Protein AF-A0A5J9T657-F1 (afdb_monomer)

Sequence (774 aa):
MEIEASYQVIKADTIDAAAERILDELKEDTASTTRWISSKENVIYFDGWDGLGASAVLRAVVQRLVASDQAPPELHFDQIIRINCSKWESRRAMQRVIAEQLKLPDEVMQMLDAQDEDDDYRGADHGSRAELPQVAREIYQRIQNRRLLVIFYNGSSEEIDLTNFGFHLYSSNKVLWTFQGAFRLKSRMKIDGAMKTAAGTTTGLFLSAASADENAALWPDLVRHEAAELVARKSIGHSIMEPARVADCFLYLLNLCGMGRHFTMDYDLATHSSNYWVCDGIIRQLEGDTDLDDSSWRAAEALRREMLLDVDYYPDHHYLPSHLLKCAGIVPCWTSPTYRIVQILDGGAISSRVDIFQHFNKLAVLKLSHCTFSFLSPPFICCHYLRFLWLDHCKDQEEISDDGAAGKEEGIRRCFGRLWVLVVRYTPCDQILSAQMMDLMAQLRELNVMGAQDWDLGQMQERLPNICKLRVTKSTIHCSRSLSENDLFSGMNKMDLLDFSGNRITSGMTNLSMAGNSKSSTLETIIIDDGCVGLEQISFKGCANLKNVSLRGLFEVLFSLDISGTPVKTLDLSAMEVPKLDELIALGCNKLCAILWPPEGKRRENLNKLRIDTTGVTVRSSASSLSVKYGSREPTTYDKYIFVSDSRLLRSLLVFKEYFDRNYTHVEISSPSSRIAVDVGGSKEKSSRIIKSGSGNEHLVPASIQNQQQQQQPEIIDNNASVYAGVADTLKDHVQQEGEGDDGNAPTITQIWPCPPAENCTLMTATCTYKTSR

Solvent-accessible surface area (backbone atoms only — not comparable to full-atom values): 43516 Å² total; per-residue (Å²): 132,86,80,73,59,45,76,46,79,44,80,28,76,44,58,65,54,44,18,54,57,50,52,63,74,60,40,57,71,85,87,45,92,85,55,87,68,59,61,31,66,34,22,34,38,41,37,21,55,68,26,38,41,25,52,49,21,58,48,51,38,51,50,53,65,70,71,37,97,74,58,58,78,49,63,67,54,80,41,79,46,75,47,81,32,38,74,57,61,23,52,35,54,50,50,49,56,50,38,61,74,70,64,57,60,68,69,59,53,48,52,52,51,55,48,53,52,52,33,40,31,68,52,52,56,70,59,74,35,66,63,53,69,69,56,13,48,54,46,25,68,73,53,61,98,57,40,34,36,38,40,36,30,37,29,55,84,58,81,77,69,52,52,72,56,27,52,74,58,51,92,75,28,37,35,45,31,33,70,32,36,55,68,24,56,54,46,64,68,57,50,53,44,36,49,60,75,41,88,75,61,64,52,24,32,40,38,32,43,40,58,87,60,94,56,77,67,43,60,62,50,36,43,42,50,32,20,44,52,57,58,71,37,76,85,57,56,94,54,94,60,52,32,69,51,50,31,50,54,51,53,50,52,53,47,50,53,52,55,21,67,79,58,78,42,87,75,53,59,90,81,38,49,39,55,52,36,44,44,63,48,71,45,60,76,76,89,86,60,95,85,56,87,56,57,44,58,52,50,31,48,46,48,49,74,64,53,61,62,49,70,82,63,67,75,69,60,84,77,53,57,71,66,57,55,64,58,52,76,78,52,19,31,41,36,22,75,70,76,71,44,76,46,79,50,90,62,56,54,51,64,87,48,47,70,66,36,68,78,39,57,76,37,8,36,42,39,39,30,44,35,28,33,25,74,90,65,42,53,54,35,73,16,58,46,24,16,31,44,34,39,32,49,30,39,79,39,87,75,81,88,71,98,56,67,74,67,51,52,57,31,46,44,45,21,42,38,51,21,32,35,43,35,38,29,53,22,83,45,63,72,66,61,22,57,73,47,39,67,39,24,56,49,24,28,33,42,36,39,30,43,32,73,70,33,57,59,51,50,49,41,73,44,40,49,47,23,28,35,43,33,45,26,54,21,34,31,29,23,87,50,86,66,65,96,38,49,64,63,25,66,34,36,52,23,32,35,43,33,48,21,33,24,35,41,79,43,60,53,44,64,54,43,47,49,60,32,30,92,59,37,47,32,28,36,40,37,26,43,66,9,31,38,53,35,31,35,41,30,43,35,32,26,61,50,27,61,44,68,45,47,22,33,47,20,74,49,25,30,38,42,31,45,18,35,16,52,35,38,56,51,53,33,48,60,27,33,29,65,42,40,32,34,43,35,31,42,51,16,60,49,52,28,18,47,41,64,37,53,89,87,28,38,49,83,62,57,76,26,39,35,39,22,27,50,54,86,72,51,79,80,74,54,93,70,83,74,81,81,71,69,102,59,65,74,86,77,50,56,35,31,38,36,30,47,53,75,59,38,55,63,45,49,54,86,37,46,79,55,57,78,74,46,93,63,52,73,45,73,47,76,74,74,74,85,73,76,83,76,88,74,84,86,86,80,88,81,85,84,91,85,82,91,82,89,85,86,87,92,82,90,90,85,92,83,88,82,90,82,93,83,76,80,86,75,87,74,74,72,59,66,62,56,58,43,45,59,54,39,72,70,38,78,77,48,82,88,83,78,96,70,97,74,90,90,80,85,87,85,89,70,80,85,80,84,81,82,82,93,82,80,91,82,81,92,78,92,82,89,81,84,89,82,135

InterPro domains:
  IPR032675 Leucine-rich repeat domain superfamily [G3DSA:3.80.10.10] (345-627)

Organism: NCBI:txid38414

Structure (mmCIF, N/CA/C/O backbone):
data_AF-A0A5J9T657-F1
#
_entry.id   AF-A0A5J9T657-F1
#
loop_
_atom_site.group_PDB
_atom_site.id
_atom_site.type_symbol
_atom_site.label_atom_id
_atom_site.label_alt_id
_atom_site.label_comp_id
_atom_site.label_asym_id
_atom_site.label_entity_id
_atom_site.label_seq_id
_atom_site.pdbx_PDB_ins_code
_atom_site.Cartn_x
_atom_site.Cartn_y
_atom_site.Cartn_z
_atom_site.occupancy
_atom_site.B_iso_or_equiv
_atom_site.auth_seq_id
_atom_site.auth_comp_id
_atom_site.auth_asym_id
_atom_site.auth_atom_id
_atom_site.pdbx_PDB_model_num
ATOM 1 N N . MET A 1 1 ? 7.099 10.907 41.645 1.00 30.80 1 MET A N 1
ATOM 2 C CA . MET A 1 1 ? 7.145 9.447 41.836 1.00 30.80 1 MET A CA 1
ATOM 3 C C . MET A 1 1 ? 6.456 8.875 40.615 1.00 30.80 1 MET A C 1
ATOM 5 O O . MET A 1 1 ? 5.234 8.895 40.558 1.00 30.80 1 MET A O 1
ATOM 9 N N . GLU A 1 2 ? 7.229 8.585 39.571 1.00 35.03 2 GLU A N 1
ATOM 10 C CA . GLU A 1 2 ? 6.698 7.950 38.364 1.00 35.03 2 GLU A CA 1
ATOM 11 C C . GLU A 1 2 ? 6.259 6.544 38.764 1.00 35.03 2 GLU A C 1
ATOM 13 O O . GLU A 1 2 ? 7.067 5.748 39.237 1.00 35.03 2 GLU A O 1
ATOM 18 N N . ILE A 1 3 ? 4.956 6.284 38.699 1.00 46.38 3 ILE A N 1
ATOM 19 C CA . ILE A 1 3 ? 4.428 4.932 38.844 1.00 46.38 3 ILE A CA 1
ATOM 20 C C . ILE A 1 3 ? 4.750 4.252 37.514 1.00 46.38 3 ILE A C 1
ATOM 22 O O . ILE A 1 3 ? 4.110 4.544 36.504 1.00 46.38 3 ILE A O 1
ATOM 26 N N . GLU A 1 4 ? 5.807 3.440 37.498 1.00 55.03 4 GLU A N 1
ATOM 27 C CA . GLU A 1 4 ? 6.110 2.549 36.379 1.00 55.03 4 GLU A CA 1
ATOM 28 C C . GLU A 1 4 ? 4.933 1.592 36.173 1.00 55.03 4 GLU A C 1
ATOM 30 O O . GLU A 1 4 ? 4.333 1.105 37.135 1.00 55.03 4 GLU A O 1
ATOM 35 N N . ALA A 1 5 ? 4.582 1.338 34.915 1.00 62.38 5 ALA A N 1
ATOM 36 C CA . ALA A 1 5 ? 3.502 0.420 34.603 1.00 62.38 5 ALA A CA 1
ATOM 37 C C . ALA A 1 5 ? 3.824 -1.000 35.090 1.00 62.38 5 ALA A C 1
ATOM 39 O O . ALA A 1 5 ? 4.952 -1.482 34.962 1.00 62.38 5 ALA A O 1
ATOM 40 N N . SER A 1 6 ? 2.821 -1.685 35.639 1.00 74.19 6 SER A N 1
ATOM 41 C CA . SER A 1 6 ? 2.997 -3.042 36.153 1.00 74.19 6 SER A CA 1
ATOM 42 C C . SER A 1 6 ? 2.939 -4.060 35.012 1.00 74.19 6 SER A C 1
ATOM 44 O O . SER A 1 6 ? 1.988 -4.083 34.234 1.00 74.19 6 SER A O 1
ATOM 46 N N . TYR A 1 7 ? 3.966 -4.904 34.899 1.00 81.00 7 TYR A N 1
ATOM 47 C CA . TYR A 1 7 ? 4.030 -5.973 33.901 1.00 81.00 7 TYR A CA 1
ATOM 48 C C . TYR A 1 7 ? 3.754 -7.333 34.546 1.00 81.00 7 TYR A C 1
ATOM 50 O O . TYR A 1 7 ? 4.418 -7.706 35.515 1.00 81.00 7 TYR A O 1
ATOM 58 N N . GLN A 1 8 ? 2.806 -8.092 33.994 1.00 85.81 8 GLN A N 1
ATOM 59 C CA . GLN A 1 8 ? 2.430 -9.416 34.483 1.00 85.81 8 GLN A CA 1
ATOM 60 C C . GLN A 1 8 ? 2.322 -10.431 33.339 1.00 85.81 8 GLN A C 1
ATOM 62 O O . GLN A 1 8 ? 1.755 -10.162 32.280 1.00 85.81 8 GLN A O 1
ATOM 67 N N . VAL A 1 9 ? 2.833 -11.640 33.586 1.00 84.88 9 VAL A N 1
ATOM 68 C CA . VAL A 1 9 ? 2.644 -12.795 32.699 1.00 84.88 9 VAL A CA 1
ATOM 69 C C . VAL A 1 9 ? 1.591 -13.707 33.310 1.00 84.88 9 VAL A C 1
ATOM 71 O O . VAL A 1 9 ? 1.775 -14.214 34.418 1.00 84.88 9 VAL A O 1
ATOM 74 N N . ILE A 1 10 ? 0.494 -13.924 32.591 1.00 89.31 10 ILE A N 1
ATOM 75 C CA . ILE A 1 10 ? -0.579 -14.831 32.988 1.00 89.31 10 ILE A CA 1
ATOM 76 C C . ILE A 1 10 ? -0.336 -16.210 32.374 1.00 89.31 10 ILE A C 1
ATOM 78 O O . ILE A 1 10 ? -0.006 -16.333 31.196 1.00 89.31 10 ILE A O 1
ATOM 82 N N . LYS A 1 11 ? -0.499 -17.266 33.175 1.00 88.38 11 LYS A N 1
ATOM 83 C CA . LYS A 1 11 ? -0.468 -18.640 32.666 1.00 88.38 11 LYS A CA 1
ATOM 84 C C . LYS A 1 11 ? -1.838 -18.981 32.097 1.00 88.38 11 LYS A C 1
ATOM 86 O O . LYS A 1 11 ? -2.811 -19.009 32.847 1.00 88.38 11 LYS A O 1
ATOM 91 N N . ALA A 1 12 ? -1.906 -19.213 30.793 1.00 88.62 12 ALA A N 1
ATOM 92 C CA . ALA A 1 12 ? -3.137 -19.559 30.104 1.00 88.62 12 ALA A CA 1
ATOM 93 C C . ALA A 1 12 ? -2.839 -20.500 28.933 1.00 88.62 12 ALA A C 1
ATOM 95 O O . ALA A 1 12 ? -2.118 -20.140 28.004 1.00 88.62 12 ALA A O 1
ATOM 96 N N . ASP A 1 13 ? -3.450 -21.684 28.971 1.00 87.50 13 ASP A N 1
ATOM 97 C CA . ASP A 1 13 ? -3.316 -22.699 27.918 1.00 87.50 13 ASP A CA 1
ATOM 98 C C . ASP A 1 13 ? -4.470 -22.644 26.901 1.00 87.50 13 ASP A C 1
ATOM 100 O O . ASP A 1 13 ? -4.532 -23.464 25.990 1.00 87.50 13 ASP A O 1
ATOM 104 N N . THR A 1 14 ? -5.409 -21.702 27.064 1.00 90.00 14 THR A N 1
ATOM 105 C CA . THR A 1 14 ? -6.547 -21.467 26.160 1.00 90.00 14 THR A CA 1
ATOM 106 C C . THR A 1 14 ? -6.940 -19.986 26.132 1.00 90.00 14 THR A C 1
ATOM 108 O O . THR A 1 14 ? -6.676 -19.240 27.080 1.00 90.00 14 THR A O 1
ATOM 111 N N . ILE A 1 15 ? -7.632 -19.567 25.064 1.00 91.06 15 ILE A N 1
ATOM 112 C CA . ILE A 1 15 ? -8.256 -18.234 24.949 1.00 91.06 15 ILE A CA 1
ATOM 113 C C . ILE A 1 15 ? -9.222 -17.973 26.108 1.00 91.06 15 ILE A C 1
ATOM 115 O O . ILE A 1 15 ? -9.247 -16.875 26.659 1.00 91.06 15 ILE A O 1
ATOM 119 N N . ASP A 1 16 ? -9.988 -18.990 26.497 1.00 91.81 16 ASP A N 1
ATOM 120 C CA . ASP A 1 16 ? -10.971 -18.886 27.569 1.00 91.81 16 ASP A CA 1
ATOM 121 C C . ASP A 1 16 ? -10.309 -18.659 28.930 1.00 91.81 16 ASP A C 1
ATOM 123 O O . ASP A 1 16 ? -10.722 -17.762 29.660 1.00 91.81 16 ASP A O 1
ATOM 127 N N . ALA A 1 17 ? -9.235 -19.389 29.243 1.00 91.75 17 ALA A N 1
ATOM 128 C CA . ALA A 1 17 ? -8.482 -19.188 30.481 1.00 91.75 17 ALA A CA 1
ATOM 129 C C . ALA A 1 17 ? -7.867 -17.779 30.564 1.00 91.75 17 ALA A C 1
ATOM 131 O O . ALA A 1 17 ? -7.911 -17.143 31.617 1.00 91.75 17 ALA A O 1
ATOM 132 N N . ALA A 1 18 ? -7.332 -17.267 29.449 1.00 93.25 18 ALA A N 1
ATOM 133 C CA . ALA A 1 18 ? -6.825 -15.898 29.385 1.00 93.25 18 ALA A CA 1
ATOM 134 C C . ALA A 1 18 ? -7.951 -14.865 29.577 1.00 93.25 18 ALA A C 1
ATOM 136 O O . ALA A 1 18 ? -7.769 -13.882 30.295 1.00 93.25 18 ALA A O 1
ATOM 137 N N . ALA A 1 19 ? -9.124 -15.100 28.979 1.00 94.06 19 ALA A N 1
ATOM 138 C CA . ALA A 1 19 ? -10.280 -14.221 29.113 1.00 94.06 19 ALA A CA 1
ATOM 139 C C . ALA A 1 19 ? -10.802 -14.154 30.558 1.00 94.06 19 ALA A C 1
ATOM 141 O O . ALA A 1 19 ? -11.076 -13.057 31.037 1.00 94.06 19 ALA A O 1
ATOM 142 N N . GLU A 1 20 ? -10.887 -15.284 31.269 1.00 91.94 20 GLU A N 1
ATOM 143 C CA . GLU A 1 20 ? -11.274 -15.305 32.691 1.00 91.94 20 GLU A CA 1
ATOM 144 C C . GLU A 1 20 ? -10.306 -14.486 33.551 1.00 91.94 20 GLU A C 1
ATOM 146 O O . GLU A 1 20 ? -10.727 -13.665 34.365 1.00 91.94 20 GLU A O 1
ATOM 151 N N . ARG A 1 21 ? -8.997 -14.623 33.309 1.00 91.81 21 ARG A N 1
ATOM 152 C CA . ARG A 1 21 ? -7.999 -13.854 34.056 1.00 91.81 21 ARG A CA 1
ATOM 153 C C . ARG A 1 21 ? -8.118 -12.348 33.813 1.00 91.81 21 ARG A C 1
ATOM 155 O O . ARG A 1 21 ? -7.916 -11.576 34.743 1.00 91.81 21 ARG A O 1
ATOM 162 N N . ILE A 1 22 ? -8.452 -11.925 32.593 1.00 92.38 22 ILE A N 1
ATOM 163 C CA . ILE A 1 22 ? -8.705 -10.509 32.284 1.00 92.38 22 ILE A CA 1
ATOM 164 C C . ILE A 1 22 ? -10.003 -10.027 32.938 1.00 92.38 22 ILE A C 1
ATOM 166 O O . ILE A 1 22 ? -10.049 -8.899 33.421 1.00 92.38 22 ILE A O 1
ATOM 170 N N . LEU A 1 23 ? -11.049 -10.858 32.986 1.00 91.31 23 LEU A N 1
ATOM 171 C CA . LEU A 1 23 ? -12.284 -10.516 33.693 1.00 91.31 23 LEU A CA 1
ATOM 172 C C . LEU A 1 23 ? -12.022 -10.251 35.178 1.00 91.31 23 LEU A C 1
ATOM 174 O O . LEU A 1 23 ? -12.600 -9.317 35.721 1.00 91.31 23 LEU A O 1
ATOM 178 N N . ASP A 1 24 ? -11.118 -10.992 35.819 1.00 88.50 24 ASP A N 1
ATOM 179 C CA . ASP A 1 24 ? -10.728 -10.704 37.203 1.00 88.50 24 ASP A CA 1
ATOM 180 C C . ASP A 1 24 ? -10.113 -9.304 37.374 1.00 88.50 24 ASP A C 1
ATOM 182 O O . ASP A 1 24 ? -10.429 -8.626 38.346 1.00 88.50 24 ASP A O 1
ATOM 186 N N . GLU A 1 25 ? -9.308 -8.836 36.417 1.00 88.00 25 GLU A N 1
ATOM 187 C CA . GLU A 1 25 ? -8.697 -7.492 36.440 1.00 88.00 25 GLU A CA 1
ATOM 188 C C . GLU A 1 25 ? -9.691 -6.363 36.092 1.00 88.00 25 GLU A C 1
ATOM 190 O O . GLU A 1 25 ? -9.469 -5.189 36.404 1.00 88.00 25 GLU A O 1
ATOM 195 N N . LEU A 1 26 ? -10.806 -6.697 35.433 1.00 88.06 26 LEU A N 1
ATOM 196 C CA . LEU A 1 26 ? -11.867 -5.747 35.081 1.00 88.06 26 LEU A CA 1
ATOM 197 C C . LEU A 1 26 ? -12.898 -5.536 36.197 1.00 88.06 26 LEU A C 1
ATOM 199 O O . LEU A 1 26 ? -13.703 -4.601 36.096 1.00 88.06 26 LEU A O 1
ATOM 203 N N . LYS A 1 27 ? -12.892 -6.381 37.236 1.00 85.31 27 LYS A N 1
ATOM 204 C CA . LYS A 1 27 ? -13.780 -6.243 38.395 1.00 85.31 27 LYS A CA 1
ATOM 205 C C . LYS A 1 27 ? -13.559 -4.906 39.097 1.00 85.31 27 LYS A C 1
ATOM 207 O O . LYS A 1 27 ? -12.460 -4.354 39.143 1.00 85.31 27 LYS A O 1
ATOM 212 N N . GLU A 1 28 ? -14.645 -4.365 39.629 1.00 70.88 28 GLU A N 1
ATOM 213 C CA . GLU A 1 28 ? -14.604 -3.181 40.476 1.00 70.88 28 GLU A CA 1
ATOM 214 C C . GLU A 1 28 ? -14.025 -3.543 41.849 1.00 70.88 28 GLU A C 1
ATOM 216 O O . GLU A 1 28 ? -14.540 -4.422 42.537 1.00 70.88 28 GLU A O 1
ATOM 221 N N . ASP A 1 29 ? -12.947 -2.870 42.249 1.00 64.31 29 ASP A N 1
ATOM 222 C CA . ASP A 1 29 ? -12.283 -3.126 43.526 1.00 64.31 29 ASP A CA 1
ATOM 223 C C . ASP A 1 29 ? -13.157 -2.609 44.686 1.00 64.31 29 ASP A C 1
ATOM 225 O O . ASP A 1 29 ? -13.167 -1.421 45.016 1.00 64.31 29 ASP A O 1
ATOM 229 N N . THR A 1 30 ? -13.904 -3.498 45.342 1.00 49.47 30 THR A N 1
ATOM 230 C CA . THR A 1 30 ? -14.799 -3.140 46.461 1.00 49.47 30 THR A CA 1
ATOM 231 C C . THR A 1 30 ? -14.046 -2.670 47.716 1.00 49.47 30 THR A C 1
ATOM 233 O O . THR A 1 30 ? -14.628 -2.010 48.579 1.00 49.47 30 THR A O 1
ATOM 236 N N . ALA A 1 31 ? -12.739 -2.944 47.816 1.00 44.84 31 ALA A N 1
ATOM 237 C CA . ALA A 1 31 ? -11.897 -2.620 48.972 1.00 44.84 31 ALA A CA 1
ATOM 238 C C . ALA A 1 31 ? -11.174 -1.254 48.900 1.00 44.84 31 ALA A C 1
ATOM 240 O O . ALA A 1 31 ? -10.516 -0.860 49.865 1.00 44.84 31 ALA A O 1
ATOM 241 N N . SER A 1 32 ? -11.264 -0.521 47.784 1.00 45.81 32 SER A N 1
ATOM 242 C CA . SER A 1 32 ? -10.390 0.631 47.496 1.00 45.81 32 SER A CA 1
ATOM 243 C C . SER A 1 32 ? -11.063 2.007 47.563 1.00 45.81 32 SER A C 1
ATOM 245 O O . SER A 1 32 ? -10.472 3.000 47.143 1.00 45.81 32 SER A O 1
ATOM 247 N N . THR A 1 33 ? -12.233 2.125 48.199 1.00 41.97 33 THR A N 1
ATOM 248 C CA . THR A 1 33 ? -12.957 3.403 48.407 1.00 41.97 33 THR A CA 1
ATOM 249 C C . THR A 1 33 ? -12.160 4.490 49.153 1.00 41.97 33 THR A C 1
ATOM 251 O O . THR A 1 33 ? -12.629 5.618 49.282 1.00 41.97 33 THR A O 1
ATOM 254 N N . THR A 1 34 ? -10.947 4.195 49.631 1.00 38.75 34 THR A N 1
ATOM 255 C CA . THR A 1 34 ? -10.036 5.143 50.299 1.00 38.75 34 THR A CA 1
ATOM 256 C C . THR A 1 34 ? -8.671 5.331 49.620 1.00 38.75 34 THR A C 1
ATOM 258 O O . THR A 1 34 ? -7.859 6.110 50.121 1.00 38.75 34 THR A O 1
ATOM 261 N N . ARG A 1 35 ? -8.396 4.697 48.470 1.00 39.31 35 ARG A N 1
ATOM 262 C CA . ARG A 1 35 ? -7.158 4.924 47.703 1.00 39.31 35 ARG A CA 1
ATOM 263 C C . ARG A 1 35 ? -7.488 5.702 46.435 1.00 39.31 35 ARG A C 1
ATOM 265 O O . ARG A 1 35 ? -8.300 5.264 45.632 1.00 39.31 35 ARG A O 1
ATOM 272 N N . TRP A 1 36 ? -6.836 6.847 46.243 1.00 38.88 36 TRP A N 1
ATOM 273 C CA . TRP A 1 36 ? -6.757 7.513 44.943 1.00 38.88 36 TRP A CA 1
ATOM 274 C C . TRP A 1 36 ? -5.977 6.592 43.991 1.00 38.88 36 TRP A C 1
ATOM 276 O O . TRP A 1 36 ? -4.772 6.758 43.818 1.00 38.88 36 TRP A O 1
ATOM 286 N N . ILE A 1 37 ? -6.636 5.558 43.463 1.00 47.28 37 ILE A N 1
ATOM 287 C CA . ILE A 1 37 ? -6.090 4.718 42.399 1.00 47.28 37 ILE A CA 1
ATOM 288 C C . ILE A 1 37 ? -5.828 5.651 41.223 1.00 47.28 37 ILE A C 1
ATOM 290 O O . ILE A 1 37 ? -6.696 6.435 40.829 1.00 47.28 37 ILE A O 1
ATOM 294 N N . SER A 1 38 ? -4.599 5.630 40.715 1.00 54.97 38 SER A N 1
ATOM 295 C CA . SER A 1 38 ? -4.261 6.432 39.549 1.00 54.97 38 SER A CA 1
ATOM 296 C C . SER A 1 38 ? -5.163 6.001 38.388 1.00 54.97 38 SER A C 1
ATOM 298 O O . SER A 1 38 ? -5.343 4.808 38.155 1.00 54.97 38 SER A O 1
ATOM 300 N N . SER A 1 39 ? -5.726 6.947 37.629 1.00 61.25 39 SER A N 1
ATOM 301 C CA . SER A 1 39 ? -6.559 6.640 36.450 1.00 61.25 39 SER A CA 1
ATOM 302 C C . SER A 1 39 ? -5.846 5.752 35.415 1.00 61.25 39 SER A C 1
ATOM 304 O O . SER A 1 39 ? -6.501 5.165 34.558 1.00 61.25 39 SER A O 1
ATOM 306 N N . LYS A 1 40 ? -4.517 5.618 35.520 1.00 65.44 40 LYS A N 1
ATOM 307 C CA . LYS A 1 40 ? -3.672 4.745 34.702 1.00 65.44 40 LYS A CA 1
ATOM 308 C C . LYS A 1 40 ? -3.894 3.255 34.970 1.00 65.44 40 LYS A C 1
ATOM 310 O O . LYS A 1 40 ? -3.883 2.474 34.027 1.00 65.44 40 LYS A O 1
ATOM 315 N N . GLU A 1 41 ? -4.159 2.839 36.211 1.00 69.06 41 GLU A N 1
ATOM 316 C CA . GLU A 1 41 ? -4.401 1.418 36.558 1.00 69.06 41 GLU A CA 1
ATOM 317 C C . GLU A 1 41 ? -5.683 0.855 35.920 1.00 69.06 41 GLU A C 1
ATOM 319 O O . GLU A 1 41 ? -5.887 -0.353 35.845 1.00 69.06 41 GLU A O 1
ATOM 324 N N . ASN A 1 42 ? -6.537 1.733 35.397 1.00 81.12 42 ASN A N 1
ATOM 325 C CA . ASN A 1 42 ? -7.739 1.367 34.664 1.00 81.12 42 ASN A CA 1
ATOM 326 C C . ASN A 1 42 ? -7.511 1.106 33.170 1.00 81.12 42 ASN A C 1
ATOM 328 O O . ASN A 1 42 ? -8.449 0.706 32.476 1.00 81.12 42 ASN A O 1
ATOM 332 N N . VAL A 1 43 ? -6.294 1.331 32.675 1.00 88.12 43 VAL A N 1
ATOM 333 C CA . VAL A 1 43 ? -5.906 1.089 31.287 1.00 88.12 43 VAL A CA 1
ATOM 334 C C . VAL A 1 43 ? -5.037 -0.164 31.238 1.00 88.12 43 VAL A C 1
ATOM 336 O O . VAL A 1 43 ? -3.906 -0.174 31.729 1.00 88.12 43 VAL A O 1
ATOM 339 N N . ILE A 1 44 ? -5.595 -1.220 30.649 1.00 91.25 44 ILE A N 1
ATOM 340 C CA . ILE A 1 44 ? -5.023 -2.561 30.566 1.00 91.25 44 ILE A CA 1
ATOM 341 C C . ILE A 1 44 ? -4.645 -2.848 29.114 1.00 91.25 44 ILE A C 1
ATOM 343 O O . ILE A 1 44 ? -5.502 -2.855 28.227 1.00 91.25 44 ILE A O 1
ATOM 347 N N . TYR A 1 45 ? -3.370 -3.132 28.880 1.00 91.12 45 TYR A N 1
ATOM 348 C CA . TYR A 1 45 ? -2.883 -3.670 27.617 1.00 91.12 45 TYR A CA 1
ATOM 349 C C . TYR A 1 45 ? -2.791 -5.195 27.698 1.00 91.12 45 TYR A C 1
ATOM 351 O O . TYR A 1 45 ? -2.228 -5.727 28.657 1.00 91.12 45 TYR A O 1
ATOM 359 N N . PHE A 1 46 ? -3.296 -5.899 26.683 1.00 92.00 46 PHE A N 1
ATOM 360 C CA . PHE A 1 46 ? -3.136 -7.347 26.556 1.00 92.00 46 PHE A CA 1
ATOM 361 C C . PHE A 1 46 ? -2.364 -7.726 25.291 1.00 92.00 46 PHE A C 1
ATOM 363 O O . PHE A 1 46 ? -2.773 -7.413 24.171 1.00 92.00 46 PHE A O 1
ATOM 370 N N . ASP A 1 47 ? -1.261 -8.445 25.480 1.00 87.00 47 ASP A N 1
ATOM 371 C CA . ASP A 1 47 ? -0.331 -8.821 24.419 1.00 87.00 47 ASP A CA 1
ATOM 372 C C . ASP A 1 47 ? -0.700 -10.133 23.714 1.00 87.00 47 ASP A C 1
ATOM 374 O O . ASP A 1 47 ? -0.242 -10.366 22.604 1.00 87.00 47 ASP A O 1
ATOM 378 N N . GLY A 1 48 ? -1.526 -10.996 24.315 1.00 89.00 48 GLY A N 1
ATOM 379 C CA . GLY A 1 48 ? -1.687 -12.375 23.834 1.00 89.00 48 GLY A CA 1
ATOM 380 C C . GLY A 1 48 ? -0.436 -13.222 24.087 1.00 89.00 48 GLY A C 1
ATOM 381 O O . GLY A 1 48 ? 0.305 -12.960 25.037 1.00 89.00 48 GLY A O 1
ATOM 382 N N . TRP A 1 49 ? -0.211 -14.231 23.243 1.00 87.12 49 TRP A N 1
ATOM 383 C CA . TRP A 1 49 ? 1.005 -15.052 23.232 1.00 87.12 49 TRP A CA 1
ATOM 384 C C . TRP A 1 49 ? 1.994 -14.447 22.228 1.00 87.12 49 TRP A C 1
ATOM 386 O O . TRP A 1 49 ? 2.051 -14.870 21.074 1.00 87.12 49 TRP A O 1
ATOM 396 N N . ASP A 1 50 ? 2.694 -13.393 22.657 1.00 78.12 50 ASP A N 1
ATOM 397 C CA . ASP A 1 50 ? 3.577 -12.560 21.821 1.00 78.12 50 ASP A CA 1
ATOM 398 C C . ASP A 1 50 ? 2.864 -11.940 20.598 1.00 78.12 50 ASP A C 1
ATOM 400 O O . ASP A 1 50 ? 3.414 -11.819 19.503 1.00 78.12 50 ASP A O 1
ATOM 404 N N . GLY A 1 51 ? 1.604 -11.539 20.778 1.00 80.50 51 GLY A N 1
ATOM 405 C CA . GLY A 1 51 ? 0.748 -10.936 19.755 1.00 80.50 51 GLY A CA 1
ATOM 406 C C . GLY A 1 51 ? -0.356 -11.820 19.233 1.00 80.50 51 GLY A C 1
ATOM 407 O O . GLY A 1 51 ? -1.472 -11.333 19.034 1.00 80.50 51 GLY A O 1
ATOM 408 N N . LEU A 1 52 ? -0.095 -13.115 19.097 1.00 85.38 52 LEU A N 1
ATOM 409 C CA . LEU A 1 52 ? -1.102 -14.032 18.598 1.00 85.38 52 LEU A CA 1
ATOM 410 C C . LEU A 1 52 ? -2.196 -14.260 19.650 1.00 85.38 52 LEU A C 1
ATOM 412 O O . LEU A 1 52 ? -1.926 -14.411 20.841 1.00 85.38 52 LEU A O 1
ATOM 416 N N . GLY A 1 53 ? -3.452 -14.294 19.216 1.00 88.19 53 GLY A N 1
ATOM 417 C CA . GLY A 1 53 ? -4.618 -14.580 20.047 1.00 88.19 53 GLY A CA 1
ATOM 418 C C . GLY A 1 53 ? -5.151 -13.387 20.840 1.00 88.19 53 GLY A C 1
ATOM 419 O O . GLY A 1 53 ? -6.225 -13.503 21.432 1.00 88.19 53 GLY A O 1
ATOM 420 N N . ALA A 1 54 ? -4.471 -12.235 20.844 1.00 90.25 54 ALA A N 1
ATOM 421 C CA . ALA A 1 54 ? -4.876 -11.076 21.641 1.00 90.25 54 ALA A CA 1
ATOM 422 C C . ALA A 1 54 ? -6.285 -10.583 21.272 1.00 90.25 54 ALA A C 1
ATOM 424 O O . ALA A 1 54 ? -7.148 -10.419 22.139 1.00 90.25 54 ALA A O 1
ATOM 425 N N . SER A 1 55 ? -6.557 -10.437 19.970 1.00 89.12 55 SER A N 1
ATOM 426 C CA . SER A 1 55 ? -7.876 -10.029 19.473 1.00 89.12 55 SER A CA 1
ATOM 427 C C . SER A 1 55 ? -8.972 -11.052 19.807 1.00 89.12 55 SER A C 1
ATOM 429 O O . SER A 1 55 ? -10.103 -10.695 20.159 1.00 89.12 55 SER A O 1
ATOM 431 N N . ALA A 1 56 ? -8.633 -12.344 19.744 1.00 90.75 56 ALA A N 1
ATOM 432 C CA . ALA A 1 56 ? -9.555 -13.422 20.079 1.00 90.75 56 ALA A CA 1
ATOM 433 C C . ALA A 1 56 ? -9.932 -13.404 21.570 1.00 90.75 56 ALA A C 1
ATOM 435 O O . ALA A 1 56 ? -11.112 -13.526 21.901 1.00 90.75 56 ALA A O 1
ATOM 436 N N . VAL A 1 57 ? -8.961 -13.170 22.458 1.00 93.31 57 VAL A N 1
ATOM 437 C CA . VAL A 1 57 ? -9.192 -13.044 23.903 1.00 93.31 57 VAL A CA 1
ATOM 438 C C . VAL A 1 57 ? -10.045 -11.818 24.231 1.00 93.31 57 VAL A C 1
ATOM 440 O O . VAL A 1 57 ? -11.038 -11.953 24.944 1.00 93.31 57 VAL A O 1
ATOM 443 N N . LEU A 1 58 ? -9.746 -10.641 23.668 1.00 93.50 58 LEU A N 1
ATOM 444 C CA . LEU A 1 58 ? -10.568 -9.435 23.864 1.00 93.50 58 LEU A CA 1
ATOM 445 C C . LEU A 1 58 ? -12.029 -9.672 23.451 1.00 93.50 58 LEU A C 1
ATOM 447 O O . LEU A 1 58 ? -12.959 -9.252 24.144 1.00 93.50 58 LEU A O 1
ATOM 451 N N . ARG A 1 59 ? -12.258 -10.397 22.350 1.00 90.81 59 ARG A N 1
ATOM 452 C CA . ARG A 1 59 ? -13.612 -10.793 21.941 1.00 90.81 59 ARG A CA 1
ATOM 453 C C . ARG A 1 59 ? -14.251 -11.775 22.916 1.00 90.81 59 ARG A C 1
ATOM 455 O O . ARG A 1 59 ? -15.435 -11.628 23.209 1.00 90.81 59 ARG A O 1
ATOM 462 N N . ALA A 1 60 ? -13.501 -12.754 23.408 1.00 92.00 60 ALA A N 1
ATOM 463 C CA . ALA A 1 60 ? -13.991 -13.740 24.364 1.00 92.00 60 ALA A CA 1
ATOM 464 C C . ALA A 1 60 ? -14.408 -13.090 25.698 1.00 92.00 60 ALA A C 1
ATOM 466 O O . ALA A 1 60 ? -15.455 -13.442 26.243 1.00 92.00 60 ALA A O 1
ATOM 467 N N . VAL A 1 61 ? -13.654 -12.090 26.176 1.00 93.00 61 VAL A N 1
ATOM 468 C CA . VAL A 1 61 ? -14.011 -11.241 27.331 1.00 93.00 61 VAL A CA 1
ATOM 469 C C . VAL A 1 61 ? -15.343 -10.542 27.075 1.00 93.00 61 VAL A C 1
ATOM 471 O O . VAL A 1 61 ? -16.291 -10.647 27.849 1.00 93.00 61 VAL A O 1
ATOM 474 N N . VAL A 1 62 ? -15.448 -9.879 25.928 1.00 90.75 62 VAL A N 1
ATOM 475 C CA . VAL A 1 62 ? -16.652 -9.167 25.510 1.00 90.75 62 VAL A CA 1
ATOM 476 C C . VAL A 1 62 ? -17.878 -10.079 25.408 1.00 90.75 62 VAL A C 1
ATOM 478 O O . VAL A 1 62 ? -18.969 -9.681 25.810 1.00 90.75 62 VAL A O 1
ATOM 481 N N . GLN A 1 63 ? -17.732 -11.271 24.828 1.00 89.81 63 GLN A N 1
ATOM 482 C CA . GLN A 1 63 ? -18.832 -12.224 24.662 1.00 89.81 63 GLN A CA 1
ATOM 483 C C . GLN A 1 63 ? -19.381 -12.673 26.015 1.00 89.81 63 GLN A C 1
ATOM 485 O O . GLN A 1 63 ? -20.595 -12.723 26.181 1.00 89.81 63 GL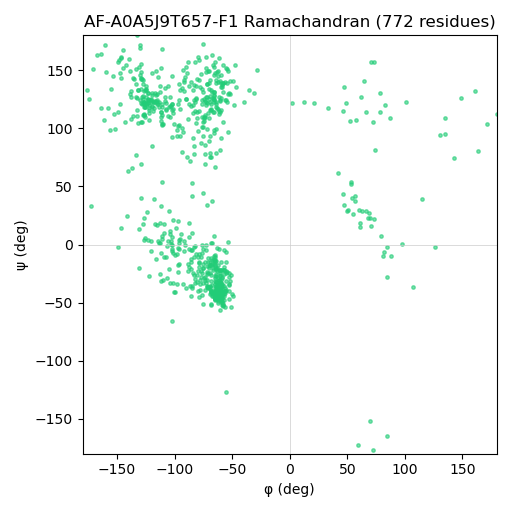N A O 1
ATOM 490 N N . ARG A 1 64 ? -18.506 -12.919 26.994 1.00 89.25 64 ARG A N 1
ATOM 491 C CA . ARG A 1 64 ? -18.898 -13.283 28.363 1.00 89.25 64 ARG A CA 1
ATOM 492 C C . ARG A 1 64 ? -19.625 -12.155 29.086 1.00 89.25 64 ARG A C 1
ATOM 494 O O . ARG A 1 64 ? -20.639 -12.410 29.728 1.00 89.25 64 ARG A O 1
ATOM 501 N N . LEU A 1 65 ? -19.158 -10.914 28.930 1.00 88.19 65 LEU A N 1
ATOM 502 C CA . LEU A 1 65 ? -19.817 -9.741 29.517 1.00 88.19 65 LEU A CA 1
ATOM 503 C C . LEU A 1 65 ? -21.222 -9.502 28.947 1.00 88.19 65 LEU A C 1
ATOM 505 O O . LEU A 1 65 ? -22.090 -9.019 29.660 1.00 88.19 65 LEU A O 1
ATOM 509 N N . VAL A 1 66 ? -21.455 -9.837 27.672 1.00 83.19 66 VAL A N 1
ATOM 510 C CA . VAL A 1 66 ? -22.766 -9.662 27.018 1.00 83.19 66 VAL A CA 1
ATOM 511 C C . VAL A 1 66 ? -23.700 -10.854 27.238 1.00 83.19 66 VAL A C 1
ATOM 513 O O . VAL A 1 66 ? -24.905 -10.661 27.335 1.00 83.19 66 VAL A O 1
ATOM 516 N N . ALA A 1 67 ? -23.176 -12.081 27.283 1.00 74.25 67 ALA A N 1
ATOM 517 C CA . ALA A 1 67 ? -23.984 -13.297 27.410 1.00 74.25 67 ALA A CA 1
ATOM 518 C C . ALA A 1 67 ? -24.468 -13.570 28.844 1.00 74.25 67 ALA A C 1
ATOM 520 O O . ALA A 1 67 ? -25.336 -14.418 29.043 1.00 74.25 67 ALA A O 1
ATOM 521 N N . SER A 1 68 ? -23.891 -12.901 29.843 1.00 61.31 68 SER A N 1
ATOM 522 C CA . SER A 1 68 ? -24.188 -13.167 31.245 1.00 61.31 68 SER A CA 1
ATOM 523 C C . SER A 1 68 ? -25.266 -12.225 31.784 1.00 61.31 68 SER A C 1
ATOM 525 O O . SER A 1 68 ? -24.963 -11.170 32.336 1.00 61.31 68 SER A O 1
ATOM 527 N N . ASP A 1 69 ? -26.526 -12.667 31.735 1.00 55.69 69 ASP A N 1
ATOM 528 C CA . ASP A 1 69 ? -27.633 -12.084 32.522 1.00 55.69 69 ASP A CA 1
ATOM 529 C C . ASP A 1 69 ? -27.399 -12.206 34.054 1.00 55.69 69 ASP A C 1
ATOM 531 O O . ASP A 1 69 ? -28.196 -11.724 34.858 1.00 55.69 69 ASP A O 1
ATOM 535 N N . GLN A 1 70 ? -26.307 -12.864 34.474 1.00 54.84 70 GLN A N 1
ATOM 536 C CA . GLN A 1 70 ? -25.897 -13.118 35.861 1.00 54.84 70 GLN A CA 1
ATOM 537 C C . GLN A 1 70 ? -24.454 -12.661 36.149 1.00 54.84 70 GLN A C 1
ATOM 539 O O . GLN A 1 70 ? -23.814 -13.191 37.061 1.00 54.84 70 GLN A O 1
ATOM 544 N N . ALA A 1 71 ? -23.899 -11.722 35.371 1.00 63.28 71 ALA A N 1
ATOM 545 C CA . ALA A 1 71 ? -22.549 -11.223 35.626 1.00 63.28 71 ALA A CA 1
ATOM 546 C C . ALA A 1 71 ? -22.448 -10.709 37.077 1.00 63.28 71 ALA A C 1
ATOM 548 O O . ALA A 1 71 ? -23.387 -10.060 37.552 1.00 63.28 71 ALA A O 1
ATOM 549 N N . PRO A 1 72 ? -21.338 -10.979 37.795 1.00 72.25 72 PRO A N 1
ATOM 550 C CA . PRO A 1 72 ? -21.110 -10.380 39.103 1.00 72.25 72 PRO A CA 1
ATOM 551 C C . PRO A 1 72 ? -21.338 -8.862 39.023 1.00 72.25 72 PRO A C 1
ATOM 553 O O . PRO A 1 72 ? -20.914 -8.262 38.032 1.00 72.25 72 PRO A O 1
ATOM 556 N N . PRO A 1 73 ? -21.954 -8.217 40.032 1.00 72.69 73 PRO A N 1
ATOM 557 C CA . PRO A 1 73 ? -22.206 -6.770 40.010 1.00 72.69 73 PRO A CA 1
ATOM 558 C C . PRO A 1 73 ? -20.941 -5.949 39.713 1.00 72.69 73 PRO A C 1
ATOM 560 O O . PRO A 1 73 ? -20.983 -4.924 39.041 1.00 72.69 73 PRO A O 1
ATOM 563 N N . GLU A 1 74 ? -19.790 -6.466 40.144 1.00 78.94 74 GLU A N 1
ATOM 564 C CA . GLU A 1 74 ? -18.455 -5.912 39.917 1.00 78.94 74 GLU A CA 1
ATOM 565 C C . GLU A 1 74 ? -18.050 -5.844 38.437 1.00 78.94 74 GLU A C 1
ATOM 567 O O . GLU A 1 74 ? -17.142 -5.091 38.109 1.00 78.94 74 GLU A O 1
ATOM 572 N N . LEU A 1 75 ? -18.707 -6.580 37.536 1.00 83.25 75 LEU A N 1
ATOM 573 C CA . LEU A 1 75 ? -18.457 -6.607 36.086 1.00 83.25 75 LEU A CA 1
ATOM 574 C C . LEU A 1 75 ? -19.568 -5.937 35.267 1.00 83.25 75 LEU A C 1
ATOM 576 O O . LEU A 1 75 ? -19.577 -6.027 34.038 1.00 83.25 75 LEU A O 1
ATOM 580 N N . HIS A 1 76 ? -20.500 -5.252 35.930 1.00 84.81 76 HIS A N 1
ATOM 581 C CA . HIS A 1 76 ? -21.575 -4.538 35.260 1.00 84.81 76 HIS A CA 1
ATOM 582 C C . HIS A 1 76 ? -21.093 -3.175 34.738 1.00 84.81 76 HIS A C 1
ATOM 584 O O . HIS A 1 76 ? -20.778 -2.271 35.510 1.00 84.81 76 HIS A O 1
ATOM 590 N N . PHE A 1 77 ? -21.074 -3.011 33.415 1.00 86.50 77 PHE A N 1
ATOM 591 C CA . PHE A 1 77 ? -20.782 -1.741 32.747 1.00 86.50 77 PHE A CA 1
ATOM 592 C C . PHE A 1 77 ? -22.062 -1.180 32.122 1.00 86.50 77 PHE A C 1
ATOM 594 O O . PHE A 1 77 ? -22.769 -1.902 31.421 1.00 86.50 77 PHE A O 1
ATOM 601 N N . ASP A 1 78 ? -22.326 0.117 32.302 1.00 87.44 78 ASP A N 1
ATOM 602 C CA . ASP A 1 78 ? -23.482 0.793 31.692 1.00 87.44 78 ASP A CA 1
ATOM 603 C C . ASP A 1 78 ? -23.411 0.753 30.161 1.00 87.44 78 ASP A C 1
ATOM 605 O O . ASP A 1 78 ? -24.429 0.770 29.464 1.00 87.44 78 ASP A O 1
ATOM 609 N N . GLN A 1 79 ? -22.189 0.744 29.620 1.00 88.31 79 GLN A N 1
ATOM 610 C CA . GLN A 1 79 ? -21.946 0.689 28.188 1.00 88.31 79 GLN A CA 1
ATOM 611 C C . GLN A 1 79 ? -20.564 0.101 27.873 1.00 88.31 79 GLN A C 1
ATOM 613 O O . GLN A 1 79 ? -19.548 0.519 28.429 1.00 88.31 79 GLN A O 1
ATOM 618 N N . ILE A 1 80 ? -20.525 -0.830 26.914 1.00 90.94 80 ILE A N 1
ATOM 619 C CA . ILE A 1 80 ? -19.285 -1.360 26.329 1.00 90.94 80 ILE A CA 1
ATOM 620 C C . ILE A 1 80 ? -19.078 -0.705 24.960 1.00 90.94 80 ILE A C 1
ATOM 622 O O . ILE A 1 80 ? -19.872 -0.906 24.038 1.00 90.94 80 ILE A O 1
ATOM 626 N N . ILE A 1 81 ? -18.007 0.073 24.827 1.00 91.75 81 ILE A N 1
ATOM 627 C CA . ILE A 1 81 ? -17.635 0.810 23.615 1.00 91.75 81 ILE A CA 1
ATOM 628 C C . ILE A 1 81 ? -16.514 0.028 22.931 1.00 91.75 81 ILE A C 1
ATOM 630 O O . ILE A 1 81 ? -15.477 -0.231 23.530 1.00 91.75 81 ILE A O 1
ATOM 634 N N . ARG A 1 82 ? -16.723 -0.394 21.683 1.00 92.56 82 ARG A N 1
ATOM 635 C CA . ARG A 1 82 ? -15.747 -1.181 20.913 1.00 92.56 82 ARG A CA 1
ATOM 636 C C . ARG A 1 82 ? -15.178 -0.338 19.786 1.00 92.56 82 ARG A C 1
ATOM 638 O O . ARG A 1 82 ? -15.835 -0.191 18.758 1.00 92.56 82 ARG A O 1
ATOM 645 N N . ILE A 1 83 ? -13.958 0.141 19.961 1.00 92.19 83 ILE A N 1
ATOM 646 C CA . ILE A 1 83 ? -13.253 0.942 18.968 1.00 92.19 83 ILE A CA 1
ATOM 647 C C . ILE A 1 83 ? -12.342 0.004 18.177 1.00 92.19 83 ILE A C 1
ATOM 649 O O . ILE A 1 83 ? -11.305 -0.445 18.668 1.00 92.19 83 ILE A O 1
ATOM 653 N N . ASN A 1 84 ? -12.751 -0.343 16.958 1.00 88.31 84 ASN A N 1
ATOM 654 C CA . ASN A 1 84 ? -11.940 -1.175 16.077 1.00 88.31 84 ASN A CA 1
ATOM 655 C C . ASN A 1 84 ? -11.172 -0.300 15.085 1.00 88.31 84 ASN A C 1
ATOM 657 O O . ASN A 1 84 ? -11.680 0.003 14.012 1.00 88.31 84 ASN A O 1
ATOM 661 N N . CYS A 1 85 ? -9.937 0.048 15.442 1.00 89.00 85 CYS A N 1
ATOM 662 C CA . CYS A 1 85 ? -8.988 0.726 14.562 1.00 89.00 85 CYS A CA 1
ATOM 663 C C . CYS A 1 85 ? -7.823 -0.204 14.205 1.00 89.00 85 CYS A C 1
ATOM 665 O O . CYS A 1 85 ? -6.691 0.252 14.068 1.00 89.00 85 CYS A O 1
ATOM 667 N N . SER A 1 86 ? -8.077 -1.517 14.094 1.00 83.94 86 SER A N 1
ATOM 668 C CA . SER A 1 86 ? -7.037 -2.506 13.763 1.00 83.94 86 SER A CA 1
ATOM 669 C C . SER A 1 86 ? -6.358 -2.224 12.419 1.00 83.94 86 SER A C 1
ATOM 671 O O . SER A 1 86 ? -5.179 -2.528 12.263 1.00 83.94 86 SER A O 1
ATOM 673 N N . LYS A 1 87 ? -7.085 -1.590 11.491 1.00 82.88 87 LYS A N 1
ATOM 674 C CA . LYS A 1 87 ? -6.541 -0.886 10.330 1.00 82.88 87 LYS A CA 1
ATOM 675 C C . LYS A 1 87 ? -6.478 0.593 10.661 1.00 82.88 87 LYS A C 1
ATOM 677 O O . LYS A 1 87 ? -7.494 1.281 10.624 1.00 82.88 87 LYS A O 1
ATOM 682 N N . TRP A 1 88 ? -5.302 1.052 11.060 1.00 87.25 88 TRP A N 1
ATOM 683 C CA . TRP A 1 88 ? -5.122 2.455 11.386 1.00 87.25 88 TRP A CA 1
ATOM 684 C C . TRP A 1 88 ? -5.137 3.297 10.113 1.00 87.25 88 TRP A C 1
ATOM 686 O O . TRP A 1 88 ? -4.326 3.076 9.219 1.00 87.25 88 TRP A O 1
ATOM 696 N N . GLU A 1 89 ? -6.060 4.253 10.050 1.00 90.00 89 GLU A N 1
ATOM 697 C CA . GLU A 1 89 ? -6.099 5.266 8.997 1.00 90.00 89 GLU A CA 1
ATOM 698 C C . GLU A 1 89 ? -5.550 6.578 9.548 1.00 90.00 89 GLU A C 1
ATOM 700 O O . GLU A 1 89 ? -4.474 7.001 9.155 1.00 90.00 89 GLU A O 1
ATOM 705 N N . SER A 1 90 ? -6.242 7.188 10.511 1.00 93.44 90 SER A N 1
ATOM 706 C CA . SER A 1 90 ? -5.809 8.415 11.181 1.00 93.44 90 SER A CA 1
ATOM 707 C C . SER A 1 90 ? -6.529 8.608 12.511 1.00 93.44 90 SER A C 1
ATOM 709 O O . SER A 1 90 ? -7.512 7.921 12.818 1.00 93.44 90 SER A O 1
ATOM 711 N N . ARG A 1 91 ? -6.085 9.598 13.295 1.00 94.38 91 ARG A N 1
ATOM 712 C CA . ARG A 1 91 ? -6.801 10.006 14.513 1.00 94.38 91 ARG A CA 1
ATOM 713 C C . ARG A 1 91 ? -8.206 10.503 14.163 1.00 94.38 91 ARG A C 1
ATOM 715 O O . ARG A 1 91 ? -9.172 10.137 14.827 1.00 94.38 91 ARG A O 1
ATOM 722 N N . ARG A 1 92 ? -8.358 11.242 13.058 1.00 95.25 92 ARG A N 1
ATOM 723 C CA . ARG A 1 92 ? -9.672 11.678 12.560 1.00 95.25 92 ARG A CA 1
ATOM 724 C C . ARG A 1 92 ? -10.610 10.508 12.243 1.00 95.25 92 ARG A C 1
ATOM 726 O O . ARG A 1 92 ? -11.771 10.537 12.648 1.00 95.25 92 ARG A O 1
ATOM 733 N N . ALA A 1 93 ? -10.111 9.465 11.579 1.00 95.19 93 ALA A N 1
ATOM 734 C CA . ALA A 1 93 ? -10.901 8.277 11.253 1.00 95.19 93 ALA A CA 1
ATOM 735 C C . ALA A 1 93 ? -11.361 7.525 12.515 1.00 95.19 93 ALA A C 1
ATOM 737 O O . ALA A 1 93 ? -12.525 7.141 12.621 1.00 95.19 93 ALA A O 1
ATOM 738 N N . MET A 1 94 ? -10.489 7.392 13.521 1.00 94.94 94 MET A N 1
ATOM 739 C CA . MET A 1 94 ? -10.866 6.830 14.824 1.00 94.94 94 MET A CA 1
ATOM 740 C C . MET A 1 94 ? -11.987 7.637 15.494 1.00 94.94 94 MET A C 1
ATOM 742 O O . MET A 1 94 ? -12.932 7.057 16.029 1.00 94.94 94 MET A O 1
ATOM 746 N N . GLN A 1 95 ? -11.921 8.970 15.432 1.00 94.69 95 GLN A N 1
ATOM 747 C CA . GLN A 1 95 ? -12.958 9.840 15.984 1.00 94.69 95 GLN A CA 1
ATOM 748 C C . GLN A 1 95 ? -14.315 9.643 15.289 1.00 94.69 95 GLN A C 1
ATOM 750 O O . GLN A 1 95 ? -15.344 9.617 15.965 1.00 94.69 95 GLN A O 1
ATOM 755 N N . ARG A 1 96 ? -14.314 9.423 13.967 1.00 95.44 96 ARG A N 1
ATOM 756 C CA . ARG A 1 96 ? -15.512 9.062 13.191 1.00 95.44 96 ARG A CA 1
ATOM 757 C C . ARG A 1 96 ? -16.103 7.722 13.647 1.00 95.44 96 ARG A C 1
ATOM 759 O O . ARG A 1 96 ? -17.292 7.661 13.944 1.00 95.44 96 ARG A O 1
ATOM 766 N N . VAL A 1 97 ? -15.275 6.686 13.815 1.00 94.44 97 VAL A N 1
ATOM 767 C CA . VAL A 1 97 ? -15.711 5.368 14.331 1.00 94.44 97 VAL A CA 1
ATOM 768 C C . VAL A 1 97 ? -16.366 5.493 15.712 1.00 94.44 97 VAL A C 1
ATOM 770 O O . VAL A 1 97 ? -17.403 4.878 15.974 1.00 94.44 97 VAL A O 1
ATOM 773 N N . ILE A 1 98 ? -15.790 6.309 16.602 1.00 95.31 98 ILE A N 1
ATOM 774 C CA . ILE A 1 98 ? -16.361 6.572 17.929 1.00 95.31 98 ILE A CA 1
ATOM 775 C C . ILE A 1 98 ? -17.713 7.293 17.804 1.00 95.31 98 ILE A C 1
ATOM 777 O O . ILE A 1 98 ? -18.680 6.888 18.454 1.00 95.31 98 ILE A O 1
ATOM 781 N N . ALA A 1 99 ? -17.800 8.331 16.967 1.00 95.44 99 ALA A N 1
ATOM 782 C CA . ALA A 1 99 ? -19.023 9.104 16.759 1.00 95.44 99 ALA A CA 1
ATOM 783 C C . ALA A 1 99 ? -20.180 8.235 16.235 1.00 95.44 99 ALA A C 1
ATOM 785 O O . ALA A 1 99 ? -21.285 8.279 16.785 1.00 95.44 99 ALA A O 1
ATOM 786 N N . GLU A 1 100 ? -19.911 7.381 15.245 1.00 94.56 100 GLU A N 1
ATOM 787 C CA . GLU A 1 100 ? -20.879 6.433 14.682 1.00 94.56 100 GLU A CA 1
ATOM 788 C C . GLU A 1 100 ? -21.361 5.421 15.728 1.00 94.56 100 GLU A C 1
ATOM 790 O O . GLU A 1 100 ? -22.564 5.184 15.879 1.00 94.56 100 GLU A O 1
ATOM 795 N N . GLN A 1 101 ? -20.439 4.845 16.507 1.00 93.62 101 GLN A N 1
ATOM 796 C CA . GLN A 1 101 ? -20.785 3.872 17.542 1.00 93.62 101 GLN A CA 1
ATOM 797 C C . GLN A 1 101 ? -21.631 4.484 18.666 1.00 93.62 101 GLN A C 1
ATOM 799 O O . GLN A 1 101 ? -22.535 3.827 19.194 1.00 93.62 101 GLN A O 1
ATOM 804 N N . LEU A 1 102 ? -21.349 5.733 19.039 1.00 93.12 102 LEU A N 1
ATOM 805 C CA . LEU A 1 102 ? -22.114 6.471 20.044 1.00 93.12 102 LEU A CA 1
ATOM 806 C C . LEU A 1 102 ? -23.431 7.047 19.503 1.00 93.12 102 LEU A C 1
ATOM 808 O O . LEU A 1 102 ? -24.252 7.505 20.309 1.00 93.12 102 LEU A O 1
ATOM 812 N N . LYS A 1 103 ? -23.649 6.968 18.180 1.00 95.00 103 LYS A N 1
ATOM 813 C CA . LYS A 1 103 ? -24.775 7.570 17.455 1.00 95.00 103 LYS A CA 1
ATOM 814 C C . LYS A 1 103 ? -24.886 9.063 17.763 1.00 95.00 103 LYS A C 1
ATOM 816 O O . LYS A 1 103 ? -25.927 9.525 18.234 1.00 95.00 103 LYS A O 1
ATOM 821 N N . LEU A 1 104 ? -23.773 9.778 17.604 1.00 94.88 104 LEU A N 1
ATOM 822 C CA . LEU A 1 104 ? -23.762 11.232 17.748 1.00 94.88 104 LEU A CA 1
ATOM 823 C C . LEU A 1 104 ? -24.620 11.894 16.652 1.00 94.88 104 LEU A C 1
ATOM 825 O O . LEU A 1 104 ? -24.855 11.266 15.619 1.00 94.88 104 LEU A O 1
ATOM 829 N N . PRO A 1 105 ? -25.113 13.125 16.883 1.00 95.38 105 PRO A N 1
ATOM 830 C CA . PRO A 1 105 ? -25.958 13.834 15.923 1.00 95.38 105 PRO A CA 1
ATOM 831 C C . PRO A 1 105 ? -25.288 14.041 14.558 1.00 95.38 105 PRO A C 1
ATOM 833 O O . PRO A 1 105 ? -24.059 14.131 14.471 1.00 95.38 105 PRO A O 1
ATOM 836 N N . ASP A 1 106 ? -26.097 14.172 13.503 1.00 95.00 106 ASP A N 1
ATOM 837 C CA . ASP A 1 106 ? -25.616 14.364 12.127 1.00 95.00 106 ASP A CA 1
ATOM 838 C C . ASP A 1 106 ? -24.753 15.628 11.987 1.00 95.00 106 ASP A C 1
ATOM 840 O O . ASP A 1 106 ? -23.838 15.661 11.165 1.00 95.00 106 ASP A O 1
ATOM 844 N N . GLU A 1 107 ? -24.971 16.645 12.827 1.00 95.81 107 GLU A N 1
ATOM 845 C CA . GLU A 1 107 ? -24.142 17.851 12.880 1.00 95.81 107 GLU A CA 1
ATOM 846 C C . GLU A 1 107 ? -22.671 17.523 13.186 1.00 95.81 107 GLU A C 1
ATOM 848 O O . GLU A 1 107 ? -21.768 18.125 12.608 1.00 95.81 107 GLU A O 1
ATOM 853 N N . VAL A 1 108 ? -22.404 16.530 14.043 1.00 95.31 108 VAL A N 1
ATOM 854 C CA . VAL A 1 108 ? -21.037 16.096 14.381 1.00 95.31 108 VAL A CA 1
ATOM 855 C C . VAL A 1 108 ? -20.365 15.430 13.182 1.00 95.31 108 VAL A C 1
ATOM 857 O O . VAL A 1 108 ? -19.184 15.669 12.921 1.00 95.31 108 VAL A O 1
ATOM 860 N N . MET A 1 109 ? -21.116 14.625 12.426 1.00 95.81 109 MET A N 1
ATOM 861 C CA . MET A 1 109 ? -20.615 13.994 11.203 1.00 95.81 109 MET A CA 1
ATOM 862 C C . MET A 1 109 ? -20.319 15.048 10.131 1.00 95.81 109 MET A C 1
ATOM 864 O O . MET A 1 109 ? -19.243 15.028 9.540 1.00 95.81 109 MET A O 1
ATOM 868 N N . GLN A 1 110 ? -21.196 16.044 9.977 1.00 95.31 110 GLN A N 1
ATOM 869 C CA . GLN A 1 110 ? -20.978 17.174 9.069 1.00 95.31 110 GLN A CA 1
ATOM 870 C C . GLN A 1 110 ? -19.727 17.986 9.430 1.00 95.31 110 GLN A C 1
ATOM 872 O O . GLN A 1 110 ? -19.023 18.439 8.533 1.00 95.31 110 GLN A O 1
ATOM 877 N N . MET A 1 111 ? -19.401 18.147 10.719 1.00 95.44 111 MET A N 1
ATOM 878 C CA . MET A 1 111 ? -18.156 18.806 11.140 1.00 95.44 111 MET A CA 1
ATOM 879 C C . MET A 1 111 ? -16.905 18.029 10.717 1.00 95.44 111 MET A C 1
ATOM 881 O O . MET A 1 111 ? -15.916 18.633 10.297 1.00 95.44 111 MET A O 1
ATOM 885 N N . LEU A 1 112 ? -16.934 16.697 10.836 1.00 95.38 112 LEU A N 1
ATOM 886 C CA . LEU A 1 112 ? -15.840 15.838 10.377 1.00 95.38 112 LEU A CA 1
ATOM 887 C C . LEU A 1 112 ? -15.698 15.922 8.855 1.00 95.38 112 LEU A C 1
ATOM 889 O O . LEU A 1 112 ? -14.587 16.119 8.369 1.00 95.38 112 LEU A O 1
ATOM 893 N N . ASP A 1 113 ? -16.814 15.833 8.130 1.00 95.38 113 ASP A N 1
ATOM 894 C CA . ASP A 1 113 ? -16.846 15.855 6.666 1.00 95.38 113 ASP A CA 1
ATOM 895 C C . ASP A 1 113 ? -16.400 17.210 6.103 1.00 95.38 113 ASP A C 1
ATOM 897 O O . ASP A 1 113 ? -15.584 17.253 5.188 1.00 95.38 113 ASP A O 1
ATOM 901 N N . ALA A 1 114 ? -16.853 18.322 6.689 1.00 93.62 114 ALA A N 1
ATOM 902 C CA . ALA A 1 114 ? -16.447 19.664 6.273 1.00 93.62 114 ALA A CA 1
ATOM 903 C C . ALA A 1 114 ? -14.938 19.896 6.452 1.00 93.62 114 ALA A C 1
ATOM 905 O O . ALA A 1 114 ? -14.302 20.518 5.598 1.00 93.62 114 ALA A O 1
ATOM 906 N N . GLN A 1 115 ? -14.354 19.389 7.543 1.00 95.00 115 GLN A N 1
ATOM 907 C CA . GLN A 1 115 ? -12.912 19.488 7.751 1.00 95.00 115 GLN A CA 1
ATOM 908 C C . GLN A 1 115 ? -12.138 18.531 6.837 1.00 95.00 115 GLN A C 1
ATOM 910 O O . GLN A 1 115 ? -11.110 18.936 6.310 1.00 95.00 115 GLN A O 1
ATOM 915 N N . ASP A 1 116 ? -12.625 17.306 6.611 1.00 93.50 116 ASP A N 1
ATOM 916 C CA . ASP A 1 116 ? -12.010 16.374 5.657 1.00 93.50 116 ASP A CA 1
ATOM 917 C C . ASP A 1 116 ? -12.013 16.945 4.231 1.00 93.50 116 ASP A C 1
ATOM 919 O O . ASP A 1 116 ? -11.033 16.786 3.503 1.00 93.50 116 ASP A O 1
ATOM 923 N N . GLU A 1 117 ? -13.081 17.649 3.839 1.00 92.69 117 GLU A N 1
ATOM 924 C CA . GLU A 1 117 ? -13.118 18.390 2.580 1.00 92.69 117 GLU A CA 1
ATOM 925 C C . GLU A 1 117 ? -12.095 19.536 2.563 1.00 92.69 117 GLU A C 1
ATOM 927 O O . GLU A 1 117 ? -11.360 19.665 1.588 1.00 92.69 117 GLU A O 1
ATOM 932 N N . ASP A 1 118 ? -12.004 20.376 3.603 1.00 91.69 118 ASP A N 1
ATOM 933 C CA . ASP A 1 118 ? -10.992 21.451 3.644 1.00 91.69 118 ASP A CA 1
ATOM 934 C C . ASP A 1 118 ? -9.559 20.893 3.596 1.00 91.69 118 ASP A C 1
ATOM 936 O O . ASP A 1 118 ? -8.712 21.437 2.885 1.00 91.69 118 ASP A O 1
ATOM 940 N N . ASP A 1 119 ? -9.309 19.783 4.290 1.00 93.06 119 ASP A N 1
ATOM 941 C CA . ASP A 1 119 ? -8.037 19.064 4.306 1.00 93.06 119 ASP A CA 1
ATOM 942 C C . ASP A 1 119 ? -7.694 18.488 2.915 1.00 93.06 119 ASP A C 1
ATOM 944 O O . ASP A 1 119 ? -6.543 18.604 2.487 1.00 93.06 119 ASP A O 1
ATOM 948 N N . ASP A 1 120 ? -8.674 17.968 2.157 1.00 91.62 120 ASP A N 1
ATOM 949 C CA . ASP A 1 120 ? -8.500 17.557 0.749 1.00 91.62 120 ASP A CA 1
ATOM 950 C C . ASP A 1 120 ? -7.997 18.738 -0.113 1.00 91.62 120 ASP A C 1
ATOM 952 O O . ASP A 1 120 ? -7.055 18.576 -0.891 1.00 91.62 120 ASP A O 1
ATOM 956 N N . TYR A 1 121 ? -8.557 19.945 0.051 1.00 90.38 121 TYR A N 1
ATOM 957 C CA . TYR A 1 121 ? -8.118 21.151 -0.680 1.00 90.38 121 TYR A CA 1
ATOM 958 C C . TYR A 1 121 ? -6.798 21.745 -0.176 1.00 90.38 121 TYR A C 1
ATOM 960 O O . TYR A 1 121 ? -6.137 22.495 -0.898 1.00 90.38 121 TYR A O 1
ATOM 968 N N . ARG A 1 122 ? -6.394 21.434 1.058 1.00 88.94 122 ARG A N 1
ATOM 969 C CA . ARG A 1 122 ? -5.039 21.719 1.559 1.00 88.94 122 ARG A CA 1
ATOM 970 C C . ARG A 1 122 ? -4.024 20.671 1.108 1.00 88.94 122 ARG A C 1
ATOM 972 O O . ARG A 1 122 ? -2.833 20.869 1.329 1.00 88.94 122 ARG A O 1
ATOM 979 N N . GLY A 1 123 ? -4.486 19.580 0.495 1.00 88.69 123 GLY A N 1
ATOM 980 C CA . GLY A 1 123 ? -3.672 18.420 0.155 1.00 88.69 123 GLY A CA 1
ATOM 981 C C . GLY A 1 123 ? -3.087 17.731 1.389 1.00 88.69 123 GLY A C 1
ATOM 982 O O . GLY A 1 123 ? -2.007 17.157 1.311 1.00 88.69 123 GLY A O 1
ATOM 983 N N . ALA A 1 124 ? -3.768 17.806 2.536 1.00 90.19 124 ALA A N 1
ATOM 984 C CA . ALA A 1 124 ? -3.331 17.125 3.744 1.00 90.19 124 ALA A CA 1
ATOM 985 C C . ALA A 1 124 ? -3.493 15.607 3.584 1.00 90.19 124 ALA A C 1
ATOM 987 O O . ALA A 1 124 ? -4.575 15.107 3.247 1.00 90.19 124 ALA A O 1
ATOM 988 N N . ASP A 1 125 ? -2.412 14.876 3.859 1.00 87.62 125 ASP A N 1
ATOM 989 C CA . ASP A 1 125 ? -2.416 13.418 3.833 1.00 87.62 125 ASP A CA 1
ATOM 990 C C . ASP A 1 125 ? -3.460 12.861 4.810 1.00 87.62 125 ASP A C 1
ATOM 992 O O . ASP A 1 125 ? -3.601 13.353 5.933 1.00 87.62 125 ASP A O 1
ATOM 996 N N . HIS A 1 126 ? -4.174 11.814 4.391 1.00 87.50 126 HIS A N 1
ATOM 997 C CA . HIS A 1 126 ? -5.263 11.233 5.178 1.00 87.50 126 HIS A CA 1
ATOM 998 C C . HIS A 1 126 ? -4.762 10.700 6.523 1.00 87.50 126 HIS A C 1
ATOM 1000 O O . HIS A 1 126 ? -5.443 10.887 7.532 1.00 87.50 126 HIS A O 1
ATOM 1006 N N . GLY A 1 127 ? -3.564 10.102 6.551 1.00 86.88 127 GLY A N 1
ATOM 1007 C CA . GLY A 1 127 ? -2.946 9.545 7.752 1.00 86.88 127 GLY A CA 1
ATOM 1008 C C . GLY A 1 127 ? -2.520 10.594 8.776 1.00 86.88 127 GLY A C 1
ATOM 1009 O O . GLY A 1 127 ? -2.519 10.329 9.979 1.00 86.88 127 GLY A O 1
ATOM 1010 N N . SER A 1 128 ? -2.236 11.811 8.308 1.00 89.56 128 SER A N 1
ATOM 1011 C CA . SER A 1 128 ? -1.825 12.950 9.138 1.00 89.56 128 SER A CA 1
ATOM 1012 C C . SER A 1 128 ? -2.978 13.665 9.860 1.00 89.56 128 SER A C 1
ATOM 1014 O O . SER A 1 128 ? -2.734 14.491 10.742 1.00 89.56 128 SER A O 1
ATOM 1016 N N . ARG A 1 129 ? -4.241 13.363 9.522 1.00 94.00 129 ARG A N 1
ATOM 1017 C CA . ARG A 1 129 ? -5.404 14.104 10.037 1.00 94.00 129 ARG A CA 1
ATOM 1018 C C . ARG A 1 129 ? -5.621 13.865 11.533 1.00 94.00 129 ARG A C 1
ATOM 1020 O O . ARG A 1 129 ? -5.933 12.753 11.973 1.00 94.00 129 ARG A O 1
ATOM 1027 N N . ALA A 1 130 ? -5.497 14.941 12.307 1.00 93.94 130 ALA A N 1
ATOM 1028 C CA . ALA A 1 130 ? -5.682 14.953 13.758 1.00 93.94 130 ALA A CA 1
ATOM 1029 C C . ALA A 1 130 ? -7.163 14.986 14.165 1.00 93.94 130 ALA A C 1
ATOM 1031 O O . ALA A 1 130 ? -8.024 15.355 13.375 1.00 93.94 130 ALA A O 1
ATOM 1032 N N 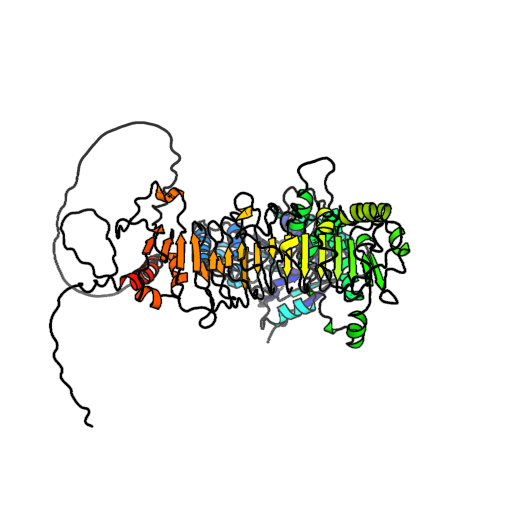. GLU A 1 131 ? -7.467 14.632 15.404 1.00 94.81 131 GLU A N 1
ATOM 1033 C CA . GLU A 1 131 ? -8.772 14.741 16.057 1.00 94.81 131 GLU A CA 1
ATOM 1034 C C . GLU A 1 131 ? -9.277 16.196 16.172 1.00 94.81 131 GLU A C 1
ATOM 1036 O O . GLU A 1 131 ? -8.497 17.138 16.306 1.00 94.81 131 GLU A O 1
ATOM 1041 N N . LEU A 1 132 ? -10.601 16.391 16.141 1.00 96.31 132 LEU A N 1
ATOM 1042 C CA . LEU A 1 132 ? -11.240 17.685 16.403 1.00 96.31 132 LEU A CA 1
ATOM 1043 C C . LEU A 1 132 ? -11.566 17.856 17.890 1.00 96.31 132 LEU A C 1
ATOM 1045 O O . LEU A 1 132 ? -12.345 17.059 18.428 1.00 96.31 132 LEU A O 1
ATOM 1049 N N . PRO A 1 133 ? -11.106 18.940 18.543 1.00 95.25 133 PRO A N 1
ATOM 1050 C CA . PRO A 1 133 ? -11.463 19.236 19.931 1.00 95.25 133 PRO A CA 1
ATOM 1051 C C . PRO A 1 133 ? -12.973 19.392 20.152 1.00 95.25 133 PRO A C 1
ATOM 1053 O O . PRO A 1 133 ? -13.497 19.035 21.207 1.00 95.25 133 PRO A O 1
ATOM 1056 N N . GLN A 1 134 ? -13.697 19.921 19.162 1.00 94.44 134 GLN A N 1
ATOM 1057 C CA . GLN A 1 134 ? -15.144 20.100 19.254 1.00 94.44 134 GLN A CA 1
ATOM 1058 C C . GLN A 1 134 ? -15.871 18.753 19.290 1.00 94.44 134 GLN A C 1
ATOM 1060 O O . GLN A 1 134 ? -16.735 18.558 20.136 1.00 94.44 134 GLN A O 1
ATOM 1065 N N . VAL A 1 135 ? -15.472 17.807 18.439 1.00 95.75 135 VAL A N 1
ATOM 1066 C CA . VAL A 1 135 ? -16.062 16.462 18.408 1.00 95.75 135 VAL A CA 1
ATOM 1067 C C . VAL A 1 135 ? -15.682 15.670 19.664 1.00 95.75 135 VAL A C 1
ATOM 1069 O O . VAL A 1 135 ? -16.524 14.976 20.226 1.00 95.75 135 VAL A O 1
ATOM 1072 N N . ALA A 1 136 ? -14.456 15.829 20.177 1.00 95.06 136 ALA A N 1
ATOM 1073 C CA . ALA A 1 136 ? -14.038 15.222 21.445 1.00 95.06 136 ALA A CA 1
ATOM 1074 C C . ALA A 1 136 ? -14.910 15.685 22.628 1.00 95.06 136 ALA A C 1
ATOM 1076 O O . ALA A 1 136 ? -15.254 14.893 23.507 1.00 95.06 136 ALA A O 1
ATOM 1077 N N . ARG A 1 137 ? -15.330 16.956 22.631 1.00 93.94 137 ARG A N 1
ATOM 1078 C CA . ARG A 1 137 ? -16.259 17.494 23.632 1.00 93.94 137 ARG A CA 1
ATOM 1079 C C . ARG A 1 137 ? -17.656 16.877 23.526 1.00 93.94 137 ARG A C 1
ATOM 1081 O O . ARG A 1 137 ? -18.224 16.544 24.563 1.00 93.94 137 ARG A O 1
ATOM 1088 N N . GLU A 1 138 ? -18.183 16.678 22.319 1.00 94.94 138 GLU A N 1
ATOM 1089 C CA . GLU A 1 138 ? -19.472 15.994 22.113 1.00 94.94 138 GLU A CA 1
ATOM 1090 C C . GLU A 1 138 ? -19.416 14.526 22.566 1.00 94.94 138 GLU A C 1
ATOM 1092 O O . GLU A 1 138 ? -20.317 14.044 23.257 1.00 94.94 138 GLU A O 1
ATOM 1097 N N . ILE A 1 139 ? -18.314 13.827 22.264 1.00 93.50 139 ILE A N 1
ATOM 1098 C CA . ILE A 1 139 ? -18.062 12.463 22.754 1.00 93.50 139 ILE A CA 1
ATOM 1099 C C . ILE A 1 139 ? -18.087 12.442 24.284 1.00 93.50 139 ILE A C 1
ATOM 1101 O O . ILE A 1 139 ? -18.829 11.655 24.873 1.00 93.50 139 ILE A O 1
ATOM 1105 N N . TYR A 1 140 ? -17.332 13.333 24.929 1.00 91.88 140 TYR A N 1
ATOM 1106 C CA . TYR A 1 140 ? -17.292 13.438 26.386 1.00 91.88 140 TYR A CA 1
ATOM 1107 C C . TYR A 1 140 ? -18.688 13.676 26.985 1.00 91.88 140 TYR A C 1
ATOM 1109 O O . TYR A 1 140 ? -19.105 12.959 27.897 1.00 91.88 140 TYR A O 1
ATOM 1117 N N . GLN A 1 141 ? -19.456 14.623 26.437 1.00 91.31 141 GLN A N 1
ATOM 1118 C CA . GLN A 1 141 ? -20.813 14.917 26.907 1.00 91.31 141 GLN A CA 1
ATOM 1119 C C . GLN A 1 141 ? -21.762 13.721 26.780 1.00 91.31 141 GLN A C 1
ATOM 1121 O O . GLN A 1 141 ? -22.658 13.554 27.610 1.00 91.31 141 GLN A O 1
ATOM 1126 N N . ARG A 1 142 ? -21.564 12.875 25.764 1.00 90.88 142 ARG A N 1
ATOM 1127 C CA . ARG A 1 142 ? -22.392 11.694 25.507 1.00 90.88 142 ARG A CA 1
ATOM 1128 C C . ARG A 1 142 ? -22.131 10.540 26.475 1.00 90.88 142 ARG A C 1
ATOM 1130 O O . ARG A 1 142 ? -23.041 9.727 26.692 1.00 90.88 142 ARG A O 1
ATOM 1137 N N . ILE A 1 143 ? -20.910 10.445 27.000 1.00 89.31 143 ILE A N 1
ATOM 1138 C CA . ILE A 1 143 ? -20.439 9.315 27.815 1.00 89.31 143 ILE A CA 1
ATOM 1139 C C . ILE A 1 143 ? -20.241 9.658 29.299 1.00 89.31 143 ILE A C 1
ATOM 1141 O O . ILE A 1 143 ? -20.049 8.747 30.101 1.00 89.31 143 ILE A O 1
ATOM 1145 N N . GLN A 1 144 ? -20.296 10.939 29.679 1.00 85.12 144 GLN A N 1
ATOM 1146 C CA . GLN A 1 144 ? -20.183 11.374 31.075 1.00 85.12 144 GLN A CA 1
ATOM 1147 C C . GLN A 1 144 ? -21.213 10.683 31.994 1.00 85.12 144 GLN A C 1
ATOM 1149 O O . GLN A 1 144 ? -22.321 10.347 31.570 1.00 85.12 144 GLN A O 1
ATOM 1154 N N . ASN A 1 145 ? -20.859 10.523 33.274 1.00 81.94 145 ASN A N 1
ATOM 1155 C CA . ASN A 1 145 ? -21.697 9.924 34.328 1.00 81.94 145 ASN A CA 1
ATOM 1156 C C . ASN A 1 145 ? -22.128 8.465 34.076 1.00 81.94 145 ASN A C 1
ATOM 1158 O O . ASN A 1 145 ? -23.197 8.052 34.523 1.00 81.94 145 ASN A O 1
ATOM 1162 N N . ARG A 1 146 ? -21.310 7.687 33.359 1.00 83.44 146 ARG A N 1
ATOM 1163 C CA . ARG A 1 146 ? -21.518 6.255 33.106 1.00 83.44 146 ARG A CA 1
ATOM 1164 C C . ARG A 1 146 ? -20.262 5.472 33.457 1.00 83.44 146 ARG A C 1
ATOM 1166 O O . ARG A 1 146 ? -19.161 5.982 33.255 1.00 83.44 146 ARG A O 1
ATOM 1173 N N . ARG A 1 147 ? -20.434 4.233 33.913 1.00 86.00 147 ARG A N 1
ATOM 1174 C CA . ARG A 1 147 ? -19.367 3.240 34.040 1.00 86.00 147 ARG A CA 1
ATOM 1175 C C . ARG A 1 147 ? -19.161 2.547 32.694 1.00 86.00 147 ARG A C 1
ATOM 1177 O O . ARG A 1 147 ? -20.033 1.826 32.211 1.00 86.00 147 ARG A O 1
ATOM 1184 N N . LEU A 1 148 ? -18.007 2.773 32.081 1.00 89.00 148 LEU A N 1
ATOM 1185 C CA . LEU A 1 148 ? -17.713 2.363 30.708 1.00 89.00 148 LEU A CA 1
ATOM 1186 C C . LEU A 1 148 ? -16.604 1.315 30.662 1.00 89.00 148 LEU A C 1
ATOM 1188 O O . LEU A 1 148 ? -15.623 1.408 31.402 1.00 89.00 148 LEU A O 1
ATOM 1192 N N . LEU A 1 149 ? -16.728 0.379 29.724 1.00 91.88 149 LEU A N 1
ATOM 1193 C CA . LEU A 1 149 ? -15.615 -0.449 29.267 1.00 91.88 149 LEU A CA 1
ATOM 1194 C C . LEU A 1 149 ? -15.301 -0.099 27.815 1.00 91.88 149 LEU A C 1
ATOM 1196 O O . LEU A 1 149 ? -16.141 -0.294 26.934 1.00 91.88 149 LEU A O 1
ATOM 1200 N N . VAL A 1 150 ? -14.092 0.391 27.560 1.00 93.25 150 VAL A N 1
ATOM 1201 C CA . VAL A 1 150 ? -13.594 0.619 26.202 1.00 93.25 150 VAL A CA 1
ATOM 1202 C C . VAL A 1 150 ? -12.744 -0.572 25.782 1.00 93.25 150 VAL A C 1
ATOM 1204 O O . VAL A 1 150 ? -11.741 -0.875 26.418 1.00 93.25 150 VAL A O 1
ATOM 1207 N N . ILE A 1 151 ? -13.138 -1.239 24.701 1.00 94.12 151 ILE A N 1
ATOM 1208 C CA . ILE A 1 151 ? -12.345 -2.272 24.036 1.00 94.12 151 ILE A CA 1
ATOM 1209 C C . ILE A 1 151 ? -11.716 -1.642 22.805 1.00 94.12 151 ILE A C 1
ATOM 1211 O O . ILE A 1 151 ? -12.438 -1.281 21.872 1.00 94.12 151 ILE A O 1
ATOM 1215 N N . PHE A 1 152 ? -10.395 -1.503 22.797 1.00 93.31 152 PHE A N 1
ATOM 1216 C CA . PHE A 1 152 ? -9.690 -0.784 21.744 1.00 93.31 152 PHE A CA 1
ATOM 1217 C C . PHE A 1 152 ? -8.693 -1.680 21.003 1.00 93.31 152 PHE A C 1
ATOM 1219 O O . PHE A 1 152 ? -7.736 -2.196 21.573 1.00 93.31 152 PHE A O 1
ATOM 1226 N N . TYR A 1 153 ? -8.916 -1.847 19.701 1.00 91.00 153 TYR A N 1
ATOM 1227 C CA . TYR A 1 153 ? -7.976 -2.518 18.808 1.00 91.00 153 TYR A CA 1
ATOM 1228 C C . TYR A 1 153 ? -7.148 -1.448 18.102 1.00 91.00 153 TYR A C 1
ATOM 1230 O O . TYR A 1 153 ? -7.639 -0.799 17.177 1.00 91.00 153 TYR A O 1
ATOM 1238 N N . ASN A 1 154 ? -5.914 -1.245 18.557 1.00 89.12 154 ASN A N 1
ATOM 1239 C CA . ASN A 1 154 ? -5.045 -0.172 18.092 1.00 89.12 154 ASN A CA 1
ATOM 1240 C C . ASN A 1 154 ? -4.139 -0.647 16.949 1.00 89.12 154 ASN A C 1
ATOM 1242 O O . ASN A 1 154 ? -3.117 -1.283 17.186 1.00 89.12 154 ASN A O 1
ATOM 1246 N N . GLY A 1 155 ? -4.485 -0.335 15.703 1.00 85.56 155 GLY A N 1
ATOM 1247 C CA . GLY A 1 155 ? -3.668 -0.664 14.531 1.00 85.56 155 GLY A CA 1
ATOM 1248 C C . GLY A 1 155 ? -2.436 0.222 14.327 1.00 85.56 155 GLY A C 1
ATOM 1249 O O . GLY A 1 155 ? -1.651 -0.059 13.424 1.00 85.56 155 GLY A O 1
ATOM 1250 N N . SER A 1 156 ? -2.271 1.292 15.113 1.00 82.88 156 SER A N 1
ATOM 1251 C CA . SER A 1 156 ? -1.131 2.203 14.974 1.00 82.88 156 SER A CA 1
ATOM 1252 C C . SER A 1 156 ? 0.161 1.600 15.538 1.00 82.88 156 SER A C 1
ATOM 1254 O O . SER A 1 156 ? 0.178 0.534 16.161 1.00 82.88 156 SER A O 1
ATOM 1256 N N . SER A 1 157 ? 1.278 2.289 15.315 1.00 77.06 157 SER A N 1
ATOM 1257 C CA . SER A 1 157 ? 2.580 1.930 15.879 1.00 77.06 157 SER A CA 1
ATOM 1258 C C . SER A 1 157 ? 2.822 2.474 17.289 1.00 77.06 157 SER A C 1
ATOM 1260 O O . SER A 1 157 ? 3.851 2.127 17.866 1.00 77.06 157 SER A O 1
ATOM 1262 N N . GLU A 1 158 ? 1.912 3.287 17.834 1.00 81.69 158 GLU A N 1
ATOM 1263 C CA . GLU A 1 158 ? 2.106 4.079 19.056 1.00 81.69 158 GLU A CA 1
ATOM 1264 C C . GLU A 1 158 ? 0.956 3.883 20.055 1.00 81.69 158 GLU A C 1
ATOM 1266 O O . GLU A 1 158 ? -0.166 3.531 19.685 1.00 81.69 158 GLU A O 1
ATOM 1271 N N . GLU A 1 159 ? 1.217 4.114 21.343 1.00 84.44 159 GLU A N 1
ATOM 1272 C CA . GLU A 1 159 ? 0.140 4.212 22.332 1.00 84.44 159 GLU A CA 1
ATOM 1273 C C . GLU A 1 159 ? -0.717 5.459 22.042 1.00 84.44 159 GLU A C 1
ATOM 1275 O O . GLU A 1 159 ? -0.194 6.558 21.849 1.00 84.44 159 GLU A O 1
ATOM 1280 N N . ILE A 1 160 ? -2.043 5.291 22.005 1.00 86.75 160 ILE A N 1
ATOM 1281 C CA . ILE A 1 160 ? -2.988 6.385 21.755 1.00 86.75 160 ILE A CA 1
ATOM 1282 C C . ILE A 1 160 ? -3.649 6.786 23.069 1.00 86.75 160 ILE A C 1
ATOM 1284 O O . ILE A 1 160 ? -4.371 5.993 23.674 1.00 86.75 160 ILE A O 1
ATOM 1288 N N . ASP A 1 161 ? -3.456 8.043 23.466 1.00 86.94 161 ASP A N 1
ATOM 1289 C CA . ASP A 1 161 ? -4.151 8.625 24.609 1.00 86.94 161 ASP A CA 1
ATOM 1290 C C . ASP A 1 161 ? -5.623 8.900 24.259 1.00 86.94 161 ASP A C 1
ATOM 1292 O O . ASP A 1 161 ? -5.953 9.789 23.467 1.00 86.94 161 ASP A O 1
ATOM 1296 N N . LEU A 1 162 ? -6.527 8.123 24.859 1.00 89.25 162 LEU A N 1
ATOM 1297 C CA . LEU A 1 162 ? -7.968 8.242 24.633 1.00 89.25 162 LEU A CA 1
ATOM 1298 C C . LEU A 1 162 ? -8.568 9.532 25.217 1.00 89.25 162 LEU A C 1
ATOM 1300 O O . LEU A 1 162 ? -9.680 9.909 24.830 1.00 89.25 162 LEU A O 1
ATOM 1304 N N . THR A 1 163 ? -7.859 10.244 26.099 1.00 87.31 163 THR A N 1
ATOM 1305 C CA . THR A 1 163 ? -8.342 11.523 26.645 1.00 87.31 163 THR A CA 1
ATOM 1306 C C . THR A 1 163 ? -8.514 12.576 25.550 1.00 87.31 163 THR A C 1
ATOM 1308 O O . THR A 1 163 ? -9.515 13.297 25.555 1.00 87.31 163 THR A O 1
ATOM 1311 N N . ASN A 1 164 ? -7.646 12.570 24.531 1.00 89.38 164 ASN A N 1
ATOM 1312 C CA . ASN A 1 164 ? -7.751 13.440 23.355 1.00 89.38 164 ASN A CA 1
ATOM 1313 C C . ASN A 1 164 ? -9.051 13.232 22.558 1.00 89.38 164 ASN A C 1
ATOM 1315 O O . ASN A 1 164 ? -9.502 14.123 21.842 1.00 89.38 164 ASN A O 1
ATOM 1319 N N . PHE A 1 165 ? -9.682 12.066 22.704 1.00 92.44 165 PHE A N 1
ATOM 1320 C CA . PHE A 1 165 ? -10.933 11.708 22.039 1.00 92.44 165 PHE A CA 1
ATOM 1321 C C . PHE A 1 165 ? -12.168 11.950 22.915 1.00 92.44 165 PHE A C 1
ATOM 1323 O O . PHE A 1 165 ? -13.280 11.637 22.499 1.00 92.44 165 PHE A O 1
ATOM 1330 N N . GLY A 1 166 ? -11.993 12.509 24.116 1.00 89.06 166 GLY A N 1
ATOM 1331 C CA . GLY A 1 166 ? -13.073 12.788 25.064 1.00 89.06 166 GLY A CA 1
ATOM 1332 C C . GLY A 1 166 ? -13.257 11.727 26.153 1.00 89.06 166 GLY A C 1
ATOM 1333 O O . GLY A 1 166 ? -14.115 11.904 27.020 1.00 89.06 166 GLY A O 1
ATOM 1334 N N . PHE A 1 167 ? -12.451 10.658 26.179 1.00 86.94 167 PHE A N 1
ATOM 1335 C CA . PHE A 1 167 ? -12.532 9.619 27.213 1.00 86.94 167 PHE A CA 1
ATOM 1336 C C . PHE A 1 167 ? -11.773 10.022 28.476 1.00 86.94 167 PHE A C 1
ATOM 1338 O O . PHE A 1 167 ? -10.629 9.635 28.702 1.00 86.94 167 PHE A O 1
ATOM 1345 N N . HIS A 1 168 ? -12.443 10.774 29.341 1.00 77.81 168 HIS A N 1
ATOM 1346 C CA . HIS A 1 168 ? -11.937 11.051 30.680 1.00 77.81 168 HIS A CA 1
ATOM 1347 C C . HIS A 1 168 ? -12.260 9.853 31.583 1.00 77.81 168 HIS A C 1
ATOM 1349 O O . HIS A 1 168 ? -13.412 9.612 31.953 1.00 77.81 168 HIS A O 1
ATOM 1355 N N . LEU A 1 169 ? -11.242 9.044 31.882 1.00 67.38 169 LEU A N 1
ATOM 1356 C CA . LEU A 1 169 ? -11.383 7.832 32.687 1.00 67.38 169 LEU A CA 1
ATOM 1357 C C . LEU A 1 169 ? -11.543 8.202 34.169 1.00 67.38 169 LEU A C 1
ATOM 1359 O O . LEU A 1 169 ? -10.565 8.400 34.887 1.00 67.38 169 LEU A O 1
ATOM 1363 N N . TYR A 1 170 ? -12.791 8.317 34.625 1.00 65.12 170 TYR A N 1
ATOM 1364 C CA . TYR A 1 170 ? -13.125 8.345 36.051 1.00 65.12 170 TYR A CA 1
ATOM 1365 C C . TYR A 1 170 ? -12.834 6.985 36.700 1.00 65.12 170 TYR A C 1
ATOM 1367 O O . TYR A 1 170 ? -12.686 5.983 36.002 1.00 65.12 170 TYR A O 1
ATOM 1375 N N . SER A 1 171 ? -12.756 6.937 38.033 1.00 62.34 171 SER A N 1
ATOM 1376 C CA . SER A 1 171 ? -12.207 5.800 38.794 1.00 62.34 171 SER A CA 1
ATOM 1377 C C . SER A 1 171 ? -12.805 4.421 38.471 1.00 62.34 171 SER A C 1
ATOM 1379 O O . SER A 1 171 ? -12.108 3.430 38.655 1.00 62.34 171 SER A O 1
ATOM 1381 N N . SER A 1 172 ? -14.038 4.331 37.960 1.00 73.25 172 SER A N 1
ATOM 1382 C CA . SER A 1 172 ? -14.695 3.062 37.598 1.00 73.25 172 SER A CA 1
ATOM 1383 C C . SER A 1 172 ? -14.656 2.703 36.102 1.00 73.25 172 SER A C 1
ATOM 1385 O O . SER A 1 172 ? -15.024 1.583 35.737 1.00 73.25 172 SER A O 1
ATOM 1387 N N . ASN A 1 173 ? -14.211 3.613 35.226 1.00 86.12 173 ASN A N 1
ATOM 1388 C CA . ASN A 1 173 ? -14.095 3.363 33.785 1.00 86.12 173 ASN A CA 1
ATOM 1389 C C . ASN A 1 173 ? -12.852 2.531 33.492 1.00 86.12 173 ASN A C 1
ATOM 1391 O O . ASN A 1 173 ? -11.789 2.847 34.012 1.00 86.12 173 ASN A O 1
ATOM 1395 N N . LYS A 1 174 ? -12.969 1.518 32.629 1.00 88.75 174 LYS A N 1
ATOM 1396 C CA . LYS A 1 174 ? -11.865 0.625 32.249 1.00 88.75 174 LYS A CA 1
ATOM 1397 C C . LYS A 1 174 ? -11.597 0.688 30.745 1.00 88.75 174 LYS A C 1
ATOM 1399 O O . LYS A 1 174 ? -12.521 0.836 29.943 1.00 88.75 174 LYS A O 1
ATOM 1404 N N . VAL A 1 175 ? -10.337 0.525 30.363 1.00 92.12 175 VAL A N 1
ATOM 1405 C CA . VAL A 1 175 ? -9.898 0.372 28.972 1.00 92.12 175 VAL A CA 1
ATOM 1406 C C . VAL A 1 175 ? -9.136 -0.938 28.863 1.00 92.12 175 VAL A C 1
ATOM 1408 O O . VAL A 1 175 ? -8.169 -1.142 29.587 1.00 92.12 175 VAL A O 1
ATOM 1411 N N . LEU A 1 176 ? -9.555 -1.811 27.954 1.00 93.94 176 LEU A N 1
ATOM 1412 C CA . LEU A 1 176 ? -8.816 -3.004 27.564 1.00 93.94 176 LEU A CA 1
ATOM 1413 C C . LEU A 1 176 ? -8.421 -2.858 26.101 1.00 93.94 176 LEU A C 1
ATOM 1415 O O . LEU A 1 176 ? -9.285 -2.719 25.231 1.00 93.94 176 LEU A O 1
ATOM 1419 N N . TRP A 1 177 ? -7.125 -2.889 25.818 1.00 93.19 177 TRP A N 1
ATOM 1420 C CA . TRP A 1 177 ? -6.638 -2.635 24.473 1.00 93.19 177 TRP A CA 1
ATOM 1421 C C . TRP A 1 177 ? -5.495 -3.555 24.059 1.00 93.19 177 TRP A C 1
ATOM 1423 O O . TRP A 1 177 ? -4.829 -4.176 24.886 1.00 93.19 177 TRP A O 1
ATOM 1433 N N . THR A 1 178 ? -5.294 -3.671 22.750 1.00 90.50 178 THR A N 1
ATOM 1434 C CA . THR A 1 178 ? -4.189 -4.433 22.162 1.00 90.50 178 THR A CA 1
ATOM 1435 C C . THR A 1 178 ? -3.686 -3.751 20.894 1.00 90.50 178 THR A C 1
ATOM 1437 O O . THR A 1 178 ? -4.448 -3.053 20.216 1.00 90.50 178 THR A O 1
ATOM 1440 N N . PHE A 1 179 ? -2.406 -3.936 20.574 1.00 84.31 179 PHE A N 1
ATOM 1441 C CA . PHE A 1 179 ? -1.832 -3.504 19.302 1.00 84.31 179 PHE A CA 1
ATOM 1442 C C . PHE A 1 179 ? -2.219 -4.464 18.192 1.00 84.31 179 PHE A C 1
ATOM 1444 O O . PHE A 1 179 ? -2.277 -5.650 18.482 1.00 84.31 179 PHE A O 1
ATOM 1451 N N . GLN A 1 180 ? -2.398 -3.922 16.976 1.00 71.44 180 GLN A N 1
ATOM 1452 C CA . GLN A 1 180 ? -2.637 -4.551 15.664 1.00 71.44 180 GLN A CA 1
ATOM 1453 C C . GLN A 1 180 ? -3.445 -5.854 15.740 1.00 71.44 180 GLN A C 1
ATOM 1455 O O . GLN A 1 180 ? -2.976 -6.815 16.309 1.00 71.44 180 GLN A O 1
ATOM 1460 N N . GLY A 1 181 ? -4.640 -5.904 15.139 1.00 67.31 181 GLY A N 1
ATOM 1461 C CA . GLY A 1 181 ? -5.635 -6.979 15.333 1.00 67.31 181 GLY A CA 1
ATOM 1462 C C . GLY A 1 181 ? -5.197 -8.442 15.076 1.00 67.31 181 GLY A C 1
ATOM 1463 O O . GLY A 1 181 ? -4.295 -8.978 15.702 1.00 67.31 181 GLY A O 1
ATOM 1464 N N . ALA A 1 182 ? -5.934 -9.174 14.239 1.00 71.88 182 ALA A N 1
ATOM 1465 C CA . ALA A 1 182 ? -5.631 -10.585 13.974 1.00 71.88 182 ALA A CA 1
ATOM 1466 C C . ALA A 1 182 ? -4.242 -10.756 13.321 1.00 71.88 182 ALA A C 1
ATOM 1468 O O . ALA A 1 182 ? -3.856 -9.946 12.478 1.00 71.88 182 ALA A O 1
ATOM 1469 N N . PHE A 1 183 ? -3.545 -11.843 13.655 1.00 77.31 183 PHE A N 1
ATOM 1470 C CA . PHE A 1 183 ? -2.265 -12.289 13.098 1.00 77.31 183 PHE A CA 1
ATOM 1471 C C . PHE A 1 183 ? -1.066 -11.386 13.390 1.00 77.31 183 PHE A C 1
ATOM 1473 O O . PHE A 1 183 ? -0.105 -11.344 12.615 1.00 77.31 183 PHE A O 1
ATOM 1480 N N . ARG A 1 184 ? -1.089 -10.672 14.519 1.00 79.44 184 ARG A N 1
ATOM 1481 C CA . ARG A 1 184 ? 0.043 -9.842 14.923 1.00 79.44 184 ARG A CA 1
ATOM 1482 C C . ARG A 1 184 ? 1.259 -10.697 15.251 1.00 79.44 184 ARG A C 1
ATOM 1484 O O . ARG A 1 184 ? 1.224 -11.535 16.144 1.00 79.44 184 ARG A O 1
ATOM 1491 N N . LEU A 1 185 ? 2.360 -10.383 14.573 1.00 68.12 185 LEU A N 1
ATOM 1492 C CA . LEU A 1 185 ? 3.675 -10.962 14.837 1.00 68.12 185 LEU A CA 1
ATOM 1493 C C . LEU A 1 185 ? 4.680 -9.946 15.391 1.00 68.12 185 LEU A C 1
ATOM 1495 O O . LEU A 1 185 ? 5.818 -10.318 15.596 1.00 68.12 185 LEU A O 1
ATOM 1499 N N . LYS A 1 186 ? 4.311 -8.676 15.620 1.00 65.38 186 LYS A N 1
ATOM 1500 C CA . LYS A 1 186 ? 5.218 -7.595 16.061 1.00 65.38 186 LYS A CA 1
ATOM 1501 C C . LYS A 1 186 ? 6.048 -7.967 17.301 1.00 65.38 186 LYS A C 1
ATOM 1503 O O . LYS A 1 186 ? 5.486 -8.347 18.324 1.00 65.38 186 LYS A O 1
ATOM 1508 N N . SER A 1 187 ? 7.371 -7.770 17.229 1.00 62.56 187 SER A N 1
ATOM 1509 C CA . SER A 1 187 ? 8.309 -8.115 18.308 1.00 62.56 187 SER A CA 1
ATOM 1510 C C . SER A 1 187 ? 8.051 -7.288 19.556 1.00 62.56 187 SER A C 1
ATOM 1512 O O . SER A 1 187 ? 7.886 -6.066 19.488 1.00 62.56 187 SER A O 1
ATOM 1514 N N . ARG A 1 188 ? 8.138 -7.948 20.709 1.00 64.25 188 ARG A N 1
ATOM 1515 C CA . ARG A 1 188 ? 8.043 -7.320 22.023 1.00 64.25 188 ARG A CA 1
ATOM 1516 C C . ARG A 1 188 ? 8.998 -6.142 22.202 1.00 64.25 188 ARG A C 1
ATOM 1518 O O . ARG A 1 188 ? 8.607 -5.151 22.795 1.00 64.25 188 ARG A O 1
ATOM 1525 N N . MET A 1 189 ? 10.195 -6.163 21.610 1.00 61.00 189 MET A N 1
ATOM 1526 C CA . MET A 1 189 ? 11.116 -5.016 21.680 1.00 61.00 189 MET A CA 1
ATOM 1527 C C . MET A 1 189 ? 10.557 -3.756 21.006 1.00 61.00 189 MET A C 1
ATOM 1529 O O . MET A 1 189 ? 10.797 -2.651 21.485 1.00 61.00 189 MET A O 1
ATOM 1533 N N . LYS A 1 190 ? 9.789 -3.900 19.917 1.00 63.47 190 LYS A N 1
ATOM 1534 C CA . LYS A 1 190 ? 9.111 -2.767 19.270 1.00 63.47 190 LYS A CA 1
ATOM 1535 C C . LYS A 1 190 ? 7.917 -2.280 20.081 1.00 63.47 190 LYS A C 1
ATOM 1537 O O . LYS A 1 190 ? 7.597 -1.100 20.016 1.00 63.47 190 LYS A O 1
ATOM 1542 N N . ILE A 1 191 ? 7.259 -3.175 20.816 1.00 69.38 191 ILE A N 1
ATOM 1543 C CA . ILE A 1 191 ? 6.186 -2.822 21.753 1.00 69.38 191 ILE A CA 1
ATOM 1544 C C . ILE A 1 191 ? 6.792 -2.050 22.919 1.00 69.38 191 ILE A C 1
ATOM 1546 O O . ILE A 1 191 ? 6.388 -0.924 23.168 1.00 69.38 191 ILE A O 1
ATOM 1550 N N . ASP A 1 192 ? 7.836 -2.589 23.548 1.00 67.44 192 ASP A N 1
ATOM 1551 C CA . ASP A 1 192 ? 8.585 -1.921 24.609 1.00 67.44 192 ASP A CA 1
ATOM 1552 C C . ASP A 1 192 ? 9.125 -0.567 24.133 1.00 67.44 192 ASP A C 1
ATOM 1554 O O . ASP A 1 192 ? 9.078 0.403 24.877 1.00 67.44 192 ASP A O 1
ATOM 1558 N N . GLY A 1 193 ? 9.610 -0.479 22.890 1.00 64.31 193 GLY A N 1
ATOM 1559 C CA . GLY A 1 193 ? 10.001 0.774 22.246 1.00 64.31 193 GLY A CA 1
ATOM 1560 C C . GLY A 1 193 ? 8.833 1.754 22.133 1.00 64.31 193 GLY A C 1
ATOM 1561 O O . GLY A 1 193 ? 8.914 2.847 22.680 1.00 64.31 193 GLY A O 1
ATOM 1562 N N . ALA A 1 194 ? 7.723 1.351 21.505 1.00 63.19 194 ALA A N 1
ATOM 1563 C CA . ALA A 1 194 ? 6.509 2.167 21.387 1.00 63.19 194 ALA A CA 1
ATOM 1564 C C . ALA A 1 194 ? 5.972 2.643 22.749 1.00 63.19 194 ALA A C 1
ATOM 1566 O O . ALA A 1 194 ? 5.428 3.738 22.844 1.00 63.19 194 ALA A O 1
ATOM 1567 N N . MET A 1 195 ? 6.179 1.848 23.800 1.00 66.62 195 MET A N 1
ATOM 1568 C CA . MET A 1 195 ? 5.783 2.164 25.172 1.00 66.62 195 MET A CA 1
ATOM 1569 C C . MET A 1 195 ? 6.781 3.072 25.900 1.00 66.62 195 MET A C 1
ATOM 1571 O O . MET A 1 195 ? 6.367 3.886 26.719 1.00 66.62 195 MET A O 1
ATOM 1575 N N . LYS A 1 196 ? 8.086 2.959 25.607 1.00 60.34 196 LYS A N 1
ATOM 1576 C CA . LYS A 1 196 ? 9.165 3.745 26.236 1.00 60.34 196 LYS A CA 1
ATOM 1577 C C . LYS A 1 196 ? 9.350 5.131 25.625 1.00 60.34 196 LYS A C 1
ATOM 1579 O O . LYS A 1 196 ? 9.782 6.035 26.332 1.00 60.34 196 LYS A O 1
ATOM 1584 N N . THR A 1 197 ? 9.047 5.319 24.338 1.00 50.50 197 THR A N 1
ATOM 1585 C CA . THR A 1 197 ? 9.145 6.645 23.693 1.00 50.50 197 THR A CA 1
ATOM 1586 C C . THR A 1 197 ? 8.117 7.631 24.263 1.00 50.50 197 THR A C 1
ATOM 1588 O O . THR A 1 197 ? 8.313 8.843 24.189 1.00 50.50 197 THR A O 1
ATOM 1591 N N . ALA A 1 198 ? 7.052 7.125 24.893 1.00 48.81 198 ALA A N 1
ATOM 1592 C CA . ALA A 1 198 ? 6.111 7.913 25.671 1.00 48.81 198 ALA A CA 1
ATOM 1593 C C . ALA A 1 198 ? 6.650 8.115 27.098 1.00 48.81 198 ALA A C 1
ATOM 1595 O O . ALA A 1 198 ? 6.398 7.314 27.998 1.00 48.81 198 ALA A O 1
ATOM 1596 N N . ALA A 1 199 ? 7.378 9.208 27.333 1.00 44.12 199 ALA A N 1
ATOM 1597 C CA . ALA A 1 199 ? 7.590 9.707 28.690 1.00 44.12 199 ALA A CA 1
ATOM 1598 C C . ALA A 1 199 ? 6.213 10.038 29.304 1.00 44.12 199 ALA A C 1
ATOM 1600 O O . ALA A 1 199 ? 5.675 11.121 29.090 1.00 44.12 199 ALA A O 1
ATOM 1601 N N . GLY A 1 200 ? 5.604 9.070 29.997 1.00 57.25 200 GLY A N 1
ATOM 1602 C CA . GLY A 1 200 ? 4.253 9.185 30.549 1.00 57.25 200 GLY A CA 1
ATOM 1603 C C . GLY A 1 200 ? 3.199 8.238 29.964 1.00 57.25 200 GLY A C 1
ATOM 1604 O O . GLY A 1 200 ? 2.056 8.670 29.845 1.00 57.25 200 GLY A O 1
ATOM 1605 N N . THR A 1 201 ? 3.536 6.971 29.682 1.00 64.50 201 THR A N 1
ATOM 1606 C CA . THR A 1 201 ? 2.602 5.882 29.301 1.00 64.50 201 THR A CA 1
ATOM 1607 C C . THR A 1 201 ? 1.248 5.986 30.020 1.00 64.50 201 THR A C 1
ATOM 1609 O O . THR A 1 201 ? 1.198 6.207 31.241 1.00 64.50 201 THR A O 1
ATOM 1612 N N . THR A 1 202 ? 0.146 5.850 29.279 1.00 72.81 202 THR A N 1
ATOM 1613 C CA . THR A 1 202 ? -1.221 5.924 29.840 1.00 72.81 202 THR A CA 1
ATOM 1614 C C . THR A 1 202 ? -1.689 4.592 30.425 1.00 72.81 202 THR A C 1
ATOM 1616 O O . THR A 1 202 ? -2.510 4.572 31.340 1.00 72.81 202 THR A O 1
ATOM 1619 N N . THR A 1 203 ? -1.108 3.495 29.944 1.00 81.50 203 THR A N 1
ATOM 1620 C CA . THR A 1 203 ? -1.340 2.122 30.394 1.00 81.50 203 THR A CA 1
ATOM 1621 C C . THR A 1 203 ? -0.699 1.854 31.756 1.00 81.50 203 THR A C 1
ATOM 1623 O O . THR A 1 203 ? 0.509 2.010 31.923 1.00 81.50 203 THR A O 1
ATOM 1626 N N . GLY A 1 204 ? -1.500 1.417 32.732 1.00 79.50 204 GLY A N 1
ATOM 1627 C CA . GLY A 1 204 ? -1.028 1.058 34.075 1.00 79.50 204 GLY A CA 1
ATOM 1628 C C . GLY A 1 204 ? -0.782 -0.438 34.284 1.00 79.50 204 GLY A C 1
ATOM 1629 O O . GLY A 1 204 ? 0.027 -0.804 35.144 1.00 79.50 204 GLY A O 1
ATOM 1630 N N . LEU A 1 205 ? -1.432 -1.303 33.497 1.00 86.12 205 LEU A N 1
ATOM 1631 C CA . LEU A 1 205 ? -1.290 -2.759 33.589 1.00 86.12 205 LEU A CA 1
ATOM 1632 C C . LEU A 1 205 ? -1.008 -3.383 32.219 1.00 86.12 205 LEU A C 1
ATOM 1634 O O . LEU A 1 205 ? -1.788 -3.240 31.279 1.00 86.12 205 LEU A O 1
ATOM 1638 N N . PHE A 1 206 ? 0.092 -4.124 32.135 1.00 86.94 206 PHE A N 1
ATOM 1639 C CA . PHE A 1 206 ? 0.510 -4.877 30.959 1.00 86.94 206 PHE A CA 1
ATOM 1640 C C . PHE A 1 206 ? 0.383 -6.370 31.234 1.00 86.94 206 PHE A C 1
ATOM 1642 O O . PHE A 1 206 ? 1.061 -6.907 32.110 1.00 86.94 206 PHE A O 1
ATOM 1649 N N . LEU A 1 207 ? -0.464 -7.041 30.461 1.00 89.75 207 LEU A N 1
ATOM 1650 C CA . LEU A 1 207 ? -0.716 -8.472 30.556 1.00 89.75 207 LEU A CA 1
ATOM 1651 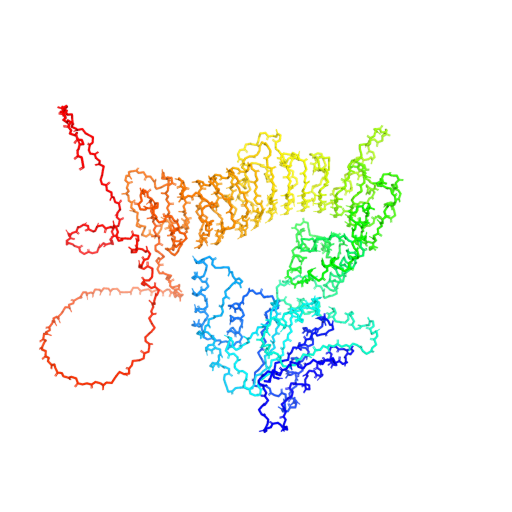C C . LEU A 1 207 ? -0.198 -9.184 29.304 1.00 89.75 207 LEU A C 1
ATOM 1653 O O . LEU A 1 207 ? -0.520 -8.800 28.183 1.00 89.75 207 LEU A O 1
ATOM 1657 N N . SER A 1 208 ? 0.556 -10.262 29.489 1.00 88.69 208 SER A N 1
ATOM 1658 C CA . SER A 1 208 ? 0.980 -11.174 28.417 1.00 88.69 208 SER A CA 1
ATOM 1659 C C . SER A 1 208 ? 0.653 -12.610 28.810 1.00 88.69 208 SER A C 1
ATOM 1661 O O . SER A 1 208 ? 0.736 -12.953 29.989 1.00 88.69 208 SER A O 1
ATOM 1663 N N . ALA A 1 209 ? 0.249 -13.442 27.854 1.00 88.94 209 ALA A N 1
ATOM 1664 C CA . ALA A 1 209 ? -0.081 -14.838 28.098 1.00 88.94 209 ALA A CA 1
ATOM 1665 C C . ALA A 1 209 ? 1.114 -15.751 27.797 1.00 88.94 209 ALA A C 1
ATOM 1667 O O . ALA A 1 209 ? 1.799 -15.603 26.789 1.00 88.94 209 ALA A O 1
ATOM 1668 N N . ALA A 1 210 ? 1.330 -16.733 28.667 1.00 85.31 210 ALA A N 1
ATOM 1669 C CA . ALA A 1 210 ? 2.284 -17.812 28.459 1.00 85.31 210 ALA A CA 1
ATOM 1670 C C . ALA A 1 210 ? 1.601 -19.165 28.681 1.00 85.31 210 ALA A C 1
ATOM 1672 O O . ALA A 1 210 ? 0.771 -19.316 29.581 1.00 85.31 210 ALA A O 1
ATOM 1673 N N . SER A 1 211 ? 1.973 -20.147 27.866 1.00 80.19 211 SER A N 1
ATOM 1674 C CA . SER A 1 211 ? 1.562 -21.543 28.040 1.00 80.19 211 SER A CA 1
ATOM 1675 C C . SER A 1 211 ? 2.408 -22.195 29.138 1.00 80.19 211 SER A C 1
ATOM 1677 O O . SER A 1 211 ? 3.601 -21.901 29.250 1.00 80.19 211 SER A O 1
ATOM 1679 N N . ALA A 1 212 ? 1.804 -23.043 29.974 1.00 66.38 212 ALA A N 1
ATOM 1680 C CA . ALA A 1 212 ? 2.508 -23.696 31.082 1.00 66.38 212 ALA A CA 1
ATOM 1681 C C . ALA A 1 212 ? 3.497 -24.778 30.605 1.00 66.38 212 ALA A C 1
ATOM 1683 O O . ALA A 1 212 ? 4.541 -24.947 31.232 1.00 66.38 212 ALA A O 1
ATOM 1684 N N . ASP A 1 213 ? 3.183 -25.425 29.478 1.00 62.53 213 ASP A N 1
ATOM 1685 C CA . ASP A 1 213 ? 4.011 -26.401 28.758 1.00 62.53 213 ASP A CA 1
ATOM 1686 C C . ASP A 1 213 ? 4.095 -26.033 27.263 1.00 62.53 213 ASP A C 1
ATOM 1688 O O . ASP A 1 213 ? 3.356 -25.161 26.795 1.00 62.53 213 ASP A O 1
ATOM 1692 N N . GLU A 1 214 ? 4.949 -26.707 26.481 1.00 59.66 214 GLU A N 1
ATOM 1693 C CA . GLU A 1 214 ? 4.925 -26.679 25.005 1.00 59.66 214 GLU A CA 1
ATOM 1694 C C . GLU A 1 214 ? 3.620 -27.316 24.478 1.00 59.66 214 GLU A C 1
ATOM 1696 O O . GLU A 1 214 ? 3.609 -28.392 23.879 1.00 59.66 214 GLU A O 1
ATOM 1701 N N . ASN A 1 215 ? 2.477 -26.674 24.736 1.00 63.94 215 ASN A N 1
ATOM 1702 C CA . ASN A 1 215 ? 1.176 -27.113 24.267 1.00 63.94 215 ASN A CA 1
ATOM 1703 C C . ASN A 1 215 ? 1.104 -26.904 22.751 1.00 63.94 215 ASN A C 1
ATOM 1705 O O . ASN A 1 215 ? 0.665 -25.863 22.256 1.00 63.94 215 ASN A O 1
ATOM 1709 N N . ALA A 1 216 ? 1.535 -27.923 22.010 1.00 66.12 216 ALA A N 1
ATOM 1710 C CA . ALA A 1 216 ? 1.547 -27.925 20.553 1.00 66.12 216 ALA A CA 1
ATOM 1711 C C . ALA A 1 216 ? 0.156 -27.676 19.931 1.00 66.12 216 ALA A C 1
ATOM 1713 O O . ALA A 1 216 ? 0.079 -27.280 18.770 1.00 66.12 216 ALA A O 1
ATOM 1714 N N . ALA A 1 217 ? -0.936 -27.878 20.684 1.00 78.00 217 ALA A N 1
ATOM 1715 C CA . ALA A 1 217 ? -2.305 -27.660 20.216 1.00 78.00 217 ALA A CA 1
ATOM 1716 C C . ALA A 1 217 ? -2.792 -26.206 20.361 1.00 78.00 217 ALA A C 1
ATOM 1718 O O . ALA A 1 217 ? -3.699 -25.802 19.637 1.00 78.00 217 ALA A O 1
ATOM 1719 N N . LEU A 1 218 ? -2.179 -25.399 21.236 1.00 82.69 218 LEU A N 1
ATOM 1720 C CA . LEU A 1 218 ? -2.592 -24.008 21.449 1.00 82.69 218 LEU A CA 1
ATOM 1721 C C . LEU A 1 218 ? -2.372 -23.158 20.191 1.00 82.69 218 LEU A C 1
ATOM 1723 O O . LEU A 1 218 ? -3.266 -22.435 19.766 1.00 82.69 218 LEU A O 1
ATOM 1727 N N . TRP A 1 219 ? -1.205 -23.278 19.559 1.00 82.62 219 TRP A N 1
ATOM 1728 C CA . TRP A 1 219 ? -0.852 -22.496 18.370 1.00 82.62 219 TRP A CA 1
ATOM 1729 C C . TRP A 1 219 ? -1.857 -22.649 17.213 1.00 82.62 219 TRP A C 1
ATOM 1731 O O . TRP A 1 219 ? -2.377 -21.629 16.751 1.00 82.62 219 TRP A O 1
ATOM 1741 N N . PRO A 1 220 ? -2.190 -23.875 16.754 1.00 84.88 220 PRO A N 1
ATOM 1742 C CA . PRO A 1 220 ? -3.236 -24.078 15.753 1.00 84.88 220 PRO A CA 1
ATOM 1743 C C . PRO A 1 220 ? -4.584 -23.472 16.155 1.00 84.88 220 PRO A C 1
ATOM 1745 O O . PRO A 1 220 ? -5.272 -22.894 15.315 1.00 84.88 220 PRO A O 1
ATOM 1748 N N . ASP A 1 221 ? -4.956 -23.566 17.431 1.00 86.50 221 ASP A N 1
ATOM 1749 C CA . ASP A 1 221 ? -6.212 -23.022 17.943 1.00 86.50 221 ASP A CA 1
ATOM 1750 C C . ASP A 1 221 ? -6.261 -21.493 17.858 1.00 86.50 221 ASP A C 1
ATOM 1752 O O . ASP A 1 221 ? -7.250 -20.946 17.360 1.00 86.50 221 ASP A O 1
ATOM 1756 N N . LEU A 1 222 ? -5.186 -20.802 18.251 1.00 88.19 222 LEU A N 1
ATOM 1757 C CA . LEU A 1 222 ? -5.084 -19.343 18.141 1.00 88.19 222 LEU A CA 1
ATOM 1758 C C . LEU A 1 222 ? -5.243 -18.880 16.687 1.00 88.19 222 LEU A C 1
ATOM 1760 O O . LEU A 1 222 ? -6.079 -18.021 16.397 1.00 88.19 222 LEU A O 1
ATOM 1764 N N . VAL A 1 223 ? -4.511 -19.513 15.763 1.00 88.38 223 VAL A N 1
ATOM 1765 C CA . VAL A 1 223 ? -4.572 -19.205 14.325 1.00 88.38 223 VAL A CA 1
ATOM 1766 C C . VAL A 1 223 ? -5.988 -19.415 13.780 1.00 88.38 223 VAL A C 1
ATOM 1768 O O . VAL A 1 223 ? -6.488 -18.578 13.029 1.00 88.38 223 VAL A O 1
ATOM 1771 N N . ARG A 1 224 ? -6.681 -20.492 14.177 1.00 88.50 224 ARG A N 1
ATOM 1772 C CA . ARG A 1 224 ? -8.070 -20.742 13.750 1.00 88.50 224 ARG A CA 1
ATOM 1773 C C . ARG A 1 224 ? -9.039 -19.669 14.246 1.00 88.50 224 ARG A C 1
ATOM 1775 O O . ARG A 1 224 ? -9.922 -19.266 13.490 1.00 88.50 224 ARG A O 1
ATOM 1782 N N . HIS A 1 225 ? -8.909 -19.219 15.495 1.00 88.25 225 HIS A N 1
ATOM 1783 C CA . HIS A 1 225 ? -9.791 -18.190 16.057 1.00 88.25 225 HIS A CA 1
ATOM 1784 C C . HIS A 1 225 ? -9.603 -16.826 15.383 1.00 88.25 225 HIS A C 1
ATOM 1786 O O . HIS A 1 225 ? -10.586 -16.134 15.098 1.00 88.25 225 HIS A O 1
ATOM 1792 N N . GLU A 1 226 ? -8.361 -16.456 15.084 1.00 88.00 226 GLU A N 1
ATOM 1793 C CA . GLU A 1 226 ? -8.050 -15.230 14.347 1.00 88.00 226 GLU A CA 1
ATOM 1794 C C . GLU A 1 226 ? -8.452 -15.318 12.872 1.00 88.00 226 GLU A C 1
ATOM 1796 O O . GLU A 1 226 ? -8.999 -14.364 12.319 1.00 88.00 226 GLU A O 1
ATOM 1801 N N . ALA A 1 227 ? -8.309 -16.490 12.250 1.00 88.81 227 ALA A N 1
ATOM 1802 C CA . ALA A 1 227 ? -8.809 -16.726 10.900 1.00 88.81 227 ALA A CA 1
ATOM 1803 C C . ALA A 1 227 ? -10.333 -16.578 10.826 1.00 88.81 227 ALA A C 1
ATOM 1805 O O . ALA A 1 227 ? -10.855 -15.925 9.924 1.00 88.81 227 ALA A O 1
ATOM 1806 N N . ALA A 1 228 ? -11.052 -17.146 11.798 1.00 87.06 228 ALA A N 1
ATOM 1807 C CA . ALA A 1 228 ? -12.504 -17.037 11.883 1.00 87.06 228 ALA A CA 1
ATOM 1808 C C . ALA A 1 228 ? -12.964 -15.589 12.109 1.00 87.06 228 ALA A C 1
ATOM 1810 O O . ALA A 1 228 ? -13.984 -15.177 11.558 1.00 87.06 228 ALA A O 1
ATOM 1811 N N . GLU A 1 229 ? -12.209 -14.799 12.880 1.00 82.31 229 GLU A N 1
ATOM 1812 C CA . GLU A 1 229 ? -12.452 -13.360 12.995 1.00 82.31 229 GLU A CA 1
ATOM 1813 C C . GLU A 1 229 ? -12.357 -12.667 11.644 1.00 82.31 229 GLU A C 1
ATOM 1815 O O . GLU A 1 229 ? -13.249 -11.905 11.277 1.00 82.31 229 GLU A O 1
ATOM 1820 N N . LEU A 1 230 ? -11.249 -12.901 10.947 1.00 81.62 230 LEU A N 1
ATOM 1821 C CA . LEU A 1 230 ? -10.919 -12.196 9.725 1.00 81.62 230 LEU A CA 1
ATOM 1822 C C . LEU A 1 230 ? -11.975 -12.493 8.649 1.00 81.62 230 LEU A C 1
ATOM 1824 O O . LEU A 1 230 ? -12.493 -11.557 8.048 1.00 81.62 230 LEU A O 1
ATOM 1828 N N . VAL A 1 231 ? -12.407 -13.754 8.520 1.00 81.50 231 VAL A N 1
ATOM 1829 C CA . VAL A 1 231 ? -13.514 -14.170 7.633 1.00 81.50 231 VAL A CA 1
ATOM 1830 C C . VAL A 1 231 ? -14.857 -13.536 8.018 1.00 81.50 231 VAL A C 1
ATOM 1832 O O . VAL A 1 231 ? -15.656 -13.215 7.143 1.00 81.50 231 VAL A O 1
ATOM 1835 N N . ALA A 1 232 ? -15.124 -13.315 9.308 1.00 77.56 232 ALA A N 1
ATOM 1836 C CA . ALA A 1 232 ? -16.366 -12.681 9.755 1.00 77.56 232 ALA A CA 1
ATOM 1837 C C . ALA A 1 232 ? -16.444 -11.173 9.426 1.00 77.56 232 ALA A C 1
ATOM 1839 O O . ALA A 1 232 ? -17.514 -10.569 9.559 1.00 77.56 232 ALA A O 1
ATOM 1840 N N . ARG A 1 233 ? -15.341 -10.535 9.003 1.00 72.19 233 ARG A N 1
ATOM 1841 C CA . ARG A 1 233 ? -15.329 -9.118 8.613 1.00 72.19 233 ARG A CA 1
ATOM 1842 C C . ARG A 1 233 ? -15.950 -8.935 7.227 1.00 72.19 233 ARG A C 1
ATOM 1844 O O . ARG A 1 233 ? -15.594 -9.606 6.264 1.00 72.19 233 ARG A O 1
ATOM 1851 N N . LYS A 1 234 ? -16.841 -7.944 7.102 1.00 59.59 234 LYS A N 1
ATOM 1852 C CA . LYS A 1 234 ? -17.557 -7.622 5.850 1.00 59.59 234 LYS A CA 1
ATOM 1853 C C . LYS A 1 234 ? -16.631 -7.269 4.669 1.00 59.59 234 LYS A C 1
ATOM 1855 O O . LYS A 1 234 ? -17.059 -7.381 3.524 1.00 59.59 234 LYS A O 1
ATOM 1860 N N . SER A 1 235 ? -15.391 -6.843 4.928 1.00 56.19 235 SER A N 1
ATOM 1861 C CA . SER A 1 235 ? -14.423 -6.370 3.924 1.00 56.19 235 SER A CA 1
ATOM 1862 C C . SER A 1 235 ? -13.862 -7.462 3.008 1.00 56.19 235 SER A C 1
ATOM 1864 O O . SER A 1 235 ? -13.378 -7.148 1.924 1.00 56.19 235 SER A O 1
ATOM 1866 N N . ILE A 1 236 ? -13.972 -8.736 3.391 1.00 55.62 236 ILE A N 1
ATOM 1867 C CA . ILE A 1 236 ? -13.545 -9.876 2.561 1.00 55.62 236 ILE A CA 1
ATOM 1868 C C . ILE A 1 236 ? -14.628 -10.258 1.535 1.00 55.62 236 ILE A C 1
ATOM 1870 O O . ILE A 1 236 ? -14.409 -11.104 0.667 1.00 55.62 236 ILE A O 1
ATOM 1874 N N . GLY A 1 237 ? -15.780 -9.570 1.566 1.00 45.94 237 GLY A N 1
ATOM 1875 C CA . GLY A 1 237 ? -16.917 -9.827 0.688 1.00 45.94 237 GLY A CA 1
ATOM 1876 C C . GLY A 1 237 ? -17.425 -11.258 0.845 1.00 45.94 237 GLY A C 1
ATOM 1877 O O . GLY A 1 237 ? -16.957 -12.019 1.684 1.00 45.94 237 GLY A O 1
ATOM 1878 N N . HIS A 1 238 ? -18.361 -11.673 0.003 1.00 46.41 238 HIS A N 1
ATOM 1879 C CA . HIS A 1 238 ? -18.762 -13.078 -0.127 1.00 46.41 238 HIS A CA 1
ATOM 1880 C C . HIS A 1 238 ? -17.641 -13.965 -0.720 1.00 46.41 238 HIS A C 1
ATOM 1882 O O . HIS A 1 238 ? -17.910 -14.844 -1.536 1.00 46.41 238 HIS A O 1
ATOM 1888 N N . SER A 1 239 ? -16.372 -13.719 -0.376 1.00 52.69 239 SER A N 1
ATOM 1889 C CA . SER A 1 239 ? -15.273 -14.594 -0.751 1.00 52.69 239 SER A CA 1
ATOM 1890 C C . SER A 1 239 ? -15.452 -15.930 -0.044 1.00 52.69 239 SER A C 1
ATOM 1892 O O . SER A 1 239 ? -15.683 -16.008 1.162 1.00 52.69 239 SER A O 1
ATOM 1894 N N . ILE A 1 240 ? -15.338 -16.992 -0.828 1.00 55.25 240 ILE A N 1
ATOM 1895 C CA . ILE A 1 240 ? -15.483 -18.404 -0.467 1.00 55.25 240 ILE A CA 1
ATOM 1896 C C . ILE A 1 240 ? -14.219 -18.852 0.307 1.00 55.25 240 ILE A C 1
ATOM 1898 O O . ILE A 1 240 ? -13.576 -19.854 -0.004 1.00 55.25 240 ILE A O 1
ATOM 1902 N N . MET A 1 241 ? -13.755 -18.034 1.254 1.00 72.19 241 MET A N 1
ATOM 1903 C CA . MET A 1 241 ? -12.553 -18.283 2.045 1.00 72.19 241 MET A CA 1
ATOM 1904 C C . MET A 1 241 ? -12.973 -18.824 3.406 1.00 72.19 241 MET A C 1
ATOM 1906 O O . MET A 1 241 ? -13.438 -18.094 4.276 1.00 72.19 241 MET A O 1
ATOM 1910 N N . GLU A 1 242 ? -12.807 -20.129 3.587 1.00 83.19 242 GLU A N 1
ATOM 1911 C CA . GLU A 1 242 ? -12.998 -20.772 4.883 1.00 83.19 242 GLU A CA 1
ATOM 1912 C C . GLU A 1 242 ? -11.872 -20.375 5.857 1.00 83.19 242 GLU A C 1
ATOM 1914 O O . GLU A 1 242 ? -10.727 -20.202 5.420 1.00 83.19 242 GLU A O 1
ATOM 1919 N N . PRO A 1 243 ? -12.135 -20.303 7.178 1.00 87.75 243 PRO A N 1
ATOM 1920 C CA . PRO A 1 243 ? -11.110 -19.995 8.178 1.00 87.75 243 PRO A CA 1
ATOM 1921 C C . PRO A 1 243 ? -9.865 -20.888 8.081 1.00 87.75 243 PRO A C 1
ATOM 1923 O O . PRO A 1 243 ? -8.749 -20.415 8.269 1.00 87.75 243 PRO A O 1
ATOM 1926 N N . ALA A 1 244 ? -10.031 -22.163 7.716 1.00 88.38 244 ALA A N 1
ATOM 1927 C CA . ALA A 1 244 ? -8.908 -23.075 7.502 1.00 88.38 244 ALA A CA 1
ATOM 1928 C C . ALA A 1 244 ? -7.948 -22.579 6.404 1.00 88.38 244 ALA A C 1
ATOM 1930 O O . ALA A 1 244 ? -6.736 -22.621 6.579 1.00 88.38 244 ALA A O 1
ATOM 1931 N N . ARG A 1 245 ? -8.473 -22.017 5.308 1.00 88.44 245 ARG A N 1
ATOM 1932 C CA . ARG A 1 245 ? -7.643 -21.503 4.208 1.00 88.44 245 ARG A CA 1
ATOM 1933 C C . ARG A 1 245 ? -6.910 -20.221 4.583 1.00 88.44 245 ARG A C 1
ATOM 1935 O O . ARG A 1 245 ? -5.772 -20.028 4.177 1.00 88.44 245 ARG A O 1
ATOM 1942 N N . VAL A 1 246 ? -7.549 -19.352 5.365 1.00 89.38 246 VAL A N 1
ATOM 1943 C CA . VAL A 1 246 ? -6.900 -18.150 5.914 1.00 89.38 246 VAL A CA 1
ATOM 1944 C C . VAL A 1 246 ? -5.756 -18.544 6.854 1.00 89.38 246 VAL A C 1
ATOM 1946 O O . VAL A 1 246 ? -4.674 -17.963 6.771 1.00 89.38 246 VAL A O 1
ATOM 1949 N N . ALA A 1 247 ? -5.965 -19.564 7.691 1.00 89.00 247 ALA A N 1
ATOM 1950 C CA . ALA A 1 247 ? -4.919 -20.137 8.532 1.00 89.00 247 ALA A CA 1
ATOM 1951 C C . ALA A 1 247 ? -3.758 -20.703 7.696 1.00 89.00 247 ALA A C 1
ATOM 1953 O O . ALA A 1 247 ? -2.602 -20.397 7.984 1.00 89.00 247 ALA A O 1
ATOM 1954 N N . ASP A 1 248 ? -4.046 -21.449 6.624 1.00 89.56 248 ASP A N 1
ATOM 1955 C CA . ASP A 1 248 ? -3.020 -21.969 5.710 1.00 89.56 248 ASP A CA 1
ATOM 1956 C C . ASP A 1 248 ? -2.210 -20.843 5.050 1.00 89.56 248 ASP A C 1
ATOM 1958 O O . ASP A 1 248 ? -0.983 -20.920 4.991 1.00 89.56 248 ASP A O 1
ATOM 1962 N N . CYS A 1 249 ? -2.869 -19.769 4.601 1.00 90.50 249 CYS A N 1
ATOM 1963 C CA . CYS A 1 249 ? -2.208 -18.581 4.055 1.00 90.50 249 CYS A CA 1
ATOM 1964 C C . CYS A 1 249 ? -1.251 -17.937 5.068 1.00 90.50 249 CYS A C 1
ATOM 1966 O O . CYS A 1 249 ? -0.105 -17.639 4.717 1.00 90.50 249 CYS A O 1
ATOM 1968 N N . PHE A 1 250 ? -1.693 -17.763 6.318 1.00 87.50 250 PHE A N 1
ATOM 1969 C CA . PHE A 1 250 ? -0.868 -17.224 7.401 1.00 87.50 250 PHE A CA 1
ATOM 1970 C C . PHE A 1 250 ? 0.344 -18.119 7.699 1.00 87.50 250 PHE A C 1
ATOM 1972 O O . PHE A 1 250 ? 1.482 -17.650 7.696 1.00 87.50 250 PHE A O 1
ATOM 1979 N N . LEU A 1 251 ? 0.119 -19.424 7.888 1.00 86.50 251 LEU A N 1
ATOM 1980 C CA . LEU A 1 251 ? 1.179 -20.402 8.157 1.00 86.50 251 LEU A CA 1
ATOM 1981 C C . LEU A 1 251 ? 2.191 -20.477 7.012 1.00 86.50 251 LEU A C 1
ATOM 1983 O O . LEU A 1 251 ? 3.391 -20.635 7.240 1.00 86.50 251 LEU A O 1
ATOM 1987 N N . TYR A 1 252 ? 1.716 -20.352 5.776 1.00 88.81 252 TYR A N 1
ATOM 1988 C CA . TYR A 1 252 ? 2.573 -20.324 4.605 1.00 88.81 252 TYR A CA 1
ATOM 1989 C C . TYR A 1 252 ? 3.484 -19.089 4.596 1.00 88.81 252 TYR A C 1
ATOM 1991 O O . TYR A 1 252 ? 4.686 -19.234 4.374 1.00 88.81 252 TYR A O 1
ATOM 1999 N N . LEU A 1 253 ? 2.962 -17.894 4.904 1.00 87.00 253 LEU A N 1
ATOM 2000 C CA . LEU A 1 253 ? 3.801 -16.697 5.028 1.00 87.00 253 LEU A CA 1
ATOM 2001 C C . LEU A 1 253 ? 4.803 -16.816 6.182 1.00 87.00 253 LEU A C 1
ATOM 2003 O O . LEU A 1 253 ? 5.970 -16.480 6.001 1.00 87.00 253 LEU A O 1
ATOM 2007 N N . LEU A 1 254 ? 4.394 -17.362 7.331 1.00 81.44 254 LEU A N 1
ATOM 2008 C CA . LEU A 1 254 ? 5.301 -17.610 8.456 1.00 81.44 254 LEU A CA 1
ATOM 2009 C C . LEU A 1 254 ? 6.446 -18.559 8.064 1.00 81.44 254 LEU A C 1
ATOM 2011 O O . LEU A 1 254 ? 7.599 -18.335 8.434 1.00 81.44 254 LEU A O 1
ATOM 2015 N N . ASN A 1 255 ? 6.151 -19.586 7.264 1.00 82.50 255 ASN A N 1
ATOM 2016 C CA . ASN A 1 255 ? 7.166 -20.481 6.720 1.00 82.50 255 ASN A CA 1
ATOM 2017 C C . ASN A 1 255 ? 8.128 -19.753 5.762 1.00 82.50 255 ASN A C 1
ATOM 2019 O O . ASN A 1 255 ? 9.339 -19.941 5.867 1.00 82.50 255 ASN A O 1
ATOM 2023 N N . LEU A 1 256 ? 7.627 -18.881 4.875 1.00 83.81 256 LEU A N 1
ATOM 2024 C CA . LEU A 1 256 ? 8.488 -18.039 4.031 1.00 83.81 256 LEU A CA 1
ATOM 2025 C C . LEU A 1 256 ? 9.410 -17.147 4.876 1.00 83.81 256 LEU A C 1
ATOM 2027 O O . LEU A 1 256 ? 10.606 -17.082 4.592 1.00 83.81 256 LEU A O 1
ATOM 2031 N N . CYS A 1 257 ? 8.892 -16.523 5.940 1.00 77.94 257 CYS A N 1
ATOM 2032 C CA . CYS A 1 257 ? 9.695 -15.736 6.884 1.00 77.94 257 CYS A CA 1
ATOM 2033 C C . CYS A 1 257 ? 10.803 -16.584 7.531 1.00 77.94 257 CYS A C 1
ATOM 2035 O O . CYS A 1 257 ? 11.963 -16.170 7.577 1.00 77.94 257 CYS A O 1
ATOM 2037 N N . GLY A 1 258 ? 10.464 -17.795 7.988 1.00 73.88 258 GLY A N 1
ATOM 2038 C CA . GLY A 1 258 ? 11.424 -18.739 8.559 1.00 73.88 258 GLY A CA 1
ATOM 2039 C C . GLY A 1 258 ? 12.526 -19.120 7.567 1.00 73.88 258 GLY A C 1
ATOM 2040 O O . GLY A 1 258 ? 13.712 -19.001 7.880 1.00 73.88 258 GLY A O 1
ATOM 2041 N N . MET A 1 259 ? 12.151 -19.510 6.345 1.00 75.25 259 MET A N 1
ATOM 2042 C CA . MET A 1 259 ? 13.109 -19.840 5.285 1.00 75.25 259 MET A CA 1
ATOM 2043 C C . MET A 1 259 ? 13.990 -18.641 4.907 1.00 75.25 259 MET A C 1
ATOM 2045 O O . MET A 1 259 ? 15.196 -18.805 4.735 1.00 75.25 259 MET A O 1
ATOM 2049 N N . GLY A 1 260 ? 13.425 -17.434 4.816 1.00 71.94 260 GLY A N 1
ATOM 2050 C CA . GLY A 1 260 ? 14.172 -16.218 4.483 1.00 71.94 260 GLY A CA 1
ATOM 2051 C C . GLY A 1 260 ? 15.264 -15.895 5.506 1.00 71.94 260 GLY A C 1
ATOM 2052 O O . GLY A 1 260 ? 16.392 -15.577 5.124 1.00 71.94 260 GLY A O 1
ATOM 2053 N N . ARG A 1 261 ? 14.976 -16.072 6.805 1.00 65.88 261 ARG A N 1
ATOM 2054 C CA . ARG A 1 261 ? 15.936 -15.844 7.901 1.00 65.88 261 ARG A CA 1
ATOM 2055 C C . ARG A 1 261 ? 17.144 -16.775 7.836 1.00 65.88 261 ARG A C 1
ATOM 2057 O O . ARG A 1 261 ? 18.269 -16.333 8.053 1.00 65.88 261 ARG A O 1
ATOM 2064 N N . HIS A 1 262 ? 16.917 -18.061 7.574 1.00 60.09 262 HIS A N 1
ATOM 2065 C CA . HIS A 1 262 ? 17.983 -19.065 7.610 1.00 60.09 262 HIS A CA 1
ATOM 2066 C C . HIS A 1 262 ? 18.976 -18.945 6.449 1.00 60.09 262 HIS A C 1
ATOM 2068 O O . HIS A 1 262 ? 20.126 -19.350 6.599 1.00 60.09 262 HIS A O 1
ATOM 2074 N N . PHE A 1 263 ? 18.553 -18.362 5.324 1.00 61.28 263 PHE A N 1
ATOM 2075 C CA . PHE A 1 263 ? 19.335 -18.340 4.085 1.00 61.28 263 PHE A CA 1
ATOM 2076 C C . PHE A 1 263 ? 19.508 -16.934 3.493 1.00 61.28 263 PHE A C 1
ATOM 2078 O O . PHE A 1 263 ? 19.827 -16.808 2.315 1.00 61.28 263 PHE A O 1
ATOM 2085 N N . THR A 1 264 ? 19.279 -15.888 4.304 1.00 65.56 264 THR A N 1
ATOM 2086 C CA . THR A 1 264 ? 19.378 -14.463 3.919 1.00 65.56 264 THR A CA 1
ATOM 2087 C C . THR A 1 264 ? 18.695 -14.159 2.587 1.00 65.56 264 THR A C 1
ATOM 2089 O O . THR A 1 264 ? 19.253 -13.480 1.728 1.00 65.56 264 THR A O 1
ATOM 2092 N N . MET A 1 265 ? 17.500 -14.715 2.394 1.00 71.12 265 MET A N 1
ATOM 2093 C CA . MET A 1 265 ? 16.788 -14.619 1.130 1.00 71.12 265 MET A CA 1
ATOM 2094 C C . MET A 1 265 ? 15.513 -13.798 1.296 1.00 71.12 265 MET A C 1
ATOM 2096 O O . MET A 1 265 ? 14.646 -14.131 2.101 1.00 71.12 265 MET A O 1
ATOM 2100 N N . ASP A 1 266 ? 15.402 -12.737 0.503 1.00 78.62 266 ASP A N 1
ATOM 2101 C CA . ASP A 1 266 ? 14.241 -11.849 0.495 1.00 78.62 266 ASP A CA 1
ATOM 2102 C C . ASP A 1 266 ? 13.114 -12.433 -0.370 1.00 78.62 266 ASP A C 1
ATOM 2104 O O . ASP A 1 266 ? 13.323 -12.709 -1.549 1.00 78.62 266 ASP A O 1
ATOM 2108 N N . TYR A 1 267 ? 11.925 -12.644 0.189 1.00 83.38 267 TYR A N 1
ATOM 2109 C CA . TYR A 1 267 ? 10.752 -13.103 -0.569 1.00 83.38 267 TYR A CA 1
ATOM 2110 C C . TYR A 1 267 ? 9.833 -11.957 -1.012 1.00 83.38 267 TYR A C 1
ATOM 2112 O O . TYR A 1 267 ? 8.844 -12.233 -1.692 1.00 83.38 267 TYR A O 1
ATOM 2120 N N . ASP A 1 268 ? 10.135 -10.714 -0.618 1.00 85.38 268 ASP A N 1
ATOM 2121 C CA . ASP A 1 268 ? 9.329 -9.512 -0.846 1.00 85.38 268 ASP A CA 1
ATOM 2122 C C . ASP A 1 268 ? 7.831 -9.775 -0.614 1.00 85.38 268 ASP A C 1
ATOM 2124 O O . ASP A 1 268 ? 6.981 -9.727 -1.509 1.00 85.38 268 ASP A O 1
ATOM 2128 N N . LEU A 1 269 ? 7.509 -10.144 0.631 1.00 85.25 269 LEU A N 1
ATOM 2129 C CA . LEU A 1 269 ? 6.148 -10.511 1.032 1.00 85.25 269 LEU A CA 1
ATOM 2130 C C . LEU A 1 269 ? 5.168 -9.339 0.904 1.00 85.25 269 LEU A C 1
ATOM 2132 O O . LEU A 1 269 ? 3.970 -9.568 0.723 1.00 85.25 269 LEU A O 1
ATOM 2136 N N . ALA A 1 270 ? 5.667 -8.101 0.967 1.00 81.62 270 ALA A N 1
ATOM 2137 C CA . ALA A 1 270 ? 4.868 -6.902 0.755 1.00 81.62 270 ALA A CA 1
ATOM 2138 C C . ALA A 1 270 ? 4.275 -6.881 -0.662 1.00 81.62 270 ALA A C 1
ATOM 2140 O O . ALA A 1 270 ? 3.077 -6.615 -0.817 1.00 81.62 270 ALA A O 1
ATOM 2141 N N . THR A 1 271 ? 5.082 -7.240 -1.666 1.00 85.62 271 THR A N 1
ATOM 2142 C CA . THR A 1 271 ? 4.673 -7.273 -3.075 1.00 85.62 271 THR A CA 1
ATOM 2143 C C . THR A 1 271 ? 4.000 -8.591 -3.466 1.00 85.62 271 THR A C 1
ATOM 2145 O O . THR A 1 271 ? 2.965 -8.571 -4.133 1.00 85.62 271 THR A O 1
ATOM 2148 N N . HIS A 1 272 ? 4.550 -9.737 -3.047 1.00 89.50 272 HIS A N 1
ATOM 2149 C CA . HIS A 1 272 ? 4.265 -11.036 -3.674 1.00 89.50 272 HIS A CA 1
ATOM 2150 C C . HIS A 1 272 ? 3.527 -12.063 -2.793 1.00 89.50 272 HIS A C 1
ATOM 2152 O O . HIS A 1 272 ? 3.281 -13.181 -3.243 1.00 89.50 272 HIS A O 1
ATOM 2158 N N . SER A 1 273 ? 3.133 -11.732 -1.558 1.00 89.19 273 SER A N 1
ATOM 2159 C CA . SER A 1 273 ? 2.411 -12.670 -0.665 1.00 89.19 273 SER A CA 1
ATOM 2160 C C . SER A 1 273 ? 1.170 -13.303 -1.308 1.00 89.19 273 SER A C 1
ATOM 2162 O O . SER A 1 273 ? 1.017 -14.526 -1.271 1.00 89.19 273 SER A O 1
ATOM 2164 N N . SER A 1 274 ? 0.325 -12.497 -1.958 1.00 89.81 274 SER A N 1
ATOM 2165 C CA . SER A 1 274 ? -0.861 -12.979 -2.678 1.00 89.81 274 SER A CA 1
ATOM 2166 C C . SER A 1 274 ? -0.496 -13.886 -3.855 1.00 89.81 274 SER A C 1
ATOM 2168 O O . SER A 1 274 ? -1.129 -14.926 -4.055 1.00 89.81 274 SER A O 1
ATOM 2170 N N . ASN A 1 275 ? 0.572 -13.550 -4.579 1.00 92.06 275 ASN A N 1
ATOM 2171 C CA . ASN A 1 275 ? 1.071 -14.322 -5.714 1.00 92.06 275 ASN A CA 1
ATOM 2172 C C . ASN A 1 275 ? 1.476 -15.728 -5.285 1.00 92.06 275 ASN A C 1
ATOM 2174 O O . ASN A 1 275 ? 1.110 -16.697 -5.949 1.00 92.06 275 ASN A O 1
ATOM 2178 N N . TYR A 1 276 ? 2.198 -15.854 -4.169 1.00 92.94 276 TYR A N 1
ATOM 2179 C CA . TYR A 1 276 ? 2.616 -17.159 -3.674 1.00 92.94 276 TYR A CA 1
ATOM 2180 C C . TYR A 1 276 ? 1.418 -18.048 -3.327 1.00 92.94 276 TYR A C 1
ATOM 2182 O O . TYR A 1 276 ? 1.381 -19.203 -3.747 1.00 92.94 276 TYR A O 1
ATOM 2190 N N . TRP A 1 277 ? 0.409 -17.511 -2.629 1.00 91.94 277 TRP A N 1
ATOM 2191 C CA . TRP A 1 277 ? -0.792 -18.274 -2.269 1.00 91.94 277 TRP A CA 1
ATOM 2192 C C . TRP A 1 277 ? -1.561 -18.790 -3.486 1.00 91.94 277 TRP A C 1
ATOM 2194 O O . TRP A 1 277 ? -2.073 -19.912 -3.464 1.00 91.94 277 TRP A O 1
ATOM 2204 N N . VAL A 1 278 ? -1.662 -17.978 -4.540 1.00 91.44 278 VAL A N 1
ATOM 2205 C CA . VAL A 1 278 ? -2.376 -18.355 -5.765 1.00 91.44 278 VAL A CA 1
ATOM 2206 C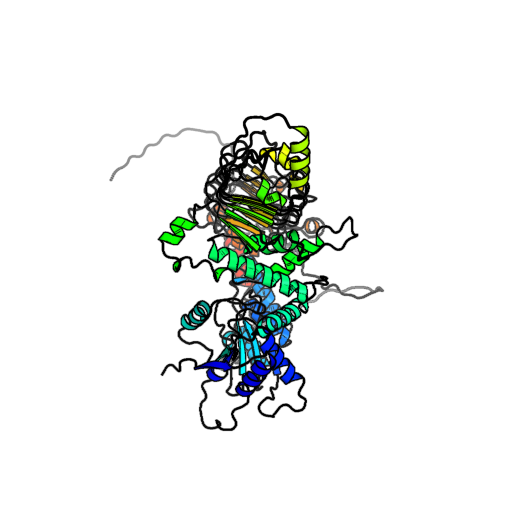 C . VAL A 1 278 ? -1.544 -19.323 -6.610 1.00 91.44 278 VAL A C 1
ATOM 2208 O O . VAL A 1 278 ? -2.071 -20.336 -7.073 1.00 91.44 278 VAL A O 1
ATOM 2211 N N . CYS A 1 279 ? -0.241 -19.073 -6.772 1.00 92.06 279 CYS A N 1
ATOM 2212 C CA . CYS A 1 279 ? 0.639 -19.918 -7.582 1.00 92.06 279 CYS A CA 1
ATOM 2213 C C . CYS A 1 279 ? 0.742 -21.341 -7.016 1.00 92.06 279 CYS A C 1
ATOM 2215 O O . CYS A 1 279 ? 0.515 -22.295 -7.765 1.00 92.06 279 CYS A O 1
ATOM 2217 N N . ASP A 1 280 ? 0.951 -21.490 -5.702 1.00 91.00 280 ASP A N 1
ATOM 2218 C CA . ASP A 1 280 ? 0.973 -22.795 -5.016 1.00 91.00 280 ASP A CA 1
ATOM 2219 C C . ASP A 1 280 ? -0.431 -23.405 -4.813 1.00 91.00 280 ASP A C 1
ATOM 2221 O O . ASP A 1 280 ? -0.568 -24.537 -4.349 1.00 91.00 280 ASP A O 1
ATOM 2225 N N . GLY A 1 281 ? -1.498 -22.694 -5.195 1.00 88.31 281 GLY A N 1
ATOM 2226 C CA . GLY A 1 281 ? -2.869 -23.205 -5.159 1.00 88.31 281 GLY A CA 1
ATOM 2227 C C . GLY A 1 281 ? -3.475 -23.316 -3.757 1.00 88.31 281 GLY A C 1
ATOM 2228 O O . GLY A 1 281 ? -4.438 -24.068 -3.578 1.00 88.31 281 GLY A O 1
ATOM 2229 N N . ILE A 1 282 ? -2.953 -22.565 -2.779 1.00 88.94 282 ILE A N 1
ATOM 2230 C CA . ILE A 1 282 ? -3.553 -22.405 -1.440 1.00 88.94 282 ILE A CA 1
ATOM 2231 C C . ILE A 1 282 ? -4.895 -21.693 -1.571 1.00 88.94 282 ILE A C 1
ATOM 2233 O O . ILE A 1 282 ? -5.884 -22.104 -0.961 1.00 88.94 282 ILE A O 1
ATOM 2237 N N . ILE A 1 283 ? -4.955 -20.682 -2.442 1.00 86.81 283 ILE A N 1
ATOM 2238 C CA . ILE A 1 283 ? -6.191 -20.060 -2.921 1.00 86.81 283 ILE A CA 1
ATOM 2239 C C . ILE A 1 283 ? -6.463 -20.628 -4.319 1.00 86.81 283 ILE A C 1
ATOM 2241 O O . ILE A 1 283 ? -5.664 -20.476 -5.237 1.00 86.81 283 ILE A O 1
ATOM 2245 N N . ARG A 1 284 ? -7.576 -21.351 -4.462 1.00 74.12 284 ARG A N 1
ATOM 2246 C CA . ARG A 1 284 ? -7.930 -22.142 -5.650 1.00 74.12 284 ARG A CA 1
ATOM 2247 C C . ARG A 1 284 ? -8.957 -21.392 -6.481 1.00 74.12 284 ARG A C 1
ATOM 2249 O O . ARG A 1 284 ? -9.852 -20.762 -5.917 1.00 74.12 284 ARG A O 1
ATOM 2256 N N . GLN A 1 285 ? -8.848 -21.552 -7.793 1.00 60.78 285 GLN A N 1
ATOM 2257 C CA . GLN A 1 285 ? -9.915 -21.260 -8.742 1.00 60.78 285 GLN A CA 1
ATOM 2258 C C . GLN A 1 285 ? -11.008 -22.330 -8.594 1.00 60.78 285 GLN A C 1
ATOM 2260 O O . GLN A 1 285 ? -10.696 -23.508 -8.408 1.00 60.78 285 GLN A O 1
ATOM 2265 N N . LEU A 1 286 ? -12.281 -21.932 -8.623 1.00 52.66 286 LEU A N 1
ATOM 2266 C CA . LEU A 1 286 ? -13.388 -22.882 -8.751 1.00 52.66 286 LEU A CA 1
ATOM 2267 C C . LEU A 1 286 ? -13.399 -23.409 -10.189 1.00 52.66 286 LEU A C 1
ATOM 2269 O O . LEU A 1 286 ? -13.382 -22.628 -11.136 1.00 52.66 286 LEU A O 1
ATOM 2273 N N . GLU A 1 287 ? -13.384 -24.731 -10.350 1.00 38.97 287 GLU A N 1
ATOM 2274 C CA . GLU A 1 287 ? -13.449 -25.369 -11.665 1.00 38.97 287 GLU A CA 1
ATOM 2275 C C . GLU A 1 287 ? -14.811 -25.083 -12.319 1.00 38.97 287 GLU A C 1
ATOM 2277 O O . GLU A 1 287 ? -15.850 -25.404 -11.743 1.00 38.97 287 GLU A O 1
ATOM 2282 N N . GLY A 1 288 ? -14.805 -24.507 -13.528 1.00 42.56 288 GLY A N 1
ATOM 2283 C CA . GLY A 1 288 ? -15.989 -24.447 -14.396 1.00 42.56 288 GLY A CA 1
ATOM 2284 C C . GLY A 1 288 ? -16.414 -23.075 -14.921 1.00 42.56 288 GLY A C 1
ATOM 2285 O O . GLY A 1 288 ? -17.359 -23.037 -15.701 1.00 42.56 288 GLY A O 1
ATOM 2286 N N . ASP A 1 289 ? -15.746 -21.977 -14.561 1.00 35.00 289 ASP A N 1
ATOM 2287 C CA . ASP A 1 289 ? -16.137 -20.643 -15.034 1.00 35.00 289 ASP A CA 1
ATOM 2288 C C . ASP A 1 289 ? -15.109 -20.068 -16.015 1.00 35.00 289 ASP A C 1
ATOM 2290 O O . ASP A 1 289 ? -14.015 -19.646 -15.638 1.00 35.00 289 ASP A O 1
ATOM 2294 N N . THR A 1 290 ? -15.440 -20.117 -17.303 1.00 41.38 290 THR A N 1
ATOM 2295 C CA . THR A 1 290 ? -14.545 -19.740 -18.403 1.00 41.38 290 THR A CA 1
ATOM 2296 C C . THR A 1 290 ? -14.304 -18.231 -18.527 1.00 41.38 290 THR A C 1
ATOM 2298 O O . THR A 1 290 ? -13.442 -17.856 -19.312 1.00 41.38 290 THR A O 1
ATOM 2301 N N . ASP A 1 291 ? -14.970 -17.385 -17.724 1.00 40.00 291 ASP A N 1
ATOM 2302 C CA . ASP A 1 291 ? -14.821 -15.917 -17.756 1.00 40.00 291 ASP A CA 1
ATOM 2303 C C . ASP A 1 291 ? -14.580 -15.246 -16.369 1.00 40.00 291 ASP A C 1
ATOM 2305 O O . ASP A 1 291 ? -14.629 -14.020 -16.257 1.00 40.00 291 ASP A O 1
ATOM 2309 N N . LEU A 1 292 ? -14.247 -16.000 -15.301 1.00 47.66 292 LEU A N 1
ATOM 2310 C CA . LEU A 1 292 ? -13.992 -15.474 -13.930 1.00 47.66 292 LEU A CA 1
ATOM 2311 C C . LEU A 1 292 ? -12.556 -15.706 -13.392 1.00 47.66 292 LEU A C 1
ATOM 2313 O O . LEU A 1 292 ? -12.342 -15.955 -12.199 1.00 47.66 292 LEU A O 1
ATOM 2317 N N . ASP A 1 293 ? -11.550 -15.563 -14.258 1.00 56.47 293 ASP A N 1
ATOM 2318 C CA . ASP A 1 293 ? -10.122 -15.839 -13.982 1.00 56.47 293 ASP A CA 1
ATOM 2319 C C . ASP A 1 293 ? -9.465 -14.920 -12.908 1.00 56.47 293 ASP A C 1
ATOM 2321 O O . ASP A 1 293 ? -8.381 -15.209 -12.404 1.00 56.47 293 ASP A O 1
ATOM 2325 N N . ASP A 1 294 ? -10.132 -13.840 -12.477 1.00 68.56 294 ASP A N 1
ATOM 2326 C CA . ASP A 1 294 ? -9.591 -12.871 -11.498 1.00 68.56 294 ASP A CA 1
ATOM 2327 C C . ASP A 1 294 ? -10.054 -13.091 -10.043 1.00 68.56 294 ASP A C 1
ATOM 2329 O O . ASP A 1 294 ? -9.562 -12.434 -9.121 1.00 68.56 294 ASP A O 1
ATOM 2333 N N . SER A 1 295 ? -11.012 -13.991 -9.801 1.00 75.06 295 SER A N 1
ATOM 2334 C CA . SER A 1 295 ? -11.648 -14.147 -8.480 1.00 75.06 295 SER A CA 1
ATOM 2335 C C . SER A 1 295 ? -10.659 -14.535 -7.370 1.00 75.06 295 SER A C 1
ATOM 2337 O O . SER A 1 295 ? -10.651 -13.918 -6.302 1.00 75.06 295 SER A O 1
ATOM 2339 N N . SER A 1 296 ? -9.773 -15.501 -7.633 1.00 81.81 296 SER A N 1
ATOM 2340 C CA . SER A 1 296 ? -8.755 -15.957 -6.676 1.00 81.81 296 SER A CA 1
ATOM 2341 C C . SER A 1 296 ? -7.728 -14.873 -6.346 1.00 81.81 296 SER A C 1
ATOM 2343 O O . SER A 1 296 ? -7.363 -14.717 -5.185 1.00 81.81 296 SER A O 1
ATOM 2345 N N . TRP A 1 297 ? -7.296 -14.095 -7.341 1.00 84.75 297 TRP A N 1
ATOM 2346 C CA . TRP A 1 297 ? -6.351 -12.992 -7.150 1.00 84.75 297 TRP A CA 1
ATOM 2347 C C . TRP A 1 297 ? -6.969 -11.842 -6.358 1.00 84.75 297 TRP A C 1
ATOM 2349 O O . TRP A 1 297 ? -6.336 -11.326 -5.441 1.00 84.75 297 TRP A O 1
ATOM 2359 N N . ARG A 1 298 ? -8.228 -11.486 -6.640 1.00 83.25 298 ARG A N 1
ATOM 2360 C CA . ARG A 1 298 ? -8.960 -10.481 -5.854 1.00 83.25 298 ARG A CA 1
ATOM 2361 C C . ARG A 1 298 ? -9.157 -10.928 -4.407 1.00 83.25 298 ARG A C 1
ATOM 2363 O O . ARG A 1 298 ? -8.959 -10.124 -3.502 1.00 83.25 298 ARG A O 1
ATOM 2370 N N . ALA A 1 299 ? -9.490 -12.201 -4.182 1.00 83.06 299 ALA A N 1
ATOM 2371 C CA . ALA A 1 299 ? -9.597 -12.769 -2.838 1.00 83.06 299 ALA A CA 1
ATOM 2372 C C . ALA A 1 299 ? -8.249 -12.758 -2.099 1.00 83.06 299 ALA A C 1
ATOM 2374 O O . ALA A 1 299 ? -8.190 -12.354 -0.940 1.00 83.06 299 ALA A O 1
ATOM 2375 N N . ALA A 1 300 ? -7.166 -13.147 -2.778 1.00 88.12 300 ALA A N 1
ATOM 2376 C CA . ALA A 1 300 ? -5.813 -13.127 -2.228 1.00 88.12 300 ALA A CA 1
ATOM 2377 C C . ALA A 1 300 ? -5.361 -11.703 -1.875 1.00 88.12 300 ALA A C 1
ATOM 2379 O O . ALA A 1 300 ? -4.823 -11.467 -0.800 1.00 88.12 300 ALA A O 1
ATOM 2380 N N . GLU A 1 301 ? -5.617 -10.736 -2.752 1.00 85.44 301 GLU A N 1
ATOM 2381 C CA . GLU A 1 301 ? -5.273 -9.332 -2.535 1.00 85.44 301 GLU A CA 1
ATOM 2382 C C . GLU A 1 301 ? -6.107 -8.699 -1.409 1.00 85.44 301 GLU A C 1
ATOM 2384 O O . GLU A 1 301 ? -5.567 -7.968 -0.579 1.00 85.44 301 GLU A O 1
ATOM 2389 N N . ALA A 1 302 ? -7.402 -9.020 -1.319 1.00 84.31 302 ALA A N 1
ATOM 2390 C CA . ALA A 1 302 ? -8.248 -8.605 -0.200 1.00 84.31 302 ALA A CA 1
ATOM 2391 C C . ALA A 1 302 ? -7.744 -9.184 1.131 1.00 84.31 302 ALA A C 1
ATOM 2393 O O . ALA A 1 302 ? -7.609 -8.445 2.105 1.00 84.31 302 ALA A O 1
ATOM 2394 N N . LEU A 1 303 ? -7.392 -10.476 1.156 1.00 86.31 303 LEU A N 1
ATOM 2395 C CA . LEU A 1 303 ? -6.818 -11.132 2.330 1.00 86.31 303 LEU A CA 1
ATOM 2396 C C . LEU A 1 303 ? -5.488 -10.492 2.740 1.00 86.31 303 LEU A C 1
ATOM 2398 O O . LEU A 1 303 ? -5.302 -10.180 3.912 1.00 86.31 303 LEU A O 1
ATOM 2402 N N . ARG A 1 304 ? -4.587 -10.236 1.784 1.00 85.25 304 ARG A N 1
ATOM 2403 C CA . ARG A 1 304 ? -3.296 -9.574 2.027 1.00 85.25 304 ARG A CA 1
ATOM 2404 C C . ARG A 1 304 ? -3.468 -8.202 2.685 1.00 85.25 304 ARG A C 1
ATOM 2406 O O . ARG A 1 304 ? -2.724 -7.864 3.595 1.00 85.25 304 ARG A O 1
ATOM 2413 N N . ARG A 1 305 ? -4.471 -7.422 2.264 1.00 81.31 305 ARG A N 1
ATOM 2414 C CA . ARG A 1 305 ? -4.792 -6.108 2.858 1.00 81.31 305 ARG A CA 1
ATOM 2415 C C . ARG A 1 305 ? -5.388 -6.198 4.264 1.00 81.31 305 ARG A C 1
ATOM 2417 O O . ARG A 1 305 ? -5.437 -5.188 4.960 1.00 81.31 305 ARG A O 1
ATOM 2424 N N . GLU A 1 306 ? -5.933 -7.343 4.662 1.00 80.00 306 GLU A N 1
ATOM 2425 C CA . GLU A 1 306 ? -6.423 -7.591 6.027 1.00 80.00 306 GLU A CA 1
ATOM 2426 C C . GLU A 1 306 ? -5.328 -8.175 6.928 1.00 80.00 306 GLU A C 1
ATOM 2428 O O . GLU A 1 306 ? -5.240 -7.817 8.100 1.00 80.00 306 GLU A O 1
ATOM 2433 N N . MET A 1 307 ? -4.487 -9.049 6.374 1.00 78.56 307 MET A N 1
ATOM 2434 C CA . MET A 1 307 ? -3.394 -9.727 7.063 1.00 78.56 307 MET A CA 1
ATOM 2435 C C . MET A 1 307 ? -2.112 -8.892 6.972 1.00 78.56 307 MET A C 1
ATOM 2437 O O . MET A 1 307 ? -1.195 -9.194 6.208 1.00 78.56 307 MET A O 1
ATOM 2441 N N . LEU A 1 308 ? -2.058 -7.819 7.761 1.00 65.00 308 LEU A N 1
ATOM 2442 C CA . LEU A 1 308 ? -0.859 -7.000 7.920 1.00 65.00 308 LEU A CA 1
ATOM 2443 C C . LEU A 1 308 ? 0.162 -7.753 8.781 1.00 65.00 308 LEU A C 1
ATOM 2445 O O . LEU A 1 308 ? 0.213 -7.582 9.997 1.00 65.00 308 LEU A O 1
ATOM 2449 N N . LEU A 1 309 ? 0.977 -8.603 8.156 1.00 63.91 309 LEU A N 1
ATOM 2450 C CA . LEU A 1 309 ? 2.179 -9.091 8.823 1.00 63.91 309 LEU A CA 1
ATOM 2451 C C . LEU A 1 309 ? 3.118 -7.902 9.038 1.00 63.91 309 LEU A C 1
ATOM 2453 O O . LEU A 1 309 ? 3.424 -7.177 8.093 1.00 63.91 309 LEU A O 1
ATOM 2457 N N . ASP A 1 310 ? 3.587 -7.708 10.267 1.00 58.19 310 ASP A N 1
ATOM 2458 C CA . ASP A 1 310 ? 4.684 -6.786 10.571 1.00 58.19 310 ASP A CA 1
ATOM 2459 C C . ASP A 1 310 ? 5.972 -7.394 9.981 1.00 58.19 310 ASP A C 1
ATOM 2461 O O . ASP A 1 310 ? 6.728 -8.089 10.659 1.00 58.19 310 ASP A O 1
ATOM 2465 N N . VAL A 1 311 ? 6.162 -7.248 8.662 1.00 50.91 311 VAL A N 1
ATOM 2466 C CA . VAL A 1 311 ? 7.301 -7.823 7.916 1.00 50.91 311 VAL A CA 1
ATOM 2467 C C . VAL A 1 311 ? 8.626 -7.210 8.391 1.00 50.91 311 VAL A C 1
ATOM 2469 O O . VAL A 1 311 ? 9.673 -7.853 8.311 1.00 50.91 311 VAL A O 1
ATOM 2472 N N . ASP A 1 312 ? 8.569 -6.032 9.020 1.00 47.69 312 ASP A N 1
ATOM 2473 C CA . ASP A 1 312 ? 9.700 -5.403 9.697 1.00 47.69 312 ASP A CA 1
ATOM 2474 C C . ASP A 1 312 ? 10.135 -6.171 10.963 1.00 47.69 312 ASP A C 1
ATOM 2476 O O . ASP A 1 312 ? 11.030 -5.717 11.677 1.00 47.69 312 ASP A O 1
ATOM 2480 N N . TYR A 1 313 ? 9.507 -7.297 11.316 1.00 46.59 313 TYR A N 1
ATOM 2481 C CA . TYR A 1 313 ? 9.976 -8.161 12.402 1.00 46.59 313 TYR A CA 1
ATOM 2482 C C . TYR A 1 313 ? 11.358 -8.774 12.114 1.00 46.59 313 TYR A C 1
ATOM 2484 O O . TYR A 1 313 ? 12.089 -9.085 13.053 1.00 46.59 313 TYR A O 1
ATOM 2492 N N . TYR A 1 314 ? 11.741 -8.953 10.844 1.00 50.56 314 TYR A N 1
ATOM 2493 C CA . TYR A 1 314 ? 12.859 -9.834 10.476 1.00 50.56 314 TYR A CA 1
ATOM 2494 C C . TYR A 1 314 ? 14.078 -9.240 9.727 1.00 50.56 314 TYR A C 1
ATOM 2496 O O . TYR A 1 314 ? 15.043 -9.999 9.597 1.00 50.56 314 TYR A O 1
ATOM 2504 N N . PRO A 1 315 ? 14.154 -7.964 9.275 1.00 45.03 315 PRO A N 1
ATOM 2505 C CA . PRO A 1 315 ? 15.337 -7.474 8.564 1.00 45.03 315 PRO A CA 1
ATOM 2506 C C . PRO A 1 315 ? 16.464 -6.972 9.481 1.00 45.03 315 PRO A C 1
ATOM 2508 O O . PRO A 1 315 ? 17.453 -6.447 8.972 1.00 45.03 315 PRO A O 1
ATOM 2511 N N . ASP A 1 316 ? 16.394 -7.183 10.803 1.00 45.00 316 ASP A N 1
ATOM 2512 C CA . ASP A 1 316 ? 17.554 -6.990 11.683 1.00 45.00 316 ASP A CA 1
ATOM 2513 C C . ASP A 1 316 ? 18.572 -8.129 11.482 1.00 45.00 316 ASP A C 1
ATOM 2515 O O . ASP A 1 316 ? 18.866 -8.957 12.348 1.00 45.00 316 ASP A O 1
ATOM 2519 N N . HIS A 1 317 ? 19.202 -8.107 10.307 1.00 47.69 317 HIS A N 1
ATOM 2520 C CA . HIS A 1 317 ? 20.473 -8.756 10.000 1.00 47.69 317 HIS A CA 1
ATOM 2521 C C . HIS A 1 317 ? 21.602 -8.323 10.956 1.00 47.69 317 HIS A C 1
ATOM 2523 O O . HIS A 1 317 ? 22.686 -8.903 10.929 1.00 47.69 317 HIS A O 1
ATOM 2529 N N . HIS A 1 318 ? 21.351 -7.345 11.834 1.00 44.16 318 HIS A N 1
ATOM 2530 C CA . HIS A 1 318 ? 22.263 -6.855 12.865 1.00 44.16 318 HIS A CA 1
ATOM 2531 C C . HIS A 1 318 ? 22.705 -7.914 13.889 1.00 44.16 318 HIS A C 1
ATOM 2533 O O . HIS A 1 318 ? 23.712 -7.705 14.563 1.00 44.16 318 HIS A O 1
ATOM 2539 N N . TYR A 1 319 ? 22.027 -9.066 13.971 1.00 45.97 319 TYR A N 1
ATOM 2540 C CA . TYR A 1 319 ? 22.417 -10.166 14.865 1.00 45.97 319 TYR A CA 1
ATOM 2541 C C . TYR A 1 319 ? 23.128 -11.337 14.174 1.00 45.97 319 TYR A C 1
ATOM 2543 O O . TYR A 1 319 ? 23.595 -12.249 14.858 1.00 45.97 319 TYR A O 1
ATOM 2551 N N . LEU A 1 320 ? 23.247 -11.334 12.842 1.00 46.59 320 LEU A N 1
ATOM 2552 C CA . LEU A 1 320 ? 24.103 -12.296 12.150 1.00 46.59 320 LEU A CA 1
ATOM 2553 C C . LEU A 1 320 ? 25.545 -11.769 12.178 1.00 46.59 320 LEU A C 1
ATOM 2555 O O . LEU A 1 320 ? 25.797 -10.654 11.718 1.00 46.59 320 LEU A O 1
ATOM 2559 N N . PRO A 1 321 ? 26.514 -12.546 12.694 1.00 45.81 321 PRO A N 1
ATOM 2560 C CA . PRO A 1 321 ? 27.920 -12.189 12.611 1.00 45.81 321 PRO A CA 1
ATOM 2561 C C . PRO A 1 321 ? 28.303 -11.738 11.194 1.00 45.81 321 PRO A C 1
ATOM 2563 O O . PRO A 1 321 ? 27.948 -12.390 10.212 1.00 45.81 321 PRO A O 1
ATOM 2566 N N . SER A 1 322 ? 29.066 -10.649 11.074 1.00 52.38 322 SER A N 1
ATOM 2567 C CA . SER A 1 322 ? 29.410 -10.019 9.785 1.00 52.38 322 SER A CA 1
ATOM 2568 C C . SER A 1 322 ? 30.071 -10.964 8.769 1.00 52.38 322 SER A C 1
ATOM 2570 O O . SER A 1 322 ? 30.002 -10.726 7.565 1.00 52.38 322 SER A O 1
ATOM 2572 N N . HIS A 1 323 ? 30.691 -12.052 9.232 1.00 52.78 323 HIS A N 1
ATOM 2573 C CA . HIS A 1 323 ? 31.241 -13.104 8.379 1.00 52.78 323 HIS A CA 1
ATOM 2574 C C . HIS A 1 323 ? 30.165 -14.031 7.785 1.00 52.78 323 HIS A C 1
ATOM 2576 O O . HIS A 1 323 ? 30.317 -14.444 6.642 1.00 52.78 323 HIS A O 1
ATOM 2582 N N . LEU A 1 324 ? 29.061 -14.309 8.493 1.00 50.50 324 LEU A N 1
ATOM 2583 C CA . LEU A 1 324 ? 27.931 -15.074 7.950 1.00 50.50 324 LEU A CA 1
ATOM 2584 C C . LEU A 1 324 ? 27.157 -14.267 6.904 1.00 50.50 324 LEU A C 1
ATOM 2586 O O . LEU A 1 324 ? 26.790 -14.827 5.877 1.00 50.50 324 LEU A O 1
ATOM 2590 N N . LEU A 1 325 ? 27.005 -12.950 7.094 1.00 53.22 325 LEU A N 1
ATOM 2591 C CA . LEU A 1 325 ? 26.439 -12.065 6.064 1.00 53.22 325 LEU A CA 1
ATOM 2592 C C . LEU A 1 325 ? 27.292 -12.046 4.785 1.00 53.22 325 LEU A C 1
ATOM 2594 O O . LEU A 1 325 ? 26.761 -12.105 3.679 1.00 53.22 325 LEU A O 1
ATOM 2598 N N . LYS A 1 326 ? 28.623 -12.000 4.933 1.00 50.88 326 LYS A N 1
ATOM 2599 C CA . LYS A 1 326 ? 29.563 -12.035 3.800 1.00 50.88 326 LYS A CA 1
ATOM 2600 C C . LYS A 1 326 ? 29.570 -13.380 3.070 1.00 50.88 326 LYS A C 1
ATOM 2602 O O . LYS A 1 326 ? 29.742 -13.389 1.857 1.00 50.88 326 LYS A O 1
ATOM 2607 N N . CYS A 1 327 ? 29.389 -14.492 3.785 1.00 50.28 327 CYS A N 1
ATOM 2608 C CA . CYS A 1 327 ? 29.314 -15.822 3.180 1.00 50.28 327 CYS A CA 1
ATOM 2609 C C . CYS A 1 327 ? 27.950 -16.112 2.541 1.00 50.28 327 CYS A C 1
ATOM 2611 O O . CYS A 1 327 ? 27.912 -16.802 1.535 1.00 50.28 327 CYS A O 1
ATOM 2613 N N . ALA A 1 328 ? 26.842 -15.608 3.090 1.00 48.59 328 ALA A N 1
ATOM 2614 C CA . ALA A 1 328 ? 25.503 -15.920 2.588 1.00 48.59 328 ALA A CA 1
ATOM 2615 C C . ALA A 1 328 ? 25.099 -15.089 1.350 1.00 48.59 328 ALA A C 1
ATOM 2617 O O . ALA A 1 328 ? 24.330 -15.563 0.520 1.00 48.59 328 ALA A O 1
ATOM 2618 N N . GLY A 1 329 ? 25.663 -13.888 1.171 1.00 53.25 329 GLY A N 1
ATOM 2619 C CA . GLY A 1 329 ? 25.281 -12.967 0.090 1.00 53.25 329 GLY A CA 1
ATOM 2620 C C . GLY A 1 329 ? 25.798 -13.284 -1.323 1.00 53.25 329 GLY A C 1
ATOM 2621 O O . GLY A 1 329 ? 25.534 -12.502 -2.227 1.00 53.25 329 GLY A O 1
ATOM 2622 N N . ILE A 1 330 ? 26.570 -14.358 -1.537 1.00 65.50 330 ILE A N 1
ATOM 2623 C CA . ILE A 1 330 ? 27.155 -14.690 -2.861 1.00 65.50 330 ILE A CA 1
ATOM 2624 C C . ILE A 1 330 ? 27.131 -16.206 -3.124 1.00 65.50 330 ILE A C 1
ATOM 2626 O O . ILE A 1 330 ? 27.963 -16.740 -3.858 1.00 65.50 330 ILE A O 1
ATOM 2630 N N . VAL A 1 331 ? 26.223 -16.945 -2.485 1.00 75.06 331 VAL A N 1
ATOM 2631 C CA . VAL A 1 331 ? 26.154 -18.399 -2.662 1.00 75.06 331 VAL A CA 1
ATOM 2632 C C . VAL A 1 331 ? 24.996 -18.749 -3.596 1.00 75.06 331 VAL A C 1
ATOM 2634 O O . VAL A 1 331 ? 23.852 -18.425 -3.279 1.00 75.06 331 VAL A O 1
ATOM 2637 N N . PRO A 1 332 ? 25.269 -19.422 -4.728 1.00 82.31 332 PRO A N 1
ATOM 2638 C CA . PRO A 1 332 ? 24.241 -19.930 -5.621 1.00 82.31 332 PRO A CA 1
ATOM 2639 C C . PRO A 1 332 ? 23.273 -20.839 -4.865 1.00 82.31 332 PRO A C 1
ATOM 2641 O O . PRO A 1 332 ? 23.682 -21.818 -4.231 1.00 82.31 332 PRO A O 1
ATOM 2644 N N . CYS A 1 333 ? 21.985 -20.528 -4.925 1.00 85.00 333 CYS A N 1
ATOM 2645 C CA . CYS A 1 333 ? 20.965 -21.312 -4.251 1.00 85.00 333 CYS A CA 1
ATOM 2646 C C . CYS A 1 333 ? 19.643 -21.285 -5.008 1.00 85.00 333 CYS A C 1
ATOM 2648 O O . CYS A 1 333 ? 19.345 -20.373 -5.784 1.00 85.00 333 CYS A O 1
ATOM 2650 N N . TRP A 1 334 ? 18.832 -22.303 -4.751 1.00 87.31 334 TRP A N 1
ATOM 2651 C CA . TRP A 1 334 ? 17.451 -22.320 -5.192 1.00 87.31 334 TRP A CA 1
ATOM 2652 C C . TRP A 1 334 ? 16.533 -22.696 -4.043 1.00 87.31 334 TRP A C 1
ATOM 2654 O O . TRP A 1 334 ? 16.921 -23.394 -3.100 1.00 87.31 334 TRP A O 1
ATOM 2664 N N . THR A 1 335 ? 15.301 -22.215 -4.127 1.00 88.19 335 THR A N 1
ATOM 2665 C CA . THR A 1 335 ? 14.275 -22.482 -3.130 1.00 88.19 335 THR A CA 1
ATOM 2666 C C . THR A 1 335 ? 12.942 -22.759 -3.789 1.00 88.19 335 THR A C 1
ATOM 2668 O O . THR A 1 335 ? 12.621 -22.231 -4.858 1.00 88.19 335 THR A O 1
ATOM 2671 N N . SER A 1 336 ? 12.156 -23.593 -3.124 1.00 88.88 336 SER A N 1
ATOM 2672 C CA . SER A 1 336 ? 10.770 -23.824 -3.479 1.00 88.88 336 SER A CA 1
ATOM 2673 C C . SER A 1 336 ? 9.923 -23.836 -2.218 1.00 88.88 336 SER A C 1
ATOM 2675 O O . SER A 1 336 ? 10.000 -24.790 -1.437 1.00 88.88 336 SER A O 1
ATOM 2677 N N . PRO A 1 337 ? 9.072 -22.819 -2.032 1.00 85.19 337 PRO A N 1
ATOM 2678 C CA . PRO A 1 337 ? 8.017 -22.858 -1.031 1.00 85.19 337 PRO A CA 1
ATOM 2679 C C . PRO A 1 337 ? 7.071 -24.051 -1.195 1.00 85.19 337 PRO A C 1
ATOM 2681 O O . PRO A 1 337 ? 6.707 -24.662 -0.188 1.00 85.19 337 PRO A O 1
ATOM 2684 N N . THR A 1 338 ? 6.785 -24.453 -2.441 1.00 83.62 338 THR A N 1
ATOM 2685 C CA . THR A 1 338 ? 5.929 -25.602 -2.775 1.00 83.62 338 THR A CA 1
ATOM 2686 C C . THR A 1 338 ? 6.382 -26.881 -2.065 1.00 83.62 338 THR A C 1
ATOM 2688 O O . THR A 1 338 ? 5.561 -27.653 -1.572 1.00 83.62 338 THR A O 1
ATOM 2691 N N . TYR A 1 339 ? 7.699 -27.094 -1.982 1.00 85.06 339 TYR A N 1
ATOM 2692 C CA . TYR A 1 339 ? 8.304 -28.253 -1.318 1.00 85.06 339 TYR A CA 1
ATOM 2693 C C . TYR A 1 339 ? 8.963 -27.924 0.029 1.00 85.06 339 TYR A C 1
ATOM 2695 O O . TYR A 1 339 ? 9.464 -28.829 0.693 1.00 85.06 339 TYR A O 1
ATOM 2703 N N . ARG A 1 340 ? 8.954 -26.652 0.451 1.00 83.69 340 ARG A N 1
ATOM 2704 C CA . ARG A 1 340 ? 9.678 -26.132 1.626 1.00 83.69 340 ARG A CA 1
ATOM 2705 C C . ARG A 1 340 ? 11.175 -26.460 1.598 1.00 83.69 340 ARG A C 1
ATOM 2707 O O . ARG A 1 340 ? 11.765 -26.820 2.614 1.00 83.69 340 ARG A O 1
ATOM 2714 N N . ILE A 1 341 ? 11.777 -26.363 0.415 1.00 82.12 341 ILE A N 1
ATOM 2715 C CA . ILE A 1 341 ? 13.189 -26.679 0.189 1.00 82.12 341 ILE A CA 1
ATOM 2716 C C . ILE A 1 341 ? 13.976 -25.387 0.023 1.00 82.12 341 ILE A C 1
ATOM 2718 O O . ILE A 1 341 ? 13.570 -24.493 -0.721 1.00 82.12 341 ILE A O 1
ATOM 2722 N N . VAL A 1 342 ? 15.142 -25.346 0.664 1.00 80.31 342 VAL A N 1
ATOM 2723 C CA . VAL A 1 342 ? 16.222 -24.415 0.350 1.00 80.31 342 VAL A CA 1
ATOM 2724 C C . VAL A 1 342 ? 17.486 -25.231 0.132 1.00 80.31 342 VAL A C 1
ATOM 2726 O O . VAL A 1 342 ? 17.883 -26.001 1.007 1.00 80.31 342 VAL A O 1
ATOM 2729 N N . GLN A 1 343 ? 18.102 -25.089 -1.038 1.00 80.94 343 GLN A N 1
ATOM 2730 C CA . GLN A 1 343 ? 19.311 -25.821 -1.385 1.00 80.94 343 GLN A CA 1
ATOM 2731 C C . GLN A 1 343 ? 20.414 -24.862 -1.825 1.00 80.94 343 GLN A C 1
ATOM 2733 O O . GLN A 1 343 ? 20.269 -24.109 -2.787 1.00 80.94 343 GLN A O 1
ATOM 2738 N N . ILE A 1 344 ? 21.538 -24.945 -1.118 1.00 78.88 344 ILE A N 1
ATOM 2739 C CA . ILE A 1 344 ? 22.805 -24.313 -1.481 1.00 78.88 344 ILE A CA 1
ATOM 2740 C C . ILE A 1 344 ? 23.527 -25.210 -2.489 1.00 78.88 344 ILE A C 1
ATOM 2742 O O . ILE A 1 344 ? 23.552 -26.434 -2.335 1.00 78.88 344 ILE A O 1
ATOM 2746 N N . LEU A 1 345 ? 24.099 -24.605 -3.527 1.00 73.19 345 LEU A N 1
ATOM 2747 C CA . LEU A 1 345 ? 24.775 -25.310 -4.609 1.00 73.19 345 LEU A CA 1
ATOM 2748 C C . LEU A 1 345 ? 26.292 -25.111 -4.523 1.00 73.19 345 LEU A C 1
ATOM 2750 O O . LEU A 1 345 ? 26.788 -23.985 -4.528 1.00 73.19 345 LEU A O 1
ATOM 2754 N N . ASP A 1 346 ? 27.029 -26.223 -4.518 1.00 62.31 346 ASP A N 1
ATOM 2755 C CA . ASP A 1 346 ? 28.484 -26.217 -4.675 1.00 62.31 346 ASP A CA 1
ATOM 2756 C C . ASP A 1 346 ? 28.849 -26.043 -6.158 1.00 62.31 346 ASP A C 1
ATOM 2758 O O . ASP A 1 346 ? 28.560 -26.923 -6.977 1.00 62.31 346 ASP A O 1
ATOM 2762 N N . GLY A 1 347 ? 29.496 -24.918 -6.487 1.00 61.16 347 GLY A N 1
ATOM 2763 C CA . GLY A 1 347 ? 29.902 -24.542 -7.847 1.00 61.16 347 GLY A CA 1
ATOM 2764 C C . GLY A 1 347 ? 28.763 -23.888 -8.640 1.00 61.16 347 GLY A C 1
ATOM 2765 O O . GLY A 1 347 ? 27.720 -24.491 -8.854 1.00 61.16 347 GLY A O 1
ATOM 2766 N N . GLY A 1 348 ? 28.954 -22.645 -9.094 1.00 59.09 348 GLY A N 1
ATOM 2767 C CA . GLY A 1 348 ? 27.875 -21.752 -9.555 1.00 59.09 348 GLY A CA 1
ATOM 2768 C C . GLY A 1 348 ? 27.074 -22.119 -10.807 1.00 59.09 348 GLY A C 1
ATOM 2769 O O . GLY A 1 348 ? 26.252 -21.305 -11.223 1.00 59.09 348 GLY A O 1
ATOM 2770 N N . ALA A 1 349 ? 27.257 -23.305 -11.390 1.00 61.97 349 ALA A N 1
ATOM 2771 C CA . ALA A 1 349 ? 26.499 -23.770 -12.550 1.00 61.97 349 ALA A CA 1
ATOM 2772 C C . ALA A 1 349 ? 25.458 -24.831 -12.150 1.00 61.97 349 ALA A C 1
ATOM 2774 O O . ALA A 1 349 ? 25.824 -25.918 -11.703 1.00 61.97 349 ALA A O 1
ATOM 2775 N N . ILE A 1 350 ? 24.165 -24.550 -12.363 1.00 62.97 350 ILE A N 1
ATOM 2776 C CA . ILE A 1 350 ? 23.091 -25.556 -12.202 1.00 62.97 350 ILE A CA 1
ATOM 2777 C C . ILE A 1 350 ? 23.018 -26.477 -13.425 1.00 62.97 350 ILE A C 1
ATOM 2779 O O . ILE A 1 350 ? 22.566 -27.614 -13.311 1.00 62.97 350 ILE A O 1
ATOM 2783 N N . SER A 1 351 ? 23.510 -26.027 -14.581 1.00 55.41 351 SER A N 1
ATOM 2784 C CA . SER A 1 351 ? 23.442 -26.745 -15.862 1.00 55.41 351 SER A CA 1
ATOM 2785 C C . SER A 1 351 ? 24.012 -28.171 -15.823 1.00 55.41 351 SER A C 1
ATOM 2787 O O . SER A 1 351 ? 23.605 -29.008 -16.616 1.00 55.41 351 SER A O 1
ATOM 2789 N N . SER A 1 352 ? 24.918 -28.491 -14.889 1.00 49.88 352 SER A N 1
ATOM 2790 C CA . SER A 1 352 ? 25.462 -29.848 -14.708 1.00 49.88 352 SER A CA 1
ATOM 2791 C C . SER A 1 352 ? 24.565 -30.788 -13.885 1.00 49.88 352 SER A C 1
ATOM 2793 O O . SER A 1 352 ? 24.920 -31.948 -13.688 1.00 49.88 352 SER A O 1
ATOM 2795 N N . ARG A 1 353 ? 23.411 -30.311 -13.390 1.00 57.38 353 ARG A N 1
ATOM 2796 C CA . ARG A 1 353 ? 22.506 -31.032 -12.477 1.00 57.38 353 ARG A CA 1
ATOM 2797 C C . ARG A 1 353 ? 21.039 -31.036 -12.943 1.00 57.38 353 ARG A C 1
ATOM 2799 O O . ARG A 1 353 ? 20.129 -30.915 -12.121 1.00 57.38 353 ARG A O 1
ATOM 2806 N N . VAL A 1 354 ? 20.805 -31.197 -14.250 1.00 55.59 354 VAL A N 1
ATOM 2807 C CA . VAL A 1 354 ? 19.464 -31.262 -14.889 1.00 55.59 354 VAL A CA 1
ATOM 2808 C C . VAL A 1 354 ? 18.521 -32.277 -14.209 1.00 55.59 354 VAL A C 1
ATOM 2810 O O . VAL A 1 354 ? 17.306 -32.088 -14.191 1.00 55.59 354 VAL A O 1
ATOM 2813 N N . ASP A 1 355 ? 19.058 -33.310 -13.556 1.00 63.91 355 ASP A N 1
ATOM 2814 C CA . ASP A 1 355 ? 18.267 -34.349 -12.882 1.00 63.91 355 ASP A CA 1
ATOM 2815 C C . ASP A 1 355 ? 17.607 -33.908 -11.560 1.00 63.91 355 ASP A C 1
ATOM 2817 O O . ASP A 1 355 ? 16.697 -34.583 -11.070 1.00 63.91 355 ASP A O 1
ATOM 2821 N N . ILE A 1 356 ? 18.012 -32.775 -10.967 1.00 75.88 356 ILE A N 1
ATOM 2822 C CA . ILE A 1 356 ? 17.431 -32.315 -9.691 1.00 75.88 356 ILE A CA 1
ATOM 2823 C C . ILE A 1 356 ? 15.935 -32.025 -9.864 1.00 75.88 356 ILE A C 1
ATOM 2825 O O . ILE A 1 356 ? 15.122 -32.481 -9.061 1.00 75.88 356 ILE A O 1
ATOM 2829 N N . PHE A 1 357 ? 15.555 -31.323 -10.935 1.00 82.56 357 PHE A N 1
ATOM 2830 C CA . PHE A 1 357 ? 14.178 -30.866 -11.144 1.00 82.56 357 PHE A CA 1
ATOM 2831 C C . PHE A 1 357 ? 13.222 -31.942 -11.663 1.00 82.56 357 PHE A C 1
ATOM 2833 O O . PHE A 1 357 ? 12.008 -31.799 -11.507 1.00 82.56 357 PHE A O 1
ATOM 2840 N N . GLN A 1 358 ? 13.734 -33.062 -12.183 1.00 79.00 358 GLN A N 1
ATOM 2841 C CA . GLN A 1 358 ? 12.896 -34.178 -12.645 1.00 79.00 358 GLN A CA 1
ATOM 2842 C C . GLN A 1 358 ? 12.038 -34.775 -11.516 1.00 79.00 358 GLN A C 1
ATOM 2844 O O . GLN A 1 358 ? 10.938 -35.270 -11.759 1.00 79.00 358 GLN A O 1
ATOM 2849 N N . HIS A 1 359 ? 12.502 -34.670 -10.268 1.00 79.94 359 HIS A N 1
ATOM 2850 C CA . HIS A 1 359 ? 11.796 -35.161 -9.083 1.00 79.94 359 HIS A CA 1
ATOM 2851 C C . HIS A 1 359 ? 10.728 -34.181 -8.556 1.00 79.94 359 HIS A C 1
ATOM 2853 O O . HIS A 1 359 ? 9.905 -34.555 -7.719 1.00 79.94 359 HIS A O 1
ATOM 2859 N N . PHE A 1 360 ? 10.695 -32.940 -9.060 1.00 82.69 360 PHE A N 1
ATOM 2860 C CA . PHE A 1 360 ? 9.827 -31.857 -8.585 1.00 82.69 360 PHE A CA 1
ATOM 2861 C C . PHE A 1 360 ? 8.744 -31.502 -9.611 1.00 82.69 360 PHE A C 1
ATOM 2863 O O . PHE A 1 360 ? 8.559 -30.351 -10.006 1.00 82.69 360 PHE A O 1
ATOM 2870 N N . ASN A 1 361 ? 7.987 -32.506 -10.051 1.00 78.00 361 ASN A N 1
ATOM 2871 C CA . ASN A 1 361 ? 6.968 -32.337 -11.088 1.00 78.00 361 ASN A CA 1
ATOM 2872 C C . ASN A 1 361 ? 5.751 -31.488 -10.669 1.00 78.00 361 ASN A C 1
ATOM 2874 O O . ASN A 1 361 ? 4.980 -31.113 -11.544 1.00 78.00 361 ASN A O 1
ATOM 2878 N N . LYS A 1 362 ? 5.565 -31.170 -9.379 1.00 86.19 362 LYS A N 1
ATOM 2879 C CA . LYS A 1 362 ? 4.512 -30.260 -8.879 1.00 86.19 362 LYS A CA 1
ATOM 2880 C C . LYS A 1 362 ? 5.050 -28.881 -8.487 1.00 86.19 362 LYS A C 1
ATOM 2882 O O . LYS A 1 362 ? 4.336 -28.126 -7.839 1.00 86.19 362 LYS A O 1
ATOM 2887 N N . LEU A 1 363 ? 6.297 -28.566 -8.841 1.00 90.75 363 LEU A N 1
ATOM 2888 C CA . LEU A 1 363 ? 6.928 -27.287 -8.529 1.00 90.75 363 LEU A CA 1
ATOM 2889 C C . LEU A 1 363 ? 6.139 -26.135 -9.157 1.00 90.75 363 LEU A C 1
ATOM 2891 O O . LEU A 1 363 ? 6.056 -26.057 -10.382 1.00 90.75 363 LEU A O 1
ATOM 2895 N N . ALA A 1 364 ? 5.577 -25.261 -8.320 1.00 92.44 364 ALA A N 1
ATOM 2896 C CA . ALA A 1 364 ? 4.770 -24.126 -8.764 1.00 92.44 364 ALA A CA 1
ATOM 2897 C C . ALA A 1 364 ? 5.439 -22.772 -8.491 1.00 92.44 364 ALA A C 1
ATOM 2899 O O . ALA A 1 364 ? 5.289 -21.855 -9.301 1.00 92.44 364 ALA A O 1
ATOM 2900 N N . VAL A 1 365 ? 6.226 -22.666 -7.416 1.00 94.62 365 VAL A N 1
ATOM 2901 C CA . VAL A 1 365 ? 7.039 -21.488 -7.087 1.00 94.62 365 VAL A CA 1
ATOM 2902 C C . VAL A 1 365 ? 8.512 -21.884 -7.012 1.00 94.62 365 VAL A C 1
ATOM 2904 O O . VAL A 1 365 ? 8.889 -22.750 -6.215 1.00 94.62 365 VAL A O 1
ATOM 2907 N N . LEU A 1 366 ? 9.343 -21.221 -7.819 1.00 94.19 366 LEU A N 1
ATOM 2908 C CA . LEU A 1 366 ? 10.793 -21.395 -7.844 1.00 94.19 366 LEU A CA 1
ATOM 2909 C C . LEU A 1 366 ? 11.493 -20.042 -7.730 1.00 94.19 366 LEU A C 1
ATOM 2911 O O . LEU A 1 366 ? 11.252 -19.140 -8.534 1.00 94.19 366 LEU A O 1
ATOM 2915 N N . LYS A 1 367 ? 12.411 -19.933 -6.770 1.00 92.81 367 LYS A N 1
ATOM 2916 C CA . LYS A 1 367 ? 13.347 -18.814 -6.683 1.00 92.81 367 LYS A CA 1
ATOM 2917 C C . LYS A 1 367 ? 14.781 -19.301 -6.830 1.00 92.81 367 LYS A C 1
ATOM 2919 O O . LYS A 1 367 ? 15.187 -20.234 -6.144 1.00 92.81 367 LYS A O 1
ATOM 2924 N N . LEU A 1 368 ? 15.529 -18.643 -7.706 1.00 91.25 368 LEU A N 1
ATOM 2925 C CA . LEU A 1 368 ? 16.932 -18.887 -8.017 1.00 91.25 368 LEU A CA 1
ATOM 2926 C C . LEU A 1 368 ? 17.725 -17.621 -7.708 1.00 91.25 368 LEU A C 1
ATOM 2928 O O . LEU A 1 368 ? 17.338 -16.532 -8.133 1.00 91.25 368 LEU A O 1
ATOM 2932 N N . SER A 1 369 ? 18.824 -17.767 -6.972 1.00 88.50 369 SER A N 1
ATOM 2933 C CA . SER A 1 369 ? 19.716 -16.660 -6.640 1.00 88.50 369 SER A CA 1
ATOM 2934 C C . SER A 1 369 ? 21.164 -17.010 -6.963 1.00 88.50 369 SER A C 1
ATOM 2936 O O . SER A 1 369 ? 21.612 -18.115 -6.658 1.00 88.50 369 SER A O 1
ATOM 2938 N N . HIS A 1 370 ? 21.889 -16.100 -7.616 1.00 87.25 370 HIS A N 1
ATOM 2939 C CA . HIS A 1 370 ? 23.295 -16.256 -8.018 1.00 87.25 370 HIS A CA 1
ATOM 2940 C C . HIS A 1 370 ? 23.595 -17.509 -8.866 1.00 87.25 370 HIS A C 1
ATOM 2942 O O . HIS A 1 370 ? 24.711 -18.028 -8.862 1.00 87.25 370 HIS A O 1
ATOM 2948 N N . CYS A 1 371 ? 22.605 -18.018 -9.602 1.00 87.06 371 CYS A N 1
ATOM 2949 C CA . CYS A 1 371 ? 22.724 -19.249 -10.381 1.00 87.06 371 CYS A CA 1
ATOM 2950 C C . CYS A 1 371 ? 23.173 -18.972 -11.820 1.00 87.06 371 CYS A C 1
ATOM 2952 O O . CYS A 1 371 ? 22.704 -18.023 -12.443 1.00 87.06 371 CYS A O 1
ATOM 2954 N N . THR A 1 372 ? 24.035 -19.827 -12.374 1.00 88.19 372 THR A N 1
ATOM 2955 C CA . THR A 1 372 ? 24.426 -19.781 -13.794 1.00 88.19 372 THR A CA 1
ATOM 2956 C C . THR A 1 372 ? 23.791 -20.948 -14.545 1.00 88.19 372 THR A C 1
ATOM 2958 O O . THR A 1 372 ? 23.981 -22.105 -14.152 1.00 88.19 372 THR A O 1
ATOM 2961 N N . PHE A 1 373 ? 23.008 -20.649 -15.581 1.00 86.81 373 PHE A N 1
ATOM 2962 C CA . PHE A 1 373 ? 22.358 -21.635 -16.448 1.00 86.81 373 PHE A CA 1
ATOM 2963 C C . PHE A 1 373 ? 21.867 -20.996 -17.751 1.00 86.81 373 PHE A C 1
ATOM 2965 O O . PHE A 1 373 ? 21.749 -19.780 -17.825 1.00 86.81 373 PHE A O 1
ATOM 2972 N N . SER A 1 374 ? 21.562 -21.805 -18.767 1.00 87.31 374 SER A N 1
ATOM 2973 C CA . SER A 1 374 ? 21.001 -21.292 -20.022 1.00 87.31 374 SER A CA 1
ATOM 2974 C C . SER A 1 374 ? 19.534 -20.907 -19.860 1.00 87.31 374 SER A C 1
ATOM 2976 O O . SER A 1 374 ? 18.709 -21.739 -19.481 1.00 87.31 374 SER A O 1
ATOM 2978 N N . PHE A 1 375 ? 19.170 -19.673 -20.194 1.00 87.19 375 PHE A N 1
ATOM 2979 C CA . PHE A 1 375 ? 17.776 -19.220 -20.127 1.00 87.19 375 PHE A CA 1
ATOM 2980 C C . PHE A 1 375 ? 16.897 -19.836 -21.217 1.00 87.19 375 PHE A C 1
ATOM 2982 O O . PHE A 1 375 ? 15.689 -19.973 -21.023 1.00 87.19 375 PHE A O 1
ATOM 2989 N N . LEU A 1 376 ? 17.503 -20.268 -22.324 1.00 82.06 376 LEU A N 1
ATOM 2990 C CA . LEU A 1 376 ? 16.823 -20.980 -23.409 1.00 82.06 376 LEU A CA 1
ATOM 2991 C C . LEU A 1 376 ? 16.731 -22.492 -23.158 1.00 82.06 376 LEU A C 1
ATOM 2993 O O . LEU A 1 376 ? 15.945 -23.178 -23.802 1.00 82.06 376 LEU A O 1
ATOM 2997 N N . SER A 1 377 ? 17.502 -23.026 -22.214 1.00 81.62 377 SER A N 1
ATOM 2998 C CA . SER A 1 377 ? 17.505 -24.445 -21.846 1.00 81.62 377 SER A CA 1
ATOM 2999 C C . SER A 1 377 ? 17.634 -24.579 -20.322 1.00 81.62 377 SER A C 1
ATOM 3001 O O . SER A 1 377 ? 18.641 -25.068 -19.801 1.00 81.62 377 SER A O 1
ATOM 3003 N N . PRO A 1 378 ? 16.644 -24.075 -19.557 1.00 87.00 378 PRO A N 1
ATOM 3004 C CA . PRO A 1 378 ? 16.772 -24.022 -18.114 1.00 87.00 378 PRO A CA 1
ATOM 3005 C C . PRO A 1 378 ? 16.690 -25.424 -17.496 1.00 87.00 378 PRO A C 1
ATOM 3007 O O . PRO A 1 378 ? 15.937 -26.281 -17.963 1.00 87.00 378 PRO A O 1
ATOM 3010 N N . PRO A 1 379 ? 17.370 -25.659 -16.364 1.00 84.81 379 PRO A N 1
ATOM 3011 C CA . PRO A 1 379 ? 17.406 -26.967 -15.706 1.00 84.81 379 PRO A CA 1
ATOM 3012 C C . PRO A 1 379 ? 16.034 -27.410 -15.168 1.00 84.81 379 PRO A C 1
ATOM 3014 O O . PRO A 1 379 ? 15.827 -28.589 -14.903 1.00 84.81 379 PRO A O 1
ATOM 3017 N N . PHE A 1 380 ? 15.088 -26.481 -15.026 1.00 88.38 380 PHE A N 1
ATOM 3018 C CA . PHE A 1 380 ? 13.714 -26.711 -14.574 1.00 88.38 380 PHE A CA 1
ATOM 3019 C C . PHE A 1 380 ? 12.699 -26.805 -15.728 1.00 88.38 380 PHE A C 1
ATOM 3021 O O . PHE A 1 380 ? 11.496 -26.757 -15.488 1.00 88.38 380 PHE A O 1
ATOM 3028 N N . ILE A 1 381 ? 13.144 -26.970 -16.980 1.00 86.50 381 ILE A N 1
ATOM 3029 C CA . ILE A 1 381 ? 12.267 -27.069 -18.166 1.00 86.50 381 ILE A CA 1
ATOM 3030 C C . ILE A 1 381 ? 11.203 -28.185 -18.065 1.00 86.50 381 ILE A C 1
ATOM 3032 O O . ILE A 1 381 ? 10.138 -28.103 -18.679 1.00 86.50 381 ILE A O 1
ATOM 3036 N N . CYS A 1 382 ? 11.450 -29.222 -17.256 1.00 84.19 382 CYS A N 1
ATOM 3037 C CA . CYS A 1 382 ? 10.498 -30.303 -16.983 1.00 84.19 382 CYS A CA 1
ATOM 3038 C C . CYS A 1 382 ? 9.380 -29.930 -15.986 1.00 84.19 382 CYS A C 1
ATOM 3040 O O . CYS A 1 382 ? 8.421 -30.685 -15.819 1.00 84.19 382 CYS A O 1
ATOM 3042 N N . CYS A 1 383 ? 9.470 -28.784 -15.307 1.00 87.31 383 CYS A N 1
ATOM 3043 C CA . CYS A 1 383 ? 8.508 -28.348 -14.295 1.00 87.31 383 CYS A CA 1
ATOM 3044 C C . CYS A 1 383 ? 7.286 -27.669 -14.936 1.00 87.31 383 CYS A C 1
ATOM 3046 O O . CYS A 1 383 ? 7.128 -26.454 -14.910 1.00 87.31 383 CYS A O 1
ATOM 3048 N N . HIS A 1 384 ? 6.365 -28.464 -15.482 1.00 84.50 384 HIS A N 1
ATOM 3049 C CA . HIS A 1 384 ? 5.179 -27.970 -16.207 1.00 84.50 384 HIS A CA 1
ATOM 3050 C C . HIS A 1 384 ? 4.073 -27.337 -15.331 1.00 84.50 384 HIS A C 1
ATOM 3052 O O . HIS A 1 384 ? 3.024 -26.941 -15.847 1.00 84.50 384 HIS A O 1
ATOM 3058 N N . TYR A 1 385 ? 4.258 -27.290 -14.010 1.00 87.94 385 TYR A N 1
ATOM 3059 C CA . TYR A 1 385 ? 3.345 -26.632 -13.063 1.00 87.94 385 TYR A CA 1
ATOM 3060 C C . TYR A 1 385 ? 3.875 -25.281 -12.574 1.00 87.94 385 TYR A C 1
ATOM 3062 O O . TYR A 1 385 ? 3.214 -24.640 -11.755 1.00 87.94 385 TYR A O 1
ATOM 3070 N N . LEU A 1 386 ? 5.030 -24.844 -13.086 1.00 92.38 386 LEU A N 1
ATOM 3071 C CA . LEU A 1 386 ? 5.665 -23.601 -12.685 1.00 92.38 386 LEU A CA 1
ATOM 3072 C C . LEU A 1 386 ? 4.781 -22.403 -13.056 1.00 92.38 386 LEU A C 1
ATOM 3074 O O . LEU A 1 386 ? 4.410 -22.219 -14.213 1.00 92.38 386 LEU A O 1
ATOM 3078 N N . ARG A 1 387 ? 4.436 -21.603 -12.045 1.00 94.31 387 ARG A N 1
ATOM 3079 C CA . ARG A 1 387 ? 3.579 -20.411 -12.155 1.00 94.31 387 ARG A CA 1
ATOM 3080 C C . ARG A 1 387 ? 4.276 -19.149 -11.660 1.00 94.31 387 ARG A C 1
ATOM 3082 O O . ARG A 1 387 ? 3.961 -18.068 -12.144 1.00 94.31 387 ARG A O 1
ATOM 3089 N N . PHE A 1 388 ? 5.231 -19.284 -10.742 1.00 96.31 388 PHE A N 1
ATOM 3090 C CA . PHE A 1 388 ? 6.055 -18.192 -10.235 1.00 96.31 388 PHE A CA 1
ATOM 3091 C C . PHE A 1 388 ? 7.531 -18.531 -10.435 1.00 96.31 388 PHE A C 1
ATOM 3093 O O . PHE A 1 388 ? 8.023 -19.508 -9.864 1.00 96.31 388 PHE A O 1
ATOM 3100 N N . LEU A 1 389 ? 8.247 -17.682 -11.174 1.00 96.50 389 LEU A N 1
ATOM 3101 C CA . LEU A 1 389 ? 9.697 -17.756 -11.326 1.00 96.50 389 LEU A CA 1
ATOM 3102 C C . LEU A 1 389 ? 10.355 -16.465 -10.828 1.00 96.50 389 LEU A C 1
ATOM 3104 O O . LEU A 1 389 ? 10.030 -15.376 -11.296 1.00 96.50 389 LEU A O 1
ATOM 3108 N N . TRP A 1 390 ? 11.304 -16.600 -9.903 1.00 96.12 390 TRP A N 1
ATOM 3109 C CA . TRP A 1 390 ? 12.152 -15.509 -9.428 1.00 96.12 390 TRP A CA 1
ATOM 3110 C C . TRP A 1 390 ? 13.611 -15.776 -9.779 1.00 96.12 390 TRP A C 1
ATOM 3112 O O . TRP A 1 390 ? 14.177 -16.773 -9.331 1.00 96.12 390 TRP A O 1
ATOM 3122 N N . LEU A 1 391 ? 14.236 -14.851 -10.500 1.00 94.81 391 LEU A N 1
ATOM 3123 C CA . LEU A 1 391 ? 15.657 -14.847 -10.827 1.00 94.81 391 LEU A CA 1
ATOM 3124 C C . LEU A 1 391 ? 16.331 -13.645 -10.166 1.00 94.81 391 LEU A C 1
ATOM 3126 O O . LEU A 1 391 ? 15.932 -12.504 -10.388 1.00 94.81 391 LEU A O 1
ATOM 3130 N N . ASP A 1 392 ? 17.341 -13.902 -9.345 1.00 92.19 392 ASP A N 1
ATOM 3131 C CA . ASP A 1 392 ? 18.103 -12.880 -8.629 1.00 92.19 392 ASP A CA 1
ATOM 3132 C C . ASP A 1 392 ? 19.598 -13.070 -8.896 1.00 92.19 392 ASP A C 1
ATOM 3134 O O . ASP A 1 392 ? 20.130 -14.153 -8.660 1.00 92.19 392 ASP A O 1
ATOM 3138 N N . HIS A 1 393 ? 20.281 -12.061 -9.437 1.00 91.94 393 HIS A N 1
ATOM 3139 C CA . HIS A 1 393 ? 21.714 -12.119 -9.765 1.00 91.94 393 HIS A CA 1
ATOM 3140 C C . HIS A 1 393 ? 22.146 -13.364 -10.575 1.00 91.94 393 HIS A C 1
ATOM 3142 O O . HIS A 1 393 ? 23.281 -13.841 -10.453 1.00 91.94 393 HIS A O 1
ATOM 3148 N N . CYS A 1 394 ? 21.245 -13.929 -11.379 1.00 91.00 394 CYS A N 1
ATOM 3149 C CA . CYS A 1 394 ? 21.530 -15.102 -12.195 1.00 91.00 394 CYS A CA 1
ATOM 3150 C C . CYS A 1 394 ? 22.312 -14.705 -13.453 1.00 91.00 394 CYS A C 1
ATOM 3152 O O . CYS A 1 394 ? 22.312 -13.548 -13.875 1.00 91.00 394 CYS A O 1
ATOM 3154 N N . LYS A 1 395 ? 23.002 -15.672 -14.056 1.00 90.31 395 LYS A N 1
ATOM 3155 C CA . LYS A 1 395 ? 23.782 -15.472 -15.279 1.00 90.31 395 LYS A CA 1
ATOM 3156 C C . LYS A 1 395 ? 23.331 -16.446 -16.345 1.00 90.31 395 LYS A C 1
ATOM 3158 O O . LYS A 1 395 ? 23.207 -17.639 -16.067 1.00 90.31 395 LYS A O 1
ATOM 3163 N N . ASP A 1 396 ? 23.136 -15.919 -17.545 1.00 87.12 396 ASP A N 1
ATOM 3164 C CA . ASP A 1 396 ? 22.909 -16.760 -18.706 1.00 87.12 396 ASP A CA 1
ATOM 3165 C C . ASP A 1 396 ? 24.200 -17.498 -19.071 1.00 87.12 396 ASP A C 1
ATOM 3167 O O . ASP A 1 396 ? 25.302 -16.943 -19.009 1.00 87.12 396 ASP A O 1
ATOM 3171 N N . GLN A 1 397 ? 24.053 -18.767 -19.422 1.00 83.56 397 GLN A N 1
ATOM 3172 C CA . GLN A 1 397 ? 25.116 -19.587 -19.971 1.00 83.56 397 GLN A CA 1
ATOM 3173 C C . GLN A 1 397 ? 24.764 -19.886 -21.424 1.00 83.56 397 GLN A C 1
ATOM 3175 O O . GLN A 1 397 ? 23.847 -20.665 -21.687 1.00 83.56 397 GLN A O 1
ATOM 3180 N N . GLU A 1 398 ? 25.500 -19.290 -22.359 1.00 67.75 398 GLU A N 1
ATOM 3181 C CA . GLU A 1 398 ? 25.350 -19.596 -23.781 1.00 67.75 398 GLU A CA 1
ATOM 3182 C C . GLU A 1 398 ? 25.667 -21.087 -24.015 1.00 67.75 398 GLU A C 1
ATOM 3184 O O . GLU A 1 398 ? 26.788 -21.547 -23.776 1.00 67.75 398 GLU A O 1
ATOM 3189 N N . GLU A 1 399 ? 24.664 -21.874 -24.426 1.00 61.72 399 GLU A N 1
ATOM 3190 C CA . GLU A 1 399 ? 24.883 -23.256 -24.866 1.00 61.72 399 GLU A CA 1
ATOM 3191 C C . GLU A 1 399 ? 25.577 -23.235 -26.237 1.00 61.72 399 GLU A C 1
ATOM 3193 O O . GLU A 1 399 ? 25.087 -22.628 -27.190 1.00 61.72 399 GLU A O 1
ATOM 3198 N N . ILE A 1 400 ? 26.699 -23.950 -26.361 1.00 53.38 400 ILE A N 1
ATOM 3199 C CA . ILE A 1 400 ? 27.235 -24.343 -27.668 1.00 53.38 400 ILE A CA 1
ATOM 3200 C C . ILE A 1 400 ? 26.242 -25.364 -28.232 1.00 53.38 400 ILE A C 1
ATOM 3202 O O . ILE A 1 400 ? 26.029 -26.411 -27.626 1.00 53.38 400 ILE A O 1
ATOM 3206 N N . SER A 1 401 ? 25.601 -25.012 -29.346 1.00 43.47 401 SER A N 1
ATOM 3207 C CA . SER A 1 401 ? 24.564 -25.787 -30.033 1.00 43.47 401 SER A CA 1
ATOM 3208 C C . SER A 1 401 ? 24.852 -27.292 -30.063 1.00 43.47 401 SER A C 1
ATOM 3210 O O . SER A 1 401 ? 25.869 -27.698 -30.628 1.00 43.47 401 SER A O 1
ATOM 3212 N N . ASP A 1 402 ? 23.932 -28.103 -29.537 1.00 45.91 402 ASP A N 1
ATOM 3213 C CA . ASP A 1 402 ? 23.897 -29.545 -29.795 1.00 45.91 402 ASP A CA 1
ATOM 3214 C C . ASP A 1 402 ? 22.499 -29.976 -30.273 1.00 45.91 402 ASP A C 1
ATOM 3216 O O . ASP A 1 402 ? 21.470 -29.437 -29.840 1.00 45.91 402 ASP A O 1
ATOM 3220 N N . ASP A 1 403 ? 22.498 -30.906 -31.226 1.00 40.69 403 ASP A N 1
ATOM 3221 C CA . ASP A 1 403 ? 21.397 -31.283 -32.116 1.00 40.69 403 ASP A CA 1
ATOM 3222 C C . ASP A 1 403 ? 20.203 -31.891 -31.351 1.00 40.69 403 ASP A C 1
ATOM 3224 O O . ASP A 1 403 ? 20.175 -33.073 -31.008 1.00 40.69 403 ASP A O 1
ATOM 3228 N N . GLY A 1 404 ? 19.167 -31.082 -31.095 1.00 51.28 404 GLY A N 1
ATOM 3229 C CA . GLY A 1 404 ? 17.947 -31.534 -30.407 1.00 51.28 404 GLY A CA 1
ATOM 3230 C C . GLY A 1 404 ? 16.803 -30.513 -30.349 1.00 51.28 404 GLY A C 1
ATOM 3231 O O . GLY A 1 404 ? 16.067 -30.469 -29.363 1.00 51.28 404 GLY A O 1
ATOM 3232 N N . ALA A 1 405 ? 16.657 -29.664 -31.373 1.00 51.62 405 ALA A N 1
ATOM 3233 C CA . ALA A 1 405 ? 15.849 -28.436 -31.323 1.00 51.62 405 ALA A CA 1
ATOM 3234 C C . ALA A 1 405 ? 14.342 -28.636 -31.022 1.00 51.62 405 ALA A C 1
ATOM 3236 O O . ALA A 1 405 ? 13.773 -27.900 -30.220 1.00 51.62 405 ALA A O 1
ATOM 3237 N N . ALA A 1 406 ? 13.691 -29.652 -31.603 1.00 51.38 406 ALA A N 1
ATOM 3238 C CA . ALA A 1 406 ? 12.225 -29.780 -31.549 1.00 51.38 406 ALA A CA 1
ATOM 3239 C C . ALA A 1 406 ? 11.666 -30.198 -30.170 1.00 51.38 406 ALA A C 1
ATOM 3241 O O . ALA A 1 406 ? 10.576 -29.780 -29.783 1.00 51.38 406 ALA A O 1
ATOM 3242 N N . GLY A 1 407 ? 12.399 -31.022 -29.409 1.00 58.72 407 GLY A N 1
ATOM 3243 C CA . GLY A 1 407 ? 11.985 -31.456 -28.066 1.00 58.72 407 GLY A CA 1
ATOM 3244 C C . GLY A 1 407 ? 12.210 -30.388 -26.990 1.00 58.72 407 GLY A C 1
ATOM 3245 O O . GLY A 1 407 ? 11.438 -30.307 -26.033 1.00 58.72 407 GLY A O 1
ATOM 3246 N N . LYS A 1 408 ? 13.236 -29.542 -27.170 1.00 67.00 408 LYS A N 1
ATOM 3247 C CA . LYS A 1 408 ? 13.531 -28.407 -26.285 1.00 67.00 408 LYS A CA 1
ATOM 3248 C C . LYS A 1 408 ? 12.461 -27.314 -26.412 1.00 67.00 408 LYS A C 1
ATOM 3250 O O . LYS A 1 408 ? 11.975 -26.837 -25.393 1.00 67.00 408 LYS A O 1
ATOM 3255 N N . GLU A 1 409 ? 12.014 -26.987 -27.626 1.00 75.06 409 GLU A N 1
ATOM 3256 C CA . GLU A 1 409 ? 11.018 -25.927 -27.865 1.00 75.06 409 GLU A CA 1
ATOM 3257 C C . GLU A 1 409 ? 9.654 -26.209 -27.204 1.00 75.06 409 GLU A C 1
ATOM 3259 O O . GLU A 1 409 ? 9.105 -25.353 -26.506 1.00 75.06 409 GLU A O 1
ATOM 3264 N N . GLU A 1 410 ? 9.131 -27.433 -27.334 1.00 81.31 410 GLU A N 1
ATOM 3265 C CA . GLU A 1 410 ? 7.881 -27.831 -26.668 1.00 81.31 410 GLU A CA 1
ATOM 3266 C C . GLU A 1 410 ? 8.027 -27.833 -25.134 1.00 81.31 410 GLU A C 1
ATOM 3268 O O . GLU A 1 410 ? 7.091 -27.480 -24.412 1.00 81.31 410 GLU A O 1
ATOM 3273 N N . GLY A 1 411 ? 9.211 -28.184 -24.618 1.00 81.94 411 GLY A N 1
ATOM 3274 C CA . GLY A 1 411 ? 9.534 -28.092 -23.193 1.00 81.94 411 GLY A CA 1
ATOM 3275 C C . GLY A 1 411 ? 9.479 -26.653 -22.672 1.00 81.94 411 GLY A C 1
ATOM 3276 O O . GLY A 1 411 ? 8.797 -26.392 -21.678 1.00 81.94 411 GLY A O 1
ATOM 3277 N N . ILE A 1 412 ? 10.123 -25.713 -23.373 1.00 84.50 412 ILE A N 1
ATOM 3278 C CA . ILE A 1 412 ? 10.110 -24.276 -23.045 1.00 84.50 412 ILE A CA 1
ATOM 3279 C C . ILE A 1 412 ? 8.672 -23.762 -23.064 1.00 84.50 412 ILE A C 1
ATOM 3281 O O . ILE A 1 412 ? 8.209 -23.175 -22.085 1.00 84.50 412 ILE A O 1
ATOM 3285 N N . ARG A 1 413 ? 7.925 -24.052 -24.134 1.00 86.38 413 ARG A N 1
ATOM 3286 C CA . ARG A 1 413 ? 6.525 -23.642 -24.262 1.00 86.38 413 ARG A CA 1
ATOM 3287 C C . ARG A 1 413 ? 5.667 -24.146 -23.100 1.00 86.38 413 ARG A C 1
ATOM 3289 O O . ARG A 1 413 ? 4.840 -23.396 -22.590 1.00 86.38 413 ARG A O 1
ATOM 3296 N N . ARG A 1 414 ? 5.848 -25.392 -22.653 1.00 85.62 414 ARG A N 1
ATOM 3297 C CA . ARG A 1 414 ? 5.104 -25.939 -21.503 1.00 85.62 414 ARG A CA 1
ATOM 3298 C C . ARG A 1 414 ? 5.536 -25.340 -20.170 1.00 85.62 414 ARG A C 1
ATOM 3300 O O . ARG A 1 414 ? 4.683 -25.152 -19.308 1.00 85.62 414 ARG A O 1
ATOM 3307 N N . CYS A 1 415 ? 6.830 -25.083 -19.996 1.00 87.19 415 CYS A N 1
ATOM 3308 C CA . CYS A 1 415 ? 7.389 -24.512 -18.774 1.00 87.19 415 CYS A CA 1
ATOM 3309 C C . CYS A 1 415 ? 6.954 -23.051 -18.589 1.00 87.19 415 CYS A C 1
ATOM 3311 O O . CYS A 1 415 ? 6.421 -22.693 -17.544 1.00 87.19 415 CYS A O 1
ATOM 3313 N N . PHE A 1 416 ? 7.134 -22.214 -19.613 1.00 90.19 416 PHE A N 1
ATOM 3314 C CA . PHE A 1 416 ? 6.855 -20.776 -19.543 1.00 90.19 416 PHE A CA 1
ATOM 3315 C C . PHE A 1 416 ? 5.407 -20.417 -19.896 1.00 90.19 416 PHE A C 1
ATOM 3317 O O . PHE A 1 416 ? 4.899 -19.399 -19.435 1.00 90.19 416 PHE A O 1
ATOM 3324 N N . GLY A 1 417 ? 4.694 -21.270 -20.638 1.00 88.81 417 GLY A N 1
ATOM 3325 C CA . GLY A 1 417 ? 3.316 -21.003 -21.066 1.00 88.81 417 GLY A CA 1
ATOM 3326 C C . GLY A 1 417 ? 2.275 -20.941 -19.947 1.00 88.81 417 GLY A C 1
ATOM 3327 O O . GLY A 1 417 ? 1.158 -20.484 -20.181 1.00 88.81 417 GLY A O 1
ATOM 3328 N N . ARG A 1 418 ? 2.625 -21.392 -18.736 1.00 87.94 418 ARG A N 1
ATOM 3329 C CA . ARG A 1 418 ? 1.778 -21.334 -17.529 1.00 87.94 418 ARG A CA 1
ATOM 3330 C C . ARG A 1 418 ? 2.291 -20.355 -16.477 1.00 87.94 418 ARG A C 1
ATOM 3332 O O . ARG A 1 418 ? 1.759 -20.317 -15.367 1.00 87.94 418 ARG A O 1
ATOM 3339 N N . LEU A 1 419 ? 3.320 -19.583 -16.814 1.00 93.38 419 LEU A N 1
ATOM 3340 C CA . LEU A 1 419 ? 3.895 -18.618 -15.900 1.00 93.38 419 LEU A CA 1
ATOM 3341 C C . LEU A 1 419 ? 2.909 -17.464 -15.685 1.00 93.38 419 LEU A C 1
ATOM 3343 O O . LEU A 1 419 ? 2.446 -16.845 -16.639 1.00 93.38 419 LEU A O 1
ATOM 3347 N N . TRP A 1 420 ? 2.586 -17.190 -14.424 1.00 94.62 420 TRP A N 1
ATOM 3348 C CA . TRP A 1 420 ? 1.727 -16.081 -14.005 1.00 94.62 420 TRP A CA 1
ATOM 3349 C C . TRP A 1 420 ? 2.542 -14.911 -13.465 1.00 94.62 420 TRP A C 1
ATOM 3351 O O . TRP A 1 420 ? 2.144 -13.762 -13.653 1.00 94.62 420 TRP A O 1
ATOM 3361 N N . VAL A 1 421 ? 3.678 -15.196 -12.822 1.00 97.12 421 VAL A N 1
ATOM 3362 C CA . VAL A 1 421 ? 4.553 -14.193 -12.210 1.00 97.12 421 VAL A CA 1
ATOM 3363 C C . VAL A 1 421 ? 6.005 -14.453 -12.588 1.00 97.12 421 VAL A C 1
ATOM 3365 O O . VAL A 1 421 ? 6.523 -15.552 -12.373 1.00 97.12 421 VAL A O 1
ATOM 3368 N N . LEU A 1 422 ? 6.662 -13.420 -13.111 1.00 97.62 422 LEU A N 1
ATOM 3369 C CA . LEU A 1 422 ? 8.084 -13.423 -13.430 1.00 97.62 422 LEU A CA 1
ATOM 3370 C C . LEU A 1 422 ? 8.771 -12.255 -12.723 1.00 97.62 422 LEU A C 1
ATOM 3372 O O . LEU A 1 422 ? 8.421 -11.095 -12.937 1.00 97.62 422 LEU A O 1
ATOM 3376 N N . VAL A 1 423 ? 9.768 -12.571 -11.901 1.00 97.56 423 VAL A N 1
ATOM 3377 C CA . VAL A 1 423 ? 10.615 -11.592 -11.216 1.00 97.56 423 VAL A CA 1
ATOM 3378 C C . VAL A 1 423 ? 12.054 -11.772 -11.690 1.00 97.56 423 VAL A C 1
ATOM 3380 O O . VAL A 1 423 ? 12.609 -12.860 -11.566 1.00 97.56 423 VAL A O 1
ATOM 3383 N N . VAL A 1 424 ? 12.665 -10.716 -12.222 1.00 96.88 424 VAL A N 1
ATOM 3384 C CA . VAL A 1 424 ? 14.037 -10.695 -12.743 1.00 96.88 424 VAL A CA 1
ATOM 3385 C C . VAL A 1 424 ? 14.780 -9.526 -12.100 1.00 96.88 424 VAL A C 1
ATOM 3387 O O . VAL A 1 424 ? 14.549 -8.367 -12.436 1.00 96.88 424 VAL A O 1
ATOM 3390 N N . ARG A 1 425 ? 15.668 -9.813 -11.145 1.00 94.75 425 ARG A N 1
ATOM 3391 C CA . ARG A 1 425 ? 16.451 -8.808 -10.411 1.00 94.75 425 ARG A CA 1
ATOM 3392 C C . ARG A 1 425 ? 17.934 -8.980 -10.698 1.00 94.75 425 ARG A C 1
ATOM 3394 O O . ARG A 1 425 ? 18.463 -10.086 -10.578 1.00 94.75 425 ARG A O 1
ATOM 3401 N N . TYR A 1 426 ? 18.596 -7.891 -11.084 1.00 93.62 426 TYR A N 1
ATOM 3402 C CA . TYR A 1 426 ? 20.042 -7.810 -11.323 1.00 93.62 426 TYR A CA 1
ATOM 3403 C C . TYR A 1 426 ? 20.582 -8.966 -12.186 1.00 93.62 426 TYR A C 1
ATOM 3405 O O . TYR A 1 426 ? 21.685 -9.466 -11.978 1.00 93.62 426 TYR A O 1
ATOM 3413 N N . THR A 1 427 ? 19.760 -9.421 -13.129 1.00 93.31 427 THR A N 1
ATOM 3414 C CA . THR A 1 427 ? 19.981 -10.578 -14.000 1.00 93.31 427 THR A CA 1
ATOM 3415 C C . THR A 1 427 ? 19.846 -10.080 -15.441 1.00 93.31 427 THR A C 1
ATOM 3417 O O . THR A 1 427 ? 18.878 -9.363 -15.708 1.00 93.31 427 THR A O 1
ATOM 3420 N N . PRO A 1 428 ? 20.766 -10.418 -16.369 1.00 91.75 428 PRO A N 1
ATOM 3421 C CA . PRO A 1 428 ? 20.626 -10.049 -17.779 1.00 91.75 428 PRO A CA 1
ATOM 3422 C C . PRO A 1 428 ? 19.278 -10.528 -18.320 1.00 91.75 428 PRO A C 1
ATOM 3424 O O . PRO A 1 428 ? 18.964 -11.709 -18.213 1.00 91.75 428 PRO A O 1
ATOM 3427 N N . CYS A 1 429 ? 18.448 -9.630 -18.847 1.00 92.31 429 CYS A N 1
ATOM 3428 C CA . CYS A 1 429 ? 17.061 -9.971 -19.158 1.00 92.31 429 CYS A CA 1
ATOM 3429 C C . CYS A 1 429 ? 16.758 -10.102 -20.652 1.00 92.31 429 CYS A C 1
ATOM 3431 O O . CYS A 1 429 ? 15.707 -10.637 -20.977 1.00 92.31 429 CYS A O 1
ATOM 3433 N N . ASP A 1 430 ? 17.658 -9.708 -21.558 1.00 88.19 430 ASP A N 1
ATOM 3434 C CA . ASP A 1 430 ? 17.379 -9.680 -23.006 1.00 88.19 430 ASP A CA 1
ATOM 3435 C C . ASP A 1 430 ? 16.989 -11.043 -23.587 1.00 88.19 430 ASP A C 1
ATOM 3437 O O . ASP A 1 430 ? 16.140 -11.124 -24.470 1.00 88.19 430 ASP A O 1
ATOM 3441 N N . GLN A 1 431 ? 17.569 -12.131 -23.071 1.00 89.00 431 GLN A N 1
ATOM 3442 C CA . GLN A 1 431 ? 17.259 -13.486 -23.537 1.00 89.00 431 GLN A CA 1
ATOM 3443 C C . GLN A 1 431 ? 15.899 -13.973 -23.014 1.00 89.00 431 GLN A C 1
ATOM 3445 O O . GLN A 1 431 ? 15.043 -14.411 -23.788 1.00 89.00 431 GLN A O 1
ATOM 3450 N N . ILE A 1 432 ? 15.669 -13.872 -21.698 1.00 91.38 432 ILE A N 1
ATOM 3451 C CA . ILE A 1 432 ? 14.425 -14.341 -21.061 1.00 91.38 432 ILE A CA 1
ATOM 3452 C C . ILE A 1 432 ? 13.226 -13.428 -21.359 1.00 91.38 432 ILE A C 1
ATOM 3454 O O . ILE A 1 432 ? 12.094 -13.899 -21.400 1.00 91.38 432 ILE A O 1
ATOM 3458 N N . LEU A 1 433 ? 13.464 -12.141 -21.610 1.00 93.12 433 LEU A N 1
ATOM 3459 C CA . LEU A 1 433 ? 12.474 -11.158 -22.061 1.00 93.12 433 LEU A CA 1
ATOM 3460 C C . LEU A 1 433 ? 12.639 -10.835 -23.550 1.00 93.12 433 LEU A C 1
ATOM 3462 O O . LEU A 1 433 ? 12.293 -9.740 -23.987 1.00 93.12 433 LEU A O 1
ATOM 3466 N N . SER A 1 434 ? 13.145 -11.789 -24.333 1.00 91.31 434 SER A N 1
ATOM 3467 C CA . SER A 1 434 ? 13.134 -11.683 -25.788 1.00 91.31 434 SER A CA 1
ATOM 3468 C C . SER A 1 434 ? 11.701 -11.729 -26.321 1.00 91.31 434 SER A C 1
ATOM 3470 O O . SER A 1 434 ? 10.811 -12.338 -25.717 1.00 91.31 434 SER A O 1
ATOM 3472 N N . ALA A 1 435 ? 11.471 -11.137 -27.495 1.00 90.19 435 ALA A N 1
ATOM 3473 C CA . ALA A 1 435 ? 10.176 -11.194 -28.178 1.00 90.19 435 ALA A CA 1
ATOM 3474 C C . ALA A 1 435 ? 9.607 -12.627 -28.270 1.00 90.19 435 ALA A C 1
ATOM 3476 O O . ALA A 1 435 ? 8.441 -12.841 -27.946 1.00 90.19 435 ALA A O 1
ATOM 3477 N N . GLN A 1 436 ? 10.443 -13.610 -28.630 1.00 89.44 436 GLN A N 1
ATOM 3478 C CA . GLN A 1 436 ? 10.045 -15.018 -28.738 1.00 89.44 436 GLN A CA 1
ATOM 3479 C C . GLN A 1 436 ? 9.586 -15.593 -27.393 1.00 89.44 436 GLN A C 1
ATOM 3481 O O . GLN A 1 436 ? 8.552 -16.254 -27.330 1.00 89.44 436 GLN A O 1
ATOM 3486 N N . MET A 1 437 ? 10.337 -15.354 -26.316 1.00 91.00 437 MET A N 1
ATOM 3487 C CA . MET A 1 437 ? 9.988 -15.892 -25.003 1.00 91.00 437 MET A CA 1
ATOM 3488 C C . MET A 1 437 ? 8.719 -15.229 -24.456 1.00 91.00 437 MET A C 1
ATOM 3490 O O . MET A 1 437 ? 7.843 -15.909 -23.922 1.00 91.00 437 MET A O 1
ATOM 3494 N N . MET A 1 438 ? 8.572 -13.914 -24.636 1.00 92.44 438 MET A N 1
ATOM 3495 C CA . MET A 1 438 ? 7.364 -13.189 -24.232 1.00 92.44 438 MET A CA 1
ATOM 3496 C C . MET A 1 438 ? 6.110 -13.675 -24.967 1.00 92.44 438 MET A C 1
ATOM 3498 O O . MET A 1 438 ? 5.051 -13.759 -24.347 1.00 92.44 438 MET A O 1
ATOM 3502 N N . ASP A 1 439 ? 6.224 -14.068 -26.239 1.00 91.44 439 ASP A N 1
ATOM 3503 C CA . ASP A 1 439 ? 5.111 -14.655 -26.999 1.00 91.44 439 ASP A CA 1
ATOM 3504 C C . ASP A 1 439 ? 4.664 -16.016 -26.417 1.00 91.44 439 ASP A C 1
ATOM 3506 O O . ASP A 1 439 ? 3.488 -16.380 -26.505 1.00 91.44 439 ASP A O 1
ATOM 3510 N N . LEU A 1 440 ? 5.568 -16.755 -25.757 1.00 90.94 440 LEU A N 1
ATOM 3511 C CA . LEU A 1 440 ? 5.232 -17.987 -25.031 1.00 90.94 440 LEU A CA 1
ATOM 3512 C C . LEU A 1 440 ? 4.563 -17.705 -23.678 1.00 90.94 440 LEU A C 1
ATOM 3514 O O . LEU A 1 440 ? 3.751 -18.507 -23.223 1.00 90.94 440 LEU A O 1
ATOM 3518 N N . MET A 1 441 ? 4.853 -16.565 -23.049 1.00 92.38 441 MET A N 1
ATOM 3519 C CA . MET A 1 441 ? 4.369 -16.174 -21.717 1.00 92.38 441 MET A CA 1
ATOM 3520 C C . MET A 1 441 ? 2.982 -15.502 -21.748 1.00 92.38 441 MET A C 1
ATOM 3522 O O . MET A 1 441 ? 2.713 -14.539 -21.033 1.00 92.38 441 MET A O 1
ATOM 3526 N N . ALA A 1 442 ? 2.056 -16.023 -22.556 1.00 87.50 442 ALA A N 1
ATOM 3527 C CA . ALA A 1 442 ? 0.738 -15.415 -22.770 1.00 87.50 442 ALA A CA 1
ATOM 3528 C C . ALA A 1 442 ? -0.139 -15.314 -21.501 1.00 87.50 442 ALA A C 1
ATOM 3530 O O . ALA A 1 442 ? -1.062 -14.499 -21.461 1.00 87.50 442 ALA A O 1
ATOM 3531 N N . GLN A 1 443 ? 0.121 -16.131 -20.472 1.00 89.75 443 GLN A N 1
ATOM 3532 C CA . GLN A 1 443 ? -0.603 -16.118 -19.189 1.00 89.75 443 GLN A CA 1
ATOM 3533 C C . GLN A 1 443 ? 0.041 -15.220 -18.121 1.00 89.75 443 GLN A C 1
ATOM 3535 O O . GLN A 1 443 ? -0.451 -15.181 -16.991 1.00 89.75 443 GLN A O 1
ATOM 3540 N N . LEU A 1 444 ? 1.122 -14.506 -18.454 1.00 94.12 444 LEU A N 1
ATOM 3541 C CA . LEU A 1 444 ? 1.837 -13.673 -17.497 1.00 94.12 444 LEU A CA 1
ATOM 3542 C C . LEU A 1 444 ? 0.966 -12.493 -17.056 1.00 94.12 444 LEU A C 1
ATOM 3544 O O . LEU A 1 444 ? 0.469 -11.723 -17.879 1.00 94.12 444 LEU A O 1
ATOM 3548 N N . ARG A 1 445 ? 0.793 -12.368 -15.739 1.00 93.12 445 ARG A N 1
ATOM 3549 C CA . ARG A 1 445 ? -0.025 -11.342 -15.081 1.00 93.12 445 ARG A CA 1
ATOM 3550 C C . ARG A 1 445 ? 0.820 -10.324 -14.335 1.00 93.12 445 ARG A C 1
ATOM 3552 O O . ARG A 1 445 ? 0.420 -9.167 -14.227 1.00 93.12 445 ARG A O 1
ATOM 3559 N N . GLU A 1 446 ? 1.978 -10.733 -13.832 1.00 95.81 446 GLU A N 1
ATOM 3560 C CA . GLU A 1 446 ? 2.901 -9.841 -13.142 1.00 95.81 446 GLU A CA 1
ATOM 3561 C C . GLU A 1 446 ? 4.325 -10.022 -13.657 1.00 95.81 446 GLU A C 1
ATOM 3563 O O . GLU A 1 446 ? 4.863 -11.132 -13.670 1.00 95.81 446 GLU A O 1
ATOM 3568 N N . LEU A 1 447 ? 4.925 -8.907 -14.066 1.00 97.25 447 LEU A N 1
ATOM 3569 C CA . LEU A 1 447 ? 6.318 -8.829 -14.480 1.00 97.25 447 LEU A CA 1
ATOM 3570 C C . LEU A 1 447 ? 7.031 -7.791 -13.615 1.00 97.25 447 LEU A C 1
ATOM 3572 O O . LEU A 1 447 ? 6.634 -6.627 -13.590 1.00 97.25 447 LEU A O 1
ATOM 3576 N N . ASN A 1 448 ? 8.085 -8.217 -12.922 1.00 97.38 448 ASN A N 1
ATOM 3577 C CA . ASN A 1 448 ? 8.946 -7.350 -12.127 1.00 97.38 448 ASN A CA 1
ATOM 3578 C C . ASN A 1 448 ? 10.388 -7.459 -12.623 1.00 97.38 448 ASN A C 1
ATOM 3580 O O . ASN A 1 448 ? 11.017 -8.505 -12.483 1.00 97.38 448 ASN A O 1
ATOM 3584 N N . VAL A 1 449 ? 10.905 -6.377 -13.192 1.00 97.62 449 VAL A N 1
ATOM 3585 C CA . VAL A 1 449 ? 12.279 -6.243 -13.663 1.00 97.62 449 VAL A CA 1
ATOM 3586 C C . VAL A 1 449 ? 12.969 -5.179 -12.821 1.00 97.62 449 VAL A C 1
ATOM 3588 O O . VAL A 1 449 ? 12.504 -4.043 -12.737 1.00 97.62 449 VAL A O 1
ATOM 3591 N N . MET A 1 450 ? 14.088 -5.531 -12.194 1.00 96.50 450 MET A N 1
ATOM 3592 C CA . MET A 1 450 ? 14.882 -4.599 -11.399 1.00 96.50 450 MET A CA 1
ATOM 3593 C C . MET A 1 450 ? 16.355 -4.686 -11.767 1.00 96.50 450 MET A C 1
ATOM 3595 O O . MET A 1 450 ? 16.918 -5.777 -11.786 1.00 96.50 450 MET A O 1
ATOM 3599 N N . GLY A 1 451 ? 17.012 -3.546 -11.973 1.00 96.19 451 GLY A N 1
ATOM 3600 C CA . GLY A 1 451 ? 18.454 -3.532 -12.217 1.00 96.19 451 GLY A CA 1
ATOM 3601 C C . GLY A 1 451 ? 18.865 -4.140 -13.558 1.00 96.19 451 GLY A C 1
ATOM 3602 O O . GLY A 1 451 ? 19.976 -4.663 -13.656 1.00 96.19 451 GLY A O 1
ATOM 3603 N N . ALA A 1 452 ? 17.985 -4.115 -14.564 1.00 95.38 452 ALA A N 1
ATOM 3604 C CA . ALA A 1 452 ? 18.335 -4.528 -15.917 1.00 95.38 452 ALA A CA 1
ATOM 3605 C C . ALA A 1 452 ? 19.367 -3.568 -16.525 1.00 95.38 452 ALA A C 1
ATOM 3607 O O . ALA A 1 452 ? 19.353 -2.365 -16.244 1.00 95.38 452 ALA A O 1
ATOM 3608 N N . GLN A 1 453 ? 20.268 -4.113 -17.345 1.00 93.12 453 GLN A N 1
ATOM 3609 C CA . GLN A 1 453 ? 21.328 -3.360 -18.006 1.00 93.12 453 GLN A CA 1
ATOM 3610 C C . GLN A 1 453 ? 21.078 -3.313 -19.511 1.00 93.12 453 GLN A C 1
ATOM 3612 O O . GLN A 1 453 ? 21.166 -4.337 -20.169 1.00 93.12 453 GLN A O 1
ATOM 3617 N N . ASP A 1 454 ? 20.807 -2.113 -20.017 1.00 90.81 454 ASP A N 1
ATOM 3618 C CA . ASP A 1 454 ? 20.628 -1.786 -21.436 1.00 90.81 454 ASP A CA 1
ATOM 3619 C C . ASP A 1 454 ? 19.532 -2.605 -22.131 1.00 90.81 454 ASP A C 1
ATOM 3621 O O . ASP A 1 454 ? 19.681 -3.050 -23.263 1.00 90.81 454 ASP A O 1
ATOM 3625 N N . TRP A 1 455 ? 18.411 -2.794 -21.437 1.00 92.88 455 TRP A N 1
ATOM 3626 C CA . TRP A 1 455 ? 17.303 -3.603 -21.935 1.00 92.88 455 TRP A CA 1
ATOM 3627 C C . TRP A 1 455 ? 16.494 -2.867 -23.012 1.00 92.88 455 TRP A C 1
ATOM 3629 O O . TRP A 1 455 ? 16.060 -1.727 -22.804 1.00 92.88 455 TRP A O 1
ATOM 3639 N N . ASP A 1 456 ? 16.238 -3.542 -24.137 1.00 91.88 456 ASP A N 1
ATOM 3640 C CA . ASP A 1 456 ? 15.342 -3.060 -25.195 1.00 91.88 456 ASP A CA 1
ATOM 3641 C C . ASP A 1 456 ? 13.867 -3.235 -24.803 1.00 91.88 456 ASP A C 1
ATOM 3643 O O . ASP A 1 456 ? 13.203 -4.225 -25.135 1.00 91.88 456 ASP A O 1
ATOM 3647 N N . LEU A 1 457 ? 13.325 -2.231 -24.116 1.00 90.12 457 LEU A N 1
ATOM 3648 C CA . LEU A 1 457 ? 11.935 -2.224 -23.661 1.00 90.12 457 LEU A CA 1
ATOM 3649 C C . LEU A 1 457 ? 10.938 -2.246 -24.837 1.00 90.12 457 LEU A C 1
ATOM 3651 O O . LEU A 1 457 ? 9.812 -2.726 -24.695 1.00 90.12 457 LEU A O 1
ATOM 3655 N N . GLY A 1 458 ? 11.359 -1.808 -26.031 1.00 87.94 458 GLY A N 1
ATOM 3656 C CA . GLY A 1 458 ? 10.540 -1.803 -27.246 1.00 87.94 458 GLY A CA 1
ATOM 3657 C C . GLY A 1 458 ? 10.122 -3.199 -27.729 1.00 87.94 458 GLY A C 1
ATOM 3658 O O . GLY A 1 458 ? 9.200 -3.329 -28.542 1.00 87.94 458 GLY A O 1
ATOM 3659 N N . GLN A 1 459 ? 10.747 -4.269 -27.226 1.00 87.94 459 GLN A N 1
ATOM 3660 C CA . GLN A 1 459 ? 10.329 -5.640 -27.531 1.00 87.94 459 GLN A CA 1
ATOM 3661 C C . GLN A 1 459 ? 8.980 -6.008 -26.903 1.00 87.94 459 GLN A C 1
ATOM 3663 O O . GLN A 1 459 ? 8.278 -6.867 -27.444 1.00 87.94 459 GLN A O 1
ATOM 3668 N N . MET A 1 460 ? 8.590 -5.344 -25.810 1.00 87.38 460 MET A N 1
ATOM 3669 C CA . MET A 1 460 ? 7.324 -5.598 -25.114 1.00 87.38 460 MET A CA 1
ATOM 3670 C C . MET A 1 460 ? 6.089 -5.117 -25.880 1.00 87.38 460 MET A C 1
ATOM 3672 O O . MET A 1 460 ? 4.983 -5.563 -25.581 1.00 87.38 460 MET A O 1
ATOM 3676 N N . GLN A 1 461 ? 6.260 -4.224 -26.856 1.00 85.88 461 GLN A N 1
ATOM 3677 C CA . GLN A 1 461 ? 5.153 -3.649 -27.614 1.00 85.88 461 GLN A CA 1
ATOM 3678 C C . GLN A 1 461 ? 4.264 -4.747 -28.230 1.00 85.88 461 GLN A C 1
ATOM 3680 O O . GLN A 1 461 ? 4.773 -5.669 -28.877 1.00 85.88 461 GLN A O 1
ATOM 3685 N N . GLU A 1 462 ? 2.946 -4.628 -28.013 1.00 83.94 462 GLU A N 1
ATOM 3686 C CA . GLU A 1 462 ? 1.891 -5.566 -28.448 1.00 83.94 462 GLU A CA 1
ATOM 3687 C C . GLU A 1 462 ? 2.000 -6.995 -27.876 1.00 83.94 462 GLU A C 1
ATOM 3689 O O . GLU A 1 462 ? 1.330 -7.915 -28.350 1.00 83.94 462 GLU A O 1
ATOM 3694 N N . ARG A 1 463 ? 2.814 -7.201 -26.834 1.00 88.19 463 ARG A N 1
ATOM 3695 C CA . ARG A 1 463 ? 2.965 -8.492 -26.146 1.00 88.19 463 ARG A CA 1
ATOM 3696 C C . ARG A 1 463 ? 2.375 -8.455 -24.745 1.00 88.19 463 ARG A C 1
ATOM 3698 O O . ARG A 1 463 ? 2.055 -7.404 -24.201 1.00 88.19 463 ARG A O 1
ATOM 3705 N N . LEU A 1 464 ? 2.254 -9.645 -24.155 1.00 89.94 464 LEU A N 1
ATOM 3706 C CA . LEU A 1 464 ? 1.823 -9.841 -22.768 1.00 89.94 464 LEU A CA 1
ATOM 3707 C C . LEU A 1 464 ? 0.479 -9.138 -22.446 1.00 89.94 464 LEU A C 1
ATOM 3709 O O . LEU A 1 464 ? 0.380 -8.386 -21.475 1.00 89.94 464 LEU A O 1
ATOM 3713 N N . PRO A 1 465 ? -0.595 -9.400 -23.223 1.00 87.31 465 PRO A N 1
ATOM 3714 C CA . PRO A 1 465 ? -1.877 -8.690 -23.099 1.00 87.31 465 PRO A CA 1
ATOM 3715 C C . PRO A 1 465 ? -2.604 -8.933 -21.763 1.00 87.31 465 PRO A C 1
ATOM 3717 O O . PRO A 1 465 ? -3.563 -8.233 -21.439 1.00 87.31 465 PRO A O 1
ATOM 3720 N N . ASN A 1 466 ? -2.176 -9.940 -20.993 1.00 89.69 466 ASN A N 1
ATOM 3721 C CA . ASN A 1 466 ? -2.758 -10.308 -19.702 1.00 89.69 466 ASN A CA 1
ATOM 3722 C C . ASN A 1 466 ? -2.035 -9.701 -18.490 1.00 89.69 466 ASN A C 1
ATOM 3724 O O . ASN A 1 466 ? -2.424 -10.003 -17.362 1.00 89.69 466 ASN A O 1
ATOM 3728 N N . ILE A 1 467 ? -1.030 -8.841 -18.700 1.00 92.00 467 ILE A N 1
ATOM 3729 C CA . ILE A 1 467 ? -0.354 -8.153 -17.599 1.00 92.00 467 ILE A CA 1
ATOM 3730 C C . ILE A 1 467 ? -1.343 -7.272 -16.833 1.00 92.00 467 ILE A C 1
ATOM 3732 O O . ILE A 1 467 ? -2.019 -6.414 -17.400 1.00 92.00 467 ILE A O 1
ATOM 3736 N N . CYS A 1 468 ? -1.371 -7.486 -15.521 1.00 92.44 468 CYS A N 1
ATOM 3737 C CA . CYS A 1 468 ? -2.060 -6.672 -14.531 1.00 92.44 468 CYS A CA 1
ATOM 3738 C C . CYS A 1 468 ? -1.078 -5.740 -13.813 1.00 92.44 468 CYS A C 1
ATOM 3740 O O . CYS A 1 468 ? -1.380 -4.571 -13.606 1.00 92.44 468 CYS A O 1
ATOM 3742 N N . LYS A 1 469 ? 0.122 -6.229 -13.479 1.00 94.69 469 LYS A N 1
ATOM 3743 C CA . LYS A 1 469 ? 1.135 -5.455 -12.754 1.00 94.69 469 LYS A CA 1
ATOM 3744 C C . LYS A 1 469 ? 2.456 -5.473 -13.508 1.00 94.69 469 LYS A C 1
ATOM 3746 O O . LYS A 1 469 ? 3.032 -6.540 -13.724 1.00 94.69 469 LYS A O 1
ATOM 3751 N N . LEU A 1 470 ? 2.945 -4.295 -13.873 1.00 96.19 470 LEU A N 1
ATOM 3752 C CA . LEU A 1 470 ? 4.254 -4.129 -14.490 1.00 96.19 470 LEU A CA 1
ATOM 3753 C C . LEU A 1 470 ? 5.139 -3.284 -13.583 1.00 96.19 470 LEU A C 1
ATOM 3755 O O . LEU A 1 470 ? 4.796 -2.150 -13.257 1.00 96.19 470 LEU A O 1
ATOM 3759 N N . ARG A 1 471 ? 6.287 -3.833 -13.195 1.00 97.31 471 ARG A N 1
ATOM 3760 C CA . ARG A 1 471 ? 7.329 -3.102 -12.479 1.00 97.31 471 ARG A CA 1
ATOM 3761 C C . ARG A 1 471 ? 8.618 -3.178 -13.270 1.00 97.31 471 ARG A C 1
ATOM 3763 O O . ARG A 1 471 ? 9.133 -4.265 -13.502 1.00 97.31 471 ARG A O 1
ATOM 3770 N N . VAL A 1 472 ? 9.136 -2.032 -13.673 1.00 96.69 472 VAL A N 1
ATOM 3771 C CA . VAL A 1 472 ? 10.462 -1.884 -14.268 1.00 96.69 472 VAL A CA 1
ATOM 3772 C C . VAL A 1 472 ? 11.163 -0.840 -13.428 1.00 96.69 472 VAL A C 1
ATOM 3774 O O . VAL A 1 472 ? 10.757 0.314 -13.434 1.00 96.69 472 VAL A O 1
ATOM 3777 N N . THR A 1 473 ? 12.162 -1.236 -12.648 1.00 97.38 473 THR A N 1
ATOM 3778 C CA . THR A 1 473 ? 12.772 -0.339 -11.662 1.00 97.38 473 THR A CA 1
ATOM 3779 C C . THR A 1 473 ? 14.290 -0.379 -11.704 1.00 97.38 473 THR A C 1
ATOM 3781 O O . THR A 1 473 ? 14.888 -1.402 -12.044 1.00 97.38 473 THR A O 1
ATOM 3784 N N . LYS A 1 474 ? 14.944 0.730 -11.344 1.00 96.75 474 LYS A N 1
ATOM 3785 C CA . LYS A 1 474 ? 16.411 0.823 -11.201 1.00 96.75 474 LYS A CA 1
ATOM 3786 C C . LYS A 1 474 ? 17.191 0.303 -12.417 1.00 96.75 474 LYS A C 1
ATOM 3788 O O . LYS A 1 474 ? 18.279 -0.245 -12.253 1.00 96.75 474 LYS A O 1
ATOM 3793 N N . SER A 1 475 ? 16.618 0.402 -13.614 1.00 96.56 475 SER A N 1
ATOM 3794 C CA . SER A 1 475 ? 17.135 -0.236 -14.828 1.00 96.56 475 SER A CA 1
ATOM 3795 C C . SER A 1 475 ? 17.651 0.794 -15.828 1.00 96.56 475 SER A C 1
ATOM 3797 O O . SER A 1 475 ? 17.171 1.929 -15.873 1.00 96.56 475 SER A O 1
ATOM 3799 N N . THR A 1 476 ? 18.621 0.402 -16.654 1.00 95.25 476 THR A N 1
ATOM 3800 C CA . THR A 1 476 ? 18.989 1.158 -17.854 1.00 95.25 476 THR A CA 1
ATOM 3801 C C . THR A 1 476 ? 18.266 0.560 -19.054 1.00 95.25 476 THR A C 1
ATOM 3803 O O . THR A 1 476 ? 18.361 -0.639 -19.305 1.00 95.25 476 THR A O 1
ATOM 3806 N N . ILE A 1 477 ? 17.510 1.391 -19.766 1.00 92.69 477 ILE A N 1
ATOM 3807 C CA . ILE A 1 477 ? 16.610 0.958 -20.838 1.00 92.69 477 ILE A CA 1
ATOM 3808 C C . ILE A 1 477 ? 16.832 1.777 -22.105 1.00 92.69 477 ILE A C 1
ATOM 3810 O O . ILE A 1 477 ? 17.097 2.981 -22.046 1.00 92.69 477 ILE A O 1
ATOM 3814 N N . HIS A 1 478 ? 16.665 1.132 -23.250 1.00 90.88 478 HIS A N 1
ATOM 3815 C CA . HIS A 1 478 ? 16.545 1.790 -24.542 1.00 90.88 478 HIS A CA 1
ATOM 3816 C C . HIS A 1 478 ? 15.324 1.254 -25.289 1.00 90.88 478 HIS A C 1
ATOM 3818 O O . HIS A 1 478 ? 14.697 0.277 -24.885 1.00 90.88 478 HIS A O 1
ATOM 3824 N N . CYS A 1 479 ? 14.954 1.918 -26.376 1.00 86.88 479 CYS A N 1
ATOM 3825 C CA . CYS A 1 479 ? 13.956 1.411 -27.310 1.00 86.88 479 CYS A CA 1
ATOM 3826 C C . CYS A 1 479 ? 14.552 1.423 -28.713 1.00 86.88 479 CYS A C 1
ATOM 3828 O O . CYS A 1 479 ? 14.797 2.485 -29.284 1.00 86.88 479 CYS A O 1
ATOM 3830 N N . SER A 1 480 ? 14.801 0.236 -29.268 1.00 80.50 480 SER A N 1
ATOM 3831 C CA . SER A 1 480 ? 15.368 0.091 -30.616 1.00 80.50 480 SER A CA 1
ATOM 3832 C C . SER A 1 480 ? 14.361 0.455 -31.718 1.00 80.50 480 SER A C 1
ATOM 3834 O O . SER A 1 480 ? 14.735 0.864 -32.820 1.00 80.50 480 SER A O 1
ATOM 3836 N N . ARG A 1 481 ? 13.063 0.337 -31.417 1.00 68.81 481 ARG A N 1
ATOM 3837 C CA . ARG A 1 481 ? 11.958 0.720 -32.299 1.00 68.81 481 ARG A CA 1
ATOM 3838 C C . ARG A 1 481 ? 11.670 2.213 -32.175 1.00 68.81 481 ARG A C 1
ATOM 3840 O O . ARG A 1 481 ? 11.512 2.724 -31.072 1.00 68.81 481 ARG A O 1
ATOM 3847 N N . SER A 1 482 ? 11.533 2.900 -33.313 1.00 56.91 482 SER A N 1
ATOM 3848 C CA . SER A 1 482 ? 10.942 4.242 -33.345 1.00 56.91 482 SER A CA 1
ATOM 3849 C C . SER A 1 482 ? 9.477 4.115 -32.940 1.00 56.91 482 SER A C 1
ATOM 3851 O O . SER A 1 482 ? 8.637 3.695 -33.734 1.00 56.91 482 SER A O 1
ATOM 3853 N N . LEU A 1 483 ? 9.191 4.408 -31.676 1.00 60.09 483 LEU A N 1
ATOM 3854 C CA . LEU A 1 483 ? 7.831 4.447 -31.168 1.00 60.09 483 LEU A CA 1
ATOM 3855 C C . LEU A 1 483 ? 7.170 5.712 -31.727 1.00 60.09 483 LEU A C 1
ATOM 3857 O O . LEU A 1 483 ? 7.644 6.824 -31.488 1.00 60.09 483 LEU A O 1
ATOM 3861 N N . SER A 1 484 ? 6.080 5.554 -32.484 1.00 54.31 484 SER A N 1
ATOM 3862 C CA . SER A 1 484 ? 5.103 6.634 -32.640 1.00 54.31 484 SER A CA 1
ATOM 3863 C C . SER A 1 484 ? 4.632 7.069 -31.253 1.00 54.31 484 SER A C 1
ATOM 3865 O O . SER A 1 484 ? 4.651 6.273 -30.316 1.00 54.31 484 SER A O 1
ATOM 3867 N N . GLU A 1 485 ? 4.223 8.331 -31.113 1.00 53.81 485 GLU A N 1
ATOM 3868 C CA . GLU A 1 485 ? 4.022 9.034 -29.834 1.00 53.81 485 GLU A CA 1
ATOM 3869 C C . GLU A 1 485 ? 3.105 8.360 -28.778 1.00 53.81 485 GLU A C 1
ATOM 3871 O O . GLU A 1 485 ? 2.916 8.963 -27.726 1.00 53.81 485 GLU A O 1
ATOM 3876 N N . ASN A 1 486 ? 2.533 7.156 -28.965 1.00 56.53 486 ASN A N 1
ATOM 3877 C CA . ASN A 1 486 ? 1.492 6.617 -28.074 1.00 56.53 486 ASN A CA 1
ATOM 3878 C C . ASN A 1 486 ? 1.420 5.088 -27.812 1.00 56.53 486 ASN A C 1
ATOM 3880 O O . ASN A 1 486 ? 0.414 4.663 -27.245 1.00 56.53 486 ASN A O 1
ATOM 3884 N N . ASP A 1 487 ? 2.421 4.250 -28.128 1.00 67.75 487 ASP A N 1
ATOM 3885 C CA . ASP A 1 487 ? 2.120 2.808 -28.322 1.00 67.75 487 ASP A CA 1
ATOM 3886 C C . ASP A 1 487 ? 2.914 1.756 -27.513 1.00 67.75 487 ASP A C 1
ATOM 3888 O O . ASP A 1 487 ? 2.695 0.566 -27.740 1.00 67.75 487 ASP A O 1
ATOM 3892 N N . LEU A 1 488 ? 3.797 2.110 -26.562 1.00 78.56 488 LEU A N 1
ATOM 3893 C CA . LEU A 1 488 ? 4.628 1.095 -25.870 1.00 78.56 488 LEU A CA 1
ATOM 3894 C C . LEU A 1 488 ? 3.791 0.034 -25.131 1.00 78.56 488 LEU A C 1
ATOM 3896 O O . LEU A 1 488 ? 4.042 -1.159 -25.269 1.00 78.56 488 LEU A O 1
ATOM 3900 N N . PHE A 1 489 ? 2.780 0.471 -24.376 1.00 83.75 489 PHE A N 1
ATOM 3901 C CA . PHE A 1 489 ? 1.894 -0.408 -23.599 1.00 83.75 489 PHE A CA 1
ATOM 3902 C C . PHE A 1 489 ? 0.578 -0.722 -24.322 1.00 83.75 489 PHE A C 1
ATOM 3904 O O . PHE A 1 489 ? -0.419 -1.090 -23.689 1.00 83.75 489 PHE A O 1
ATOM 3911 N N . SER A 1 490 ? 0.555 -0.544 -25.646 1.00 79.62 490 SER A N 1
ATOM 3912 C CA . SER A 1 490 ? -0.609 -0.858 -26.470 1.00 79.62 490 SER A CA 1
ATOM 3913 C C . SER A 1 490 ? -0.992 -2.333 -26.318 1.00 79.62 490 SER A C 1
ATOM 3915 O O . SER A 1 490 ? -0.143 -3.223 -26.380 1.00 79.62 490 SER A O 1
ATOM 3917 N N . GLY A 1 491 ? -2.279 -2.591 -26.078 1.00 77.50 491 GLY A N 1
ATOM 3918 C CA . GLY A 1 491 ? -2.821 -3.940 -25.884 1.00 77.50 491 GLY A CA 1
ATOM 3919 C C . GLY A 1 491 ? -2.789 -4.450 -24.437 1.00 77.50 491 GLY A C 1
ATOM 3920 O O . GLY A 1 491 ? -3.462 -5.436 -24.134 1.00 77.50 491 GLY A O 1
ATOM 3921 N N . MET A 1 492 ? -2.113 -3.756 -23.515 1.00 86.25 492 MET A N 1
ATOM 3922 C CA . MET A 1 492 ? -2.041 -4.110 -22.086 1.00 86.25 492 MET A CA 1
ATOM 3923 C C . MET A 1 492 ? -3.237 -3.552 -21.293 1.00 86.25 492 MET A C 1
ATOM 3925 O O . MET A 1 492 ? -3.093 -2.846 -20.295 1.00 86.25 492 MET A O 1
ATOM 3929 N N . ASN A 1 493 ? -4.453 -3.848 -21.754 1.00 83.62 493 ASN A N 1
ATOM 3930 C CA . ASN A 1 493 ? -5.683 -3.235 -21.236 1.00 83.62 493 ASN A CA 1
ATOM 3931 C C . ASN A 1 493 ? -6.071 -3.685 -19.817 1.00 83.62 493 ASN A C 1
ATOM 3933 O O . ASN A 1 493 ? -6.909 -3.038 -19.198 1.00 83.62 493 ASN A O 1
ATOM 3937 N N . LYS A 1 494 ? -5.485 -4.780 -19.313 1.00 88.12 494 LYS A N 1
ATOM 3938 C CA . LYS A 1 494 ? -5.740 -5.328 -17.967 1.00 88.12 494 LYS A CA 1
ATOM 3939 C C . LYS A 1 494 ? -4.797 -4.787 -16.888 1.00 88.12 494 LYS A C 1
ATOM 3941 O O . LYS A 1 494 ? -4.914 -5.194 -15.733 1.00 88.12 494 LYS A O 1
ATOM 3946 N N . MET A 1 495 ? -3.865 -3.906 -17.254 1.00 90.56 495 MET A N 1
ATOM 3947 C CA . MET A 1 495 ? -2.879 -3.367 -16.325 1.00 90.56 495 MET A CA 1
ATOM 3948 C C . MET A 1 495 ? -3.555 -2.447 -15.303 1.00 90.56 495 MET A C 1
ATOM 3950 O O . MET A 1 495 ? -4.217 -1.485 -15.684 1.00 90.56 495 MET A O 1
ATOM 3954 N N . ASP A 1 496 ? -3.408 -2.751 -14.015 1.00 91.94 496 ASP A N 1
ATOM 3955 C CA . ASP A 1 496 ? -3.907 -1.969 -12.879 1.00 91.94 496 ASP A CA 1
ATOM 3956 C C . ASP A 1 496 ? -2.790 -1.200 -12.150 1.00 91.94 496 ASP A C 1
ATOM 3958 O O . ASP A 1 496 ? -3.062 -0.169 -11.525 1.00 91.94 496 ASP A O 1
ATOM 3962 N N . LEU A 1 497 ? -1.532 -1.632 -12.298 1.00 94.50 497 LEU A N 1
ATOM 3963 C CA . LEU A 1 497 ? -0.369 -1.016 -11.670 1.00 94.50 497 LEU A CA 1
ATOM 3964 C C . LEU A 1 497 ? 0.825 -0.939 -12.624 1.00 94.50 497 LEU A C 1
ATOM 3966 O O . LEU A 1 497 ? 1.254 -1.954 -13.179 1.00 94.50 497 LEU A O 1
ATOM 3970 N N . LEU A 1 498 ? 1.407 0.258 -12.716 1.00 95.44 498 LEU A N 1
ATOM 3971 C CA . LEU A 1 498 ? 2.697 0.510 -13.354 1.00 95.44 498 LEU A CA 1
ATOM 3972 C C . LEU A 1 498 ? 3.673 1.116 -12.341 1.00 95.44 498 LEU A C 1
ATOM 3974 O O . LEU A 1 498 ? 3.399 2.159 -11.754 1.00 95.44 498 LEU A O 1
ATOM 3978 N N . ASP A 1 499 ? 4.825 0.484 -12.169 1.00 97.19 499 ASP A N 1
ATOM 3979 C CA . ASP A 1 499 ? 5.953 1.015 -11.408 1.00 97.19 499 ASP A CA 1
ATOM 3980 C C . ASP A 1 499 ? 7.148 1.189 -12.343 1.00 97.19 499 ASP A C 1
ATOM 3982 O O . ASP A 1 499 ? 7.623 0.219 -12.933 1.00 97.19 499 ASP A O 1
ATOM 3986 N N . PHE A 1 500 ? 7.594 2.429 -12.508 1.00 96.00 500 PHE A N 1
ATOM 3987 C CA . PHE A 1 500 ? 8.660 2.818 -13.427 1.00 96.00 500 PHE A CA 1
ATOM 3988 C C . PHE A 1 500 ? 9.809 3.551 -12.714 1.00 96.00 500 PHE A C 1
ATOM 3990 O O . PHE A 1 500 ? 10.484 4.402 -13.297 1.00 96.00 500 PHE A O 1
ATOM 3997 N N . SER A 1 501 ? 9.998 3.237 -11.433 1.00 96.94 501 SER A N 1
ATOM 3998 C CA . SER A 1 501 ? 10.860 3.951 -10.487 1.00 96.94 501 SER A CA 1
ATOM 3999 C C . SER A 1 501 ? 12.365 3.800 -10.751 1.00 96.94 501 SER A C 1
ATOM 4001 O O . SER A 1 501 ? 12.875 2.691 -10.919 1.00 96.94 501 SER A O 1
ATOM 4003 N N . GLY A 1 502 ? 13.117 4.900 -10.708 1.00 96.38 502 GLY A N 1
ATOM 4004 C CA . GLY A 1 502 ? 14.585 4.908 -10.732 1.00 96.38 502 GLY A CA 1
ATOM 4005 C C . GLY A 1 502 ? 15.219 4.453 -12.050 1.00 96.38 502 GLY A C 1
ATOM 4006 O O . GLY A 1 502 ? 16.353 3.973 -12.054 1.00 96.38 502 GLY A O 1
ATOM 4007 N N . ASN A 1 503 ? 14.502 4.536 -13.173 1.00 96.12 503 ASN A N 1
ATOM 4008 C CA . ASN A 1 503 ? 15.036 4.116 -14.470 1.00 96.12 503 ASN A CA 1
ATOM 4009 C C . ASN A 1 503 ? 15.899 5.197 -15.134 1.00 96.12 503 ASN A C 1
ATOM 4011 O O . ASN A 1 503 ? 15.755 6.397 -14.893 1.00 96.12 503 ASN A O 1
ATOM 4015 N N . ARG A 1 504 ? 16.785 4.759 -16.030 1.00 95.00 504 ARG A N 1
ATOM 4016 C CA . ARG A 1 504 ? 17.553 5.621 -16.932 1.00 95.00 504 ARG A CA 1
ATOM 4017 C C . ARG A 1 504 ? 17.283 5.214 -18.369 1.00 95.00 504 ARG A C 1
ATOM 4019 O O . ARG A 1 504 ? 17.685 4.131 -18.789 1.00 95.00 504 ARG A O 1
ATOM 4026 N N . ILE A 1 505 ? 16.672 6.114 -19.124 1.00 92.12 505 ILE A N 1
ATOM 4027 C CA . ILE A 1 505 ? 16.444 5.937 -20.551 1.00 92.12 505 ILE A CA 1
ATOM 4028 C C . ILE A 1 505 ? 17.664 6.452 -21.313 1.00 92.12 505 ILE A C 1
ATOM 4030 O O . ILE A 1 505 ? 18.051 7.612 -21.168 1.00 92.12 505 ILE A O 1
ATOM 4034 N N . THR A 1 506 ? 18.307 5.581 -22.089 1.00 89.88 506 THR A N 1
ATOM 4035 C CA . THR A 1 506 ? 19.528 5.912 -22.841 1.00 89.88 506 THR A CA 1
ATOM 4036 C C . THR A 1 506 ? 19.223 6.377 -24.263 1.00 89.88 506 THR A C 1
ATOM 4038 O O . THR A 1 506 ? 19.935 7.238 -24.778 1.00 89.88 506 THR A O 1
ATOM 4041 N N . SER A 1 507 ? 18.175 5.841 -24.905 1.00 86.50 507 SER A N 1
ATOM 4042 C CA . SER A 1 507 ? 17.722 6.263 -26.239 1.00 86.50 507 SER A CA 1
ATOM 4043 C C . SER A 1 507 ? 16.333 5.715 -26.611 1.00 86.50 507 SER A C 1
ATOM 4045 O O . SER A 1 507 ? 15.841 4.760 -26.009 1.00 86.50 507 SER A O 1
ATOM 4047 N N . GLY A 1 508 ? 15.701 6.314 -27.627 1.00 77.56 508 GLY A N 1
ATOM 4048 C CA . GLY A 1 508 ? 14.528 5.767 -28.327 1.00 77.56 508 GLY A CA 1
ATOM 4049 C C . GLY A 1 508 ? 13.157 6.040 -27.698 1.00 77.56 508 GLY A C 1
ATOM 4050 O O . GLY A 1 508 ? 12.174 6.136 -28.427 1.00 77.56 508 GLY A O 1
ATOM 4051 N N . MET A 1 509 ? 13.082 6.224 -26.378 1.00 84.19 509 MET A N 1
ATOM 4052 C CA . MET A 1 509 ? 11.841 6.534 -25.657 1.00 84.19 509 MET A CA 1
ATOM 4053 C C . MET A 1 509 ? 11.984 7.845 -24.879 1.00 84.19 509 MET A C 1
ATOM 4055 O O . MET A 1 509 ? 12.795 7.941 -23.970 1.00 84.19 509 MET A O 1
ATOM 4059 N N . THR A 1 510 ? 11.182 8.855 -25.208 1.00 84.38 510 THR A N 1
ATOM 4060 C CA . THR A 1 510 ? 11.163 10.138 -24.474 1.00 84.38 510 THR A CA 1
ATOM 4061 C C . THR A 1 510 ? 9.824 10.417 -23.796 1.00 84.38 510 THR A C 1
ATOM 4063 O O . THR A 1 510 ? 9.740 11.294 -22.937 1.00 84.38 510 THR A O 1
ATOM 4066 N N . ASN A 1 511 ? 8.783 9.650 -24.130 1.00 86.75 511 ASN A N 1
ATOM 4067 C CA . ASN A 1 511 ? 7.431 9.817 -23.609 1.00 86.75 511 ASN A CA 1
ATOM 4068 C C . ASN A 1 511 ? 6.935 8.532 -22.933 1.00 86.75 511 ASN A C 1
ATOM 4070 O O . ASN A 1 511 ? 6.982 7.453 -23.525 1.00 86.75 511 ASN A O 1
ATOM 4074 N N . LEU A 1 512 ? 6.412 8.667 -21.715 1.00 88.62 512 LEU A N 1
ATOM 4075 C CA . LEU A 1 512 ? 5.666 7.632 -21.007 1.00 8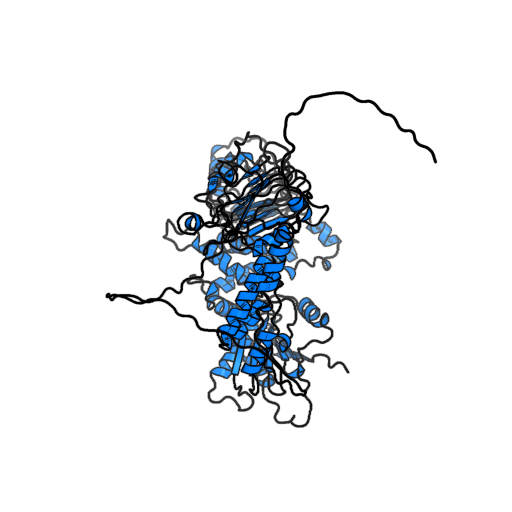8.62 512 LEU A CA 1
ATOM 4076 C C . LEU A 1 512 ? 4.169 7.954 -21.113 1.00 88.62 512 LEU A C 1
ATOM 4078 O O . LEU A 1 512 ? 3.621 8.701 -20.300 1.00 88.62 512 LEU A O 1
ATOM 4082 N N . SER A 1 513 ? 3.516 7.399 -22.136 1.00 85.62 513 SER A N 1
ATOM 4083 C CA . SER A 1 513 ? 2.101 7.641 -22.436 1.00 85.62 513 SER A CA 1
ATOM 4084 C C . SER A 1 513 ? 1.251 6.392 -22.218 1.00 85.62 513 SER A C 1
ATOM 4086 O O . SER A 1 513 ? 1.602 5.299 -22.664 1.00 85.62 513 SER A O 1
ATOM 4088 N N . MET A 1 514 ? 0.092 6.578 -21.583 1.00 77.50 514 MET A N 1
ATOM 4089 C CA . MET A 1 514 ? -0.955 5.556 -21.438 1.00 77.50 514 MET A CA 1
ATOM 4090 C C . MET A 1 514 ? -2.130 5.755 -22.416 1.00 77.50 514 MET A C 1
ATOM 4092 O O . MET A 1 514 ? -3.140 5.050 -22.331 1.00 77.50 514 MET A O 1
ATOM 4096 N N . ALA A 1 515 ? -2.021 6.707 -23.353 1.00 59.28 515 ALA A N 1
ATOM 4097 C CA . ALA A 1 515 ? -3.126 7.143 -24.211 1.00 59.28 515 ALA A CA 1
ATOM 4098 C C . ALA A 1 515 ? -3.706 6.025 -25.103 1.00 59.28 515 ALA A C 1
ATOM 4100 O O . ALA A 1 515 ? -4.923 6.007 -25.334 1.00 59.28 515 ALA A O 1
ATOM 4101 N N . GLY A 1 516 ? -2.876 5.064 -25.535 1.00 55.09 516 GLY A N 1
ATOM 4102 C CA . GLY A 1 516 ? -3.284 3.889 -26.319 1.00 55.09 516 GLY A CA 1
ATOM 4103 C C . GLY A 1 516 ? -4.314 2.985 -25.624 1.00 55.09 516 GLY A C 1
ATOM 4104 O O . GLY A 1 516 ? -5.090 2.314 -26.301 1.00 55.09 516 GLY A O 1
ATOM 4105 N N . ASN A 1 517 ? -4.417 3.049 -24.288 1.00 55.56 517 ASN A N 1
ATOM 4106 C CA . ASN A 1 517 ? -5.352 2.240 -23.495 1.00 55.56 517 ASN A CA 1
ATOM 4107 C C . ASN A 1 517 ? -6.553 3.059 -22.961 1.00 55.56 517 ASN A C 1
ATOM 4109 O O . ASN A 1 517 ? -7.407 2.523 -22.263 1.00 55.56 517 ASN A O 1
ATOM 4113 N N . SER A 1 518 ? -6.681 4.350 -23.290 1.00 56.75 518 SER A N 1
ATOM 4114 C CA . SER A 1 518 ? -7.554 5.329 -22.597 1.00 56.75 518 SER A CA 1
ATOM 4115 C C . SER A 1 518 ? -9.064 5.022 -22.497 1.00 56.75 518 SER A C 1
ATOM 4117 O O . SER A 1 518 ? -9.726 5.541 -21.606 1.00 56.75 518 SER A O 1
ATOM 4119 N N . LYS A 1 519 ? -9.653 4.174 -23.351 1.00 56.25 519 LYS A N 1
ATOM 4120 C CA . LYS A 1 519 ? -11.073 3.763 -23.202 1.00 56.25 519 LYS A CA 1
ATOM 4121 C C . LYS A 1 519 ? -11.267 2.432 -22.473 1.00 56.25 519 LYS A C 1
ATOM 4123 O O . LYS A 1 519 ? -12.377 2.152 -22.034 1.00 56.25 519 LYS A O 1
ATOM 4128 N N . SER A 1 520 ? -10.213 1.626 -22.357 1.00 57.44 520 SER A N 1
ATOM 4129 C CA . SER A 1 520 ? -10.241 0.280 -21.767 1.00 57.44 520 SER A CA 1
ATOM 4130 C C . SER A 1 520 ? -9.262 0.114 -20.598 1.00 57.44 520 SER A C 1
ATOM 4132 O O . SER A 1 520 ? -9.131 -0.990 -20.081 1.00 57.44 520 SER A O 1
ATOM 4134 N N . SER A 1 521 ? -8.566 1.181 -20.195 1.00 71.31 521 SER A N 1
ATOM 4135 C CA . SER A 1 521 ? -7.511 1.139 -19.187 1.00 71.31 521 SER A CA 1
ATOM 4136 C C . SER A 1 521 ? -8.092 0.843 -17.808 1.00 71.31 521 SER A C 1
ATOM 4138 O O . SER A 1 521 ? -8.912 1.599 -17.275 1.00 71.31 521 SER A O 1
ATOM 4140 N N . THR A 1 522 ? -7.627 -0.245 -17.205 1.00 85.38 522 THR A N 1
ATOM 4141 C CA . THR A 1 522 ? -7.880 -0.589 -15.802 1.00 85.38 522 THR A CA 1
ATOM 4142 C C . THR A 1 522 ? -6.857 0.030 -14.850 1.00 85.38 522 THR A C 1
ATOM 4144 O O . THR A 1 522 ? -6.881 -0.287 -13.667 1.00 85.38 522 THR A O 1
ATOM 4147 N N . LEU A 1 523 ? -5.963 0.897 -15.342 1.00 90.06 523 LEU A N 1
ATOM 4148 C CA . LEU A 1 523 ? -4.839 1.416 -14.568 1.00 90.06 523 LEU A CA 1
ATOM 4149 C C . LEU A 1 523 ? -5.336 2.226 -13.370 1.00 90.06 523 LEU A C 1
ATOM 4151 O O . LEU A 1 523 ? -5.977 3.264 -13.540 1.00 90.06 523 LEU A O 1
ATOM 4155 N N . GLU A 1 524 ? -5.018 1.757 -12.165 1.00 93.00 524 GLU A N 1
ATOM 4156 C CA . GLU A 1 524 ? -5.413 2.384 -10.905 1.00 93.00 524 GLU A CA 1
ATOM 4157 C C . GLU A 1 524 ? -4.247 3.083 -10.206 1.00 93.00 524 GLU A C 1
ATOM 4159 O O . GLU A 1 524 ? -4.475 4.040 -9.462 1.00 93.00 524 GLU A O 1
ATOM 4164 N N . THR A 1 525 ? -3.014 2.608 -10.410 1.00 94.44 525 THR A N 1
ATOM 4165 C CA . THR A 1 525 ? -1.827 3.073 -9.680 1.00 94.44 525 THR A CA 1
ATOM 4166 C C . THR A 1 525 ? -0.621 3.253 -10.597 1.00 94.44 525 THR A C 1
ATOM 4168 O O . THR A 1 525 ? -0.278 2.355 -11.363 1.00 94.44 525 THR A O 1
ATOM 4171 N N . ILE A 1 526 ? 0.052 4.398 -10.472 1.00 94.94 526 ILE A N 1
ATOM 4172 C CA . ILE A 1 526 ? 1.339 4.677 -11.113 1.00 94.94 526 ILE A CA 1
ATOM 4173 C C . ILE A 1 526 ? 2.345 5.106 -10.053 1.00 94.94 526 ILE A C 1
ATOM 4175 O O . ILE A 1 526 ? 2.042 5.958 -9.216 1.00 94.94 526 ILE A O 1
ATOM 4179 N N . ILE A 1 527 ? 3.535 4.515 -10.104 1.00 96.88 527 ILE A N 1
ATOM 4180 C CA . ILE A 1 527 ? 4.635 4.786 -9.183 1.00 96.88 527 ILE A CA 1
ATOM 4181 C C . ILE A 1 527 ? 5.880 5.094 -10.010 1.00 96.88 527 ILE A C 1
ATOM 4183 O O . ILE A 1 527 ? 6.312 4.277 -10.818 1.00 96.88 527 ILE A O 1
ATOM 4187 N N . ILE A 1 528 ? 6.444 6.280 -9.826 1.00 96.38 528 ILE A N 1
ATOM 4188 C CA . ILE A 1 528 ? 7.764 6.660 -10.325 1.00 96.38 528 ILE A CA 1
ATOM 4189 C C . ILE A 1 528 ? 8.477 7.345 -9.167 1.00 96.38 528 ILE A C 1
ATOM 4191 O O . ILE A 1 528 ? 8.551 8.572 -9.083 1.00 96.38 528 ILE A O 1
ATOM 4195 N N . ASP A 1 529 ? 8.941 6.521 -8.240 1.00 94.19 529 ASP A N 1
ATOM 4196 C CA . ASP A 1 529 ? 9.770 6.947 -7.126 1.00 94.19 529 ASP A CA 1
ATOM 4197 C C . ASP A 1 529 ? 11.250 6.913 -7.552 1.00 94.19 529 ASP A C 1
ATOM 4199 O O . ASP A 1 529 ? 11.619 6.226 -8.501 1.00 94.19 529 ASP A O 1
ATOM 4203 N N . ASP A 1 530 ? 12.122 7.673 -6.884 1.00 93.88 530 ASP A N 1
ATOM 4204 C CA . ASP A 1 530 ? 13.553 7.789 -7.249 1.00 93.88 530 ASP A CA 1
ATOM 4205 C C . ASP A 1 530 ? 13.818 8.362 -8.666 1.00 93.88 530 ASP A C 1
ATOM 4207 O O . ASP A 1 530 ? 14.914 8.255 -9.213 1.00 93.88 530 ASP A O 1
ATOM 4211 N N . GLY A 1 531 ? 12.820 9.028 -9.254 1.00 93.12 531 GLY A N 1
ATOM 4212 C CA . GLY A 1 531 ? 12.923 9.728 -10.529 1.00 93.12 531 GLY A CA 1
ATOM 4213 C C . GLY A 1 531 ? 13.007 8.820 -11.756 1.00 93.12 531 GLY A C 1
ATOM 4214 O O . GLY A 1 531 ? 12.921 7.595 -11.681 1.00 93.12 531 GLY A O 1
ATOM 4215 N N . CYS A 1 532 ? 13.174 9.439 -12.924 1.00 94.88 532 CYS A N 1
ATOM 4216 C CA . CYS A 1 532 ? 13.459 8.739 -14.175 1.00 94.88 532 CYS A CA 1
ATOM 4217 C C . CYS A 1 532 ? 14.308 9.636 -15.082 1.00 94.88 532 CYS A C 1
ATOM 4219 O O . CYS A 1 532 ? 13.858 10.686 -15.550 1.00 94.88 532 CYS A O 1
ATOM 4221 N N . VAL A 1 533 ? 15.549 9.229 -15.345 1.00 93.88 533 VAL A N 1
ATOM 4222 C CA . VAL A 1 533 ? 16.491 10.012 -16.155 1.00 93.88 533 VAL A CA 1
ATOM 4223 C C . VAL A 1 533 ? 16.222 9.782 -17.640 1.00 93.88 533 VAL A C 1
ATOM 4225 O O . VAL A 1 533 ? 16.024 8.647 -18.063 1.00 93.88 533 VAL A O 1
ATOM 4228 N N . GLY A 1 534 ? 16.238 10.852 -18.439 1.00 91.19 534 GLY A N 1
ATOM 4229 C CA . GLY A 1 534 ? 15.978 10.798 -19.885 1.00 91.19 534 GLY A CA 1
ATOM 4230 C C . GLY A 1 534 ? 14.496 10.842 -20.276 1.00 91.19 534 GLY A C 1
ATOM 4231 O O . GLY A 1 534 ? 14.190 10.876 -21.462 1.00 91.19 534 GLY A O 1
ATOM 4232 N N . LEU A 1 535 ? 13.578 10.876 -19.303 1.00 92.62 535 LEU A N 1
ATOM 4233 C CA . LEU A 1 535 ? 12.141 10.970 -19.558 1.00 92.62 535 LEU A CA 1
ATOM 4234 C C . LEU A 1 535 ? 11.710 12.433 -19.730 1.00 92.62 535 LEU A C 1
ATOM 4236 O O . LEU A 1 535 ? 11.865 13.237 -18.812 1.00 92.62 535 LEU A O 1
ATOM 4240 N N . GLU A 1 536 ? 11.169 12.772 -20.899 1.00 93.25 536 GLU A N 1
ATOM 4241 C CA . GLU A 1 536 ? 10.814 14.145 -21.278 1.00 93.25 536 GLU A CA 1
ATOM 4242 C C . GLU A 1 536 ? 9.325 14.453 -21.075 1.00 93.25 536 GLU A C 1
ATOM 4244 O O . GLU A 1 536 ? 8.968 15.576 -20.715 1.00 93.25 536 GLU A O 1
ATOM 4249 N N . GLN A 1 537 ? 8.451 13.466 -21.280 1.00 92.62 537 GLN A N 1
ATOM 4250 C CA . GLN A 1 537 ? 6.999 13.628 -21.187 1.00 92.62 537 GLN A CA 1
ATOM 4251 C C . GLN A 1 537 ? 6.353 12.482 -20.411 1.00 92.62 537 GLN A C 1
ATOM 4253 O O . GLN A 1 537 ? 6.732 11.319 -20.561 1.00 92.62 537 GLN A O 1
ATOM 4258 N N . ILE A 1 538 ? 5.340 12.817 -19.614 1.00 93.75 538 ILE A N 1
ATOM 4259 C CA . ILE A 1 538 ? 4.464 11.857 -18.942 1.00 93.75 538 ILE A CA 1
ATOM 4260 C C . ILE A 1 538 ? 3.017 12.212 -19.272 1.00 93.75 538 ILE A C 1
ATOM 4262 O O . ILE A 1 538 ? 2.574 13.332 -19.015 1.00 93.75 538 ILE A O 1
ATOM 4266 N N . SER A 1 539 ? 2.259 11.250 -19.799 1.00 91.50 539 SER A N 1
ATOM 4267 C CA . SER A 1 539 ? 0.833 11.425 -20.080 1.00 91.50 539 SER A CA 1
ATOM 4268 C C . SER A 1 539 ? -0.003 10.258 -19.562 1.00 91.50 539 SER A C 1
ATOM 4270 O O . SER A 1 539 ? 0.062 9.129 -20.054 1.00 91.50 539 SER A O 1
ATOM 4272 N N . PHE A 1 540 ? -0.865 10.561 -18.597 1.00 90.62 540 PHE A N 1
ATOM 4273 C CA . PHE A 1 540 ? -1.904 9.677 -18.063 1.00 90.62 540 PHE A CA 1
ATOM 4274 C C . PHE A 1 540 ? -3.284 10.018 -18.625 1.00 90.62 540 PHE A C 1
ATOM 4276 O O . PHE A 1 540 ? -4.319 9.692 -18.035 1.00 90.62 540 PHE A O 1
ATOM 4283 N N . LYS A 1 541 ? -3.304 10.705 -19.770 1.00 87.50 541 LYS A N 1
ATOM 4284 C CA . LYS A 1 541 ? -4.523 11.190 -20.395 1.00 87.50 541 LYS A CA 1
ATOM 4285 C C . LYS A 1 541 ? -5.514 10.054 -20.645 1.00 87.50 541 LYS A C 1
ATOM 4287 O O . LYS A 1 541 ? -5.225 9.088 -21.349 1.00 87.50 541 LYS A O 1
ATOM 4292 N N . GLY A 1 542 ? -6.720 10.218 -20.111 1.00 84.00 542 GLY A N 1
ATOM 4293 C CA . GLY A 1 542 ? -7.824 9.277 -20.276 1.00 84.00 542 GLY A CA 1
ATOM 4294 C C . GLY A 1 542 ? -7.762 8.045 -19.371 1.00 84.00 542 GLY A C 1
ATOM 4295 O O . GLY A 1 542 ? -8.607 7.168 -19.512 1.00 84.00 542 GLY A O 1
ATOM 4296 N N . CYS A 1 543 ? -6.829 7.958 -18.418 1.00 88.44 543 CYS A N 1
ATOM 4297 C CA . CYS A 1 543 ? -6.838 6.897 -17.407 1.00 88.44 543 CYS A CA 1
ATOM 4298 C C . CYS A 1 543 ? -7.956 7.132 -16.371 1.00 88.44 543 CYS A C 1
ATOM 4300 O O . CYS A 1 543 ? -7.716 7.586 -15.253 1.00 88.44 543 CYS A O 1
ATOM 4302 N N . ALA A 1 544 ? -9.197 6.808 -16.743 1.00 88.12 544 ALA A N 1
ATOM 4303 C 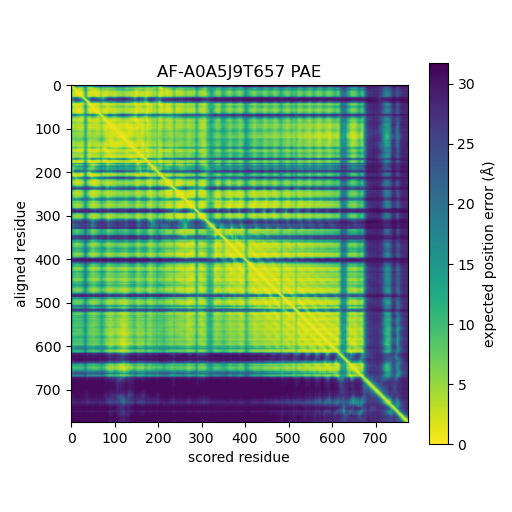CA . ALA A 1 544 ? -10.403 7.096 -15.960 1.00 88.12 544 ALA A CA 1
ATOM 4304 C C . ALA A 1 544 ? -10.492 6.358 -14.607 1.00 88.12 544 ALA A C 1
ATOM 4306 O O . ALA A 1 544 ? -11.298 6.744 -13.761 1.00 88.12 544 ALA A O 1
ATOM 4307 N N . ASN A 1 545 ? -9.676 5.320 -14.396 1.00 89.69 545 ASN A N 1
ATOM 4308 C CA . ASN A 1 545 ? -9.604 4.547 -13.152 1.00 89.69 545 ASN A CA 1
ATOM 4309 C C . ASN A 1 545 ? -8.394 4.911 -12.270 1.00 89.69 545 ASN A C 1
ATOM 4311 O O . ASN A 1 545 ? -8.263 4.348 -11.184 1.00 89.69 545 ASN A O 1
ATOM 4315 N N . LEU A 1 546 ? -7.539 5.851 -12.699 1.00 91.69 546 LEU A N 1
ATOM 4316 C CA . LEU A 1 546 ? -6.285 6.185 -12.018 1.00 91.69 546 LEU A CA 1
ATOM 4317 C C . LEU A 1 546 ? -6.543 6.904 -10.691 1.00 91.69 546 LEU A C 1
ATOM 4319 O O . LEU A 1 546 ? -6.955 8.061 -10.671 1.00 91.69 546 LEU A O 1
ATOM 4323 N N . LYS A 1 547 ? -6.293 6.215 -9.577 1.00 89.44 547 LYS A N 1
ATOM 4324 C CA . LYS A 1 547 ? -6.531 6.715 -8.214 1.00 89.44 547 LYS A CA 1
ATOM 4325 C C . LYS A 1 547 ? -5.250 7.222 -7.566 1.00 89.44 547 LYS A C 1
ATOM 4327 O O . LYS A 1 547 ? -5.285 8.244 -6.889 1.00 89.44 547 LYS A O 1
ATOM 4332 N N . ASN A 1 548 ? -4.145 6.507 -7.775 1.00 91.56 548 ASN A N 1
ATOM 4333 C CA . ASN A 1 548 ? -2.890 6.734 -7.068 1.00 91.56 548 ASN A CA 1
ATOM 4334 C C . ASN A 1 548 ? -1.791 7.112 -8.060 1.00 91.56 548 ASN A C 1
ATOM 4336 O O . ASN A 1 548 ? -1.486 6.348 -8.975 1.00 91.56 548 ASN A O 1
ATOM 4340 N N . VAL A 1 549 ? -1.183 8.277 -7.856 1.00 94.06 549 VAL A N 1
ATOM 4341 C CA . VAL A 1 549 ? -0.038 8.753 -8.635 1.00 94.06 549 VAL A CA 1
ATOM 4342 C C . VAL A 1 549 ? 1.056 9.130 -7.646 1.00 94.06 549 VAL A C 1
ATOM 4344 O O . VAL A 1 549 ? 0.893 10.088 -6.897 1.00 94.06 549 VAL A O 1
ATOM 4347 N N . SER A 1 550 ? 2.144 8.362 -7.626 1.00 95.44 550 SER A N 1
ATOM 4348 C CA . SER A 1 550 ? 3.360 8.695 -6.880 1.00 95.44 550 SER A CA 1
ATOM 4349 C C . SER A 1 550 ? 4.438 9.106 -7.867 1.00 95.44 550 SER A C 1
ATOM 4351 O O . SER A 1 550 ? 4.848 8.301 -8.702 1.00 95.44 550 SER A O 1
ATOM 4353 N N . LEU A 1 551 ? 4.869 10.361 -7.790 1.00 95.62 551 LEU A N 1
ATOM 4354 C CA . LEU A 1 551 ? 5.969 10.902 -8.578 1.00 95.62 551 LEU A CA 1
ATOM 4355 C C . LEU A 1 551 ? 6.965 11.527 -7.602 1.00 95.62 551 LEU A C 1
ATOM 4357 O O . LEU A 1 551 ? 6.651 12.515 -6.939 1.00 95.62 551 LEU A O 1
ATOM 4361 N N . ARG A 1 552 ? 8.151 10.933 -7.461 1.00 95.69 552 ARG A N 1
ATOM 4362 C CA . ARG A 1 552 ? 9.164 11.360 -6.483 1.00 95.69 552 ARG A CA 1
ATOM 4363 C C . ARG A 1 552 ? 10.561 11.240 -7.067 1.00 95.69 552 ARG A C 1
ATOM 4365 O O . ARG A 1 552 ? 10.800 10.405 -7.929 1.00 95.69 552 ARG A O 1
ATOM 4372 N N . GLY A 1 553 ? 11.502 12.027 -6.557 1.00 95.25 553 GLY A N 1
ATOM 4373 C CA . GLY A 1 553 ? 12.895 12.000 -7.006 1.00 95.25 553 GLY A CA 1
ATOM 4374 C C . GLY A 1 553 ? 13.156 12.866 -8.239 1.00 95.25 553 GLY A C 1
ATOM 4375 O O . GLY A 1 553 ? 12.374 13.760 -8.565 1.00 95.25 553 GLY A O 1
ATOM 4376 N N . LEU A 1 554 ? 14.301 12.645 -8.890 1.00 94.94 554 LEU A N 1
ATOM 4377 C CA . LEU A 1 554 ? 14.847 13.547 -9.905 1.00 94.94 554 LEU A CA 1
ATOM 4378 C C . LEU A 1 554 ? 14.370 13.226 -11.328 1.00 94.94 554 LEU A C 1
ATOM 4380 O O . LEU A 1 554 ? 14.598 12.142 -11.862 1.00 94.94 554 LEU A O 1
ATOM 4384 N N . PHE A 1 555 ? 13.798 14.231 -11.983 1.00 95.56 555 PHE A N 1
ATOM 4385 C CA . PHE A 1 555 ? 13.384 14.206 -13.381 1.00 95.56 555 PHE A CA 1
ATOM 4386 C C . PHE A 1 555 ? 14.137 15.298 -14.153 1.00 95.56 555 PHE A C 1
ATOM 4388 O O . PHE A 1 555 ? 13.657 16.416 -14.335 1.00 95.56 555 PHE A O 1
ATOM 4395 N N . GLU A 1 556 ? 15.354 14.978 -14.602 1.00 92.94 556 GLU A N 1
ATOM 4396 C CA . GLU A 1 556 ? 16.308 15.951 -15.166 1.00 92.94 556 GLU A CA 1
ATOM 4397 C C . GLU A 1 556 ? 15.791 16.701 -16.406 1.00 92.94 556 GLU A C 1
ATOM 4399 O O . GLU A 1 556 ? 16.162 17.857 -16.641 1.00 92.94 556 GLU A O 1
ATOM 4404 N N . VAL A 1 557 ? 14.979 16.029 -17.229 1.00 94.31 557 VAL A N 1
ATOM 4405 C CA . VAL A 1 557 ? 14.548 16.524 -18.546 1.00 94.31 557 VAL A CA 1
ATOM 4406 C C . VAL A 1 557 ? 13.035 16.537 -18.753 1.00 94.31 557 VAL A C 1
ATOM 4408 O O . VAL A 1 557 ? 12.590 16.924 -19.830 1.00 94.31 557 VAL A O 1
ATOM 4411 N N . LEU A 1 558 ? 12.251 16.184 -17.729 1.00 95.88 558 LEU A N 1
ATOM 4412 C CA . LEU A 1 558 ? 10.791 16.183 -17.813 1.00 95.88 558 LEU A CA 1
ATOM 4413 C C . LEU A 1 558 ? 10.287 17.610 -18.033 1.00 95.88 558 LEU A C 1
ATOM 4415 O O . LEU A 1 558 ? 10.498 18.480 -17.187 1.00 95.88 558 LEU A O 1
ATOM 4419 N N . PHE A 1 559 ? 9.617 17.837 -19.161 1.00 94.62 559 PHE A N 1
ATOM 4420 C CA . PHE A 1 559 ? 9.079 19.140 -19.541 1.00 94.62 559 PHE A CA 1
ATOM 4421 C C . PHE A 1 559 ? 7.548 19.181 -19.546 1.00 94.62 559 PHE A C 1
ATOM 4423 O O . PHE A 1 559 ? 6.994 20.264 -19.356 1.00 94.62 559 PHE A O 1
ATOM 4430 N N . SER A 1 560 ? 6.867 18.041 -19.726 1.00 95.25 560 SER A N 1
ATOM 4431 C CA . SER A 1 560 ? 5.401 17.972 -19.811 1.00 95.25 560 SER A CA 1
ATOM 4432 C C . SER A 1 560 ? 4.803 16.879 -18.928 1.00 95.25 560 SER A C 1
ATOM 4434 O O . SER A 1 560 ? 5.258 15.732 -18.949 1.00 95.25 560 SER A O 1
ATOM 4436 N N . LEU A 1 561 ? 3.761 17.244 -18.175 1.00 95.81 561 LEU A N 1
ATOM 4437 C CA . LEU A 1 561 ? 2.929 16.340 -17.384 1.00 95.81 561 LEU A CA 1
ATOM 4438 C C . LEU A 1 561 ? 1.448 16.537 -17.743 1.00 95.81 561 LEU A C 1
ATOM 4440 O O . LEU A 1 561 ? 0.884 17.611 -17.530 1.00 95.81 561 LEU A O 1
ATOM 4444 N N . ASP A 1 562 ? 0.805 15.487 -18.253 1.00 93.88 562 ASP A N 1
ATOM 4445 C CA . ASP A 1 562 ? -0.619 15.480 -18.604 1.00 93.88 562 ASP A CA 1
ATOM 4446 C C . ASP A 1 562 ? -1.386 14.432 -17.784 1.00 93.88 562 ASP A C 1
ATOM 4448 O O . ASP A 1 562 ? -1.173 13.231 -17.932 1.00 93.88 562 ASP A O 1
ATOM 4452 N N . ILE A 1 563 ? -2.308 14.884 -16.933 1.00 93.69 563 ILE A N 1
ATOM 4453 C CA . ILE A 1 563 ? -3.193 14.045 -16.108 1.00 93.69 563 ILE A CA 1
ATOM 4454 C C . ILE A 1 563 ? -4.665 14.155 -16.530 1.00 93.69 563 ILE A C 1
ATOM 4456 O O . ILE A 1 563 ? -5.567 13.852 -15.748 1.00 93.69 563 ILE A O 1
ATOM 4460 N N . SER A 1 564 ? -4.934 14.634 -17.745 1.00 91.31 564 SER A N 1
ATOM 4461 C CA . SER A 1 564 ? -6.291 14.936 -18.210 1.00 91.31 564 SER A CA 1
ATOM 4462 C C . SER A 1 564 ? -7.225 13.723 -18.169 1.00 91.31 564 SER A C 1
ATOM 4464 O O . SER A 1 564 ? -6.876 12.625 -18.598 1.00 91.31 564 SER A O 1
ATOM 4466 N N . GLY A 1 565 ? -8.460 13.925 -17.713 1.00 88.19 565 GLY A N 1
ATOM 4467 C CA . GLY A 1 565 ? -9.495 12.892 -17.651 1.00 88.19 565 GLY A CA 1
ATOM 4468 C C . GLY A 1 565 ? -9.248 11.819 -16.590 1.00 88.19 565 GLY A C 1
ATOM 4469 O O . GLY A 1 565 ? -9.862 10.755 -16.655 1.00 88.19 565 GLY A O 1
ATOM 4470 N N . THR A 1 566 ? -8.353 12.075 -15.633 1.00 91.25 566 THR A N 1
ATOM 4471 C CA . THR A 1 566 ? -8.116 11.188 -14.489 1.00 91.25 566 THR A CA 1
ATOM 4472 C C . THR A 1 566 ? -8.987 11.601 -13.293 1.00 91.25 566 THR A C 1
ATOM 4474 O O . THR A 1 566 ? -9.303 12.783 -13.130 1.00 91.25 566 THR A O 1
ATOM 4477 N N . PRO A 1 567 ? -9.392 10.659 -12.420 1.00 91.62 567 PRO A N 1
ATOM 4478 C CA . PRO A 1 567 ? -10.161 10.957 -11.211 1.00 91.62 567 PRO A CA 1
ATOM 4479 C C . PRO A 1 567 ? -9.267 11.295 -10.000 1.00 91.62 567 PRO A C 1
ATOM 4481 O O . PRO A 1 567 ? -9.735 11.189 -8.863 1.00 91.62 567 PRO A O 1
ATOM 4484 N N . VAL A 1 568 ? -7.996 11.654 -10.222 1.00 92.19 568 VAL A N 1
ATOM 4485 C CA . VAL A 1 568 ? -7.016 11.950 -9.164 1.00 92.19 568 VAL A CA 1
ATOM 4486 C C . VAL A 1 568 ? -7.507 13.123 -8.313 1.00 92.19 568 VAL A C 1
ATOM 4488 O O . VAL A 1 568 ? -7.801 14.199 -8.832 1.00 92.19 568 VAL A O 1
ATOM 4491 N N . LYS A 1 569 ? -7.595 12.903 -6.994 1.00 92.38 569 LYS A N 1
ATOM 4492 C CA . LYS A 1 569 ? -8.012 13.926 -6.021 1.00 92.38 569 LYS A CA 1
ATOM 4493 C C . LYS A 1 569 ? -6.898 14.910 -5.679 1.00 92.38 569 LYS A C 1
ATOM 4495 O O . LYS A 1 569 ? -7.128 16.113 -5.657 1.00 92.38 569 LYS A O 1
ATOM 4500 N N . THR A 1 570 ? -5.701 14.398 -5.428 1.00 93.25 570 THR A N 1
ATOM 4501 C CA . THR A 1 570 ? -4.540 15.207 -5.054 1.00 93.25 570 THR A CA 1
ATOM 4502 C C . THR A 1 570 ? -3.384 14.828 -5.956 1.00 93.25 570 THR A C 1
ATOM 4504 O O . THR A 1 570 ? -3.003 13.661 -6.007 1.00 93.25 570 THR A O 1
ATOM 4507 N N . LEU A 1 571 ? -2.840 15.807 -6.676 1.00 94.94 571 LEU A N 1
ATOM 4508 C CA . LEU A 1 571 ? -1.612 15.642 -7.443 1.00 94.94 571 LEU A CA 1
ATOM 4509 C C . LEU A 1 571 ? -0.435 16.075 -6.565 1.00 94.94 571 LEU A C 1
ATOM 4511 O O . LEU A 1 571 ? -0.151 17.268 -6.449 1.00 94.94 571 LEU A O 1
ATOM 4515 N N . ASP A 1 572 ? 0.219 15.114 -5.919 1.00 93.56 572 ASP A N 1
ATOM 4516 C CA . ASP A 1 572 ? 1.385 15.385 -5.080 1.00 93.56 572 ASP A CA 1
ATOM 4517 C C . ASP A 1 572 ? 2.681 15.344 -5.898 1.00 93.56 572 ASP A C 1
ATOM 4519 O O . ASP A 1 572 ? 3.135 14.285 -6.324 1.00 93.56 572 ASP A O 1
ATOM 4523 N N . LEU A 1 573 ? 3.267 16.519 -6.117 1.00 94.81 573 LEU A N 1
ATOM 4524 C CA . LEU A 1 573 ? 4.557 16.723 -6.773 1.00 94.81 573 LEU A CA 1
ATOM 4525 C C . LEU A 1 573 ? 5.614 17.225 -5.770 1.00 94.81 573 LEU A C 1
ATOM 4527 O O . LEU A 1 573 ? 6.726 17.565 -6.168 1.00 94.81 573 LEU A O 1
ATOM 4531 N N . SER A 1 574 ? 5.293 17.312 -4.474 1.00 93.31 574 SER A N 1
ATOM 4532 C CA . SER A 1 574 ? 6.140 17.961 -3.459 1.00 93.31 574 SER A CA 1
ATOM 4533 C C . SER A 1 574 ? 7.504 17.292 -3.276 1.00 93.31 574 SER A C 1
ATOM 4535 O O . SER A 1 574 ? 8.489 17.959 -2.964 1.00 93.31 574 SER A O 1
ATOM 4537 N N . ALA A 1 575 ? 7.574 15.984 -3.525 1.00 94.50 575 ALA A N 1
ATOM 4538 C CA . ALA A 1 575 ? 8.786 15.177 -3.440 1.00 94.50 575 ALA A CA 1
ATOM 4539 C C . ALA A 1 575 ? 9.519 15.010 -4.790 1.00 94.50 575 ALA A C 1
ATOM 4541 O O . ALA A 1 575 ? 10.443 14.197 -4.888 1.00 94.50 575 ALA A O 1
ATOM 4542 N N . MET A 1 576 ? 9.121 15.742 -5.837 1.00 95.56 576 MET A N 1
ATOM 4543 C CA . MET A 1 576 ? 9.808 15.739 -7.132 1.00 95.56 576 MET A CA 1
ATOM 4544 C C . MET A 1 576 ? 10.917 16.793 -7.197 1.00 95.56 576 MET A C 1
ATOM 4546 O O . MET A 1 576 ? 10.780 17.902 -6.687 1.00 95.56 576 MET A O 1
ATOM 4550 N N . GLU A 1 577 ? 11.981 16.487 -7.936 1.00 94.69 577 GLU A N 1
ATOM 4551 C CA . GLU A 1 577 ? 12.926 17.477 -8.451 1.00 94.69 577 GLU A CA 1
ATOM 4552 C C . GLU A 1 577 ? 12.764 17.561 -9.972 1.00 94.69 577 GLU A C 1
ATOM 4554 O O . GLU A 1 577 ? 13.189 16.676 -10.710 1.00 94.69 577 GLU A O 1
ATOM 4559 N N . VAL A 1 578 ? 12.109 18.620 -10.445 1.00 93.88 578 VAL A N 1
ATOM 4560 C CA . VAL A 1 578 ? 11.666 18.805 -11.837 1.00 93.88 578 VAL A CA 1
ATOM 4561 C C . VAL A 1 578 ? 12.122 20.167 -12.373 1.00 93.88 578 VAL A C 1
ATOM 4563 O O . VAL A 1 578 ? 11.310 21.068 -12.605 1.00 93.88 578 VAL A O 1
ATOM 4566 N N . PRO A 1 579 ? 13.435 20.368 -12.585 1.00 91.38 579 PRO A N 1
ATOM 4567 C CA . PRO A 1 579 ? 13.987 21.674 -12.950 1.00 91.38 579 PRO A CA 1
ATOM 4568 C C . PRO A 1 579 ? 13.541 22.178 -14.331 1.00 91.38 579 PRO A C 1
ATOM 4570 O O . PRO A 1 579 ? 13.693 23.365 -14.613 1.00 91.38 579 PRO A O 1
ATOM 4573 N N . LYS A 1 580 ? 13.015 21.303 -15.201 1.00 93.38 580 LYS A N 1
ATOM 4574 C CA . LYS A 1 580 ? 12.618 21.642 -16.578 1.00 93.38 580 LYS A CA 1
ATOM 4575 C C . LYS A 1 580 ? 11.116 21.570 -16.855 1.00 93.38 580 LYS A C 1
ATOM 4577 O O . LYS A 1 580 ? 10.728 21.862 -17.983 1.00 93.38 580 LYS A O 1
ATOM 4582 N N . LEU A 1 581 ? 10.284 21.238 -15.863 1.00 94.19 581 LEU A N 1
ATOM 4583 C CA . LEU A 1 581 ? 8.837 21.154 -16.067 1.00 94.19 581 LEU A CA 1
ATOM 4584 C C . LEU A 1 581 ? 8.300 22.521 -16.501 1.00 94.19 581 LEU A C 1
ATOM 4586 O O . LEU A 1 581 ? 8.514 23.515 -15.808 1.00 94.19 581 LEU A O 1
ATOM 4590 N N . ASP A 1 582 ? 7.632 22.557 -17.650 1.00 92.06 582 ASP A N 1
ATOM 4591 C CA . ASP A 1 582 ? 7.133 23.785 -18.278 1.00 92.06 582 ASP A CA 1
ATOM 4592 C C . ASP A 1 582 ? 5.662 23.681 -18.707 1.00 92.06 582 ASP A C 1
ATOM 4594 O O . ASP A 1 582 ? 4.975 24.696 -18.859 1.00 92.06 582 ASP A O 1
ATOM 4598 N N . GLU A 1 583 ? 5.159 22.451 -18.850 1.00 94.50 583 GLU A N 1
ATOM 4599 C CA . GLU A 1 583 ? 3.771 22.162 -19.180 1.00 94.50 583 GLU A CA 1
ATOM 4600 C C . GLU A 1 583 ? 3.093 21.291 -18.112 1.00 94.50 583 GLU A C 1
ATOM 4602 O O . GLU A 1 583 ? 3.536 20.176 -17.833 1.00 94.50 583 GLU A O 1
ATOM 4607 N N . LEU A 1 584 ? 1.970 21.771 -17.569 1.00 94.94 584 LEU A N 1
ATOM 4608 C CA . LEU A 1 584 ? 1.029 20.968 -16.783 1.00 94.94 584 LEU A CA 1
ATOM 4609 C C . LEU A 1 584 ? -0.366 21.033 -17.411 1.00 94.94 584 LEU A C 1
ATOM 4611 O O . LEU A 1 584 ? -0.930 22.117 -17.606 1.00 94.94 584 LEU A O 1
ATOM 4615 N N . ILE A 1 585 ? -0.936 19.862 -17.694 1.00 93.81 585 ILE A N 1
ATOM 4616 C CA . ILE A 1 585 ? -2.248 19.712 -18.322 1.00 93.81 585 ILE A CA 1
ATOM 4617 C C . ILE A 1 585 ? -3.128 18.813 -17.439 1.00 93.81 585 ILE A C 1
ATOM 4619 O O . ILE A 1 585 ? -2.816 17.652 -17.200 1.00 93.81 585 ILE A O 1
ATOM 4623 N N . ALA A 1 586 ? -4.241 19.351 -16.950 1.00 93.94 586 ALA A N 1
ATOM 4624 C CA . ALA A 1 586 ? -5.204 18.674 -16.086 1.00 93.94 586 ALA A CA 1
ATOM 4625 C C . ALA A 1 586 ? -6.635 18.994 -16.541 1.00 93.94 586 ALA A C 1
ATOM 4627 O O . ALA A 1 586 ? -7.385 19.697 -15.863 1.00 93.94 586 ALA A O 1
ATOM 4628 N N . LEU A 1 587 ? -6.994 18.530 -17.740 1.00 91.38 587 LEU A N 1
ATOM 4629 C CA . LEU A 1 587 ? -8.291 18.813 -18.354 1.00 91.38 587 LEU A CA 1
ATOM 4630 C C . LEU A 1 587 ? -9.327 17.744 -18.015 1.00 91.38 587 LEU A C 1
ATOM 4632 O O . LEU A 1 587 ? -9.070 16.558 -18.188 1.00 91.38 587 LEU A O 1
ATOM 4636 N N . GLY A 1 588 ? -10.524 18.149 -17.598 1.00 87.19 588 GLY A N 1
ATOM 4637 C CA . GLY A 1 588 ? -11.596 17.228 -17.218 1.00 87.19 588 GLY A CA 1
ATOM 4638 C C . GLY A 1 588 ? -11.328 16.468 -15.912 1.00 87.19 588 GLY A C 1
ATOM 4639 O O . GLY A 1 588 ? -11.902 15.399 -15.709 1.00 87.19 588 GLY A O 1
ATOM 4640 N N . CYS A 1 589 ? -10.467 16.992 -15.034 1.00 90.50 589 CYS A N 1
ATOM 4641 C CA . CYS A 1 589 ? -10.117 16.389 -13.745 1.00 90.50 589 CYS A CA 1
ATOM 4642 C C . CYS A 1 589 ? -11.113 16.827 -12.662 1.00 90.50 589 CYS A C 1
ATOM 4644 O O . CYS A 1 589 ? -10.812 17.636 -11.789 1.00 90.50 589 CYS A O 1
ATOM 4646 N N . ASN A 1 590 ? -12.339 16.315 -12.731 1.00 88.38 590 ASN A N 1
ATOM 4647 C CA . ASN A 1 590 ? -13.465 16.767 -11.905 1.00 88.38 590 ASN A CA 1
ATOM 4648 C C . ASN A 1 590 ? -13.355 16.470 -10.397 1.00 88.38 590 ASN A C 1
ATOM 4650 O O . ASN A 1 590 ? -14.156 16.991 -9.626 1.00 88.38 590 ASN A O 1
ATOM 4654 N N . LYS A 1 591 ? -12.416 15.615 -9.976 1.00 91.19 591 LYS A N 1
ATOM 4655 C CA . LYS A 1 591 ? -12.179 15.282 -8.561 1.00 91.19 591 LYS A CA 1
ATOM 4656 C C . LYS A 1 591 ? -10.959 15.980 -7.960 1.00 91.19 591 LYS A C 1
ATOM 4658 O O . LYS A 1 591 ? -10.717 15.793 -6.774 1.00 91.19 591 LYS A O 1
ATOM 4663 N N . LEU A 1 592 ? -10.197 16.734 -8.754 1.00 92.88 592 LEU A N 1
ATOM 4664 C CA . LEU A 1 592 ? -8.950 17.355 -8.315 1.00 92.88 592 LEU A CA 1
ATOM 4665 C C . LEU A 1 592 ? -9.229 18.477 -7.300 1.00 92.88 592 LEU A C 1
ATOM 4667 O O . LEU A 1 592 ? -9.827 19.495 -7.648 1.00 92.88 592 LEU A O 1
ATOM 4671 N N . CYS A 1 593 ? -8.762 18.290 -6.066 1.00 92.06 593 CYS A N 1
ATOM 4672 C CA . CYS A 1 593 ? -8.887 19.225 -4.948 1.00 92.06 593 CYS A CA 1
ATOM 4673 C C . CYS A 1 593 ? -7.580 19.970 -4.654 1.00 92.06 593 CYS A C 1
ATOM 4675 O O . CYS A 1 593 ? -7.625 21.133 -4.260 1.00 92.06 593 CYS A O 1
ATOM 4677 N N . ALA A 1 594 ? -6.421 19.340 -4.863 1.00 93.19 594 ALA A N 1
ATOM 4678 C CA . ALA A 1 594 ? -5.135 19.956 -4.548 1.00 93.19 594 ALA A CA 1
ATOM 4679 C C . ALA A 1 594 ? -4.010 19.531 -5.498 1.00 93.19 594 ALA A C 1
ATOM 4681 O O . ALA A 1 594 ? -3.957 18.397 -5.977 1.00 93.19 594 ALA A O 1
ATOM 4682 N N . ILE A 1 595 ? -3.077 20.457 -5.722 1.00 94.62 595 ILE A N 1
ATOM 4683 C CA . ILE A 1 595 ? -1.766 20.203 -6.325 1.00 94.62 595 ILE A CA 1
ATOM 4684 C C . ILE A 1 595 ? -0.707 20.621 -5.302 1.00 94.62 595 ILE A C 1
ATOM 4686 O O . ILE A 1 595 ? -0.663 21.787 -4.899 1.00 94.62 595 ILE A O 1
ATOM 4690 N N . LEU A 1 596 ? 0.132 19.682 -4.870 1.00 94.31 596 LEU A N 1
ATOM 4691 C CA . LEU A 1 596 ? 1.265 19.970 -3.992 1.00 94.31 596 LEU A CA 1
ATOM 4692 C C . LEU A 1 596 ? 2.502 20.146 -4.860 1.00 94.31 596 LEU A C 1
ATOM 4694 O O . LEU A 1 596 ? 2.899 19.223 -5.557 1.00 94.31 596 LEU A O 1
ATOM 4698 N N . TRP A 1 597 ? 3.094 21.335 -4.858 1.00 93.94 597 TRP A N 1
ATOM 4699 C CA . TRP A 1 597 ? 4.216 21.653 -5.740 1.00 93.94 597 TRP A CA 1
ATOM 4700 C C . TRP A 1 597 ? 5.565 21.325 -5.097 1.00 93.94 597 TRP A C 1
ATOM 4702 O O . TRP A 1 597 ? 5.684 21.422 -3.873 1.00 93.94 597 TRP A O 1
ATOM 4712 N N . PRO A 1 598 ? 6.602 21.021 -5.902 1.00 93.19 598 PRO A N 1
ATOM 4713 C CA . PRO A 1 598 ? 7.968 20.941 -5.407 1.00 93.19 598 PRO A CA 1
ATOM 4714 C C . PRO A 1 598 ? 8.381 22.218 -4.658 1.00 93.19 598 PRO A C 1
ATOM 4716 O O . PRO A 1 598 ? 7.936 23.318 -5.031 1.00 93.19 598 PRO A O 1
ATOM 4719 N N . PRO A 1 599 ? 9.267 22.107 -3.653 1.00 88.06 599 PRO A N 1
ATOM 4720 C CA . PRO A 1 599 ? 9.808 23.266 -2.959 1.00 88.06 599 PRO A CA 1
ATOM 4721 C C . PRO A 1 599 ? 10.586 24.179 -3.915 1.00 88.06 599 PRO A C 1
ATOM 4723 O O . PRO A 1 599 ? 11.023 23.784 -5.002 1.00 88.06 599 PRO A O 1
ATOM 4726 N N . GLU A 1 600 ? 10.764 25.430 -3.496 1.00 84.00 600 GLU A N 1
ATOM 4727 C CA . GLU A 1 600 ? 11.533 26.419 -4.247 1.00 84.00 600 GLU A CA 1
ATOM 4728 C C . GLU A 1 600 ? 12.960 25.911 -4.529 1.00 84.00 600 GLU A C 1
ATOM 4730 O O . GLU A 1 600 ? 13.577 25.231 -3.708 1.00 84.00 600 GLU A O 1
ATOM 4735 N N . GLY A 1 601 ? 13.467 26.169 -5.736 1.00 84.69 601 GLY A N 1
ATOM 4736 C CA . GLY A 1 601 ? 14.761 25.653 -6.199 1.00 84.69 601 GLY A CA 1
ATOM 4737 C C . GLY A 1 601 ? 14.752 24.209 -6.724 1.00 84.69 601 GLY A C 1
ATOM 4738 O O . GLY A 1 601 ? 15.734 23.792 -7.335 1.00 84.69 601 GLY A O 1
ATOM 4739 N N . LYS A 1 602 ? 13.659 23.449 -6.554 1.00 88.25 602 LYS A N 1
ATOM 4740 C CA . LYS A 1 602 ? 13.485 22.097 -7.136 1.00 88.25 602 LYS A CA 1
ATOM 4741 C C . LYS A 1 602 ? 12.561 22.059 -8.356 1.00 88.25 602 LYS A C 1
ATOM 4743 O O . LYS A 1 602 ? 12.355 21.001 -8.945 1.00 88.25 602 LYS A O 1
ATOM 4748 N N . ARG A 1 603 ? 12.028 23.209 -8.762 1.00 87.88 603 ARG A N 1
ATOM 4749 C CA . ARG A 1 603 ? 11.162 23.393 -9.934 1.00 87.88 603 ARG A CA 1
ATOM 4750 C C . ARG A 1 603 ? 11.424 24.739 -10.592 1.00 87.88 603 ARG A C 1
ATOM 4752 O O . ARG A 1 603 ? 12.038 25.613 -9.982 1.00 87.88 603 ARG A O 1
ATOM 4759 N N . ARG A 1 604 ? 10.894 24.928 -11.802 1.00 83.81 604 ARG A N 1
ATOM 4760 C CA . ARG A 1 604 ? 10.809 26.261 -12.411 1.00 83.81 604 ARG A CA 1
ATOM 4761 C C . ARG A 1 604 ? 9.875 27.166 -11.604 1.00 83.81 604 ARG A C 1
ATOM 4763 O O . ARG A 1 604 ? 8.871 26.716 -11.042 1.00 83.81 604 ARG A O 1
ATOM 4770 N N . GLU A 1 605 ? 10.197 28.456 -11.598 1.00 80.50 605 GLU A N 1
ATOM 4771 C CA . GLU A 1 605 ? 9.379 29.507 -10.980 1.00 80.50 605 GLU A CA 1
ATOM 4772 C C . GLU A 1 605 ? 8.045 29.706 -11.708 1.00 80.50 605 GLU A C 1
ATOM 4774 O O . GLU A 1 605 ? 7.086 30.188 -11.116 1.00 80.50 605 GLU A O 1
ATOM 4779 N N . ASN A 1 606 ? 7.958 29.306 -12.980 1.00 79.38 606 ASN A N 1
ATOM 4780 C CA . ASN A 1 606 ? 6.773 29.447 -13.811 1.00 79.38 606 ASN A CA 1
ATOM 4781 C C . ASN A 1 606 ? 6.603 28.294 -14.810 1.00 79.38 606 ASN A C 1
ATOM 4783 O O . ASN A 1 606 ? 7.547 27.575 -15.134 1.00 79.38 606 ASN A O 1
ATOM 4787 N N . LEU A 1 607 ? 5.371 28.157 -15.306 1.00 85.25 607 LEU A N 1
ATOM 4788 C CA . LEU A 1 607 ? 4.999 27.251 -16.390 1.00 85.25 607 LEU A CA 1
ATOM 4789 C C . LEU A 1 607 ? 4.526 28.077 -17.588 1.00 85.25 607 LEU A C 1
ATOM 4791 O O . LEU A 1 607 ? 3.659 28.954 -17.446 1.00 85.25 607 LEU A O 1
ATOM 4795 N N . ASN A 1 608 ? 5.073 27.808 -18.772 1.00 85.94 608 ASN A N 1
ATOM 4796 C CA . ASN A 1 608 ? 4.590 28.420 -20.008 1.00 85.94 608 ASN A CA 1
ATOM 4797 C C . ASN A 1 608 ? 3.197 27.912 -20.385 1.00 85.94 608 ASN A C 1
ATOM 4799 O O . ASN A 1 608 ? 2.399 28.685 -20.920 1.00 85.94 608 ASN A O 1
ATOM 4803 N N . LYS A 1 609 ? 2.879 26.658 -20.052 1.00 89.12 609 LYS A N 1
ATOM 4804 C CA . LYS A 1 609 ? 1.581 26.052 -20.340 1.00 89.12 609 LYS A CA 1
ATOM 4805 C C . LYS A 1 609 ? 0.976 25.468 -19.072 1.00 89.12 609 LYS A C 1
ATOM 4807 O O . LYS A 1 609 ? 1.472 24.494 -18.515 1.00 89.12 609 LYS A O 1
ATOM 4812 N N . LEU A 1 610 ? -0.118 26.072 -18.626 1.00 90.31 610 LEU A N 1
ATOM 4813 C CA . LEU A 1 610 ? -0.860 25.639 -17.447 1.00 90.31 610 LEU A CA 1
ATOM 4814 C C . LEU A 1 610 ? -2.337 25.575 -17.808 1.00 90.31 610 LEU A C 1
ATOM 4816 O O . LEU A 1 610 ? -2.996 26.604 -17.956 1.00 90.31 610 LEU A O 1
ATOM 4820 N N . ARG A 1 611 ? -2.843 24.358 -17.987 1.00 89.88 611 ARG A N 1
ATOM 4821 C CA . ARG A 1 611 ? -4.217 24.121 -18.428 1.00 89.88 611 ARG A CA 1
ATOM 4822 C C . ARG A 1 611 ? -4.930 23.265 -17.401 1.00 89.88 611 ARG A C 1
ATOM 4824 O O . ARG A 1 611 ? -4.645 22.077 -17.298 1.00 89.88 611 ARG A O 1
ATOM 4831 N N . ILE A 1 612 ? -5.843 23.864 -16.648 1.00 91.31 612 ILE A N 1
ATOM 4832 C CA . ILE A 1 612 ? -6.626 23.177 -15.618 1.00 91.31 612 ILE A CA 1
ATOM 4833 C C . ILE A 1 612 ? -8.100 23.308 -15.986 1.00 91.31 612 ILE A C 1
ATOM 4835 O O . ILE A 1 612 ? -8.579 24.408 -16.239 1.00 91.31 612 ILE A O 1
ATOM 4839 N N . ASP A 1 613 ? -8.816 22.190 -16.021 1.00 88.94 613 ASP A N 1
ATOM 4840 C CA . ASP A 1 613 ? -10.271 22.167 -16.139 1.00 88.94 613 ASP A CA 1
ATOM 4841 C C . ASP A 1 613 ? -10.831 21.100 -15.197 1.00 88.94 613 ASP A C 1
ATOM 4843 O O . ASP A 1 613 ? -10.676 19.903 -15.443 1.00 88.94 613 ASP A O 1
ATOM 4847 N N . THR A 1 614 ? -11.478 21.529 -14.114 1.00 87.88 614 THR A N 1
ATOM 4848 C CA . THR A 1 614 ? -12.190 20.640 -13.180 1.00 87.88 614 THR A CA 1
ATOM 4849 C C . THR A 1 614 ? -13.708 20.705 -13.354 1.00 87.88 614 THR A C 1
ATOM 4851 O O . THR A 1 614 ? -14.456 20.139 -12.552 1.00 87.88 614 THR A O 1
ATOM 4854 N N . THR A 1 615 ? -14.197 21.376 -14.401 1.00 72.94 615 THR A N 1
ATOM 4855 C CA . THR A 1 615 ? -15.626 21.465 -14.711 1.00 72.94 615 THR A CA 1
ATOM 4856 C C . THR A 1 615 ? -16.081 20.201 -15.442 1.00 72.94 615 THR A C 1
ATOM 4858 O O . THR A 1 615 ? -15.504 19.771 -16.441 1.00 72.94 615 THR A O 1
ATOM 4861 N N . GLY A 1 616 ? -17.105 19.529 -14.910 1.00 62.66 616 GLY A N 1
ATOM 4862 C CA . GLY A 1 616 ? -17.671 18.346 -15.561 1.00 62.66 616 GLY A CA 1
ATOM 4863 C C . GLY A 1 616 ? -18.274 18.695 -16.927 1.00 62.66 616 GLY A C 1
ATOM 4864 O O . GLY A 1 616 ? -18.838 19.774 -17.106 1.00 62.66 616 GLY A O 1
ATOM 4865 N N . VAL A 1 617 ? -18.226 17.754 -17.880 1.00 49.53 617 VAL A N 1
ATOM 4866 C CA . VAL A 1 617 ? -18.771 17.923 -19.248 1.00 49.53 617 VAL A CA 1
ATOM 4867 C C . VAL A 1 617 ? -20.244 18.381 -19.244 1.00 49.53 617 VAL A C 1
ATOM 4869 O O . VAL A 1 617 ? -20.672 19.091 -20.149 1.00 49.53 617 VAL A O 1
ATOM 4872 N N . THR A 1 618 ? -21.013 18.040 -18.205 1.00 38.84 618 THR A N 1
ATOM 4873 C CA . THR A 1 618 ? -22.438 18.373 -18.049 1.00 38.84 618 THR A CA 1
ATOM 4874 C C . THR A 1 618 ? -22.733 19.804 -17.587 1.00 38.84 618 THR A C 1
ATOM 4876 O O . THR A 1 618 ? -23.847 20.274 -17.801 1.00 38.84 618 THR A O 1
ATOM 4879 N N . VAL A 1 619 ? -21.780 20.531 -16.992 1.00 40.97 619 VAL A N 1
ATOM 4880 C CA . VAL A 1 619 ? -22.035 21.894 -16.472 1.00 40.97 619 VAL A CA 1
ATOM 4881 C C . VAL A 1 619 ? -22.096 22.928 -17.605 1.00 40.97 619 VAL A C 1
ATOM 4883 O O . VAL A 1 619 ? -22.809 23.925 -17.500 1.00 40.97 619 VAL A O 1
ATOM 4886 N N . ARG A 1 620 ? -21.449 22.648 -18.746 1.00 41.88 620 ARG A N 1
ATOM 4887 C CA . ARG A 1 620 ? -21.398 23.566 -19.897 1.00 41.88 620 ARG A CA 1
ATOM 4888 C C . ARG A 1 620 ? -22.734 23.753 -20.629 1.00 41.88 620 ARG A C 1
ATOM 4890 O O . ARG A 1 620 ? -22.864 24.719 -21.371 1.00 41.88 620 ARG A O 1
ATOM 4897 N N . SER A 1 621 ? -23.725 22.872 -20.445 1.00 36.00 621 SER A N 1
ATOM 4898 C CA . SER A 1 621 ? -25.000 22.947 -21.186 1.00 36.00 621 SER A CA 1
ATOM 4899 C C . SER A 1 621 ? -26.174 23.550 -20.409 1.00 36.00 621 SER A C 1
ATOM 4901 O O . SER A 1 621 ? -27.222 23.778 -21.009 1.00 36.00 621 SER A O 1
ATOM 4903 N N . SER A 1 622 ? -26.036 23.825 -19.109 1.00 35.91 622 SER A N 1
ATOM 4904 C CA . SER A 1 622 ? -27.177 24.282 -18.294 1.00 35.91 622 SER A CA 1
ATOM 4905 C C . SER A 1 622 ? -26.844 25.213 -17.127 1.00 35.91 622 SER A C 1
ATOM 4907 O O . SER A 1 622 ? -27.769 25.677 -16.464 1.00 35.91 622 SER A O 1
ATOM 4909 N N . ALA A 1 623 ? -25.574 25.534 -16.870 1.00 31.92 623 ALA A N 1
ATOM 4910 C CA . ALA A 1 623 ? -25.241 26.613 -15.946 1.00 31.92 623 ALA A CA 1
ATOM 4911 C C 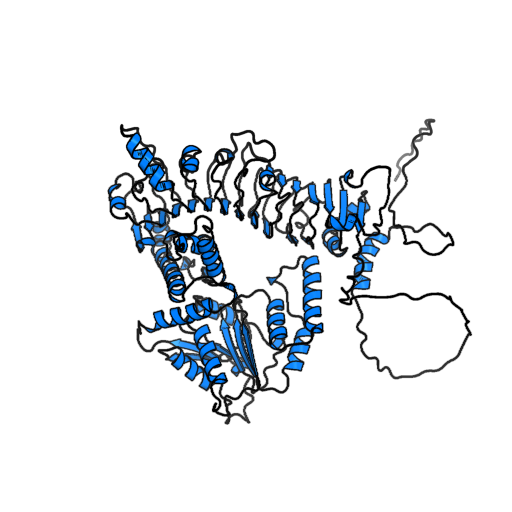. ALA A 1 623 ? -25.245 27.953 -16.690 1.00 31.92 623 ALA A C 1
ATOM 4913 O O . ALA A 1 623 ? -24.755 28.052 -17.814 1.00 31.92 623 ALA A O 1
ATOM 4914 N N . SER A 1 624 ? -25.772 28.995 -16.050 1.00 34.12 624 SER A N 1
ATOM 4915 C CA . SER A 1 624 ? -25.486 30.387 -16.390 1.00 34.12 624 SER A CA 1
ATOM 4916 C C . SER A 1 624 ? -23.980 30.630 -16.226 1.00 34.12 624 SER A C 1
ATOM 4918 O O . SER A 1 624 ? -23.523 31.079 -15.177 1.00 34.12 624 SER A O 1
ATOM 4920 N N . SER A 1 625 ? -23.204 30.240 -17.234 1.00 31.02 625 SER A N 1
ATOM 4921 C CA . SER A 1 625 ? -21.760 30.422 -17.299 1.00 31.02 625 SER A CA 1
ATOM 4922 C C . SER A 1 625 ? -21.456 31.914 -17.382 1.00 31.02 625 SER A C 1
ATOM 4924 O O . SER A 1 625 ? -21.914 32.587 -18.312 1.00 31.02 625 SER A O 1
ATOM 4926 N N . LEU A 1 626 ? -20.670 32.429 -16.439 1.00 34.44 626 LEU A N 1
ATOM 4927 C CA . LEU A 1 626 ? -20.003 33.725 -16.554 1.00 34.44 626 LEU A CA 1
ATOM 4928 C C . LEU A 1 626 ? -18.920 33.614 -17.642 1.00 34.44 626 LEU A C 1
ATOM 4930 O O . LEU A 1 626 ? -17.737 33.525 -17.342 1.00 34.44 626 LEU A O 1
ATOM 4934 N N . SER A 1 627 ? -19.314 33.600 -18.922 1.00 31.27 627 SER A N 1
ATOM 4935 C CA . SER A 1 627 ? -18.339 33.605 -20.015 1.00 31.27 627 SER A CA 1
ATOM 4936 C C . SER A 1 627 ? -17.761 35.015 -20.163 1.00 31.27 627 SER A C 1
ATOM 4938 O O . SER A 1 627 ? -18.450 35.926 -20.636 1.00 31.27 627 SER A O 1
ATOM 4940 N N . VAL A 1 628 ? -16.492 35.207 -19.814 1.00 32.06 628 VAL A N 1
ATOM 4941 C CA . VAL A 1 628 ? -15.738 36.397 -20.226 1.00 32.06 628 VAL A CA 1
ATOM 4942 C C . VAL A 1 628 ? -15.350 36.214 -21.695 1.00 32.06 628 VAL A C 1
ATOM 4944 O O . VAL A 1 628 ? -14.408 35.494 -22.015 1.00 32.06 628 VAL A O 1
ATOM 4947 N N . LYS A 1 629 ? -16.079 36.853 -22.619 1.00 26.73 629 LYS A N 1
ATOM 4948 C CA . LYS A 1 629 ? -15.640 36.960 -24.018 1.00 26.73 629 LYS A CA 1
ATOM 4949 C C . LYS A 1 629 ? -14.530 38.008 -24.109 1.00 26.73 629 LYS A C 1
ATOM 4951 O O . LYS A 1 629 ? -14.826 39.199 -24.080 1.00 26.73 629 LYS A O 1
ATOM 4956 N N . TYR A 1 630 ? -13.279 37.572 -24.267 1.00 27.84 630 TYR A N 1
ATOM 4957 C CA . TYR A 1 630 ? -12.196 38.426 -24.758 1.00 27.84 630 TYR A CA 1
ATOM 4958 C C . TYR A 1 630 ? -11.759 37.954 -26.148 1.00 27.84 630 TYR A C 1
ATOM 4960 O O . TYR A 1 630 ? -11.116 36.920 -26.290 1.00 27.84 630 TYR A O 1
ATOM 4968 N N . GLY A 1 631 ? -12.131 38.706 -27.187 1.00 35.19 631 GLY A N 1
ATOM 4969 C CA . GLY A 1 631 ? -11.831 38.362 -28.579 1.00 35.19 631 GLY A CA 1
ATOM 4970 C C . GLY A 1 631 ? -12.676 37.204 -29.123 1.00 35.19 631 GLY A C 1
ATOM 4971 O O . GLY A 1 631 ? -13.225 36.381 -28.401 1.00 35.19 631 GLY A O 1
ATOM 4972 N N . SER A 1 632 ? -12.821 37.141 -30.439 1.00 34.75 632 SER A N 1
ATOM 4973 C CA . SER A 1 632 ? -13.619 36.144 -31.163 1.00 34.75 632 SER A CA 1
ATOM 4974 C C . SER A 1 632 ? -13.003 34.729 -31.170 1.00 34.75 632 SER A C 1
ATOM 4976 O O . SER A 1 632 ? -13.109 34.031 -32.178 1.00 34.75 632 SER A O 1
ATOM 4978 N N . ARG A 1 633 ? -12.310 34.307 -30.101 1.00 39.00 633 ARG A N 1
ATOM 4979 C CA . ARG A 1 633 ? -11.530 33.061 -30.054 1.00 39.00 633 ARG A CA 1
ATOM 4980 C C . ARG A 1 633 ? -11.918 32.199 -28.850 1.00 39.00 633 ARG A C 1
ATOM 4982 O O . ARG A 1 633 ? -12.136 32.714 -27.760 1.00 39.00 633 ARG A O 1
ATOM 4989 N N . GLU A 1 634 ? -12.027 30.889 -29.056 1.00 48.03 634 GLU A N 1
ATOM 4990 C CA . GLU A 1 634 ? -12.413 29.941 -28.003 1.00 48.03 634 GLU A CA 1
ATOM 4991 C C . GLU A 1 634 ? -11.366 29.896 -26.865 1.00 48.03 634 GLU A C 1
ATOM 4993 O O . GLU A 1 634 ? -10.165 29.920 -27.154 1.00 48.03 634 GLU A O 1
ATOM 4998 N N . PRO A 1 635 ? -11.768 29.780 -25.581 1.00 52.28 635 PRO A N 1
ATOM 4999 C CA . PRO A 1 635 ? -10.845 29.767 -24.432 1.00 52.28 635 PRO A CA 1
ATOM 5000 C C . PRO A 1 635 ? -9.774 28.664 -24.473 1.00 52.28 635 PRO A C 1
ATOM 5002 O O . PRO A 1 635 ? -8.704 28.795 -23.885 1.00 52.28 635 PRO A O 1
ATOM 5005 N N . THR A 1 636 ? -10.024 27.595 -25.229 1.00 54.38 636 THR A N 1
ATOM 5006 C CA . THR A 1 636 ? -9.091 26.489 -25.501 1.00 54.38 636 THR A CA 1
ATOM 5007 C C . THR A 1 636 ? -7.859 26.902 -26.315 1.00 54.38 636 THR A C 1
ATOM 5009 O O . THR A 1 636 ? -6.919 26.116 -26.437 1.00 54.38 636 THR A O 1
ATOM 5012 N N . THR A 1 637 ? -7.844 28.121 -26.867 1.00 52.09 637 THR A N 1
ATOM 5013 C CA . THR A 1 637 ? -6.743 28.658 -27.683 1.00 52.09 637 THR A CA 1
ATOM 5014 C C . THR A 1 637 ? -5.640 29.359 -26.887 1.00 52.09 637 THR A C 1
ATOM 5016 O O . THR A 1 637 ? -4.635 29.747 -27.482 1.00 52.09 637 THR A O 1
ATOM 5019 N N . TYR A 1 638 ? -5.789 29.493 -25.565 1.00 62.41 638 TYR A N 1
ATOM 5020 C CA . TYR A 1 638 ? -4.748 30.022 -24.680 1.00 62.41 638 TYR A CA 1
ATOM 5021 C C . TYR A 1 638 ? -3.851 28.900 -24.139 1.00 62.41 638 TYR A C 1
ATOM 5023 O O . TYR A 1 638 ? -4.311 27.803 -23.821 1.00 62.41 638 TYR A O 1
ATOM 5031 N N . ASP A 1 639 ? -2.557 29.176 -23.969 1.00 71.12 639 ASP A N 1
ATOM 5032 C CA . ASP A 1 639 ? -1.639 28.236 -23.309 1.00 71.12 639 ASP A CA 1
ATOM 5033 C C . ASP A 1 639 ? -1.822 28.193 -21.789 1.00 71.12 639 ASP A C 1
ATOM 5035 O O . ASP A 1 639 ? -1.427 27.218 -21.148 1.00 71.12 639 ASP A O 1
ATOM 5039 N N . LYS A 1 640 ? -2.489 29.209 -21.228 1.00 77.00 640 LYS A N 1
ATOM 5040 C CA . LYS A 1 640 ? -2.767 29.351 -19.797 1.00 77.00 640 LYS A CA 1
ATOM 5041 C C . LYS A 1 640 ? -4.251 29.626 -19.569 1.00 77.00 640 LYS A C 1
ATOM 5043 O O . LYS A 1 640 ? -4.720 30.739 -19.814 1.00 77.00 640 LYS A O 1
ATOM 5048 N N . TYR A 1 641 ? -4.979 28.616 -19.103 1.00 82.81 641 TYR A N 1
ATOM 5049 C CA . TYR A 1 641 ? -6.374 28.760 -18.692 1.00 82.81 641 TYR A CA 1
ATOM 5050 C C . TYR A 1 641 ? -6.712 27.824 -17.532 1.00 82.81 641 TYR A C 1
ATOM 5052 O O . TYR A 1 641 ? -6.230 26.692 -17.462 1.00 82.81 641 TYR A O 1
ATOM 5060 N N . ILE A 1 642 ? -7.548 28.311 -16.619 1.00 84.44 642 ILE A N 1
ATOM 5061 C CA . ILE A 1 642 ? -7.941 27.614 -15.397 1.00 84.44 642 ILE A CA 1
ATOM 5062 C C . ILE A 1 642 ? -9.464 27.701 -15.269 1.00 84.44 642 ILE A C 1
ATOM 5064 O O . ILE A 1 642 ? -10.008 28.769 -15.007 1.00 84.44 642 ILE A O 1
ATOM 5068 N N . PHE A 1 643 ? -10.144 26.573 -15.440 1.00 83.81 643 PHE A N 1
ATOM 5069 C CA . PHE A 1 643 ? -11.567 26.401 -15.162 1.00 83.81 643 PHE A CA 1
ATOM 5070 C C . PHE A 1 643 ? -11.712 25.554 -13.905 1.00 83.81 643 PHE A C 1
ATOM 5072 O O . PHE A 1 643 ? -11.294 24.394 -13.891 1.00 83.81 643 PHE A O 1
ATOM 5079 N N . VAL A 1 644 ? -12.293 26.112 -12.844 1.00 83.75 644 VAL A N 1
ATOM 5080 C CA . VAL A 1 644 ? -12.473 25.381 -11.583 1.00 83.75 644 VAL A CA 1
ATOM 5081 C C . VAL A 1 644 ? -13.924 25.366 -11.129 1.00 83.75 644 VAL A C 1
ATOM 5083 O O . VAL A 1 644 ? -14.610 26.384 -11.170 1.00 83.75 644 VAL A O 1
ATOM 5086 N N . SER A 1 645 ? -14.388 24.199 -10.677 1.00 81.69 645 SER A N 1
ATOM 5087 C CA . SER A 1 645 ? -15.710 24.041 -10.048 1.00 81.69 645 SER A CA 1
ATOM 5088 C C . SER A 1 645 ? -15.748 24.536 -8.595 1.00 81.69 645 SER A C 1
ATOM 5090 O O . SER A 1 645 ? -16.815 24.833 -8.072 1.00 81.69 645 SER A O 1
ATOM 5092 N N . ASP A 1 646 ? -14.596 24.599 -7.925 1.00 81.31 646 ASP A N 1
ATOM 5093 C CA . ASP A 1 646 ? -14.453 25.056 -6.541 1.00 81.31 646 ASP A CA 1
ATOM 5094 C C . ASP A 1 646 ? -13.213 25.957 -6.446 1.00 81.31 646 ASP A C 1
ATOM 5096 O O . ASP A 1 646 ? -12.119 25.581 -6.880 1.00 81.31 646 ASP A O 1
ATOM 5100 N N . SER A 1 647 ? -13.380 27.166 -5.906 1.00 81.44 647 SER A N 1
ATOM 5101 C CA . SER A 1 647 ? -12.309 28.165 -5.818 1.00 81.44 647 SER A CA 1
ATOM 5102 C C . SER A 1 647 ? -11.198 27.770 -4.842 1.00 81.44 647 SER A C 1
ATOM 5104 O O . SER A 1 647 ? -10.090 28.298 -4.945 1.00 81.44 647 SER A O 1
ATOM 5106 N N . ARG A 1 648 ? -11.440 26.819 -3.929 1.00 86.81 648 ARG A N 1
ATOM 5107 C CA . ARG A 1 648 ? -10.440 26.331 -2.967 1.00 86.81 648 ARG A CA 1
ATOM 5108 C C . ARG A 1 648 ? -9.209 25.731 -3.638 1.00 86.81 648 ARG A C 1
ATOM 5110 O O . ARG A 1 648 ? -8.116 25.893 -3.100 1.00 86.81 648 ARG A O 1
ATOM 5117 N N . LEU A 1 649 ? -9.346 25.140 -4.829 1.00 87.69 649 LEU A N 1
ATOM 5118 C CA . LEU A 1 649 ? -8.214 24.610 -5.604 1.00 87.69 649 LEU A CA 1
ATOM 5119 C C . LEU A 1 649 ? -7.192 25.703 -5.973 1.00 87.69 649 LEU A C 1
ATOM 5121 O O . LEU A 1 649 ? -6.002 25.421 -6.109 1.00 87.69 649 LEU A O 1
ATOM 5125 N N . LEU A 1 650 ? -7.613 26.971 -6.074 1.00 85.94 650 LEU A N 1
ATOM 5126 C CA . LEU A 1 650 ? -6.703 28.088 -6.359 1.00 85.94 650 LEU A CA 1
ATOM 5127 C C . LEU A 1 650 ? -5.656 28.292 -5.253 1.00 85.94 650 LEU A C 1
ATOM 5129 O O . LEU A 1 650 ? -4.593 28.847 -5.527 1.00 85.94 650 LEU A O 1
ATOM 5133 N N . ARG A 1 651 ? -5.895 27.788 -4.031 1.00 87.75 651 ARG A N 1
ATOM 5134 C CA . ARG A 1 651 ? -4.897 27.776 -2.946 1.00 87.75 651 ARG A CA 1
ATOM 5135 C C . ARG A 1 651 ? -3.609 27.067 -3.376 1.00 87.75 651 ARG A C 1
ATOM 5137 O O . ARG A 1 651 ? -2.524 27.550 -3.064 1.00 87.75 651 ARG A O 1
ATOM 5144 N N . SER A 1 652 ? -3.712 25.986 -4.155 1.00 89.19 652 SER A N 1
ATOM 5145 C CA . SER A 1 652 ? -2.555 25.262 -4.699 1.00 89.19 652 SER A CA 1
ATOM 5146 C C . SER A 1 652 ? -1.735 26.086 -5.691 1.00 89.19 652 SER A C 1
ATOM 5148 O O . SER A 1 652 ? -0.583 25.759 -5.948 1.00 89.19 652 SER A O 1
ATOM 5150 N N . LEU A 1 653 ? -2.294 27.155 -6.260 1.00 87.06 653 LEU A N 1
ATOM 5151 C CA . LEU A 1 653 ? -1.626 27.986 -7.262 1.00 87.06 653 LEU A CA 1
ATOM 5152 C C . LEU A 1 653 ? -0.973 29.240 -6.668 1.00 87.06 653 LEU A C 1
ATOM 5154 O O . LEU A 1 653 ? -0.270 29.953 -7.381 1.00 87.06 653 LEU A O 1
ATOM 5158 N N . LEU A 1 654 ? -1.126 29.489 -5.361 1.00 82.75 654 LEU A N 1
ATOM 5159 C CA . LEU A 1 654 ? -0.502 30.628 -4.672 1.00 82.75 654 LEU A CA 1
ATOM 5160 C C . LEU A 1 654 ? 1.024 30.649 -4.813 1.00 82.75 654 LEU A C 1
ATOM 5162 O O . LEU A 1 654 ? 1.633 31.715 -4.787 1.00 82.75 654 LEU A O 1
ATOM 5166 N N . VAL A 1 655 ? 1.639 29.488 -5.038 1.00 81.25 655 VAL A N 1
ATOM 5167 C CA . VAL A 1 655 ? 3.079 29.360 -5.291 1.00 81.25 655 VAL A CA 1
ATOM 5168 C C . VAL A 1 655 ? 3.546 30.022 -6.600 1.00 81.25 655 VAL A C 1
ATOM 5170 O O . VAL A 1 655 ? 4.748 30.095 -6.842 1.00 81.25 655 VAL A O 1
ATOM 5173 N N . PHE A 1 656 ? 2.612 30.474 -7.445 1.00 80.00 656 PHE A N 1
ATOM 5174 C CA . PHE A 1 656 ? 2.847 31.223 -8.683 1.00 80.00 656 PHE A CA 1
ATOM 5175 C C . PHE A 1 656 ? 2.251 32.641 -8.632 1.00 80.00 656 PHE A C 1
ATOM 5177 O O . PHE A 1 656 ? 2.063 33.263 -9.676 1.00 80.00 656 PHE A O 1
ATOM 5184 N N . LYS A 1 657 ? 1.928 33.170 -7.443 1.00 73.12 657 LYS A N 1
ATOM 5185 C CA . LYS A 1 657 ? 1.255 34.471 -7.287 1.00 73.12 657 LYS A CA 1
ATOM 5186 C C . LYS A 1 657 ? 1.950 35.602 -8.059 1.00 73.12 657 LYS A C 1
ATOM 5188 O O . LYS A 1 657 ? 1.328 36.209 -8.923 1.00 73.12 657 LYS A O 1
ATOM 5193 N N . GLU A 1 658 ? 3.251 35.803 -7.838 1.00 67.06 658 GLU A N 1
ATOM 5194 C CA . GLU A 1 658 ? 4.025 36.868 -8.505 1.00 67.06 658 GLU A CA 1
ATOM 5195 C C . GLU A 1 658 ? 4.047 36.742 -10.036 1.00 67.06 658 GLU A C 1
ATOM 5197 O O . GLU A 1 658 ? 4.249 37.718 -10.761 1.00 67.06 658 GLU A O 1
ATOM 5202 N N . TYR A 1 659 ? 3.856 35.524 -10.544 1.00 65.25 659 TYR A N 1
ATOM 5203 C CA . TYR A 1 659 ? 3.803 35.249 -11.969 1.00 65.25 659 TYR A CA 1
ATOM 5204 C C . TYR A 1 659 ? 2.439 35.588 -12.574 1.00 65.25 659 TYR A C 1
ATOM 5206 O O . TYR A 1 659 ? 2.391 36.140 -13.680 1.00 65.25 659 TYR A O 1
ATOM 5214 N N . PHE A 1 660 ? 1.348 35.292 -11.860 1.00 67.81 660 PHE A N 1
ATOM 5215 C CA . PHE A 1 660 ? 0.001 35.696 -12.264 1.00 67.81 660 PHE A CA 1
ATOM 5216 C C . PHE A 1 660 ? -0.154 37.220 -12.278 1.00 67.81 660 PHE A C 1
ATOM 5218 O O . PHE A 1 660 ? -0.812 37.740 -13.173 1.00 67.81 660 PHE A O 1
ATOM 5225 N N . ASP A 1 661 ? 0.549 37.935 -11.396 1.00 61.97 661 ASP A N 1
ATOM 5226 C CA . ASP A 1 661 ? 0.559 39.405 -11.373 1.00 61.97 661 ASP A CA 1
ATOM 5227 C C . ASP A 1 661 ? 1.167 40.028 -12.648 1.00 61.97 661 ASP A C 1
ATOM 5229 O O . ASP A 1 661 ? 0.914 41.188 -12.970 1.00 61.97 661 ASP A O 1
ATOM 5233 N N . ARG A 1 662 ? 1.984 39.271 -13.398 1.00 59.91 662 ARG A N 1
ATOM 5234 C CA . ARG A 1 662 ? 2.748 39.770 -14.557 1.00 59.91 662 ARG A CA 1
ATOM 5235 C C . ARG A 1 662 ? 2.284 39.227 -15.909 1.00 59.91 662 ARG A C 1
ATOM 5237 O O . ARG A 1 662 ? 2.798 39.674 -16.932 1.00 59.91 662 ARG A O 1
ATOM 5244 N N . ASN A 1 663 ? 1.366 38.257 -15.945 1.00 64.12 663 ASN A N 1
ATOM 5245 C CA . ASN A 1 663 ? 1.003 37.540 -17.171 1.00 64.12 663 ASN A CA 1
ATOM 5246 C C . ASN A 1 663 ? -0.507 37.359 -17.333 1.00 64.12 663 ASN A C 1
ATOM 5248 O O . ASN A 1 663 ? -1.217 37.036 -16.386 1.00 64.12 663 ASN A O 1
ATOM 5252 N N . TYR A 1 664 ? -0.979 37.442 -18.578 1.00 62.62 664 TYR A N 1
ATOM 5253 C CA . TYR A 1 664 ? -2.371 37.157 -18.920 1.00 62.62 664 TYR A CA 1
ATOM 5254 C C . TYR A 1 664 ? -2.699 35.674 -18.684 1.00 62.62 664 TYR A C 1
ATOM 5256 O O . TYR A 1 664 ? -2.174 34.798 -19.375 1.00 62.62 664 TYR A O 1
ATOM 5264 N N . THR A 1 665 ? -3.577 35.400 -17.718 1.00 66.44 665 THR A N 1
ATOM 5265 C CA . THR A 1 665 ? -4.125 34.066 -17.438 1.00 66.44 665 THR A CA 1
ATOM 5266 C C . THR A 1 665 ? -5.643 34.157 -17.408 1.00 66.44 665 THR A C 1
ATOM 5268 O O . THR A 1 665 ? -6.199 34.998 -16.706 1.00 66.44 665 THR A O 1
ATOM 5271 N N . HIS A 1 666 ? -6.321 33.301 -18.171 1.00 68.56 666 HIS A N 1
ATOM 5272 C CA . HIS A 1 666 ? -7.777 33.223 -18.129 1.00 68.56 666 HIS A CA 1
ATOM 5273 C C . HIS A 1 666 ? -8.213 32.310 -16.977 1.00 68.56 666 HIS A C 1
ATOM 5275 O O . HIS A 1 666 ? -7.848 31.135 -16.961 1.00 68.56 666 HIS A O 1
ATOM 5281 N N . VAL A 1 667 ? -8.980 32.839 -16.022 1.00 71.50 667 VAL A N 1
ATOM 5282 C CA . VAL A 1 667 ? -9.517 32.073 -14.889 1.00 71.50 667 VAL A CA 1
ATOM 5283 C C . VAL A 1 667 ? -11.036 32.197 -14.882 1.00 71.50 667 VAL A C 1
ATOM 5285 O O . VAL A 1 667 ? -11.563 33.306 -14.833 1.00 71.50 667 VAL A O 1
ATOM 5288 N N . GLU A 1 668 ? -11.733 31.065 -14.903 1.00 72.00 668 GLU A N 1
ATOM 5289 C CA . GLU A 1 668 ? -13.184 30.992 -14.738 1.00 72.00 668 GLU A CA 1
ATOM 5290 C C . GLU A 1 668 ? -13.518 30.063 -13.564 1.00 72.00 668 GLU A C 1
ATOM 5292 O O . GLU A 1 668 ? -13.022 28.938 -13.463 1.00 72.00 668 GLU A O 1
ATOM 5297 N N . ILE A 1 669 ? -14.373 30.546 -12.663 1.00 72.50 669 ILE A N 1
ATOM 5298 C CA . ILE A 1 669 ? -14.847 29.798 -11.498 1.00 72.50 669 ILE A CA 1
ATOM 5299 C C . ILE A 1 669 ? -16.329 29.516 -11.716 1.00 72.50 669 ILE A C 1
ATOM 5301 O O . ILE A 1 669 ? -17.150 30.433 -11.752 1.00 72.50 669 ILE A O 1
ATOM 5305 N N . SER A 1 670 ? -16.678 28.242 -11.865 1.00 65.81 670 SER A N 1
ATOM 5306 C CA . SER A 1 670 ? -18.073 27.815 -11.910 1.00 65.81 670 SER A CA 1
ATOM 5307 C C . SER A 1 670 ? -18.598 27.726 -10.483 1.00 65.81 670 SER A C 1
ATOM 5309 O O . SER A 1 670 ? -18.227 26.817 -9.751 1.00 65.81 670 SER A O 1
ATOM 5311 N N . SER A 1 671 ? -19.473 28.643 -10.072 1.00 48.09 671 SER A N 1
ATOM 5312 C CA . SER A 1 671 ? -20.185 28.485 -8.802 1.00 48.09 671 SER A CA 1
ATOM 5313 C C . SER A 1 671 ? -21.136 27.289 -8.909 1.00 48.09 671 SER A C 1
ATOM 5315 O O . SER A 1 671 ? -21.981 27.284 -9.814 1.00 48.09 671 SER A O 1
ATOM 5317 N N . PRO A 1 672 ? -21.079 26.292 -8.008 1.00 40.16 672 PRO A N 1
ATOM 5318 C CA . PRO A 1 672 ? -22.150 25.318 -7.927 1.00 40.16 672 PRO A CA 1
ATOM 5319 C C . PRO A 1 672 ? -23.420 26.087 -7.559 1.00 40.16 672 PRO A C 1
ATOM 5321 O O . PRO A 1 672 ? -23.528 26.642 -6.465 1.00 40.16 672 PRO A O 1
ATOM 5324 N N . SER A 1 673 ? -24.384 26.163 -8.482 1.00 30.45 673 SER A N 1
ATOM 5325 C CA . SER A 1 673 ? -25.751 26.508 -8.091 1.00 30.45 673 SER A CA 1
ATOM 5326 C C . SER A 1 673 ? -26.125 25.548 -6.968 1.00 30.45 673 SER A C 1
ATOM 5328 O O . SER A 1 673 ? -25.847 24.351 -7.078 1.00 30.45 673 SER A O 1
ATOM 5330 N N . SER A 1 674 ? -26.644 26.097 -5.870 1.00 26.70 674 SER A N 1
ATOM 5331 C CA . SER A 1 674 ? -27.078 25.366 -4.682 1.00 26.70 674 SER A CA 1
ATOM 5332 C C . SER A 1 674 ? -27.598 23.976 -5.045 1.00 26.70 674 SER A C 1
ATOM 5334 O O . SER A 1 674 ? -28.409 23.831 -5.960 1.00 26.70 674 SER A O 1
ATOM 5336 N N . ARG A 1 675 ? -27.110 22.941 -4.348 1.00 28.53 675 ARG A N 1
ATOM 5337 C CA . ARG A 1 675 ? -27.679 21.591 -4.423 1.00 28.53 675 ARG A CA 1
ATOM 5338 C C . ARG A 1 675 ? -29.174 21.726 -4.115 1.00 28.53 675 ARG A C 1
ATOM 5340 O O . ARG A 1 675 ? -29.551 21.845 -2.954 1.00 28.53 675 ARG A O 1
ATOM 5347 N N . ILE A 1 676 ? -30.009 21.798 -5.152 1.00 24.66 676 ILE A N 1
ATOM 5348 C CA . ILE A 1 676 ? -31.459 21.799 -5.007 1.00 24.66 676 ILE A CA 1
ATOM 5349 C C . ILE A 1 676 ? -31.784 20.456 -4.371 1.00 24.66 676 ILE A C 1
ATOM 5351 O O . ILE A 1 676 ? -31.490 19.404 -4.943 1.00 24.66 676 ILE A O 1
ATOM 5355 N N . ALA A 1 677 ? -32.326 20.513 -3.157 1.00 23.50 677 ALA A N 1
ATOM 5356 C CA . ALA A 1 677 ? -32.932 19.374 -2.503 1.00 23.50 677 ALA A CA 1
ATOM 5357 C C . ALA A 1 677 ? -33.886 18.716 -3.506 1.00 23.50 677 ALA A C 1
ATOM 5359 O O . ALA A 1 677 ? -34.789 19.365 -4.037 1.00 23.50 677 ALA A O 1
ATOM 5360 N N . VAL A 1 678 ? -33.634 17.447 -3.815 1.00 24.14 678 VAL A N 1
ATOM 5361 C CA . VAL A 1 678 ? -34.549 16.631 -4.606 1.00 24.14 678 VAL A CA 1
ATOM 5362 C C . VAL A 1 678 ? -35.806 16.466 -3.761 1.00 24.14 678 VAL A C 1
ATOM 5364 O O . VAL A 1 678 ? -35.851 15.625 -2.868 1.00 24.14 678 VAL A O 1
ATOM 5367 N N . ASP A 1 679 ? -36.798 17.317 -4.007 1.00 22.98 679 ASP A N 1
ATOM 5368 C CA . ASP A 1 679 ? -38.117 17.174 -3.412 1.00 22.98 679 ASP A CA 1
ATOM 5369 C C . ASP A 1 679 ? -38.832 16.011 -4.111 1.00 22.98 679 ASP A C 1
ATOM 5371 O O . ASP A 1 679 ? -39.139 16.041 -5.308 1.00 22.98 679 ASP A O 1
ATOM 5375 N N . VAL A 1 680 ? -39.026 14.930 -3.360 1.00 29.94 680 VAL A N 1
ATOM 5376 C CA . VAL A 1 680 ? -39.855 13.793 -3.748 1.00 29.94 680 VAL A CA 1
ATOM 5377 C C . VAL A 1 680 ? -41.304 14.201 -3.494 1.00 29.94 680 VAL A C 1
ATOM 5379 O O . VAL A 1 680 ? -41.794 14.100 -2.375 1.00 29.94 680 VAL A O 1
ATOM 5382 N N . GLY A 1 681 ? -42.016 14.642 -4.532 1.00 24.31 681 GLY A N 1
ATOM 5383 C CA . GLY A 1 681 ? -43.426 15.014 -4.396 1.00 24.31 681 GLY A CA 1
ATOM 5384 C C . GLY A 1 681 ? -44.169 15.045 -5.725 1.00 24.31 681 GLY A C 1
ATOM 5385 O O . GLY A 1 681 ? -43.965 15.928 -6.551 1.00 24.31 681 GLY A O 1
ATOM 5386 N N . GLY A 1 682 ? -45.031 14.055 -5.950 1.00 23.36 682 GLY A N 1
ATOM 5387 C CA . GLY A 1 682 ? -45.820 13.912 -7.168 1.00 23.36 682 GLY A CA 1
ATOM 5388 C C . GLY A 1 682 ? -46.978 14.910 -7.324 1.00 23.36 682 GLY A C 1
ATOM 5389 O O . GLY A 1 682 ? -47.605 15.326 -6.364 1.00 23.36 682 GLY A O 1
ATOM 5390 N N . SER A 1 683 ? -47.288 15.176 -8.596 1.00 24.02 683 SER A N 1
ATOM 5391 C CA . SER A 1 683 ? -48.584 15.536 -9.199 1.00 24.02 683 SER A CA 1
ATOM 5392 C C . SER A 1 683 ? -49.486 16.644 -8.607 1.00 24.02 683 SER A C 1
ATOM 5394 O O . SER A 1 683 ? -50.131 16.476 -7.581 1.00 24.02 683 SER A O 1
ATOM 5396 N N . LYS A 1 684 ? -49.736 17.610 -9.509 1.00 25.69 684 LYS A N 1
ATOM 5397 C CA . LYS A 1 684 ? -51.007 18.278 -9.876 1.00 25.69 684 LYS A CA 1
ATOM 5398 C C . LYS A 1 684 ? -51.342 19.681 -9.336 1.00 25.69 684 LYS A C 1
ATOM 5400 O O . LYS A 1 684 ? -51.590 19.903 -8.165 1.00 25.69 684 LYS A O 1
ATOM 5405 N N . GLU A 1 685 ? -51.552 20.527 -10.353 1.00 23.94 685 GLU A N 1
ATOM 5406 C CA . GLU A 1 685 ? -52.589 21.558 -10.530 1.00 23.94 685 GLU A CA 1
ATOM 5407 C C . GLU A 1 685 ? -52.383 22.989 -9.993 1.00 23.94 685 GLU A C 1
ATOM 5409 O O . GLU A 1 685 ? -52.473 23.290 -8.813 1.00 23.94 685 GLU A O 1
ATOM 5414 N N . LYS A 1 686 ? -52.184 23.885 -10.979 1.00 25.53 686 LYS A N 1
ATOM 5415 C CA . LYS A 1 686 ? -52.792 25.216 -11.186 1.00 25.53 686 LYS A CA 1
ATOM 5416 C C . LYS A 1 686 ? -53.394 25.906 -9.949 1.00 25.53 686 LYS A C 1
ATOM 5418 O O . LYS A 1 686 ? -54.461 25.508 -9.512 1.00 25.53 686 LYS A O 1
ATOM 5423 N N . SER A 1 687 ? -52.901 27.108 -9.627 1.00 23.47 687 SER A N 1
ATOM 5424 C CA . SER A 1 687 ? -53.673 28.345 -9.864 1.00 23.47 687 SER A CA 1
ATOM 5425 C C . SER A 1 687 ? -52.883 29.629 -9.551 1.00 23.47 687 SER A C 1
ATOM 5427 O O . SER A 1 687 ? -52.403 29.843 -8.450 1.00 23.47 687 SER A O 1
ATOM 5429 N N . SER A 1 688 ? -52.820 30.496 -10.562 1.00 22.62 688 SER A N 1
ATOM 5430 C CA . SER A 1 688 ? -53.058 31.949 -10.532 1.00 22.62 688 SER A CA 1
ATOM 5431 C C . SER A 1 688 ? -52.453 32.883 -9.451 1.00 22.62 688 SER A C 1
ATOM 5433 O O . SER A 1 688 ? -52.976 33.008 -8.354 1.00 22.62 688 SER A O 1
ATOM 5435 N N . ARG A 1 689 ? -51.575 33.767 -9.952 1.00 21.95 689 ARG A N 1
ATOM 5436 C CA . ARG A 1 689 ? -51.746 35.241 -10.051 1.00 21.95 689 ARG A CA 1
ATOM 5437 C C . ARG A 1 689 ? -51.552 36.185 -8.829 1.00 21.95 689 ARG A C 1
ATOM 5439 O O . ARG A 1 689 ? -52.451 36.353 -8.025 1.00 21.95 689 ARG A O 1
ATOM 5446 N N . ILE A 1 690 ? -50.489 37.003 -8.977 1.00 22.31 690 ILE A N 1
ATOM 5447 C CA . ILE A 1 690 ? -50.386 38.494 -8.927 1.00 22.31 690 ILE A CA 1
ATOM 5448 C C . ILE A 1 690 ? -50.374 39.223 -7.546 1.00 22.31 690 ILE A C 1
ATOM 5450 O O . ILE A 1 690 ? -51.289 39.097 -6.747 1.00 22.31 690 ILE A O 1
ATOM 5454 N N . ILE A 1 691 ? -49.375 40.123 -7.410 1.00 23.39 691 ILE A N 1
ATOM 5455 C CA . ILE A 1 691 ? -49.367 41.540 -6.923 1.00 23.39 691 ILE A CA 1
ATOM 5456 C C . ILE A 1 691 ? -48.286 41.863 -5.860 1.00 23.39 691 ILE A C 1
ATOM 5458 O O . ILE A 1 691 ? -48.476 41.714 -4.662 1.00 23.39 691 ILE A O 1
ATOM 5462 N N . LYS A 1 692 ? -47.154 42.365 -6.380 1.00 22.42 692 LYS A N 1
ATOM 5463 C CA . LYS A 1 692 ? -46.369 43.571 -6.021 1.00 22.42 692 LYS A CA 1
ATOM 5464 C C . LYS A 1 692 ? -46.642 44.349 -4.705 1.00 22.42 692 LYS A C 1
ATOM 5466 O O . LYS A 1 692 ? -47.692 44.953 -4.547 1.00 22.42 692 LYS A O 1
ATOM 5471 N N . SER A 1 693 ? -45.568 44.454 -3.908 1.00 25.52 693 SER A N 1
ATOM 5472 C CA . SER A 1 693 ? -44.856 45.656 -3.387 1.00 25.52 693 SER A CA 1
ATOM 5473 C C . SER A 1 693 ? -45.581 46.863 -2.752 1.00 25.52 693 SER A C 1
ATOM 5475 O O . SER A 1 693 ? -46.427 47.492 -3.381 1.00 25.52 693 SER A O 1
ATOM 5477 N N . GLY A 1 694 ? -45.016 47.331 -1.629 1.00 23.12 694 GLY A N 1
ATOM 5478 C CA . GLY A 1 694 ? -45.035 48.717 -1.111 1.00 23.12 694 GLY A CA 1
ATOM 5479 C C . GLY A 1 694 ? -44.445 48.732 0.311 1.00 23.12 694 GLY A C 1
ATOM 5480 O O . GLY A 1 694 ? -44.993 48.062 1.174 1.00 23.12 694 GLY A O 1
ATOM 5481 N N . SER A 1 695 ? -43.199 49.172 0.541 1.00 24.41 695 SER A N 1
ATOM 5482 C CA . SER A 1 695 ? -42.701 50.557 0.729 1.00 24.41 695 SER A CA 1
ATOM 5483 C C . SER A 1 695 ? -43.284 51.288 1.950 1.00 24.41 695 SER A C 1
ATOM 5485 O O . SER A 1 695 ? -44.503 51.396 2.065 1.00 24.41 695 SER A O 1
ATOM 5487 N N . GLY A 1 696 ? -42.414 51.839 2.814 1.00 23.41 696 GLY A N 1
ATOM 5488 C CA . GLY A 1 696 ? -42.822 52.824 3.824 1.00 23.41 696 GLY A CA 1
ATOM 5489 C C . GLY A 1 696 ? -41.860 53.100 4.991 1.00 23.41 696 GLY A C 1
ATOM 5490 O O . GLY A 1 696 ? -42.123 52.646 6.094 1.00 23.41 696 GLY A O 1
ATOM 5491 N N . ASN A 1 697 ? -40.844 53.928 4.723 1.00 24.52 697 ASN A N 1
ATOM 5492 C CA . ASN A 1 697 ? -40.337 55.072 5.507 1.00 24.52 697 ASN A CA 1
ATOM 5493 C C . ASN A 1 697 ? -39.704 54.981 6.918 1.00 24.52 697 ASN A C 1
ATOM 5495 O O . ASN A 1 697 ? -40.151 54.318 7.846 1.00 24.52 697 ASN A O 1
ATOM 5499 N N . GLU A 1 698 ? -38.670 55.823 7.011 1.00 24.28 698 GLU A N 1
ATOM 5500 C CA . GLU A 1 698 ? -37.734 56.188 8.078 1.00 24.28 698 GLU A CA 1
ATOM 5501 C C . GLU A 1 698 ? -38.338 57.060 9.203 1.00 24.28 698 GLU A C 1
ATOM 5503 O O . GLU A 1 698 ? -39.306 57.783 8.969 1.00 24.28 698 GLU A O 1
ATOM 5508 N N . HIS A 1 699 ? -37.681 57.108 10.378 1.00 25.59 699 HIS A N 1
ATOM 5509 C CA . HIS A 1 699 ? -37.504 58.352 11.156 1.00 25.59 699 HIS A CA 1
ATOM 5510 C C . HIS A 1 699 ? -36.337 58.292 12.178 1.00 25.59 699 HIS A C 1
ATOM 5512 O O . HIS A 1 699 ? -36.008 57.246 12.731 1.00 25.59 699 HIS A O 1
ATOM 5518 N N . LEU A 1 700 ? -35.730 59.467 12.396 1.00 22.80 700 LEU A N 1
ATOM 5519 C CA . LEU A 1 700 ? -34.452 59.808 13.050 1.00 22.80 700 LEU A CA 1
ATOM 5520 C C . LEU A 1 700 ? -34.507 60.122 14.584 1.00 22.80 700 LEU A C 1
ATOM 5522 O O . LEU A 1 700 ? -35.356 60.912 14.977 1.00 22.80 700 LEU A O 1
ATOM 5526 N N . VAL A 1 701 ? -33.497 59.633 15.356 1.00 21.98 701 VAL A N 1
ATOM 5527 C CA . VAL A 1 701 ? -32.532 60.361 16.276 1.00 21.98 701 VAL A CA 1
ATOM 5528 C C . VAL A 1 701 ? -33.056 60.977 17.623 1.00 21.98 701 VAL A C 1
ATOM 5530 O O . VAL A 1 701 ? -34.202 61.405 17.660 1.00 21.98 701 VAL A O 1
ATOM 5533 N N . PRO A 1 702 ? -32.253 61.236 18.706 1.00 33.44 702 PRO A N 1
ATOM 5534 C CA . PRO A 1 702 ? -31.239 60.471 19.489 1.00 33.44 702 PRO A CA 1
ATOM 5535 C C . PRO A 1 702 ? -31.408 60.570 21.053 1.00 33.44 702 PRO A C 1
ATOM 5537 O O . PRO A 1 702 ? -32.238 61.330 21.539 1.00 33.44 702 PRO A O 1
ATOM 5540 N N . ALA A 1 703 ? -30.525 59.900 21.830 1.00 22.62 703 ALA A N 1
ATOM 5541 C CA . ALA A 1 703 ? -29.833 60.382 23.065 1.00 22.62 703 ALA A CA 1
ATOM 5542 C C . ALA A 1 703 ? -29.789 59.421 24.293 1.00 22.62 703 ALA A C 1
ATOM 5544 O O . ALA A 1 703 ? -30.763 59.252 25.015 1.00 22.62 703 ALA A O 1
ATOM 5545 N N . SER A 1 704 ? -28.573 58.912 24.551 1.00 23.11 704 SER A N 1
ATOM 5546 C CA . SER A 1 704 ? -27.795 58.959 25.817 1.00 23.11 704 SER A CA 1
ATOM 5547 C C . SER A 1 704 ? -28.246 58.229 27.110 1.00 23.11 704 SER A C 1
ATOM 5549 O O . SER A 1 704 ? -29.128 58.698 27.819 1.00 23.11 704 SER A O 1
ATOM 5551 N N . ILE A 1 705 ? -27.455 57.217 27.523 1.00 24.88 705 ILE A N 1
ATOM 5552 C CA . ILE A 1 705 ? -26.634 57.085 28.771 1.00 24.88 705 ILE A CA 1
ATOM 5553 C C . ILE A 1 705 ? -26.524 55.605 29.238 1.00 24.88 705 ILE A C 1
ATOM 5555 O O . ILE A 1 705 ? -27.511 54.904 29.417 1.00 24.88 705 ILE A O 1
ATOM 5559 N N . GLN A 1 706 ? -25.260 55.193 29.416 1.00 24.20 706 GLN A N 1
ATOM 5560 C CA . GLN A 1 706 ? -24.627 54.021 30.068 1.00 24.20 706 GLN A CA 1
ATOM 5561 C C . GLN A 1 706 ? -25.411 53.368 31.246 1.00 24.20 706 GLN A C 1
ATOM 5563 O O . GLN A 1 706 ? -26.070 54.076 31.992 1.00 24.20 706 GLN A O 1
ATOM 5568 N N . ASN A 1 707 ? -25.345 52.061 31.569 1.00 23.58 707 ASN A N 1
ATOM 5569 C CA . ASN A 1 707 ? -24.192 51.148 31.654 1.00 23.58 707 ASN A CA 1
ATOM 5570 C C . ASN A 1 707 ? -24.626 49.662 31.839 1.00 23.58 707 ASN A C 1
ATOM 5572 O O . ASN A 1 707 ? -25.611 49.396 32.517 1.00 23.58 707 ASN A O 1
ATOM 5576 N N . GLN A 1 708 ? -23.780 48.740 31.348 1.00 25.19 708 GLN A N 1
ATOM 5577 C CA . GLN A 1 708 ? -23.454 47.382 31.852 1.00 25.19 708 GLN A CA 1
ATOM 5578 C C . GLN A 1 708 ? -24.551 46.308 32.053 1.00 25.19 708 GLN A C 1
ATOM 5580 O O . GLN A 1 708 ? -25.213 46.270 33.081 1.00 25.19 708 GLN A O 1
ATOM 5585 N N . GLN A 1 709 ? -24.569 45.298 31.168 1.00 25.28 709 GLN A N 1
ATOM 5586 C CA . GLN A 1 709 ? -24.088 43.923 31.439 1.00 25.28 709 GLN A CA 1
ATOM 5587 C C . GLN A 1 709 ? -24.272 43.049 30.183 1.00 25.28 709 GLN A C 1
ATOM 5589 O O . GLN A 1 709 ? -25.386 42.770 29.751 1.00 25.28 709 GLN A O 1
ATOM 5594 N N . GLN A 1 710 ? -23.151 42.642 29.579 1.00 23.91 710 GLN A N 1
ATOM 5595 C CA . GLN A 1 710 ? -23.100 41.693 28.467 1.00 23.91 710 GLN A CA 1
ATOM 5596 C C . GLN A 1 710 ? -23.444 40.284 28.966 1.00 23.91 710 GLN A C 1
ATOM 5598 O O . GLN A 1 710 ? -22.673 39.670 29.698 1.00 23.91 710 GLN A O 1
ATOM 5603 N N . GLN A 1 711 ? -24.580 39.761 28.516 1.00 25.47 711 GLN A N 1
ATOM 5604 C CA . GLN A 1 711 ? -24.756 38.338 28.248 1.00 25.47 711 GLN A CA 1
ATOM 5605 C C . GLN A 1 711 ? -24.884 38.209 26.731 1.00 25.47 711 GLN A C 1
ATOM 5607 O O . GLN A 1 711 ? -25.857 38.691 26.156 1.00 25.47 711 GLN A O 1
ATOM 5612 N N . GLN A 1 712 ? -23.893 37.608 26.076 1.00 24.20 712 GLN A N 1
ATOM 5613 C CA . GLN A 1 712 ? -24.013 37.180 24.685 1.00 24.20 712 GLN A CA 1
ATOM 5614 C C . GLN A 1 712 ? -23.671 35.697 24.600 1.00 24.20 712 GLN A C 1
ATOM 5616 O O . GLN A 1 712 ? -22.579 35.258 24.958 1.00 24.20 712 GLN A O 1
ATOM 5621 N N . GLN A 1 713 ? -24.682 34.947 24.169 1.00 21.50 713 GLN A N 1
ATOM 5622 C CA . GLN A 1 713 ? -24.571 33.623 23.580 1.00 21.50 713 GLN A CA 1
ATOM 5623 C C . GLN A 1 713 ? -23.551 33.669 22.428 1.00 21.50 713 GLN A C 1
ATOM 5625 O O . GLN A 1 713 ? -23.549 34.650 21.684 1.00 21.50 713 GLN A O 1
ATOM 5630 N N . PRO A 1 714 ? -22.699 32.651 22.240 1.00 23.53 714 PRO A N 1
ATOM 5631 C CA . PRO A 1 714 ? -21.839 32.603 21.069 1.00 23.53 714 PRO A CA 1
ATOM 5632 C C . PRO A 1 714 ? -22.659 32.214 19.831 1.00 23.53 714 PRO A C 1
ATOM 5634 O O . PRO A 1 714 ? -23.100 31.073 19.690 1.00 23.53 714 PRO A O 1
ATOM 5637 N N . GLU A 1 715 ? -22.856 33.194 18.949 1.00 22.52 715 GLU A N 1
ATOM 5638 C CA . GLU A 1 715 ? -23.242 33.003 17.553 1.00 22.52 715 GLU A CA 1
ATOM 5639 C C . GLU A 1 715 ? -22.199 32.134 16.835 1.00 22.52 715 GLU A C 1
ATOM 5641 O O . GLU A 1 715 ? -20.988 32.281 17.021 1.00 22.52 715 GLU A O 1
ATOM 5646 N N . ILE A 1 716 ? -22.686 31.215 16.004 1.00 25.92 716 ILE A N 1
ATOM 5647 C CA . ILE A 1 716 ? -21.888 30.402 15.089 1.00 25.92 716 ILE A CA 1
ATOM 5648 C C . ILE A 1 716 ? -21.361 31.349 14.006 1.00 25.92 716 ILE A C 1
ATOM 5650 O O . ILE A 1 716 ? -22.052 31.655 13.039 1.00 25.92 716 ILE A O 1
ATOM 5654 N N . ILE A 1 717 ? -20.152 31.872 14.210 1.00 24.92 717 ILE A N 1
ATOM 5655 C CA . ILE A 1 717 ? -19.456 32.679 13.210 1.00 24.92 717 ILE A CA 1
ATOM 5656 C C . ILE A 1 717 ? -18.953 31.731 12.124 1.00 24.92 717 ILE A C 1
ATOM 5658 O O . ILE A 1 717 ? -18.017 30.955 12.328 1.00 24.92 717 ILE A O 1
ATOM 5662 N N . ASP A 1 718 ? -19.581 31.823 10.958 1.00 28.48 718 ASP A N 1
ATOM 5663 C CA . ASP A 1 718 ? -19.155 31.204 9.710 1.00 28.48 718 ASP A CA 1
ATOM 5664 C C . ASP A 1 718 ? -17.867 31.900 9.210 1.00 28.48 718 ASP A C 1
ATOM 5666 O O . ASP A 1 718 ? -17.867 32.745 8.316 1.00 28.48 718 ASP A O 1
ATOM 5670 N N . ASN A 1 719 ? -16.737 31.586 9.856 1.00 25.81 719 ASN A N 1
ATOM 5671 C CA . ASN A 1 719 ? -15.398 32.147 9.594 1.00 25.81 719 ASN A CA 1
ATOM 5672 C C . ASN A 1 719 ? -14.807 31.749 8.229 1.00 25.81 719 ASN A C 1
ATOM 5674 O O . ASN A 1 719 ? -13.683 32.116 7.889 1.00 25.81 719 ASN A O 1
ATOM 5678 N N . ASN A 1 720 ? -15.557 30.991 7.442 1.00 30.50 720 ASN A N 1
ATOM 5679 C CA . ASN A 1 720 ? -15.126 30.464 6.166 1.00 30.50 720 ASN A CA 1
ATOM 5680 C C . ASN A 1 720 ? -15.346 31.482 5.035 1.00 30.50 720 ASN A C 1
ATOM 5682 O O . ASN A 1 720 ? -14.461 31.661 4.201 1.00 30.50 720 ASN A O 1
ATOM 5686 N N . ALA A 1 721 ? -16.434 32.258 5.054 1.00 29.45 721 ALA A N 1
ATOM 5687 C CA . ALA A 1 721 ? -16.732 33.236 4.002 1.00 29.45 721 ALA A CA 1
ATOM 5688 C C . ALA A 1 721 ? -15.671 34.355 3.854 1.00 29.45 721 ALA A C 1
ATOM 5690 O O . ALA A 1 721 ? -15.429 34.822 2.742 1.00 29.45 721 ALA A O 1
ATOM 5691 N N . SER A 1 722 ? -14.990 34.756 4.935 1.00 31.62 722 SER A N 1
ATOM 5692 C CA . SER A 1 722 ? -14.023 35.871 4.926 1.00 31.62 722 SER A CA 1
A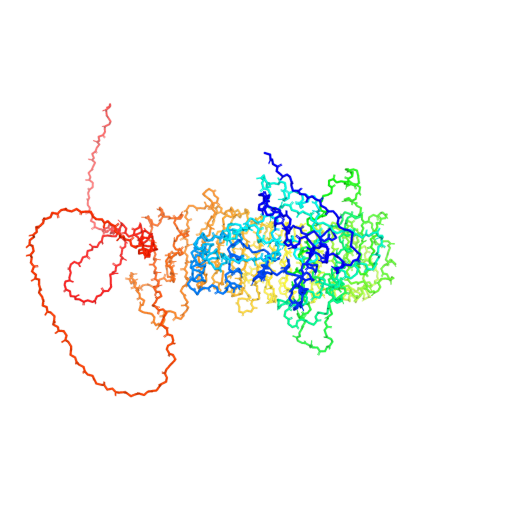TOM 5693 C C . SER A 1 722 ? -12.616 35.487 4.447 1.00 31.62 722 SER A C 1
ATOM 5695 O O . SER A 1 722 ? -11.909 36.321 3.886 1.00 31.62 722 SER A O 1
ATOM 5697 N N . VAL A 1 723 ? -12.210 34.219 4.586 1.00 32.69 723 VAL A N 1
ATOM 5698 C CA . VAL A 1 723 ? -10.923 33.714 4.062 1.00 32.69 723 VAL A CA 1
ATOM 5699 C C . VAL A 1 723 ? -11.025 33.400 2.562 1.00 32.69 723 VAL A C 1
ATOM 5701 O O . VAL A 1 723 ? -10.060 33.590 1.818 1.00 32.69 723 VAL A O 1
ATOM 5704 N N . TYR A 1 724 ? -12.209 32.975 2.097 1.00 37.97 724 TYR A N 1
ATOM 5705 C CA . TYR A 1 724 ? -12.511 32.785 0.670 1.00 37.97 724 TYR A CA 1
ATOM 5706 C C . TYR A 1 724 ? -12.644 34.103 -0.083 1.00 37.97 724 TYR A C 1
ATOM 5708 O O . TYR A 1 724 ? -12.194 34.192 -1.227 1.00 37.97 724 TYR A O 1
ATOM 5716 N N . ALA A 1 725 ? -13.190 35.121 0.586 1.00 34.09 725 ALA A N 1
ATOM 5717 C CA . ALA A 1 725 ? -13.071 36.501 0.157 1.00 34.09 725 ALA A CA 1
ATOM 5718 C C . ALA A 1 725 ? -11.584 36.860 0.077 1.00 34.09 725 ALA A C 1
ATOM 5720 O O . ALA A 1 725 ? -11.129 37.114 -1.013 1.00 34.09 725 ALA A O 1
ATOM 5721 N N . GLY A 1 726 ? -10.772 36.646 1.117 1.00 32.66 726 GLY A N 1
ATOM 5722 C CA . GLY A 1 726 ? -9.334 36.954 1.131 1.00 32.66 726 GLY A CA 1
ATOM 5723 C C . GLY A 1 726 ? -8.478 36.442 -0.041 1.00 32.66 726 GLY A C 1
ATOM 5724 O O . GLY A 1 726 ? -7.661 37.203 -0.529 1.00 32.66 726 GLY A O 1
ATOM 5725 N N . VAL A 1 727 ? -8.623 35.209 -0.547 1.00 35.97 727 VAL A N 1
ATOM 5726 C CA . VAL A 1 727 ? -7.827 34.731 -1.714 1.00 35.97 727 VAL A CA 1
ATOM 5727 C C . VAL A 1 727 ? -8.371 35.283 -3.032 1.00 35.97 727 VAL A C 1
ATOM 5729 O O . VAL A 1 727 ? -7.594 35.684 -3.899 1.00 35.97 727 VAL A O 1
ATOM 5732 N N . ALA A 1 728 ? -9.699 35.354 -3.162 1.00 37.03 728 ALA A N 1
ATOM 5733 C CA . ALA A 1 728 ? -10.339 36.044 -4.273 1.00 37.03 728 ALA A CA 1
ATOM 5734 C C . ALA A 1 728 ? -10.056 37.554 -4.228 1.00 37.03 728 ALA A C 1
ATOM 5736 O O . ALA A 1 728 ? -9.932 38.152 -5.276 1.00 37.03 728 ALA A O 1
ATOM 5737 N N . ASP A 1 729 ? -9.893 38.146 -3.048 1.00 36.25 729 ASP A N 1
ATOM 5738 C CA . ASP A 1 729 ? -9.682 39.564 -2.761 1.00 36.25 729 ASP A CA 1
ATOM 5739 C C . ASP A 1 729 ? -8.198 39.915 -2.887 1.00 36.25 729 ASP A C 1
ATOM 5741 O O . ASP A 1 729 ? -7.875 40.910 -3.503 1.00 36.25 729 ASP A O 1
ATOM 5745 N N . THR A 1 730 ? -7.273 39.025 -2.517 1.00 36.72 730 THR A N 1
ATOM 5746 C CA . THR A 1 730 ? -5.838 39.172 -2.831 1.00 36.72 730 THR A CA 1
ATOM 5747 C C . THR A 1 730 ? -5.593 39.093 -4.346 1.00 36.72 730 THR A C 1
ATOM 5749 O O . THR A 1 730 ? -4.648 39.697 -4.848 1.00 36.72 730 THR A O 1
ATOM 5752 N N . LEU A 1 731 ? -6.445 38.361 -5.078 1.00 37.25 731 LEU A N 1
ATOM 5753 C CA . LEU A 1 731 ? -6.484 38.337 -6.546 1.00 37.25 731 LEU A CA 1
ATOM 5754 C C . LEU A 1 731 ? -7.396 39.436 -7.151 1.00 37.25 731 LEU A C 1
ATOM 5756 O O . LEU A 1 731 ? -7.249 39.736 -8.334 1.00 37.25 731 LEU A O 1
ATOM 5760 N N . LYS A 1 732 ? -8.304 40.067 -6.381 1.00 34.00 732 LYS A N 1
ATOM 5761 C CA . LYS A 1 732 ? -9.169 41.195 -6.811 1.00 34.00 732 LYS A CA 1
ATOM 5762 C C . LYS A 1 732 ? -8.627 42.575 -6.428 1.00 34.00 732 LYS A C 1
ATOM 5764 O O . LYS A 1 732 ? -9.062 43.539 -7.043 1.00 34.00 732 LYS A O 1
ATOM 5769 N N . ASP A 1 733 ? -7.694 42.713 -5.487 1.00 33.44 733 ASP A N 1
ATOM 5770 C CA . ASP A 1 733 ? -7.175 44.004 -4.986 1.00 33.44 733 ASP A CA 1
ATOM 5771 C C . ASP A 1 733 ? -6.446 44.823 -6.075 1.00 33.44 733 ASP A C 1
ATOM 5773 O O . ASP A 1 733 ? -6.031 45.957 -5.846 1.00 33.44 733 ASP A O 1
ATOM 5777 N N . HIS A 1 734 ? -6.317 44.269 -7.287 1.00 34.69 734 HIS A N 1
ATOM 5778 C CA . HIS A 1 734 ? -5.760 44.914 -8.477 1.00 34.69 734 HIS A CA 1
ATOM 5779 C C . HIS A 1 734 ? -6.799 45.099 -9.610 1.00 34.69 734 HIS A C 1
ATOM 5781 O O . HIS A 1 734 ? -6.431 45.353 -10.755 1.00 34.69 734 HIS A O 1
ATOM 5787 N N . VAL A 1 735 ? -8.101 44.997 -9.306 1.00 31.03 735 VAL A N 1
ATOM 5788 C CA . VAL A 1 735 ? -9.221 45.231 -10.235 1.00 31.03 735 VAL A CA 1
ATOM 5789 C C . VAL A 1 735 ? -9.853 46.595 -9.936 1.00 31.03 735 VAL A C 1
ATOM 5791 O O . VAL A 1 735 ? -10.525 46.764 -8.921 1.00 31.03 735 VAL A O 1
ATOM 5794 N N . GLN A 1 736 ? -9.677 47.581 -10.822 1.00 28.42 736 GLN A N 1
ATOM 5795 C CA . GLN A 1 736 ? -10.486 48.805 -10.775 1.00 28.42 736 GLN A CA 1
ATOM 5796 C C . GLN A 1 736 ? -11.890 48.525 -11.330 1.00 28.42 736 GLN A C 1
ATOM 5798 O O . GLN A 1 736 ? -12.044 48.056 -12.456 1.00 28.42 736 GLN A O 1
ATOM 5803 N N . GLN A 1 737 ? -12.910 48.825 -10.524 1.00 28.56 737 GLN A N 1
ATOM 5804 C CA . GLN A 1 737 ? -14.302 48.930 -10.958 1.00 28.56 737 GLN A CA 1
ATOM 5805 C C . GLN A 1 737 ? -14.491 50.262 -11.694 1.00 28.56 737 GLN A C 1
ATOM 5807 O O . GLN A 1 737 ? -14.308 51.315 -11.091 1.00 28.56 737 GLN A O 1
ATOM 5812 N N . GLU A 1 738 ? -14.913 50.233 -12.957 1.00 24.52 738 GLU A N 1
ATOM 5813 C CA . GLU A 1 738 ? -15.533 51.399 -13.594 1.00 24.52 738 GLU A CA 1
ATOM 5814 C C . GLU A 1 738 ? -16.890 51.028 -14.191 1.00 24.52 738 GLU A C 1
ATOM 5816 O O . GLU A 1 738 ? -17.022 50.044 -14.921 1.00 24.52 738 GLU A O 1
ATOM 5821 N N . GLY A 1 739 ? -17.883 51.867 -13.882 1.00 28.52 739 GLY A N 1
ATOM 5822 C CA . GLY A 1 739 ? -19.177 51.905 -14.552 1.00 28.52 739 GLY A CA 1
ATOM 5823 C C . GLY A 1 739 ? -20.352 52.179 -13.618 1.00 28.52 739 GLY A C 1
ATOM 5824 O O . GLY A 1 739 ? -21.135 51.273 -13.351 1.00 28.52 739 GLY A O 1
ATOM 5825 N N . GLU A 1 740 ? -20.512 53.427 -13.164 1.00 32.88 740 GLU A N 1
ATOM 5826 C CA . GLU A 1 740 ? -21.832 53.939 -12.777 1.00 32.88 740 GLU A CA 1
ATOM 5827 C C . GLU A 1 740 ? -22.747 53.903 -14.011 1.00 32.88 740 GLU A C 1
ATOM 5829 O O . GLU A 1 740 ? -22.518 54.593 -15.005 1.00 32.88 740 GLU A O 1
ATOM 5834 N N . GLY A 1 741 ? -23.782 53.074 -13.936 1.00 27.84 741 GLY A N 1
ATOM 5835 C CA . GLY A 1 741 ? -24.875 52.995 -14.893 1.00 27.84 741 GLY A CA 1
ATOM 5836 C C . GLY A 1 741 ? -26.081 52.396 -14.185 1.00 27.84 741 GLY A C 1
ATOM 5837 O O . GLY A 1 741 ? -26.144 51.189 -13.977 1.00 27.84 741 GLY A O 1
ATOM 5838 N N . ASP A 1 742 ? -26.979 53.274 -13.755 1.00 37.50 742 ASP A N 1
ATOM 5839 C CA . ASP A 1 742 ? -28.269 52.983 -13.135 1.00 37.50 742 ASP A CA 1
ATOM 5840 C C . ASP A 1 742 ? -29.140 52.125 -14.071 1.00 37.50 742 ASP A C 1
ATOM 5842 O O . ASP A 1 742 ? -29.594 52.611 -15.101 1.00 37.50 742 ASP A O 1
ATOM 5846 N N . ASP A 1 743 ? -29.286 50.833 -13.761 1.00 28.30 743 ASP A N 1
ATOM 5847 C CA . ASP A 1 743 ? -30.525 50.058 -13.922 1.00 28.30 743 ASP A CA 1
ATOM 5848 C C . ASP A 1 743 ? -30.341 48.632 -13.359 1.00 28.30 743 ASP A C 1
ATOM 5850 O O . ASP A 1 743 ? -29.335 47.953 -13.575 1.00 28.30 743 ASP A O 1
ATOM 5854 N N . GLY A 1 744 ? -31.319 48.182 -12.570 1.00 38.88 744 GLY A N 1
ATOM 5855 C CA . GLY A 1 744 ? -31.239 46.975 -11.745 1.00 38.88 744 GLY A CA 1
ATOM 5856 C C . GLY A 1 744 ? -31.136 45.635 -12.498 1.00 38.88 744 GLY A C 1
ATOM 5857 O O . GLY A 1 744 ? -31.697 45.451 -13.575 1.00 38.88 744 GLY A O 1
ATOM 5858 N N . ASN A 1 745 ? -30.509 44.665 -11.813 1.00 35.56 745 ASN A N 1
ATOM 5859 C CA . ASN A 1 745 ? -30.286 43.246 -12.154 1.00 35.56 745 ASN A CA 1
ATOM 5860 C C . ASN A 1 745 ? -29.218 42.930 -13.229 1.00 35.56 745 ASN A C 1
ATOM 5862 O O . ASN A 1 745 ? -29.552 42.554 -14.351 1.00 35.56 745 ASN A O 1
ATOM 5866 N N . ALA A 1 746 ? -27.935 42.908 -12.838 1.00 22.67 746 ALA A N 1
ATOM 5867 C CA . ALA A 1 746 ? -26.867 42.173 -13.540 1.00 22.67 746 ALA A CA 1
ATOM 5868 C C . ALA A 1 746 ? -25.707 41.782 -12.584 1.00 22.67 746 ALA A C 1
ATOM 5870 O O . ALA A 1 746 ? -25.408 42.553 -11.672 1.00 22.67 746 ALA A O 1
ATOM 5871 N N . PRO A 1 747 ? -25.045 40.612 -12.750 1.00 24.22 747 PRO A N 1
ATOM 5872 C CA . PRO A 1 747 ? -23.874 40.227 -11.957 1.00 24.22 747 PRO A CA 1
ATOM 5873 C C . PRO A 1 747 ? -22.577 40.882 -12.473 1.00 24.22 747 PRO A C 1
ATOM 5875 O O . PRO A 1 747 ? -22.367 41.026 -13.677 1.00 24.22 747 PRO A O 1
ATOM 5878 N N . THR A 1 748 ? -21.709 41.269 -11.536 1.00 25.09 748 THR A N 1
ATOM 5879 C CA . THR A 1 748 ? -20.471 42.046 -11.720 1.00 25.09 748 THR A CA 1
ATOM 5880 C C . THR A 1 748 ? -19.394 41.291 -12.521 1.00 25.09 748 THR A C 1
ATOM 5882 O O . THR A 1 748 ? -19.040 40.163 -12.184 1.00 25.09 748 THR A O 1
ATOM 5885 N N . ILE A 1 749 ? -18.850 41.929 -13.565 1.00 26.28 749 ILE A N 1
ATOM 5886 C CA . ILE A 1 749 ? -17.748 41.448 -14.426 1.00 26.28 749 ILE A CA 1
ATOM 5887 C C . ILE A 1 749 ? -16.391 41.852 -13.811 1.00 26.28 749 ILE A C 1
ATOM 5889 O O . ILE A 1 749 ? -16.238 43.001 -13.409 1.00 26.28 749 ILE A O 1
ATOM 5893 N N . THR A 1 750 ? -15.387 40.961 -13.789 1.00 32.00 750 THR A N 1
ATOM 5894 C CA . THR A 1 750 ? -13.991 41.288 -13.408 1.00 32.00 750 THR A CA 1
ATOM 5895 C C . THR A 1 750 ? -13.027 41.122 -14.593 1.00 32.00 750 THR A C 1
ATOM 5897 O O . THR A 1 750 ? -12.909 40.035 -15.155 1.00 32.00 750 THR A O 1
ATOM 5900 N N . GLN A 1 751 ? -12.336 42.204 -14.973 1.00 29.25 751 GLN A N 1
ATOM 5901 C CA . GLN A 1 751 ? -11.251 42.256 -15.970 1.00 29.25 751 GLN A CA 1
ATOM 5902 C C . GLN A 1 751 ? -9.938 42.673 -15.281 1.00 29.25 751 GLN A C 1
ATOM 5904 O O . GLN A 1 751 ? -9.975 43.447 -14.329 1.00 29.25 751 GLN A O 1
ATOM 5909 N N . ILE A 1 752 ? -8.784 42.211 -15.779 1.00 28.88 752 ILE A N 1
ATOM 5910 C CA . ILE A 1 752 ? -7.447 42.683 -15.366 1.00 28.88 752 ILE A CA 1
ATOM 5911 C C . ILE A 1 752 ? -6.698 43.139 -16.627 1.00 28.88 752 ILE A C 1
ATOM 5913 O O . ILE A 1 752 ? -6.607 42.375 -17.589 1.00 28.88 752 ILE A O 1
ATOM 5917 N N . TRP A 1 753 ? -6.177 44.373 -16.636 1.00 28.16 753 TRP A N 1
ATOM 5918 C CA . TRP A 1 753 ? -5.421 44.951 -17.759 1.00 28.16 753 TRP A CA 1
ATOM 5919 C C . TRP A 1 753 ? -4.315 45.918 -17.305 1.00 28.16 753 TRP A C 1
ATOM 5921 O O . TRP A 1 753 ? -4.395 46.464 -16.207 1.00 28.16 753 TRP A O 1
ATOM 5931 N N . PRO A 1 754 ? -3.324 46.195 -18.178 1.00 25.81 754 PRO A N 1
ATOM 5932 C CA . PRO A 1 754 ? -3.164 47.560 -18.699 1.00 25.81 754 PRO A 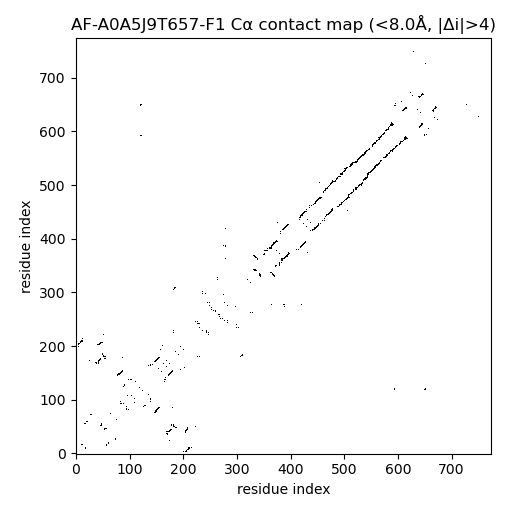CA 1
ATOM 5933 C C . PRO A 1 754 ? -3.064 47.636 -20.244 1.00 25.81 754 PRO A C 1
ATOM 5935 O O . PRO A 1 754 ? -2.467 46.777 -20.891 1.00 25.81 754 PRO A O 1
ATOM 5938 N N . CYS A 1 755 ? -3.660 48.682 -20.831 1.00 24.23 755 CYS A N 1
ATOM 5939 C CA . CYS A 1 755 ? -3.794 48.942 -22.276 1.00 24.23 755 CYS A CA 1
ATOM 5940 C C . CYS A 1 755 ? -2.512 48.781 -23.135 1.00 24.23 755 CYS A C 1
ATOM 5942 O O . CYS A 1 755 ? -1.404 49.025 -22.653 1.00 24.23 755 CYS A O 1
ATOM 5944 N N . PRO A 1 756 ? -2.652 48.486 -24.448 1.00 26.89 756 PRO A N 1
ATOM 5945 C CA . PRO A 1 756 ? -1.533 48.450 -25.394 1.00 26.89 756 PRO A CA 1
ATOM 5946 C C . PRO A 1 756 ? -1.022 49.868 -25.732 1.00 26.89 756 PRO A C 1
ATOM 5948 O O . PRO A 1 756 ? -1.829 50.799 -25.800 1.00 26.89 756 PRO A O 1
ATOM 5951 N N . PRO A 1 757 ? 0.280 50.074 -26.018 1.00 25.16 757 PRO A N 1
ATOM 5952 C CA . PRO A 1 757 ? 0.724 51.302 -26.669 1.00 25.16 757 PRO A CA 1
ATOM 5953 C C . PRO A 1 757 ? 0.209 51.329 -28.116 1.00 25.16 757 PRO A C 1
ATOM 5955 O O . PRO A 1 757 ? 0.319 50.347 -28.848 1.00 25.16 757 PRO A O 1
ATOM 5958 N N . ALA A 1 758 ? -0.366 52.460 -28.525 1.00 26.70 758 ALA A N 1
ATOM 5959 C CA . ALA A 1 758 ? -0.845 52.671 -29.884 1.00 26.70 758 ALA A CA 1
ATOM 5960 C C . ALA A 1 758 ? 0.321 52.647 -30.890 1.00 26.70 758 ALA A C 1
ATOM 5962 O O . ALA A 1 758 ? 1.233 53.473 -30.824 1.00 26.70 758 ALA A O 1
ATOM 5963 N N . GLU A 1 759 ? 0.272 51.730 -31.856 1.00 29.55 759 GLU A N 1
ATOM 5964 C CA . GLU A 1 759 ? 1.127 51.778 -33.040 1.00 29.55 759 GLU A CA 1
ATOM 5965 C C . GLU A 1 759 ? 0.633 52.874 -33.994 1.00 29.55 759 GLU A C 1
ATOM 5967 O O . GLU A 1 759 ? -0.388 52.720 -34.661 1.00 29.55 759 GLU A O 1
ATOM 5972 N N . ASN A 1 760 ? 1.388 53.978 -34.025 1.00 32.31 760 ASN A N 1
ATOM 5973 C CA . ASN A 1 760 ? 1.659 54.898 -35.144 1.00 32.31 760 ASN A CA 1
ATOM 5974 C C . ASN A 1 760 ? 1.550 56.374 -34.745 1.00 32.31 760 ASN A C 1
ATOM 5976 O O . ASN A 1 760 ? 0.499 56.993 -34.868 1.00 32.31 760 ASN A O 1
ATOM 5980 N N . CYS A 1 761 ? 2.698 56.965 -34.412 1.00 24.64 761 CYS A N 1
ATOM 5981 C CA . CYS A 1 761 ? 2.995 58.355 -34.751 1.00 24.64 761 CYS A CA 1
ATOM 5982 C C . CYS A 1 761 ? 4.484 58.468 -35.097 1.00 24.64 761 CYS A C 1
ATOM 5984 O O . CYS A 1 761 ? 5.366 58.395 -34.245 1.00 24.64 761 CYS A O 1
ATOM 5986 N N . THR A 1 762 ? 4.757 58.596 -36.389 1.00 31.78 762 THR A N 1
ATOM 5987 C CA . THR A 1 762 ? 6.052 58.964 -36.960 1.00 31.78 762 THR A CA 1
ATOM 5988 C C . THR A 1 762 ? 6.358 60.420 -36.597 1.00 31.78 762 THR A C 1
ATOM 5990 O O . THR A 1 762 ? 5.497 61.258 -36.835 1.00 31.78 762 THR A O 1
ATOM 5993 N N . LEU A 1 763 ? 7.560 60.734 -36.084 1.00 24.44 763 LEU A N 1
ATOM 5994 C CA . LEU A 1 763 ? 8.437 61.849 -36.519 1.00 24.44 763 LEU A CA 1
ATOM 5995 C C . LEU A 1 763 ? 9.505 62.247 -35.475 1.00 24.44 763 LEU A C 1
ATOM 5997 O O . LEU A 1 763 ? 9.208 62.556 -34.329 1.00 24.44 763 LEU A O 1
ATOM 6001 N N . MET A 1 764 ? 10.730 62.361 -36.002 1.00 23.78 764 MET A N 1
ATOM 6002 C CA . MET A 1 764 ? 11.823 63.282 -35.649 1.00 23.78 764 MET A CA 1
ATOM 6003 C C . MET A 1 764 ? 12.618 63.111 -34.340 1.00 23.78 764 MET A C 1
ATOM 6005 O O . MET A 1 764 ? 12.242 63.534 -33.256 1.00 23.78 764 MET A O 1
ATOM 6009 N N . THR A 1 765 ? 13.839 62.605 -34.543 1.00 31.31 765 THR A N 1
ATOM 6010 C CA . THR A 1 765 ? 15.125 63.112 -34.027 1.00 31.31 765 THR A CA 1
ATOM 6011 C C . THR A 1 765 ? 15.096 64.343 -33.108 1.00 31.31 765 THR A C 1
ATOM 6013 O O . THR A 1 765 ? 14.802 65.445 -33.569 1.00 31.31 765 THR A O 1
ATOM 6016 N N . ALA A 1 766 ? 15.629 64.187 -31.892 1.00 24.95 766 ALA A N 1
ATOM 6017 C CA . ALA A 1 766 ? 16.431 65.214 -31.225 1.00 24.95 766 ALA A CA 1
ATOM 6018 C C . ALA A 1 766 ? 17.419 64.571 -30.231 1.00 24.95 766 ALA A C 1
ATOM 6020 O O . ALA A 1 766 ? 17.043 63.994 -29.216 1.00 24.95 766 ALA A O 1
ATOM 6021 N N . THR A 1 767 ? 18.707 64.676 -30.547 1.00 29.70 767 THR A N 1
ATOM 6022 C CA . THR A 1 767 ? 19.843 64.508 -29.632 1.00 29.70 767 THR A CA 1
ATOM 6023 C C . THR A 1 767 ? 19.771 65.496 -28.470 1.00 29.70 767 THR A C 1
ATOM 6025 O O . THR A 1 767 ? 19.636 66.689 -28.727 1.00 29.70 767 THR A O 1
ATOM 6028 N N . CYS A 1 768 ? 20.011 65.051 -27.230 1.00 23.66 768 CYS A N 1
ATOM 6029 C CA . CYS A 1 768 ? 20.659 65.903 -26.227 1.00 23.66 768 CYS A CA 1
ATOM 6030 C C . CYS A 1 768 ? 21.331 65.092 -25.103 1.00 23.66 768 CYS A C 1
ATOM 6032 O O . CYS A 1 768 ? 20.699 64.358 -24.353 1.00 23.66 768 CYS A O 1
ATOM 6034 N N . THR A 1 769 ? 22.648 65.251 -25.017 1.00 28.41 769 THR A N 1
ATOM 6035 C CA . THR A 1 769 ? 23.581 64.786 -23.982 1.00 28.41 769 THR A CA 1
ATOM 6036 C C . THR A 1 769 ? 23.408 65.513 -22.646 1.00 28.41 769 THR A C 1
ATOM 6038 O O . THR A 1 769 ? 23.341 66.735 -22.675 1.00 28.41 769 THR A O 1
ATOM 6041 N N . TYR A 1 770 ? 23.535 64.817 -21.507 1.00 25.20 770 TYR A N 1
ATOM 6042 C CA . TYR A 1 770 ? 24.041 65.360 -20.226 1.00 25.20 770 TYR A CA 1
ATOM 6043 C C . TYR A 1 770 ? 24.692 64.212 -19.425 1.00 25.20 770 TYR A C 1
ATOM 6045 O O . TYR A 1 770 ? 24.021 63.263 -19.044 1.00 25.20 770 TYR A O 1
ATOM 6053 N N . LYS A 1 771 ? 26.025 64.071 -19.444 1.00 24.95 771 LYS A N 1
ATOM 6054 C CA . LYS A 1 771 ? 27.021 64.605 -18.486 1.00 24.95 771 LYS A CA 1
ATOM 6055 C C . LYS A 1 771 ? 26.746 64.278 -17.011 1.00 24.95 771 LYS A C 1
ATOM 6057 O O . LYS A 1 771 ? 25.927 64.905 -16.354 1.00 24.95 771 LYS A O 1
ATOM 6062 N N . THR A 1 772 ? 27.557 63.349 -16.517 1.00 29.56 772 THR A N 1
ATOM 6063 C CA . THR A 1 772 ? 27.935 63.132 -15.121 1.00 29.56 772 THR A CA 1
ATOM 6064 C C . THR A 1 772 ? 28.649 64.351 -14.530 1.00 29.56 772 THR A C 1
ATOM 6066 O O . THR A 1 772 ? 29.528 64.928 -15.174 1.00 29.56 772 THR A O 1
ATOM 6069 N N . SER A 1 773 ? 28.359 64.675 -13.266 1.00 28.66 773 SER A N 1
ATOM 6070 C CA . SER A 1 773 ? 29.350 65.255 -12.351 1.00 28.66 773 SER A CA 1
ATOM 6071 C C . SER A 1 773 ? 28.917 65.167 -10.882 1.00 28.66 773 SER A C 1
ATOM 6073 O O . SER A 1 773 ? 27.969 65.843 -10.497 1.00 28.66 773 SER A O 1
ATOM 6075 N N . ARG A 1 774 ? 29.748 64.425 -10.135 1.00 32.59 774 ARG A N 1
ATOM 6076 C CA . ARG A 1 774 ? 30.016 64.390 -8.684 1.00 32.59 774 ARG A CA 1
ATOM 6077 C C . ARG A 1 774 ? 28.941 63.903 -7.725 1.00 32.59 774 ARG A C 1
ATOM 6079 O O . ARG A 1 774 ? 27.945 64.619 -7.521 1.00 32.59 774 ARG A O 1
#

Secondary structure (DSSP, 8-state):
---PPEEEEEE-SSHHHHHHHHHHHHS--TT-TTS---GGGGEEEE-TBTTBTHHHHHHHHHHHHHH-TT--GGG--SEEEEEEESS---HHHHHHHHHHHHT--HHHHHHHHHHHHHHHHHT--GGGPPPPHHHHHHHHHHHTTS-EEEEEEE-SSS---GGGGT----TT-EEEEEESSTT----HHHHHHHHHSSTT-S--EEEEEE-SS--TTHHHHHHHHHHHHHHHSGGGTT----HHHHHHHHHHHHHHHHHHHHTT----HHHHHHHHHHHTTSSPPPTT-TT-TTHHHHHHHHHHHH----GGGS--GGGS-HHHHHHHTT--EEEEGGGTEEEE-SSSBSGGGTHHHHT-TT--EEEEES-EE-SSS-TTTT-TT--EEEEES-EE------S-HHHHHHHHHHHHTT--EEEEESS--TTTTSHHHHHH-TT--EEEEES-SSEEGGGGTT--TT-SEEEEES-EEE--S---TT-TTTT-TT--EEE-TTEEEEES--EEE-GGGTTT----EEEE-S-EET--EEE-TT-TT--EEEE-EE-SS--EEE-TT---SEEE-TTEEBTT--EEEEET-TT--EEEPPPTTSB-S--SEEEEE---TTGGGTS-------SSS-GGGSSEEEEESSGGGGGGGGGGHHHHTTS--EEEE-------------------------------------------------THHHHHHHHHHHTTTT---------S--PPP-----PPPPS---------------

Mean predicted aligned error: 14.85 Å

Radius of gyration: 33.71 Å; Cα contacts (8 Å, |Δi|>4): 1358; chains: 1; bounding box: 85×101×87 Å

Foldseek 3Di:
DPQPADEDEDADLALLRLLVVVLVLLFDDPPCPPDPDPLQSQEEEECEAVNFLRQVSLVSNVCCLVVDPPPDPRSDWPEEAEQEVLPPQAQLVSLVSLCVSLVPDVVLVVVSVVVVLLCLLVVNHRHHDHDDQVSLVSSLVSCPPTQYEYEEEANDLADDDCVSSNDDRDPRHHYYYYYRHHLENDGPVSVVVRQVVPPDRSHRYYYYYDHPDPPVVSVLVSQLSSLVVLVPDCLLPPQPDHSVLLSVLSVLVVLVLVLCQVQVHDPPCVPCSLVLCVLLQSQDDDPDDPPPPCSSSSSSVSSSSSNPYPSVRGPCPVPPPPVVVVVRQQWKWKDASSVSDIDTDDDQECQVPLVPQVVVQQGRAMATESHEEALLQGSNLNNLSHAHYHYYNYEHDDDPDDPDPPVSVVSLLSNQLNHQYYHAELYACCVCLPLVNQQSNLNHAYYAAYAYEAAQLQSCWPTNLNHQEYAHELYEYEHPDQDDQATSCANVLNHQEYHPENYEYPYRDQEAHPPNNLVRHNHAEYHHEQEYHNHAYYAPANNQNHAYYHDAHEHPHHAEYHPENYQYQEAECQRYQAARHAEYHHHCNQNHSEYHHHDPPSYDLHHQADHAANDHPVCVPDDPFPDDDDDPDDPVPHSAEHEEQDCSHCVRVVSNVVVPVPDDHHYGYNDPDPPPPPDPDDDDDDDDDDDDDDDDDDDDDDDDDDDDDDDDDDDPPPPPVVVSCVVVVSVCVQWDDDDDDDDDDDDDDTDHDDDDDDPDDDDDDDDDDDDDDD

Nearest PDB structures (foldseek):
  5nco-assembly1_l  TM=1.740E-01  e=2.532E+00  Escherichia coli

pLDDT: mean 73.16, std 23.6, range [21.5, 97.62]